Protein AF-A0A2E7VGQ8-F1 (afdb_monomer)

Radius of gyration: 32.69 Å; Cα contacts (8 Å, |Δi|>4): 2387; chains: 1; bounding box: 87×81×90 Å

Nearest PDB structures (foldseek):
  8dhl-assembly1_A  TM=6.299E-01  e=7.124E-09  Tannerella forsythia
  3bus-assembly1_A  TM=8.176E-01  e=3.089E-05  Lentzea aerocolonigenes
  3g8a-assembly4_D  TM=5.933E-01  e=1.192E-04  Thermus thermophilus HB8
  3g8b-assembly1_A  TM=5.635E-01  e=5.907E-05  Thermus thermophilus HB8
  5wmm-assembly1_A  TM=7.036E-01  e=2.328E-03  Micromonospora sp. ML1

Sequence (908 aa):
QLIGNGQVINQSGGSLHSQELAGKTETRETTDRKGRKEKESKFVANTLWTAKIDSSAGRLFMQAGNRLFAGTENKVTSFDVAHLRSGKSEPAWETPIAGKPWTMLGADNRLFVVTEDSKLHCFGPTKTSPRNHPLAKTPLPQQNKKAQTRVQSVLERLDSKTGHALCLGAEIGTLDSLLSASQMRIVAVDSDPTKVDTLRRRYQEAGFYGHRISILLHEQPAYCPVSAHFANLVIVEGKPAKDLVSQSLSAIYLVTRPYGGILCLNRTDTRMDRLVKALPKAVILESGPSKLLVKKEGALPGSADWSHQYADAGQSVVSKDNTVKAPLGLLWFGGPSNAKILPRHGHGPSPQVAGGRLFIEGADIIRAVDVYTGRLLWERELKEIGEYYNITGHFPGAGEIGSNYVSMPDAVYVVYGATILELDAATGRTKKEFKLPGKSNFGWLSVSGNYLVTTSAPVSIKFSDKEKKPESVPLLSEINSRYAAGSRKLTVFDRTTGKILWTREAKFNFRHNNIALGADKLFVIDSLTEPRLKALQRRGFKLEGKPSLHALDLKTGKVHWRTNEDVFGTFLNYSTEHDLLLQAGSAYRDRAKDDVGRGMIAYRGKTGKVLWANKDLSYNGPCLLMKDRIITNGNGGFALDIQTGKPTGWRYSRNYGCNTAIGSEHLLTFRSGAAGFYDLTNDGGTGNWGGFRSSCTANLIPANGVLNAPDYTRTCSCAYQVQTSLGLIHMPELEYWTFGTEVTQEEIAINLGAPGDRRGPNGKMWLEYPQVGGPSTKVEISIEPKDTPRFRLHSTTVKEGDAKWIAASGLAGARVITVPVKKNGDYKVKLHFMEPEDIGAGARVFDVALQGKTVLNELDVAFDAGGSRKAMVKEFAITVRDQILRLELSQKGKLPAILSGVEWHRLP

Foldseek 3Di:
DEDDDQWDWDDDQQKIWIWGVDWDWDWDFDAPPVRDTDIDTDTDTHTPAMFGAHSVQADWADDDPQWTWGWAFQKIFIDGNVCRRVHHHDTPDMDGDHATFDHWDDDPQWIWTAHPVGDTDIDHPDDDDDDDDDLQADADDDADPVLLVVLVVQVVQFPALEFAEEEEAQDPRVLNNSLVVGQYAYEYEDQDPVVQVVVQVNCVSNVCDPPRYDYYHDNQSLQPDAFFQRHLEYEYDDPNLAPDDLVSVLSSVRNAHAAWRKYKRQHQDQPVVVSQVPDPQWDFPDGDRGITIITRHFFDPQFFWQFFLQSALLSQLEGSRPFFFPPKDFLEWFADDLQFAAAQQLQAGAFIGEGQWTWGHGQFWIFTAGLRYNYTQDIDGQHRQCVSSNDNHHALYCLQQNHQWTDYSQWIWGFRQQKIFTAGNRYRHTPDIAHDPDHWGWRDWHDDDQKIKTAIQAADFDLDPPDDQDPDDPDGPPRRDNYGQWHQKIWIARNVVSDTQDMDGALATWGHQQWHDDPQKIKTKRDDFPSRQVSCVVSVDDRDDAIKIFIARRRHRHTQDMDRPPQHANHWGADRVQQKIKGHWADDPSHDPRTDQFWIWIANNRHRHTQDIDRGDGAHGDWRDADQWIWTWDQWTFTAGRRYRHGPPDIAHAADFLETFGHYNAWTWTFRVATKIQGPPLSWYIWHDALHHAGSYPHQDRGSQWRWHAFNCVPPPDPRNDRITTTMHHDPQFDIAHADRDDDLQLEKEFEQALHWGQDPPSRIHGYPPHHNDHHHDWPKDWPPPPFDKAADTLNLQDEDPPSSLQRIWTFATFKIKTFADDWAKKKKKWKYFAADQPDWQQWFKWKDKPNHTPGHRDTRQVVQVHGSYMDMDIDMDTDDPRMIMMGIGTDHNTTDITGIMDMHHDD

Mean predicted aligned error: 8.8 Å

Structure (mmCIF, N/CA/C/O backbone):
data_AF-A0A2E7VGQ8-F1
#
_entry.id   AF-A0A2E7VGQ8-F1
#
loop_
_atom_site.group_PDB
_atom_site.id
_atom_site.type_symbol
_atom_site.label_atom_id
_atom_site.label_alt_id
_atom_site.label_comp_id
_atom_site.label_asym_id
_atom_site.label_entity_id
_atom_site.label_seq_id
_atom_site.pdbx_PDB_ins_code
_atom_site.Cartn_x
_atom_site.Cartn_y
_atom_site.Cartn_z
_atom_site.occupancy
_atom_site.B_iso_or_equiv
_atom_site.auth_seq_id
_atom_site.auth_comp_id
_atom_site.auth_asym_id
_atom_site.auth_atom_id
_atom_site.pdbx_PDB_model_num
ATOM 1 N N . GLN A 1 1 ? 15.459 19.772 23.405 1.00 82.81 1 GLN A N 1
ATOM 2 C CA . GLN A 1 1 ? 14.588 20.866 23.872 1.00 82.81 1 GLN A CA 1
ATOM 3 C C . GLN A 1 1 ? 13.889 20.383 25.129 1.00 82.81 1 GLN A C 1
ATOM 5 O O . GLN A 1 1 ? 13.526 19.212 25.162 1.00 82.81 1 GLN A O 1
ATOM 10 N N . LEU A 1 2 ? 13.737 21.237 26.137 1.00 89.19 2 LEU A N 1
ATOM 11 C CA . LEU A 1 2 ? 12.898 20.994 27.312 1.00 89.19 2 LEU A CA 1
ATOM 12 C C . LEU A 1 2 ? 11.745 21.997 27.300 1.00 89.19 2 LEU A C 1
ATOM 14 O O . LEU A 1 2 ? 11.970 23.152 26.952 1.00 89.19 2 LEU A O 1
ATOM 18 N N . ILE A 1 3 ? 10.542 21.574 27.683 1.00 87.38 3 ILE A N 1
ATOM 19 C CA . ILE A 1 3 ? 9.344 22.423 27.714 1.00 87.38 3 ILE A CA 1
ATOM 20 C C . ILE A 1 3 ? 8.739 22.329 29.117 1.00 87.38 3 ILE A C 1
ATOM 22 O O . ILE A 1 3 ? 8.482 21.224 29.590 1.00 87.38 3 ILE A O 1
ATOM 26 N N . GLY A 1 4 ? 8.525 23.464 29.786 1.00 77.56 4 GLY A N 1
ATOM 27 C CA . GLY A 1 4 ? 7.935 23.503 31.128 1.00 77.56 4 GLY A CA 1
ATOM 28 C C . GLY A 1 4 ? 7.949 24.903 31.745 1.00 77.56 4 GLY A C 1
ATOM 29 O O . GLY A 1 4 ? 8.776 25.733 31.377 1.00 77.56 4 GLY A O 1
ATOM 30 N N . ASN A 1 5 ? 7.031 25.178 32.679 1.00 75.88 5 ASN A N 1
ATOM 31 C CA . ASN A 1 5 ? 6.905 26.465 33.390 1.00 75.88 5 ASN A CA 1
ATOM 32 C C . ASN A 1 5 ? 6.835 27.699 32.466 1.00 75.88 5 ASN A C 1
ATOM 34 O O . ASN A 1 5 ? 7.485 28.708 32.726 1.00 75.88 5 ASN A O 1
ATOM 38 N N . GLY A 1 6 ? 6.090 27.608 31.359 1.00 83.19 6 GLY A N 1
ATOM 39 C CA . GLY A 1 6 ? 5.917 28.725 30.422 1.00 83.19 6 GLY A CA 1
ATOM 40 C C . GLY A 1 6 ? 7.158 29.074 29.589 1.00 83.19 6 GLY A C 1
ATOM 41 O O . GLY A 1 6 ? 7.156 30.105 28.924 1.00 83.19 6 GLY A O 1
ATOM 42 N N . GLN A 1 7 ? 8.197 28.230 29.583 1.00 89.50 7 GLN A N 1
ATOM 43 C CA . GLN A 1 7 ? 9.413 28.426 28.788 1.00 89.50 7 GLN A CA 1
ATOM 44 C C . GLN A 1 7 ? 9.830 27.161 28.019 1.00 89.50 7 GLN A C 1
ATOM 46 O O . GLN A 1 7 ? 9.460 26.033 28.364 1.00 89.50 7 GLN A O 1
ATOM 51 N N . VAL A 1 8 ? 10.642 27.361 26.981 1.00 90.31 8 VAL A N 1
ATOM 52 C CA . VAL A 1 8 ? 11.328 26.326 26.204 1.00 90.31 8 VAL A CA 1
ATOM 53 C C . VAL A 1 8 ? 12.831 26.535 26.322 1.00 90.31 8 VAL A C 1
ATOM 55 O O . VAL A 1 8 ? 13.335 27.602 25.984 1.00 90.31 8 VAL A O 1
ATOM 58 N N . ILE A 1 9 ? 13.558 25.502 26.748 1.00 92.31 9 ILE A N 1
ATOM 59 C CA . ILE A 1 9 ? 15.023 25.506 26.810 1.00 92.31 9 ILE A CA 1
ATOM 60 C C . ILE A 1 9 ? 15.573 24.691 25.640 1.00 92.31 9 ILE A C 1
ATOM 62 O O . ILE A 1 9 ? 15.389 23.472 25.544 1.00 92.31 9 ILE A O 1
ATOM 66 N N . ASN A 1 10 ? 16.278 25.371 24.745 1.00 91.12 10 ASN A N 1
ATOM 67 C CA . ASN A 1 10 ? 16.947 24.797 23.588 1.00 91.12 10 ASN A CA 1
ATOM 68 C C . ASN A 1 10 ? 18.444 24.651 23.858 1.00 91.12 10 ASN A C 1
ATOM 70 O O . ASN A 1 10 ? 19.081 25.585 24.334 1.00 91.12 10 ASN A O 1
ATOM 74 N N . GLN A 1 11 ? 19.003 23.490 23.515 1.00 92.38 11 GLN A N 1
ATOM 75 C CA . GLN A 1 11 ? 20.442 23.242 23.544 1.00 92.38 11 GLN A CA 1
ATOM 76 C C . GLN A 1 11 ? 20.964 23.161 22.109 1.00 92.38 11 GLN A C 1
ATOM 78 O O . GLN A 1 11 ? 20.423 22.402 21.304 1.00 92.38 11 GLN A O 1
ATOM 83 N N . SER A 1 12 ? 22.026 23.908 21.814 1.00 87.06 12 SER A N 1
ATOM 84 C CA . SER A 1 12 ? 22.796 23.818 20.573 1.00 87.06 12 SER A CA 1
ATOM 85 C C . SER A 1 12 ? 24.278 23.720 20.929 1.00 87.06 12 SER A C 1
ATOM 87 O O . SER A 1 12 ? 24.896 24.705 21.334 1.00 87.06 12 SER A O 1
ATOM 89 N N . GLY A 1 13 ? 24.837 22.508 20.873 1.00 87.31 13 GLY A N 1
ATOM 90 C CA . GLY A 1 13 ? 26.163 22.233 21.434 1.00 87.31 13 GLY A CA 1
ATOM 91 C C . GLY A 1 13 ? 26.216 22.560 22.934 1.00 87.31 13 GLY A C 1
ATOM 92 O O . GLY A 1 13 ? 25.387 22.075 23.705 1.00 87.31 13 GLY A O 1
ATOM 93 N N . GLY A 1 14 ? 27.172 23.399 23.341 1.00 88.69 14 GLY A N 1
ATOM 94 C CA . GLY A 1 14 ? 27.287 23.905 24.716 1.00 88.69 14 GLY A CA 1
ATOM 95 C C . GLY A 1 14 ? 26.403 25.121 25.031 1.00 88.69 14 GLY A C 1
ATOM 96 O O . GLY A 1 14 ? 26.398 25.594 26.162 1.00 88.69 14 GLY A O 1
ATOM 97 N N . SER A 1 15 ? 25.661 25.664 24.062 1.00 93.06 15 SER A N 1
ATOM 98 C CA . SER A 1 15 ? 24.820 26.848 24.271 1.00 93.06 15 SER A CA 1
ATOM 99 C C . SER A 1 15 ? 23.395 26.471 24.659 1.00 93.06 15 SER A C 1
ATOM 101 O O . SER A 1 15 ? 22.756 25.649 24.000 1.00 93.06 15 SER A O 1
ATOM 103 N N . LEU A 1 16 ? 22.888 27.119 25.708 1.00 93.69 16 LEU A N 1
ATOM 104 C CA . LEU A 1 16 ? 21.511 27.021 26.176 1.00 93.69 16 LEU A CA 1
ATOM 105 C C . LEU A 1 16 ? 20.775 28.333 25.904 1.00 93.69 16 LEU A C 1
ATOM 107 O O . LEU A 1 16 ? 21.240 29.406 26.288 1.00 93.69 16 LEU A O 1
ATOM 111 N N . HIS A 1 17 ? 19.603 28.231 25.287 1.00 93.75 17 HIS A N 1
ATOM 112 C CA . HIS A 1 17 ? 18.703 29.350 25.030 1.00 93.75 17 HIS A CA 1
ATOM 113 C C . HIS A 1 17 ? 17.347 29.047 25.652 1.00 93.75 17 HIS A C 1
ATOM 115 O O . HIS A 1 17 ? 16.669 28.122 25.203 1.00 93.75 17 HIS A O 1
ATOM 121 N N . SER A 1 18 ? 16.953 29.813 26.669 1.00 92.31 18 SER A N 1
ATOM 122 C CA . SER A 1 18 ? 15.590 29.765 27.186 1.00 92.31 18 SER A CA 1
ATOM 123 C C . SER A 1 18 ? 14.745 30.861 26.567 1.00 92.31 18 SER A C 1
ATOM 125 O O . SER A 1 18 ? 15.149 32.026 26.536 1.00 92.31 18 SER A O 1
ATOM 127 N N . GLN A 1 19 ? 13.570 30.485 26.084 1.00 92.88 19 GLN A N 1
ATOM 128 C CA . GLN A 1 19 ? 12.604 31.380 25.467 1.00 92.88 19 GLN A CA 1
ATOM 129 C C . GLN A 1 19 ? 11.237 31.186 26.105 1.00 92.88 19 GLN A C 1
ATOM 131 O O . GLN A 1 19 ? 10.908 30.093 26.558 1.00 92.88 19 GLN A O 1
ATOM 136 N N . GLU A 1 20 ? 10.435 32.238 26.127 1.00 91.50 20 GLU A N 1
ATOM 137 C CA . GLU A 1 20 ? 9.034 32.152 26.516 1.00 91.50 20 GLU A CA 1
ATOM 138 C C . GLU A 1 20 ? 8.276 31.202 25.571 1.00 91.50 20 GLU A C 1
ATOM 140 O O . GLU A 1 20 ? 8.528 31.162 24.366 1.00 91.50 20 GLU A O 1
ATOM 145 N N . LEU A 1 21 ? 7.372 30.390 26.122 1.00 83.25 21 LEU A N 1
ATOM 146 C CA . LEU A 1 21 ? 6.546 29.478 25.326 1.00 83.25 21 LEU A CA 1
ATOM 147 C C . LEU A 1 21 ? 5.540 30.263 24.470 1.00 83.25 21 LEU A C 1
ATOM 149 O O . LEU A 1 21 ? 5.214 29.850 23.357 1.00 83.25 21 LEU A O 1
ATOM 153 N N . ALA A 1 22 ? 5.071 31.402 24.986 1.00 82.00 22 ALA A N 1
ATOM 154 C CA . ALA A 1 22 ? 4.296 32.365 24.227 1.00 82.00 22 ALA A CA 1
ATOM 155 C C . ALA A 1 22 ? 5.212 33.118 23.252 1.00 82.00 22 ALA A C 1
ATOM 157 O O . ALA A 1 22 ? 6.268 33.636 23.611 1.00 82.00 22 ALA A O 1
ATOM 158 N N . GLY A 1 23 ? 4.785 33.192 21.998 1.00 80.81 23 GLY A N 1
ATOM 159 C CA . GLY A 1 23 ? 5.461 33.962 20.968 1.00 80.81 23 GLY A CA 1
ATOM 160 C C . GLY A 1 23 ? 4.458 34.490 19.960 1.00 80.81 23 GLY A C 1
ATOM 161 O O . GLY A 1 23 ? 3.287 34.106 19.950 1.00 80.81 23 GLY A O 1
ATOM 162 N N . LYS A 1 24 ? 4.922 35.392 19.105 1.00 83.25 24 LYS A N 1
ATOM 163 C CA . LYS A 1 24 ? 4.120 35.993 18.041 1.00 83.25 24 LYS A CA 1
ATOM 164 C C . LYS A 1 24 ? 4.714 35.636 16.690 1.00 83.25 24 LYS A C 1
ATOM 166 O O . LYS A 1 24 ? 5.928 35.514 16.537 1.00 83.25 24 LYS A O 1
ATOM 171 N N . THR A 1 25 ? 3.852 35.488 15.695 1.00 83.94 25 THR A N 1
ATOM 172 C CA . THR A 1 25 ? 4.304 35.371 14.310 1.00 83.94 25 THR A CA 1
ATOM 173 C C . THR A 1 25 ? 4.491 36.774 13.753 1.00 83.94 25 THR A C 1
ATOM 175 O O . THR A 1 25 ? 3.518 37.490 13.529 1.00 83.94 25 THR A O 1
ATOM 178 N N . GLU A 1 26 ? 5.736 37.183 13.536 1.00 86.81 26 GLU A N 1
ATOM 179 C CA . GLU A 1 26 ? 6.040 38.400 12.789 1.00 86.81 26 GLU A CA 1
ATOM 180 C C . GLU A 1 26 ? 6.047 38.065 11.300 1.00 86.81 26 GLU A C 1
ATOM 182 O O . GLU A 1 26 ? 6.772 37.174 10.866 1.00 86.81 26 GLU A O 1
ATOM 187 N N . THR A 1 27 ? 5.232 38.764 10.511 1.00 84.06 27 THR A N 1
ATOM 188 C CA . THR A 1 27 ? 5.217 38.607 9.052 1.00 84.06 27 THR A CA 1
ATOM 189 C C . THR A 1 27 ? 5.850 39.828 8.414 1.00 84.06 27 THR A C 1
ATOM 191 O O . THR A 1 27 ? 5.441 40.952 8.698 1.00 84.06 27 THR A O 1
ATOM 194 N N . ARG A 1 28 ? 6.845 39.615 7.555 1.00 84.94 28 ARG A N 1
ATOM 195 C CA . ARG A 1 28 ? 7.488 40.668 6.766 1.00 84.94 28 ARG A CA 1
ATOM 196 C C . ARG A 1 28 ? 7.293 40.371 5.286 1.00 84.94 28 ARG A C 1
ATOM 198 O O . ARG A 1 28 ? 7.316 39.214 4.880 1.00 84.94 28 ARG A O 1
ATOM 205 N N . GLU A 1 29 ? 7.081 41.410 4.485 1.00 84.38 29 GLU A N 1
ATOM 206 C CA . GLU A 1 29 ? 7.185 41.272 3.032 1.00 84.38 29 GLU A CA 1
ATOM 207 C C . GLU A 1 29 ? 8.666 41.220 2.662 1.00 84.38 29 GLU A C 1
ATOM 209 O O . GLU A 1 29 ? 9.420 42.154 2.942 1.00 84.38 29 GLU A O 1
ATOM 214 N N . THR A 1 30 ? 9.083 40.123 2.047 1.00 79.75 30 THR A N 1
ATOM 215 C CA . THR A 1 30 ? 10.392 39.978 1.421 1.00 79.75 30 THR A CA 1
ATOM 216 C C . THR A 1 30 ? 10.208 39.876 -0.084 1.00 79.75 30 THR A C 1
ATOM 218 O O . THR A 1 30 ? 9.164 39.458 -0.576 1.00 79.75 30 THR A O 1
ATOM 221 N N . THR A 1 31 ? 11.199 40.318 -0.847 1.00 76.56 31 THR A N 1
ATOM 222 C CA . THR A 1 31 ? 11.154 40.220 -2.307 1.00 76.56 31 THR A CA 1
ATOM 223 C C . THR A 1 31 ? 12.015 39.041 -2.727 1.00 76.56 31 THR A C 1
ATOM 225 O O . THR A 1 31 ? 13.206 38.999 -2.408 1.00 76.56 31 THR A O 1
ATOM 228 N N . ASP A 1 32 ? 11.422 38.075 -3.426 1.00 71.38 32 ASP A N 1
ATOM 229 C CA . ASP A 1 32 ? 12.155 36.928 -3.948 1.00 71.38 32 ASP A CA 1
ATOM 230 C C . ASP A 1 32 ? 13.176 37.362 -5.020 1.00 71.38 32 ASP A C 1
ATOM 232 O O . ASP A 1 32 ? 13.179 38.488 -5.530 1.00 71.38 32 ASP A O 1
ATOM 236 N N . ARG A 1 33 ? 14.050 36.436 -5.430 1.00 54.41 33 ARG A N 1
ATOM 237 C CA . ARG A 1 33 ? 15.056 36.692 -6.481 1.00 54.41 33 ARG A CA 1
ATOM 238 C C . ARG A 1 33 ? 14.453 37.017 -7.863 1.00 54.41 33 ARG A C 1
ATOM 240 O O . ARG A 1 33 ? 15.210 37.271 -8.794 1.00 54.41 33 ARG A O 1
ATOM 247 N N . LYS A 1 34 ? 13.125 36.967 -8.021 1.00 65.19 34 LYS A N 1
ATOM 248 C CA . LYS A 1 34 ? 12.367 37.275 -9.243 1.00 65.19 34 LYS A CA 1
ATOM 249 C C . LYS A 1 34 ? 11.526 38.554 -9.106 1.00 65.19 34 LYS A C 1
ATOM 251 O O . LYS A 1 34 ? 10.728 38.834 -9.999 1.00 65.19 34 LYS A O 1
ATOM 256 N N . GLY A 1 35 ? 11.690 39.325 -8.028 1.00 67.50 35 GLY A N 1
ATOM 257 C CA . GLY A 1 35 ? 10.966 40.579 -7.812 1.00 67.50 35 GLY A CA 1
ATOM 258 C C . GLY A 1 35 ? 9.542 40.411 -7.272 1.00 67.50 35 GLY A C 1
ATOM 259 O O . GLY A 1 35 ? 8.805 41.394 -7.203 1.00 67.50 35 GLY A O 1
ATOM 260 N N . ARG A 1 36 ? 9.120 39.197 -6.896 1.00 70.31 36 ARG A N 1
ATOM 261 C CA . ARG A 1 36 ? 7.798 38.951 -6.308 1.00 70.31 36 ARG A CA 1
ATOM 262 C C . ARG A 1 36 ? 7.842 39.181 -4.807 1.00 70.31 36 ARG A C 1
ATOM 264 O O . ARG A 1 36 ? 8.722 38.669 -4.123 1.00 70.31 36 ARG A O 1
ATOM 271 N N . LYS A 1 37 ? 6.855 39.917 -4.299 1.00 75.88 37 LYS A N 1
ATOM 272 C CA . LYS A 1 37 ? 6.628 40.062 -2.862 1.00 75.88 37 LYS A CA 1
ATOM 273 C C . LYS A 1 37 ? 6.120 38.738 -2.292 1.00 75.88 37 LYS A C 1
ATOM 275 O O . LYS A 1 37 ? 5.036 38.282 -2.652 1.00 75.88 37 LYS A O 1
ATOM 280 N N . GLU A 1 38 ? 6.895 38.137 -1.407 1.00 74.81 38 GLU A N 1
ATOM 281 C CA . GLU A 1 38 ? 6.520 36.994 -0.587 1.00 74.81 38 GLU A CA 1
ATOM 282 C C . GLU A 1 38 ? 6.343 37.448 0.863 1.00 74.81 38 GLU A C 1
ATOM 284 O O . GLU A 1 38 ? 7.012 38.359 1.345 1.00 74.81 38 GLU A O 1
ATOM 289 N N . LYS A 1 39 ? 5.402 36.829 1.575 1.00 80.94 39 LYS A N 1
ATOM 290 C CA . LYS A 1 39 ? 5.249 37.040 3.014 1.00 80.94 39 LYS A CA 1
ATOM 291 C C . LYS A 1 39 ? 6.087 35.994 3.730 1.00 80.94 39 LYS A C 1
ATOM 293 O O . LYS A 1 39 ? 5.747 34.814 3.707 1.00 80.94 39 LYS A O 1
ATOM 298 N N . GLU A 1 40 ? 7.165 36.426 4.367 1.00 75.69 40 GLU A N 1
ATOM 299 C CA . GLU A 1 40 ? 7.946 35.585 5.261 1.00 75.69 40 GLU A CA 1
ATOM 300 C C . GLU A 1 40 ? 7.411 35.753 6.685 1.00 75.69 40 GLU A C 1
ATOM 302 O O . GLU A 1 40 ? 7.452 36.840 7.262 1.00 75.69 40 GLU A O 1
ATOM 307 N N . SER A 1 41 ? 6.883 34.671 7.250 1.00 79.25 41 SER A N 1
ATOM 308 C CA . SER A 1 41 ? 6.401 34.628 8.628 1.00 79.25 41 SER A CA 1
ATOM 309 C C . SER A 1 41 ? 7.434 33.936 9.510 1.00 79.25 41 SER A C 1
ATOM 311 O O . SER A 1 41 ? 7.767 32.772 9.290 1.00 79.25 41 SER A O 1
ATOM 313 N N . LYS A 1 42 ? 7.922 34.634 10.536 1.00 79.56 42 LYS A N 1
ATOM 314 C CA . LYS A 1 42 ? 8.840 34.093 11.539 1.00 79.56 42 LYS A CA 1
ATOM 315 C C . LYS A 1 42 ? 8.164 34.084 12.902 1.00 79.56 42 LYS A C 1
ATOM 317 O O . LYS A 1 42 ? 7.645 35.101 13.352 1.00 79.56 42 LYS A O 1
ATOM 322 N N . PHE A 1 43 ? 8.200 32.942 13.582 1.00 77.56 43 PHE A N 1
ATOM 323 C CA . PHE A 1 43 ? 7.817 32.877 14.988 1.00 77.56 43 PHE A CA 1
ATOM 324 C C . PHE A 1 43 ? 8.927 33.501 15.843 1.00 77.56 43 PHE A C 1
ATOM 326 O O . PHE A 1 43 ? 10.088 33.093 15.754 1.00 77.56 43 PHE A O 1
ATOM 333 N N . VAL A 1 44 ? 8.579 34.508 16.638 1.00 82.62 44 VAL A N 1
ATOM 334 C CA . VAL A 1 44 ? 9.488 35.226 17.534 1.00 82.62 44 VAL A CA 1
ATOM 335 C C . VAL A 1 44 ? 8.979 35.063 18.961 1.00 82.62 44 VAL A C 1
ATOM 337 O O . VAL A 1 44 ? 7.820 35.359 19.250 1.00 82.62 44 VAL A O 1
ATOM 340 N N . ALA A 1 45 ? 9.856 34.600 19.846 1.00 86.62 45 ALA A N 1
ATOM 341 C CA . ALA A 1 45 ? 9.604 34.458 21.274 1.00 86.62 45 ALA A CA 1
ATOM 342 C C . ALA A 1 45 ? 10.665 35.231 22.063 1.00 86.62 45 ALA A C 1
ATOM 344 O O . ALA A 1 45 ? 11.817 35.330 21.625 1.00 86.62 45 ALA A O 1
ATOM 345 N N . ASN A 1 46 ? 10.279 35.772 23.219 1.00 89.88 46 ASN A N 1
ATOM 346 C CA . ASN A 1 46 ? 11.189 36.511 24.087 1.00 89.88 46 ASN A CA 1
ATOM 347 C C . ASN A 1 46 ? 12.251 35.567 24.650 1.00 89.88 46 ASN A C 1
ATOM 349 O O . ASN A 1 46 ? 11.928 34.537 25.242 1.00 89.88 46 ASN A O 1
ATOM 353 N N . THR A 1 47 ? 13.525 35.915 24.485 1.00 91.50 47 THR A N 1
ATOM 354 C CA . THR A 1 47 ? 14.617 35.202 25.154 1.00 91.50 47 THR A CA 1
ATOM 355 C C . THR A 1 47 ? 14.605 35.571 26.632 1.00 91.50 47 THR A C 1
ATOM 357 O O . THR A 1 47 ? 14.779 36.736 26.975 1.00 91.50 47 THR A O 1
ATOM 360 N N . LEU A 1 48 ? 14.420 34.582 27.504 1.00 91.50 48 LEU A N 1
ATOM 361 C CA . LEU A 1 48 ? 14.402 34.778 28.955 1.00 91.50 48 LEU A CA 1
ATOM 362 C C . LEU A 1 48 ? 15.820 34.817 29.527 1.00 91.50 48 LEU A C 1
ATOM 364 O O . LEU A 1 48 ? 16.123 35.627 30.394 1.00 91.50 48 LEU A O 1
ATOM 368 N N . TRP A 1 49 ? 16.688 33.920 29.058 1.00 92.38 49 TRP A N 1
ATOM 369 C CA . TRP A 1 49 ? 18.100 33.878 29.429 1.00 92.38 49 TRP A CA 1
ATOM 370 C C . TRP A 1 49 ? 18.882 33.000 28.452 1.00 92.38 49 TRP A C 1
ATOM 372 O O . TRP A 1 49 ? 18.332 32.123 27.779 1.00 92.38 49 TRP A O 1
ATOM 382 N N . THR A 1 50 ? 20.193 33.214 28.407 1.00 94.25 50 THR A N 1
ATOM 383 C CA . THR A 1 50 ? 21.141 32.364 27.685 1.00 94.25 50 THR A CA 1
ATOM 384 C C . THR A 1 50 ? 22.256 31.939 28.617 1.00 94.25 50 THR A C 1
ATOM 386 O O . THR A 1 50 ? 22.686 32.734 29.448 1.00 94.25 50 THR A O 1
ATOM 389 N N . ALA A 1 51 ? 22.751 30.718 28.459 1.00 94.62 51 ALA A N 1
ATOM 390 C CA . ALA A 1 51 ? 23.880 30.220 29.231 1.00 94.62 51 ALA A CA 1
ATOM 391 C C . ALA A 1 51 ? 24.801 29.358 28.366 1.00 94.62 51 ALA A C 1
ATOM 393 O O . ALA A 1 51 ? 24.424 28.910 27.279 1.00 94.62 51 ALA A O 1
ATOM 394 N N . LYS A 1 52 ? 26.012 29.116 28.865 1.00 93.00 52 LYS A N 1
ATOM 395 C CA . LYS A 1 52 ? 26.935 28.129 28.308 1.00 93.00 52 LYS A CA 1
ATOM 396 C C . LYS A 1 52 ? 27.165 27.030 29.335 1.00 93.00 52 LYS A C 1
ATOM 398 O O . LYS A 1 52 ? 27.275 27.312 30.522 1.00 93.00 52 LYS A O 1
ATOM 403 N N . ILE A 1 53 ? 27.241 25.802 28.853 1.00 92.88 53 ILE A N 1
ATOM 404 C CA . ILE A 1 53 ? 27.709 24.628 29.583 1.00 92.88 53 ILE A CA 1
ATOM 405 C C . ILE A 1 53 ? 28.839 23.990 28.781 1.00 92.88 53 ILE A C 1
ATOM 407 O O . ILE A 1 53 ? 28.919 24.171 27.561 1.00 92.88 53 ILE A O 1
ATOM 411 N N . ASP A 1 54 ? 29.702 23.228 29.446 1.00 90.00 54 ASP A N 1
ATOM 412 C CA . ASP A 1 54 ? 30.683 22.412 28.739 1.00 90.00 54 ASP A CA 1
ATOM 413 C C . ASP A 1 54 ? 29.960 21.410 27.822 1.00 90.00 54 ASP A C 1
ATOM 415 O O . ASP A 1 54 ? 29.121 20.619 28.259 1.00 90.00 54 ASP A O 1
ATOM 419 N N . SER A 1 55 ? 30.301 21.434 26.533 1.00 87.62 55 SER A N 1
ATOM 420 C CA . SER A 1 55 ? 29.794 20.486 25.539 1.00 87.62 55 SER A CA 1
ATOM 421 C C . SER A 1 55 ? 30.066 19.018 25.899 1.00 87.62 55 SER A C 1
ATOM 423 O O . SER A 1 55 ? 29.303 18.145 25.485 1.00 87.62 55 SER A O 1
ATOM 425 N N . SER A 1 56 ? 31.088 18.743 26.722 1.00 90.06 56 SER A N 1
ATOM 426 C CA . SER A 1 56 ? 31.393 17.405 27.243 1.00 90.06 56 SER A CA 1
ATOM 427 C C . SER A 1 56 ? 30.307 16.853 28.178 1.00 90.06 56 SER A C 1
ATOM 429 O O . SER A 1 56 ? 30.249 15.645 28.404 1.00 90.06 56 SER A O 1
ATOM 431 N N . ALA A 1 57 ? 29.417 17.703 28.709 1.00 89.31 57 ALA A N 1
ATOM 432 C CA . ALA A 1 57 ? 28.282 17.282 29.532 1.00 89.31 57 ALA A CA 1
ATOM 433 C C . ALA A 1 57 ? 27.191 16.550 28.726 1.00 89.31 57 ALA A C 1
ATOM 435 O O . ALA A 1 57 ? 26.329 15.888 29.303 1.00 89.31 57 ALA A O 1
ATOM 436 N N . GLY A 1 58 ? 27.235 16.638 27.393 1.00 92.31 58 GLY A N 1
ATOM 437 C CA . GLY A 1 58 ? 26.337 15.915 26.503 1.00 92.31 58 GLY A CA 1
ATOM 438 C C . GLY A 1 58 ? 24.926 16.497 26.443 1.00 92.31 58 GLY A C 1
ATOM 439 O O . GLY A 1 58 ? 24.721 17.711 26.481 1.00 92.31 58 GLY A O 1
ATOM 440 N N . ARG A 1 59 ? 23.934 15.621 26.267 1.00 93.38 59 ARG A N 1
ATOM 441 C CA . ARG A 1 59 ? 22.540 16.003 26.011 1.00 93.38 59 ARG A CA 1
ATOM 442 C C . ARG A 1 59 ? 21.846 16.415 27.303 1.00 93.38 59 ARG A C 1
ATOM 444 O O . ARG A 1 59 ? 21.920 15.706 28.297 1.00 93.38 59 ARG A O 1
ATOM 451 N N . LEU A 1 60 ? 21.074 17.494 27.247 1.00 94.12 60 LEU A N 1
ATOM 452 C CA . LEU A 1 60 ? 20.141 17.892 28.295 1.00 94.12 60 LEU A CA 1
ATOM 453 C C . LEU A 1 60 ? 18.861 17.028 28.261 1.00 94.12 60 LEU A C 1
ATOM 455 O O . LEU A 1 60 ? 18.200 16.935 27.220 1.00 94.12 60 LEU A O 1
ATOM 459 N N . PHE A 1 61 ? 18.504 16.409 29.393 1.00 94.50 61 PHE A N 1
ATOM 460 C CA . PHE A 1 61 ? 17.381 15.461 29.502 1.00 94.50 61 PHE A CA 1
ATOM 461 C C . PHE A 1 61 ? 16.157 16.037 30.206 1.00 94.50 61 PHE A C 1
ATOM 463 O O . PHE A 1 61 ? 15.038 15.808 29.753 1.00 94.50 61 PHE A O 1
ATOM 470 N N . MET A 1 62 ? 16.350 16.775 31.300 1.00 93.56 62 MET A N 1
ATOM 471 C CA . MET A 1 62 ? 15.244 17.307 32.095 1.00 93.56 62 MET A CA 1
ATOM 472 C C . MET A 1 62 ? 15.660 18.511 32.945 1.00 93.56 62 MET A C 1
ATOM 474 O O . MET A 1 62 ? 16.845 18.734 33.208 1.00 93.56 62 MET A O 1
ATOM 478 N N . GLN A 1 63 ? 14.654 19.247 33.412 1.00 92.25 63 GLN A N 1
ATOM 479 C CA . GLN A 1 63 ? 14.762 20.205 34.505 1.00 92.25 63 GLN A CA 1
ATOM 480 C C . GLN A 1 63 ? 13.901 19.698 35.666 1.00 92.25 63 GLN A C 1
ATOM 482 O O . GLN A 1 63 ? 12.740 19.356 35.452 1.00 92.25 63 GLN A O 1
ATOM 487 N N . ALA A 1 64 ? 14.439 19.669 36.884 1.00 90.00 64 ALA A N 1
ATOM 488 C CA . ALA A 1 64 ? 13.657 19.457 38.103 1.00 90.00 64 ALA A CA 1
ATOM 489 C C . ALA A 1 64 ? 13.982 20.567 39.107 1.00 90.00 64 ALA A C 1
ATOM 491 O O . ALA A 1 64 ? 15.121 20.712 39.555 1.00 90.00 64 ALA A O 1
ATOM 492 N N . GLY A 1 65 ? 12.978 21.392 39.416 1.00 87.94 65 GLY A N 1
ATOM 493 C CA . GLY A 1 65 ? 13.169 22.611 40.199 1.00 87.94 65 GLY A CA 1
ATOM 494 C C . GLY A 1 65 ? 14.228 23.525 39.572 1.00 87.94 65 GLY A C 1
ATOM 495 O O . GLY A 1 65 ? 14.158 23.857 38.386 1.00 87.94 65 GLY A O 1
ATOM 496 N N . ASN A 1 66 ? 15.233 23.903 40.367 1.00 90.62 66 ASN A N 1
ATOM 497 C CA . ASN A 1 66 ? 16.343 24.762 39.941 1.00 90.62 66 ASN A CA 1
ATOM 498 C C . ASN A 1 66 ? 17.528 23.992 39.318 1.00 90.62 66 ASN A C 1
ATOM 500 O O . ASN A 1 66 ? 18.589 24.571 39.100 1.00 90.62 66 ASN A O 1
ATOM 504 N N . ARG A 1 67 ? 17.383 22.685 39.052 1.00 92.31 67 ARG A N 1
ATOM 505 C CA . ARG A 1 67 ? 18.448 21.838 38.497 1.00 92.31 67 ARG A CA 1
ATOM 506 C C . ARG A 1 67 ? 18.155 21.438 37.057 1.00 92.31 67 ARG A C 1
ATOM 508 O O . ARG A 1 67 ? 17.063 20.958 36.753 1.00 92.31 67 ARG A O 1
ATOM 515 N N . LEU A 1 68 ? 19.157 21.569 36.197 1.00 94.50 68 LEU A N 1
ATOM 516 C CA . LEU A 1 68 ? 19.205 20.948 34.875 1.00 94.50 68 LEU A CA 1
ATOM 517 C C . LEU A 1 68 ? 20.046 19.679 34.942 1.00 94.50 68 LEU A C 1
ATOM 519 O O . LEU A 1 68 ? 21.089 19.675 35.592 1.00 94.50 68 LEU A O 1
ATOM 523 N N . PHE A 1 69 ? 19.606 18.620 34.265 1.00 95.75 69 PHE A N 1
ATOM 524 C CA . PHE A 1 69 ? 20.324 17.348 34.201 1.00 95.75 69 PHE A CA 1
ATOM 525 C C . PHE A 1 69 ? 20.708 17.025 32.763 1.00 95.75 69 PHE A C 1
ATOM 527 O O . PHE A 1 69 ? 19.854 16.967 31.871 1.00 95.75 69 PHE A O 1
ATOM 534 N N . ALA A 1 70 ? 22.003 16.820 32.557 1.00 95.56 70 ALA A N 1
ATOM 535 C CA . ALA A 1 70 ? 22.605 16.439 31.295 1.00 95.56 70 ALA A CA 1
ATOM 536 C C . ALA A 1 70 ? 23.351 15.108 31.436 1.00 95.56 70 ALA A C 1
ATOM 538 O O . ALA A 1 70 ? 23.671 14.662 32.541 1.00 95.56 70 ALA A O 1
ATOM 539 N N . GLY A 1 71 ? 23.608 14.458 30.309 1.00 95.25 71 GLY A N 1
ATOM 540 C CA . GLY A 1 71 ? 24.320 13.195 30.292 1.00 95.25 71 GLY A CA 1
ATOM 541 C C . GLY A 1 71 ? 25.056 12.941 28.988 1.00 95.25 71 GLY A C 1
ATOM 542 O O . GLY A 1 71 ? 24.583 13.272 27.895 1.00 95.25 71 GLY A O 1
ATOM 543 N N . THR A 1 72 ? 26.201 12.289 29.128 1.00 95.38 72 THR A N 1
ATOM 544 C CA . THR A 1 72 ? 26.998 11.729 28.039 1.00 95.38 72 THR A CA 1
ATOM 545 C C . THR A 1 72 ? 27.360 10.286 28.386 1.00 95.38 72 THR A C 1
ATOM 547 O O . THR A 1 72 ? 26.998 9.784 29.450 1.00 95.38 72 THR A O 1
ATOM 550 N N . GLU A 1 73 ? 28.042 9.587 27.489 1.00 95.56 73 GLU A N 1
ATOM 551 C CA . GLU A 1 73 ? 28.507 8.232 27.765 1.00 95.56 73 GLU A CA 1
ATOM 552 C C . GLU A 1 73 ? 29.312 8.176 29.074 1.00 95.56 73 GLU A C 1
ATOM 554 O O . GLU A 1 73 ? 30.248 8.946 29.285 1.00 95.56 73 GLU A O 1
ATOM 559 N N . ASN A 1 74 ? 28.893 7.284 29.973 1.00 95.31 74 ASN A N 1
ATOM 560 C CA . ASN A 1 74 ? 29.468 7.051 31.295 1.00 95.31 74 ASN A CA 1
ATOM 561 C C . ASN A 1 74 ? 29.434 8.234 32.280 1.00 95.31 74 ASN A C 1
ATOM 563 O O . ASN A 1 74 ? 30.135 8.202 33.293 1.00 95.31 74 ASN A O 1
ATOM 567 N N . LYS A 1 75 ? 28.622 9.273 32.040 1.00 96.06 75 LYS A N 1
ATOM 568 C CA . LYS A 1 75 ? 28.574 10.447 32.925 1.00 96.06 75 LYS A CA 1
ATOM 569 C C . LYS A 1 75 ? 27.193 11.090 33.000 1.00 96.06 75 LYS A C 1
ATOM 571 O O . LYS A 1 75 ? 26.515 11.277 31.988 1.00 96.06 75 LYS A O 1
ATOM 576 N N . VAL A 1 76 ? 26.815 11.495 34.210 1.00 96.50 76 VAL A N 1
ATOM 577 C CA . VAL A 1 76 ? 25.651 12.351 34.480 1.00 96.50 76 VAL A CA 1
ATOM 578 C C . VAL A 1 76 ? 26.131 13.628 35.151 1.00 96.50 76 VAL A C 1
ATOM 580 O O . VAL A 1 76 ? 26.945 13.584 36.074 1.00 96.50 76 VAL A O 1
ATOM 583 N N . THR A 1 77 ? 25.608 14.758 34.692 1.00 96.19 77 THR A N 1
ATOM 584 C CA . THR A 1 77 ? 26.013 16.094 35.128 1.00 96.19 77 THR A CA 1
ATOM 585 C C . THR A 1 77 ? 24.774 16.903 35.492 1.00 96.19 77 THR A C 1
ATOM 587 O O . THR A 1 77 ? 23.764 16.864 34.787 1.00 96.19 77 THR A O 1
ATOM 590 N N . SER A 1 78 ? 24.840 17.658 36.586 1.00 95.62 78 SER A N 1
ATOM 591 C CA . SER A 1 78 ? 23.794 18.597 36.982 1.00 95.62 78 SER A CA 1
ATOM 592 C C . SER A 1 78 ? 24.305 20.029 36.975 1.00 95.62 78 SER A C 1
ATOM 594 O O . SER A 1 78 ? 25.438 20.290 37.367 1.00 95.62 78 SER A O 1
ATOM 596 N N . PHE A 1 79 ? 23.444 20.965 36.587 1.00 95.75 79 PHE A N 1
ATOM 597 C CA . PHE A 1 79 ? 23.704 22.401 36.621 1.00 95.75 79 PHE A CA 1
ATOM 598 C C . PHE A 1 79 ? 22.634 23.115 37.441 1.00 95.75 79 PHE A C 1
ATOM 600 O O . PHE A 1 79 ? 21.463 22.733 37.415 1.00 95.75 79 PHE A O 1
ATOM 607 N N . ASP A 1 80 ? 23.025 24.166 38.156 1.00 95.19 80 ASP A N 1
ATOM 608 C CA . ASP A 1 80 ? 22.083 25.066 38.816 1.00 95.19 80 ASP A CA 1
ATOM 609 C C . ASP A 1 80 ? 21.641 26.180 37.853 1.00 95.19 80 ASP A C 1
ATOM 611 O O . ASP A 1 80 ? 22.473 26.864 37.256 1.00 95.19 80 ASP A O 1
ATOM 615 N N . VAL A 1 81 ? 20.332 26.373 37.685 1.00 93.00 81 VAL A N 1
ATOM 616 C CA . VAL A 1 81 ? 19.788 27.353 36.730 1.00 93.00 81 VAL A CA 1
ATOM 617 C C . VAL A 1 81 ? 20.114 28.792 37.142 1.00 93.00 81 VAL A C 1
ATOM 619 O O . VAL A 1 81 ? 20.360 29.626 36.271 1.00 93.00 81 VAL A O 1
ATOM 622 N N . ALA A 1 82 ? 20.162 29.104 38.440 1.00 93.19 82 ALA A N 1
ATOM 623 C CA . ALA A 1 82 ? 20.517 30.442 38.912 1.00 93.19 82 ALA A CA 1
ATOM 624 C C . ALA A 1 82 ? 22.006 30.740 38.668 1.00 93.19 82 ALA A C 1
ATOM 626 O O . ALA A 1 82 ? 22.365 31.847 38.259 1.00 93.19 82 ALA A O 1
ATOM 627 N N . HIS A 1 83 ? 22.873 29.736 38.827 1.00 94.69 83 HIS A N 1
ATOM 628 C CA . HIS A 1 83 ? 24.287 29.853 38.457 1.00 94.69 83 HIS A CA 1
ATOM 629 C C . HIS A 1 83 ? 24.454 30.095 36.953 1.00 94.69 83 HIS A C 1
ATOM 631 O O . HIS A 1 83 ? 25.105 31.061 36.562 1.00 94.69 83 HIS A O 1
ATOM 637 N N . LEU A 1 84 ? 23.771 29.311 36.116 1.00 93.12 84 LEU A N 1
ATOM 638 C CA . LEU A 1 84 ? 23.820 29.482 34.661 1.00 93.12 84 LEU A CA 1
ATOM 639 C C . LEU A 1 84 ? 23.368 30.878 34.216 1.00 93.12 84 LEU A C 1
ATOM 641 O O . LEU A 1 84 ? 23.994 31.483 33.348 1.00 93.12 84 LEU A O 1
ATOM 645 N N . ARG A 1 85 ? 22.320 31.423 34.845 1.00 91.12 85 ARG A N 1
ATOM 646 C CA . ARG A 1 85 ? 21.833 32.789 34.583 1.00 91.12 85 ARG A CA 1
ATOM 647 C C . ARG A 1 85 ? 22.810 33.881 35.015 1.00 91.12 85 ARG A C 1
ATOM 649 O O . ARG A 1 85 ? 22.807 34.949 34.417 1.00 91.12 85 ARG A O 1
ATOM 656 N N . SER A 1 86 ? 23.636 33.620 36.026 1.00 91.06 86 SER A N 1
ATOM 657 C CA . SER A 1 86 ? 24.692 34.543 36.469 1.00 91.06 86 SER A CA 1
ATOM 658 C C . SER A 1 86 ? 26.012 34.366 35.708 1.00 91.06 86 SER A C 1
ATOM 660 O O . SER A 1 86 ? 27.010 34.986 36.064 1.00 91.06 86 SER A O 1
ATOM 662 N N . GLY A 1 87 ? 26.028 33.545 34.651 1.00 88.31 87 GLY A N 1
ATOM 663 C CA . GLY A 1 87 ? 27.196 33.322 33.796 1.00 88.31 87 GLY A CA 1
ATOM 664 C C . GLY A 1 87 ? 28.154 32.234 34.288 1.00 88.31 87 GLY A C 1
ATOM 665 O O . GLY A 1 87 ? 29.153 31.976 33.622 1.00 88.31 87 GLY A O 1
ATOM 666 N N . LYS A 1 88 ? 27.850 31.568 35.409 1.00 91.00 88 LYS A N 1
ATOM 667 C CA . LYS A 1 88 ? 28.624 30.427 35.917 1.00 91.00 88 LYS A CA 1
ATOM 668 C C . LYS A 1 88 ? 28.238 29.160 35.164 1.00 91.00 88 LYS A C 1
ATOM 670 O O . LYS A 1 88 ? 27.057 28.836 35.070 1.00 91.00 88 LYS A O 1
ATOM 675 N N . SER A 1 89 ? 29.227 28.455 34.626 1.00 89.75 89 SER A N 1
ATOM 676 C CA . SER A 1 89 ? 29.021 27.314 33.715 1.00 89.75 89 SER A CA 1
ATOM 677 C C . SER A 1 89 ? 29.428 25.968 34.313 1.00 89.75 89 SER A C 1
ATOM 679 O O . SER A 1 89 ? 29.268 24.926 33.676 1.00 89.75 89 SER A O 1
ATOM 681 N N . GLU A 1 90 ? 29.939 25.984 35.540 1.00 92.38 90 GLU A N 1
ATOM 682 C CA . GLU A 1 90 ? 30.444 24.813 36.233 1.00 92.38 90 GLU A CA 1
ATOM 683 C C . GLU A 1 90 ? 29.297 23.865 36.621 1.00 92.38 90 GLU A C 1
ATOM 685 O O . GLU A 1 90 ? 28.229 24.313 37.066 1.00 92.38 90 GLU A O 1
ATOM 690 N N . PRO A 1 91 ? 29.507 22.542 36.503 1.00 94.19 91 PRO A N 1
ATOM 691 C CA . PRO A 1 91 ? 28.602 21.563 37.076 1.00 94.19 91 PRO A CA 1
ATOM 692 C C . PRO A 1 91 ? 28.387 21.810 38.565 1.00 94.19 91 PRO A C 1
ATOM 694 O O . PRO A 1 91 ? 29.332 21.992 39.329 1.00 94.19 91 PRO A O 1
ATOM 697 N N . ALA A 1 92 ? 27.137 21.742 39.004 1.00 93.19 92 ALA A N 1
ATOM 698 C CA . ALA A 1 92 ? 26.844 21.711 40.427 1.00 93.19 92 ALA A CA 1
ATOM 699 C C . ALA A 1 92 ? 27.214 20.365 41.062 1.00 93.19 92 ALA A C 1
ATOM 701 O O . ALA A 1 92 ? 27.550 20.310 42.242 1.00 93.19 92 ALA A O 1
ATOM 702 N N . TRP A 1 93 ? 27.128 19.289 40.281 1.00 92.50 93 TRP A N 1
ATOM 703 C CA . TRP A 1 93 ? 27.760 18.009 40.564 1.00 92.50 93 TRP A CA 1
ATOM 704 C C . TRP A 1 93 ? 27.856 17.195 39.274 1.00 92.50 93 TRP A C 1
ATOM 706 O O . TRP A 1 93 ? 27.084 17.390 38.331 1.00 92.50 93 TRP A O 1
ATOM 716 N N . GLU A 1 94 ? 28.778 16.243 39.254 1.00 93.81 94 GLU A N 1
ATOM 717 C CA . GLU A 1 94 ? 28.856 15.212 38.227 1.00 93.81 94 GLU A CA 1
ATOM 718 C C . GLU A 1 94 ? 29.226 13.870 38.852 1.00 93.81 94 GLU A C 1
ATOM 720 O O . GLU A 1 94 ? 29.821 13.806 39.930 1.00 93.81 94 GLU A O 1
ATOM 725 N N . THR A 1 95 ? 28.809 12.784 38.210 1.00 92.69 95 THR A N 1
ATOM 726 C CA . THR A 1 95 ? 29.087 11.434 38.696 1.00 92.69 95 THR A CA 1
ATOM 727 C C . THR A 1 95 ? 29.266 10.469 37.526 1.00 92.69 95 THR A C 1
ATOM 729 O O . THR A 1 95 ? 28.542 10.580 36.525 1.00 92.69 95 THR A O 1
ATOM 732 N N . PRO A 1 96 ? 30.227 9.532 37.612 1.00 93.25 96 PRO A N 1
ATOM 733 C CA . PRO A 1 96 ? 30.349 8.483 36.619 1.00 93.25 96 PRO A CA 1
ATOM 734 C C . PRO A 1 96 ? 29.174 7.509 36.732 1.00 93.25 96 PRO A C 1
ATOM 736 O O . PRO A 1 96 ? 28.720 7.166 37.825 1.00 93.25 96 PRO A O 1
ATOM 739 N N . ILE A 1 97 ? 28.712 7.026 35.586 1.00 92.69 97 ILE A N 1
ATOM 740 C CA . ILE A 1 97 ? 27.763 5.915 35.488 1.00 92.69 97 ILE A CA 1
ATOM 741 C C . ILE A 1 97 ? 28.296 4.880 34.500 1.00 92.69 97 ILE A C 1
ATOM 743 O O . ILE A 1 97 ? 29.225 5.160 33.753 1.00 92.69 97 ILE A O 1
ATOM 747 N N . ALA A 1 98 ? 27.711 3.686 34.477 1.00 90.44 98 ALA A N 1
ATOM 748 C CA . ALA A 1 98 ? 28.028 2.701 33.449 1.00 90.44 98 ALA A CA 1
ATOM 749 C C . ALA A 1 98 ? 27.006 2.808 32.315 1.00 90.44 98 ALA A C 1
ATOM 751 O O . ALA A 1 98 ? 25.819 2.605 32.554 1.00 90.44 98 ALA A O 1
ATOM 752 N N . GLY A 1 99 ? 27.468 3.067 31.094 1.00 92.38 99 GLY A N 1
ATOM 753 C CA . GLY A 1 99 ? 26.618 3.194 29.915 1.00 92.38 99 GLY A CA 1
ATOM 754 C C . GLY A 1 99 ? 26.197 4.634 29.627 1.00 92.38 99 GLY A C 1
ATOM 755 O O . GLY A 1 99 ? 26.544 5.585 30.331 1.00 92.38 99 GLY A O 1
ATOM 756 N N . LYS A 1 100 ? 25.453 4.808 28.536 1.00 96.06 100 LYS A N 1
ATOM 757 C CA . LYS A 1 100 ? 25.016 6.118 28.049 1.00 96.06 100 LYS A CA 1
ATOM 758 C C . LYS A 1 100 ? 23.586 6.419 28.507 1.00 96.06 100 LYS A C 1
ATOM 760 O O . LYS A 1 100 ? 22.708 5.599 28.238 1.00 96.06 100 LYS A O 1
ATOM 765 N N . PRO A 1 101 ? 23.314 7.565 29.161 1.00 96.50 101 PRO A N 1
ATOM 766 C CA . PRO A 1 101 ? 21.960 7.964 29.530 1.00 96.50 101 PRO A CA 1
ATOM 767 C C . PRO A 1 101 ? 21.018 8.013 28.321 1.00 96.50 101 PRO A C 1
ATOM 769 O O . PRO A 1 101 ? 21.330 8.621 27.297 1.00 96.50 101 PRO A O 1
ATOM 772 N N . TRP A 1 102 ? 19.846 7.402 28.469 1.00 95.31 102 TRP A N 1
ATOM 773 C CA . TRP A 1 102 ? 18.759 7.403 27.492 1.00 95.31 102 TRP A CA 1
ATOM 774 C C . TRP A 1 102 ? 17.600 8.309 27.918 1.00 95.31 102 TRP A C 1
ATOM 776 O O . TRP A 1 102 ? 17.070 9.072 27.109 1.00 95.31 102 TRP A O 1
ATOM 786 N N . THR A 1 103 ? 17.204 8.246 29.191 1.00 94.88 103 THR A N 1
ATOM 787 C CA . THR A 1 103 ? 16.193 9.136 29.776 1.00 94.88 103 THR A CA 1
ATOM 788 C C . THR A 1 103 ? 16.431 9.327 31.271 1.00 94.88 103 THR A C 1
ATOM 790 O O . THR A 1 103 ? 17.129 8.533 31.906 1.00 94.88 103 THR A O 1
ATOM 793 N N . MET A 1 104 ? 15.860 10.392 31.828 1.00 95.56 104 MET A N 1
ATOM 794 C CA . MET A 1 104 ? 15.974 10.741 33.240 1.00 95.56 104 MET A CA 1
ATOM 795 C C . MET A 1 104 ? 14.612 11.135 33.810 1.00 95.56 104 MET A C 1
ATOM 797 O O . MET A 1 104 ? 13.786 11.719 33.108 1.00 95.56 104 MET A O 1
ATOM 801 N N . LEU A 1 105 ? 14.395 10.832 35.087 1.00 94.44 105 LEU A N 1
ATOM 802 C CA . LEU A 1 105 ? 13.205 11.215 35.841 1.00 94.44 105 LEU A CA 1
ATOM 803 C C . LEU A 1 105 ? 13.621 11.730 37.219 1.00 94.44 105 LEU A C 1
ATOM 805 O O . LEU A 1 105 ? 14.376 11.068 37.926 1.00 94.44 105 LEU A O 1
ATOM 809 N N . GLY A 1 106 ? 13.095 12.886 37.616 1.00 92.25 106 GLY A N 1
ATOM 810 C CA . GLY A 1 106 ? 13.194 13.386 38.983 1.00 92.25 106 GLY A CA 1
ATOM 811 C C . GLY A 1 106 ? 11.899 13.109 39.735 1.00 92.25 106 GLY A C 1
ATOM 812 O O . GLY A 1 106 ? 10.849 13.577 39.301 1.00 92.25 106 GLY A O 1
ATOM 813 N N . ALA A 1 107 ? 11.958 12.370 40.840 1.00 92.62 107 ALA A N 1
ATOM 814 C CA . ALA A 1 107 ? 10.806 12.091 41.700 1.00 92.62 107 ALA A CA 1
ATOM 815 C C . ALA A 1 107 ? 11.276 11.748 43.117 1.00 92.62 107 ALA A C 1
ATOM 817 O O . ALA A 1 107 ? 12.352 11.180 43.269 1.00 92.62 107 ALA A O 1
ATOM 818 N N . ASP A 1 108 ? 10.492 12.090 44.143 1.00 91.75 108 ASP A N 1
ATOM 819 C CA . ASP A 1 108 ? 10.787 11.756 45.549 1.00 91.75 108 ASP A CA 1
ATOM 820 C C . ASP A 1 108 ? 12.225 12.121 45.990 1.00 91.75 108 ASP A C 1
ATOM 822 O O . ASP A 1 108 ? 12.973 11.321 46.553 1.00 91.75 108 ASP A O 1
ATOM 826 N N . ASN A 1 109 ? 12.666 13.337 45.636 1.00 90.50 109 ASN A N 1
ATOM 827 C CA . ASN A 1 109 ? 14.037 13.821 45.859 1.00 90.50 109 ASN A CA 1
ATOM 828 C C . ASN A 1 109 ? 15.136 12.893 45.303 1.00 90.50 109 ASN A C 1
ATOM 830 O O . ASN A 1 109 ? 16.249 12.837 45.832 1.00 90.50 109 ASN A O 1
ATOM 834 N N . ARG A 1 110 ? 14.837 12.154 44.232 1.00 93.31 110 ARG A N 1
ATOM 835 C CA . ARG A 1 110 ? 15.763 11.249 43.546 1.00 93.31 110 ARG A CA 1
ATOM 836 C C . ARG A 1 110 ? 15.848 11.563 42.069 1.00 93.31 110 ARG A C 1
ATOM 838 O O . ARG A 1 110 ? 14.888 12.035 41.465 1.00 93.31 110 ARG A O 1
ATOM 845 N N . LEU A 1 111 ? 17.008 11.258 41.498 1.00 94.75 111 LEU A N 1
ATOM 846 C CA . LEU A 1 111 ? 17.218 11.216 40.059 1.00 94.75 111 LEU A CA 1
ATOM 847 C C . LEU A 1 111 ? 17.321 9.755 39.628 1.00 94.75 111 LEU A C 1
ATOM 849 O O . LEU A 1 111 ? 18.238 9.042 40.033 1.00 94.75 111 LEU A O 1
ATOM 853 N N . PHE A 1 112 ? 16.402 9.335 38.775 1.00 96.00 112 PHE A N 1
ATOM 854 C CA . PHE A 1 112 ? 16.443 8.053 38.096 1.00 96.00 112 PHE A CA 1
ATOM 855 C C . PHE A 1 112 ? 17.041 8.255 36.710 1.00 96.00 112 PHE A C 1
ATOM 857 O O . PHE A 1 112 ? 16.584 9.118 35.961 1.00 96.00 112 PHE A O 1
ATOM 864 N N . VAL A 1 113 ? 18.054 7.467 36.365 1.00 96.50 113 VAL A N 1
ATOM 865 C CA . VAL A 1 113 ? 18.712 7.513 35.056 1.00 96.50 113 VAL A CA 1
ATOM 866 C C . VAL A 1 113 ? 18.623 6.134 34.431 1.00 96.50 113 VAL A C 1
ATOM 868 O O . VAL A 1 113 ? 19.135 5.164 34.987 1.00 96.50 113 VAL A O 1
ATOM 871 N N . VAL A 1 114 ? 17.967 6.059 33.277 1.00 96.31 114 VAL A N 1
ATOM 872 C CA . VAL A 1 114 ? 17.917 4.848 32.457 1.00 96.31 114 VAL A CA 1
ATOM 873 C C . VAL A 1 114 ? 18.961 4.978 31.364 1.00 96.31 114 VAL A C 1
ATOM 875 O O . VAL A 1 114 ? 19.017 6.013 30.700 1.00 96.31 114 VAL A O 1
ATOM 878 N N . THR A 1 115 ? 19.772 3.949 31.162 1.00 95.19 115 THR A N 1
ATOM 879 C CA . THR A 1 115 ? 20.808 3.918 30.124 1.00 95.19 115 THR A CA 1
ATOM 880 C C . THR A 1 115 ? 20.370 3.129 28.887 1.00 95.19 115 THR A C 1
ATOM 882 O O . THR A 1 115 ? 19.428 2.336 28.940 1.00 95.19 115 THR A O 1
ATOM 885 N N . GLU A 1 116 ? 21.052 3.331 27.756 1.00 92.88 116 GLU A N 1
ATOM 886 C CA . GLU A 1 116 ? 20.799 2.600 26.500 1.00 92.88 116 GLU A CA 1
ATOM 887 C C . GLU A 1 116 ? 21.006 1.076 26.652 1.00 92.88 116 GLU A C 1
ATOM 889 O O . GLU A 1 116 ? 20.327 0.294 25.989 1.00 92.88 116 GLU A O 1
ATOM 894 N N . ASP A 1 117 ? 21.862 0.635 27.581 1.00 88.19 117 ASP A N 1
ATOM 895 C CA . ASP A 1 117 ? 22.062 -0.775 27.952 1.00 88.19 117 ASP A CA 1
ATOM 896 C C . ASP A 1 117 ? 21.072 -1.277 29.027 1.00 88.19 117 ASP A C 1
ATOM 898 O O . ASP A 1 117 ? 21.299 -2.308 29.658 1.00 88.19 117 ASP A O 1
ATOM 902 N N . SER A 1 118 ? 19.940 -0.582 29.202 1.00 86.56 118 SER A N 1
ATOM 903 C CA . SER A 1 118 ? 18.815 -0.972 30.070 1.00 86.56 118 SER A CA 1
ATOM 904 C C . SER A 1 118 ? 19.150 -1.082 31.565 1.00 86.56 118 SER A C 1
ATOM 906 O O . SER A 1 118 ? 18.510 -1.850 32.287 1.00 86.56 118 SER A O 1
ATOM 908 N N . LYS A 1 119 ? 20.121 -0.304 32.060 1.00 89.50 119 LYS A N 1
ATOM 909 C CA . LYS A 1 119 ? 20.365 -0.160 33.504 1.00 89.50 119 LYS A CA 1
ATOM 910 C C . LYS A 1 119 ? 19.537 0.986 34.068 1.00 89.50 119 LYS A C 1
ATOM 912 O O . LYS A 1 119 ? 19.314 1.993 33.400 1.00 89.50 119 LYS A O 1
ATOM 917 N N . LEU A 1 120 ? 19.105 0.830 35.318 1.00 92.62 120 LEU A N 1
ATOM 918 C CA . LEU A 1 120 ? 18.427 1.863 36.095 1.00 92.62 120 LEU A CA 1
ATOM 919 C C . LEU A 1 120 ? 19.331 2.286 37.255 1.00 92.62 120 LEU A C 1
ATOM 921 O O . LEU A 1 120 ? 19.575 1.508 38.175 1.00 92.62 120 LEU A O 1
ATOM 925 N N . HIS A 1 121 ? 19.804 3.527 37.217 1.00 93.31 121 HIS A N 1
ATOM 926 C CA . HIS A 1 121 ? 20.524 4.161 38.318 1.00 93.31 121 HIS A CA 1
ATOM 927 C C . HIS A 1 121 ? 19.568 5.042 39.123 1.00 93.31 121 HIS A C 1
ATOM 929 O O . HIS A 1 121 ? 18.717 5.716 38.546 1.00 93.31 121 HIS A O 1
ATOM 935 N N . CYS A 1 122 ? 19.727 5.067 40.446 1.00 93.81 122 CYS A N 1
ATOM 936 C CA . CYS A 1 122 ? 18.964 5.924 41.349 1.00 93.81 122 CYS A CA 1
ATOM 937 C C . CYS A 1 122 ? 19.927 6.726 42.228 1.00 93.81 122 CYS A C 1
ATOM 939 O O . CYS A 1 122 ? 20.653 6.153 43.040 1.00 93.81 122 CYS A O 1
ATOM 941 N N . PHE A 1 123 ? 19.905 8.048 42.091 1.00 92.19 123 PHE A N 1
ATOM 942 C CA . PHE A 1 123 ? 20.696 8.974 42.896 1.00 92.19 123 PHE A CA 1
ATOM 943 C C . PHE A 1 123 ? 19.803 9.649 43.930 1.00 92.19 123 PHE A C 1
ATOM 945 O O . PHE A 1 123 ? 18.716 10.121 43.600 1.00 92.19 123 PHE A O 1
ATOM 952 N N . GLY A 1 124 ? 20.263 9.696 45.179 1.00 91.38 124 GLY A N 1
ATOM 953 C CA . GLY A 1 124 ? 19.608 10.409 46.274 1.00 91.38 124 GLY A CA 1
ATOM 954 C C . GLY A 1 124 ? 20.432 11.607 46.757 1.00 91.38 124 GLY A C 1
ATOM 955 O O . GLY A 1 124 ? 21.570 11.785 46.325 1.00 91.38 124 GLY A O 1
ATOM 956 N N . PRO A 1 125 ? 19.885 12.414 47.681 1.00 88.00 125 PRO A N 1
ATOM 957 C CA . PRO A 1 125 ? 20.556 13.609 48.192 1.00 88.00 125 PRO A CA 1
ATOM 958 C C . PRO A 1 125 ? 21.717 13.280 49.145 1.00 88.00 125 PRO A C 1
ATOM 960 O O . PRO A 1 125 ? 22.610 14.098 49.340 1.00 88.00 125 PRO A O 1
ATOM 963 N N . THR A 1 126 ? 21.716 12.085 49.741 1.00 89.00 126 THR A N 1
ATOM 964 C CA . THR A 1 126 ? 22.742 11.636 50.687 1.00 89.00 126 THR A CA 1
ATOM 965 C C . THR A 1 126 ? 23.768 10.762 49.979 1.00 89.00 126 THR A C 1
ATOM 967 O O . THR A 1 126 ? 23.409 9.778 49.330 1.00 89.00 126 THR A O 1
ATOM 970 N N . LYS A 1 127 ? 25.056 11.080 50.152 1.00 85.44 127 LYS A N 1
ATOM 971 C CA . LYS A 1 127 ? 26.159 10.254 49.654 1.00 85.44 127 LYS A CA 1
ATOM 972 C C . LYS A 1 127 ? 26.188 8.928 50.415 1.00 85.44 127 LYS A C 1
ATOM 974 O O . LYS A 1 127 ? 26.452 8.902 51.613 1.00 85.44 127 LYS A O 1
ATOM 979 N N . THR A 1 128 ? 25.920 7.834 49.715 1.00 88.31 128 THR A N 1
ATOM 980 C CA . THR A 1 128 ? 25.961 6.469 50.252 1.00 88.31 128 THR A CA 1
ATOM 981 C C . THR A 1 128 ? 26.664 5.541 49.267 1.00 88.31 128 THR A C 1
ATOM 983 O O . THR A 1 128 ? 26.827 5.876 48.091 1.00 88.31 128 THR A O 1
ATOM 986 N N . SER A 1 129 ? 27.105 4.374 49.739 1.00 87.88 129 SER A N 1
ATOM 987 C CA . SER A 1 129 ? 27.625 3.332 48.851 1.00 87.88 129 SER A CA 1
ATOM 988 C C . SER A 1 129 ? 26.499 2.795 47.954 1.00 87.88 129 SER A C 1
ATOM 990 O O . SER A 1 129 ? 25.413 2.509 48.472 1.00 87.88 129 SER A O 1
ATOM 992 N N . PRO A 1 130 ? 26.727 2.623 46.636 1.00 85.44 130 PRO A N 1
ATOM 993 C CA . PRO A 1 130 ? 25.719 2.082 45.731 1.00 85.44 130 PRO A CA 1
ATOM 994 C C . PRO A 1 130 ? 25.214 0.712 46.195 1.00 85.44 130 PRO A C 1
ATOM 996 O O . PRO A 1 130 ? 26.003 -0.195 46.461 1.00 85.44 130 PRO A O 1
ATOM 999 N N . ARG A 1 131 ? 23.889 0.552 46.267 1.00 90.00 131 ARG A N 1
ATOM 1000 C CA . ARG A 1 131 ? 23.247 -0.751 46.474 1.00 90.00 131 ARG A CA 1
ATOM 1001 C C . ARG A 1 131 ? 22.882 -1.338 45.119 1.00 90.00 131 ARG A C 1
ATOM 1003 O O . ARG A 1 131 ? 22.113 -0.740 44.371 1.00 90.00 131 ARG A O 1
ATOM 1010 N N . ASN A 1 132 ? 23.425 -2.512 44.814 1.00 87.00 132 ASN A N 1
ATOM 1011 C CA . ASN A 1 132 ? 23.089 -3.239 43.596 1.00 87.00 132 ASN A CA 1
ATOM 1012 C C . ASN A 1 132 ? 21.893 -4.155 43.864 1.00 87.00 132 ASN A C 1
ATOM 1014 O O . ASN A 1 132 ? 21.959 -5.022 44.732 1.00 87.00 132 ASN A O 1
ATOM 1018 N N . HIS A 1 133 ? 20.822 -3.975 43.096 1.00 86.25 133 HIS A N 1
ATOM 1019 C CA . HIS A 1 133 ? 19.637 -4.830 43.121 1.00 86.25 133 HIS A CA 1
ATOM 1020 C C . HIS A 1 133 ? 19.614 -5.684 41.844 1.00 86.25 133 HIS A C 1
ATOM 1022 O O . HIS A 1 133 ? 18.996 -5.278 40.858 1.00 86.25 133 HIS A O 1
ATOM 1028 N N . PRO A 1 134 ? 20.336 -6.823 41.797 1.00 78.06 134 PRO A N 1
ATOM 1029 C CA . PRO A 1 134 ? 20.313 -7.682 40.623 1.00 78.06 134 PRO A CA 1
ATOM 1030 C C . PRO A 1 134 ? 18.914 -8.270 40.440 1.00 78.06 134 PRO A C 1
ATOM 1032 O O . PRO A 1 134 ? 18.270 -8.698 41.398 1.00 78.06 134 PRO A O 1
ATOM 1035 N N . LEU A 1 135 ? 18.455 -8.326 39.192 1.00 73.81 135 LEU A N 1
ATOM 1036 C CA . LEU A 1 135 ? 17.238 -9.050 38.851 1.00 73.81 135 LEU A CA 1
ATOM 1037 C C . LEU A 1 135 ? 17.554 -10.549 38.951 1.00 73.81 135 LEU A C 1
ATOM 1039 O O . LEU A 1 135 ? 18.260 -11.088 38.095 1.00 73.81 135 LEU A O 1
ATOM 1043 N N . ALA A 1 136 ? 17.094 -11.205 40.018 1.00 74.25 136 ALA A N 1
ATOM 1044 C CA . ALA A 1 136 ? 17.243 -12.647 40.167 1.00 74.25 136 ALA A CA 1
ATOM 1045 C C . ALA A 1 136 ? 16.492 -13.339 39.021 1.00 74.25 136 ALA A C 1
ATOM 1047 O O . ALA A 1 136 ? 15.295 -13.116 38.842 1.00 74.25 136 ALA A O 1
ATOM 1048 N N . LYS A 1 137 ? 17.209 -14.136 38.222 1.00 81.69 137 LYS A N 1
ATOM 1049 C CA . LYS A 1 137 ? 16.612 -14.944 37.158 1.00 81.69 137 LYS A CA 1
ATOM 1050 C C . LYS A 1 137 ? 16.572 -16.399 37.591 1.00 81.69 137 LYS A C 1
ATOM 1052 O O . LYS A 1 137 ? 17.616 -16.956 37.924 1.00 81.69 137 LYS A O 1
ATOM 1057 N N . THR A 1 138 ? 15.400 -17.013 37.524 1.00 86.56 138 THR A N 1
ATOM 1058 C CA . THR A 1 138 ? 15.223 -18.452 37.739 1.00 86.56 138 THR A CA 1
ATOM 1059 C C . THR A 1 138 ? 15.258 -19.146 36.381 1.00 86.56 138 THR A C 1
ATOM 1061 O O . THR A 1 138 ? 14.322 -18.969 35.600 1.00 86.56 138 THR A O 1
ATOM 1064 N N . PRO A 1 139 ? 16.314 -19.908 36.039 1.00 86.25 139 PRO A N 1
ATOM 1065 C CA . PRO A 1 139 ? 16.373 -20.586 34.750 1.00 86.25 139 PRO A CA 1
ATOM 1066 C C . PRO A 1 139 ? 15.163 -21.499 34.543 1.00 86.25 139 PRO A C 1
ATOM 1068 O O . PRO A 1 139 ? 14.662 -22.106 35.492 1.00 86.25 139 PRO A O 1
ATOM 1071 N N . LEU A 1 140 ? 14.711 -21.630 33.293 1.00 87.50 140 LEU A N 1
ATOM 1072 C CA . LEU A 1 140 ? 13.669 -22.603 32.985 1.00 87.50 140 LEU A CA 1
ATOM 1073 C C . LEU A 1 140 ? 14.180 -24.026 33.297 1.00 87.50 140 LEU A C 1
ATOM 1075 O O . LEU A 1 140 ? 15.297 -24.366 32.900 1.00 87.50 140 LEU A O 1
ATOM 1079 N N . PRO A 1 141 ? 13.377 -24.862 33.980 1.00 82.75 141 PRO A N 1
ATOM 1080 C CA . PRO A 1 141 ? 13.642 -26.283 34.164 1.00 82.75 141 PRO A CA 1
ATOM 1081 C C . PRO A 1 141 ? 13.964 -27.009 32.855 1.00 82.75 141 PRO A C 1
ATOM 1083 O O . PRO A 1 141 ? 13.501 -26.627 31.778 1.00 82.75 141 PRO A O 1
ATOM 1086 N N . GLN A 1 142 ? 14.702 -28.115 32.965 1.00 78.19 142 GLN A N 1
ATOM 1087 C CA . GLN A 1 142 ? 14.981 -28.984 31.826 1.00 78.19 142 GLN A CA 1
ATOM 1088 C C . GLN A 1 142 ? 13.672 -29.503 31.208 1.00 78.19 142 GLN A C 1
ATOM 1090 O O . GLN A 1 142 ? 12.773 -29.961 31.917 1.00 78.19 142 GLN A O 1
ATOM 1095 N N . GLN A 1 143 ? 13.556 -29.427 29.878 1.00 77.56 143 GLN A N 1
ATOM 1096 C CA . GLN A 1 143 ? 12.317 -29.797 29.197 1.00 77.56 143 GLN A CA 1
ATOM 1097 C C . GLN A 1 143 ? 12.040 -31.300 29.248 1.00 77.56 143 GLN A C 1
ATOM 1099 O O . GLN A 1 143 ? 12.938 -32.142 29.197 1.00 77.56 143 GLN A O 1
ATOM 1104 N N . ASN A 1 144 ? 10.752 -31.642 29.216 1.00 81.38 144 ASN A N 1
ATOM 1105 C CA . ASN A 1 144 ? 10.308 -32.998 28.933 1.00 81.38 144 ASN A CA 1
ATOM 1106 C C . ASN A 1 144 ? 10.742 -33.411 27.508 1.00 81.38 144 ASN A C 1
ATOM 1108 O O . ASN A 1 144 ? 10.306 -32.803 26.526 1.00 81.38 144 ASN A O 1
ATOM 1112 N N . LYS A 1 145 ? 11.529 -34.494 27.389 1.00 87.88 145 LYS A N 1
ATOM 1113 C CA . LYS A 1 145 ? 12.034 -35.037 26.109 1.00 87.88 145 LYS A CA 1
ATOM 1114 C C . LYS A 1 145 ? 10.939 -35.246 25.054 1.00 87.88 145 LYS A C 1
ATOM 1116 O O . LYS A 1 145 ? 11.173 -35.017 23.867 1.00 87.88 145 LYS A O 1
ATOM 1121 N N . LYS A 1 146 ? 9.728 -35.647 25.460 1.00 86.94 146 LYS A N 1
ATOM 1122 C CA . LYS A 1 146 ? 8.594 -35.861 24.544 1.00 86.94 146 LYS A CA 1
ATOM 1123 C C . LYS A 1 146 ? 8.099 -34.544 23.939 1.00 86.94 146 LYS A C 1
ATOM 1125 O O . LYS A 1 146 ? 7.865 -34.476 22.733 1.00 86.94 146 LYS A O 1
ATOM 1130 N N . ALA A 1 147 ? 7.968 -33.498 24.758 1.00 85.62 147 ALA A N 1
ATOM 1131 C CA . ALA A 1 147 ? 7.557 -32.171 24.296 1.00 85.62 147 ALA A CA 1
ATOM 1132 C C . ALA A 1 147 ? 8.622 -31.547 23.382 1.00 85.62 147 ALA A C 1
ATOM 1134 O O . ALA A 1 147 ? 8.286 -31.032 22.315 1.00 85.62 147 ALA A O 1
ATOM 1135 N N . GLN A 1 148 ? 9.897 -31.701 23.750 1.00 90.38 148 GLN A N 1
ATOM 1136 C CA . GLN A 1 148 ? 11.035 -31.250 22.954 1.00 90.38 148 GLN A CA 1
ATOM 1137 C C . GLN A 1 148 ? 11.049 -31.905 21.566 1.00 90.38 148 GLN A C 1
ATOM 1139 O O . GLN A 1 148 ? 11.104 -31.206 20.558 1.00 90.38 148 GLN A O 1
ATOM 1144 N N . THR A 1 149 ? 10.921 -33.235 21.504 1.00 91.69 149 THR A N 1
ATOM 1145 C CA . THR A 1 149 ? 10.891 -33.990 20.238 1.00 91.69 149 THR A CA 1
ATOM 1146 C C . THR A 1 149 ? 9.723 -33.548 19.355 1.00 91.69 149 THR A C 1
ATOM 1148 O O . THR A 1 149 ? 9.887 -33.321 18.156 1.00 91.69 149 THR A O 1
ATOM 1151 N N . ARG A 1 150 ? 8.538 -33.357 19.953 1.00 89.62 150 ARG A N 1
ATOM 1152 C CA . ARG A 1 150 ? 7.350 -32.882 19.236 1.00 89.62 150 ARG A CA 1
ATOM 1153 C C . ARG A 1 150 ? 7.588 -31.508 18.613 1.00 89.62 150 ARG A C 1
ATOM 1155 O O . ARG A 1 150 ? 7.368 -31.356 17.415 1.00 89.62 150 ARG A O 1
ATOM 1162 N N . VAL A 1 151 ? 8.047 -30.530 19.395 1.00 93.81 151 VAL A N 1
ATOM 1163 C CA . VAL A 1 151 ? 8.297 -29.163 18.907 1.00 93.81 151 VAL A CA 1
ATOM 1164 C C . VAL A 1 151 ? 9.395 -29.146 17.847 1.00 93.81 151 VAL A C 1
ATOM 1166 O O . VAL A 1 151 ? 9.224 -28.509 16.811 1.00 93.81 151 VAL A O 1
ATOM 1169 N N . GLN A 1 152 ? 10.475 -29.900 18.050 1.00 94.75 152 GLN A N 1
ATOM 1170 C CA . GLN A 1 152 ? 11.568 -30.003 17.087 1.00 94.75 152 GLN A CA 1
ATOM 1171 C C . GLN A 1 152 ? 11.079 -30.503 15.716 1.00 94.75 152 GLN A C 1
ATOM 1173 O O . GLN A 1 152 ? 11.394 -29.876 14.706 1.00 94.75 152 GLN A O 1
ATOM 1178 N N . SER A 1 153 ? 10.219 -31.531 15.686 1.00 93.38 153 SER A N 1
ATOM 1179 C CA . SER A 1 153 ? 9.648 -32.057 14.431 1.00 93.38 153 SER A CA 1
ATOM 1180 C C . SER A 1 153 ? 8.829 -31.026 13.642 1.00 93.38 153 SER A C 1
ATOM 1182 O O . SER A 1 153 ? 8.718 -31.116 12.421 1.00 93.38 153 SER A O 1
ATOM 1184 N N . VAL A 1 154 ? 8.252 -30.032 14.329 1.00 94.88 154 VAL A N 1
ATOM 1185 C CA . VAL A 1 154 ? 7.511 -28.929 13.701 1.00 94.88 154 VAL A CA 1
ATOM 1186 C C . VAL A 1 154 ? 8.470 -27.838 13.234 1.00 94.88 154 VAL A C 1
ATOM 1188 O O . VAL A 1 154 ? 8.336 -27.336 12.120 1.00 94.88 154 VAL A O 1
ATOM 1191 N N . LEU A 1 155 ? 9.467 -27.494 14.056 1.00 96.25 155 LEU A N 1
ATOM 1192 C CA . LEU A 1 155 ? 10.464 -26.474 13.725 1.00 96.25 155 LEU A CA 1
ATOM 1193 C C . LEU A 1 155 ? 11.320 -26.843 12.507 1.00 96.25 155 LEU A C 1
ATOM 1195 O O . LEU A 1 155 ? 11.791 -25.949 11.812 1.00 96.25 155 LEU A O 1
ATOM 1199 N N . GLU A 1 156 ? 11.508 -28.132 12.232 1.00 95.38 156 GLU A N 1
ATOM 1200 C CA . GLU A 1 156 ? 12.196 -28.641 11.035 1.00 95.38 156 GLU A CA 1
ATOM 1201 C C . GLU A 1 156 ? 11.419 -28.408 9.731 1.00 95.38 156 GLU A C 1
ATOM 1203 O O . GLU A 1 156 ? 11.989 -28.514 8.649 1.00 95.38 156 G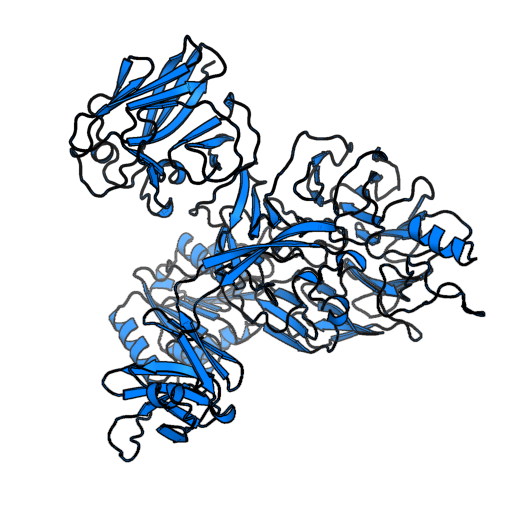LU A O 1
ATOM 1208 N N . ARG A 1 157 ? 10.127 -28.065 9.811 1.00 95.25 157 ARG A N 1
ATOM 1209 C CA . ARG A 1 157 ? 9.291 -27.738 8.643 1.00 95.25 157 ARG A CA 1
ATOM 1210 C C . ARG A 1 157 ? 9.262 -26.247 8.314 1.00 95.25 157 ARG A C 1
ATOM 1212 O O . ARG A 1 157 ? 8.652 -25.864 7.319 1.00 95.25 157 ARG A O 1
ATOM 1219 N N . LEU A 1 158 ? 9.877 -25.412 9.150 1.00 93.94 158 LEU A N 1
ATOM 1220 C CA . LEU A 1 158 ? 9.928 -23.967 8.965 1.00 93.94 158 LEU A CA 1
ATOM 1221 C C . LEU A 1 158 ? 11.187 -23.559 8.208 1.00 93.94 158 LEU A C 1
ATOM 1223 O O . LEU A 1 158 ? 12.287 -23.993 8.539 1.00 93.94 158 LEU A O 1
ATOM 1227 N N . ASP A 1 159 ? 11.036 -22.606 7.291 1.00 87.69 159 ASP A N 1
ATOM 1228 C CA . ASP A 1 159 ? 12.171 -22.009 6.575 1.00 87.69 159 ASP A CA 1
ATOM 1229 C C . ASP A 1 159 ? 13.085 -21.187 7.512 1.00 87.69 159 ASP A C 1
ATOM 1231 O O . ASP A 1 159 ? 14.243 -20.917 7.204 1.00 87.69 159 ASP A O 1
ATOM 1235 N N . SER A 1 160 ? 12.564 -20.749 8.665 1.00 88.56 160 SER A N 1
ATOM 1236 C CA . SER A 1 160 ? 13.283 -19.938 9.649 1.00 88.56 160 SER A CA 1
ATOM 1237 C C . SER A 1 160 ? 12.742 -20.159 11.058 1.00 88.56 160 SER A C 1
ATOM 1239 O O . SER A 1 160 ? 11.532 -20.189 11.280 1.00 88.56 160 SER A O 1
ATOM 1241 N N . LYS A 1 161 ? 13.650 -20.236 12.039 1.00 94.62 161 LYS A N 1
ATOM 1242 C CA . LYS A 1 161 ? 13.331 -20.328 13.477 1.00 94.62 161 LYS A CA 1
ATOM 1243 C C . LYS A 1 161 ? 13.264 -18.950 14.161 1.00 94.62 161 LYS A C 1
ATOM 1245 O O . LYS A 1 161 ? 13.431 -18.847 15.374 1.00 94.62 161 LYS A O 1
ATOM 1250 N N . THR A 1 162 ? 13.052 -17.886 13.383 1.00 93.81 162 THR A N 1
ATOM 1251 C CA . THR A 1 162 ? 12.826 -16.502 13.845 1.00 93.81 162 THR A CA 1
ATOM 1252 C C . THR A 1 162 ? 11.442 -16.024 13.402 1.00 93.81 162 THR A C 1
ATOM 1254 O O . THR A 1 162 ? 10.847 -16.611 12.503 1.00 93.81 162 THR A O 1
ATOM 1257 N N . GLY A 1 163 ? 10.936 -14.937 13.989 1.00 94.44 163 GLY A N 1
ATOM 1258 C CA . GLY A 1 163 ? 9.606 -14.404 13.676 1.00 94.44 163 GLY A CA 1
ATOM 1259 C C . GLY A 1 163 ? 8.633 -14.639 14.823 1.00 94.44 163 GLY A C 1
ATOM 1260 O O . GLY A 1 163 ? 9.018 -14.437 15.976 1.00 94.44 163 GLY A O 1
ATOM 1261 N N . HIS A 1 164 ? 7.399 -15.043 14.522 1.00 96.44 164 HIS A N 1
ATOM 1262 C CA . HIS A 1 164 ? 6.342 -15.175 15.527 1.00 96.44 164 HIS A CA 1
ATOM 1263 C C . HIS A 1 164 ? 5.732 -16.575 15.568 1.00 96.44 164 HIS A C 1
ATOM 1265 O O . HIS A 1 164 ? 5.494 -17.187 14.525 1.00 96.44 164 HIS A O 1
ATOM 1271 N N . ALA A 1 165 ? 5.427 -17.036 16.780 1.00 98.12 165 ALA A N 1
ATOM 1272 C CA . ALA A 1 165 ? 4.629 -18.225 17.030 1.00 98.12 165 ALA A CA 1
ATOM 1273 C C . ALA A 1 165 ? 3.365 -17.865 17.823 1.00 98.12 165 ALA A C 1
ATOM 1275 O O . ALA A 1 165 ? 3.444 -17.107 18.789 1.00 98.12 165 ALA A O 1
ATOM 1276 N N . LEU A 1 166 ? 2.223 -18.435 17.444 1.00 98.50 166 LEU A N 1
ATOM 1277 C CA . LEU A 1 166 ? 0.976 -18.382 18.203 1.00 98.50 166 LEU A CA 1
ATOM 1278 C C . LEU A 1 166 ? 0.680 -19.768 18.780 1.00 98.50 166 LEU A C 1
ATOM 1280 O O . LEU A 1 166 ? 0.627 -20.743 18.037 1.00 98.50 166 LEU A O 1
ATOM 1284 N N . CYS A 1 167 ? 0.471 -19.861 20.088 1.00 98.25 167 CYS A N 1
ATOM 1285 C CA . CYS A 1 167 ? 0.092 -21.097 20.771 1.00 98.25 167 CYS A CA 1
ATOM 1286 C C . CYS A 1 167 ? -1.299 -20.935 21.389 1.00 98.25 167 CYS A C 1
ATOM 1288 O O . CYS A 1 167 ? -1.489 -20.109 22.280 1.00 98.25 167 CYS A O 1
ATOM 1290 N N . LEU A 1 168 ? -2.270 -21.717 20.926 1.00 97.75 168 LEU A N 1
ATOM 1291 C CA . LEU A 1 168 ? -3.638 -21.735 21.437 1.00 97.75 168 LEU A CA 1
ATOM 1292 C C . LEU A 1 168 ? -3.815 -22.967 22.326 1.00 97.75 168 LEU A C 1
ATOM 1294 O O . LEU A 1 168 ? -3.758 -24.089 21.826 1.00 97.75 168 LEU A O 1
ATOM 1298 N N . GLY A 1 169 ? -4.016 -22.748 23.627 1.00 94.06 169 GLY A N 1
ATOM 1299 C CA . GLY A 1 169 ? -3.885 -23.775 24.664 1.00 94.06 169 GLY A CA 1
ATOM 1300 C C . GLY A 1 169 ? -2.449 -23.794 25.184 1.00 94.06 169 GLY A C 1
ATOM 1301 O O . GLY A 1 169 ? -1.612 -24.529 24.677 1.00 94.06 169 GLY A O 1
ATOM 1302 N N . ALA A 1 170 ? -2.142 -22.924 26.148 1.00 94.25 170 ALA A N 1
ATOM 1303 C CA . ALA A 1 170 ? -0.785 -22.547 26.548 1.00 94.25 170 ALA A CA 1
ATOM 1304 C C . ALA A 1 170 ? -0.054 -23.653 27.343 1.00 94.25 170 ALA A C 1
ATOM 1306 O O . ALA A 1 170 ? 0.175 -23.527 28.546 1.00 94.25 170 ALA A O 1
ATOM 1307 N N . GLU A 1 171 ? 0.303 -24.765 26.699 1.00 94.69 171 GLU A N 1
ATOM 1308 C CA . GLU A 1 171 ? 0.964 -25.892 27.364 1.00 94.69 171 GLU A CA 1
ATOM 1309 C C . GLU A 1 171 ? 2.441 -25.610 27.654 1.00 94.69 171 GLU A C 1
ATOM 1311 O O . GLU A 1 171 ? 3.256 -25.393 26.753 1.00 94.69 171 GLU A O 1
ATOM 1316 N N . ILE A 1 172 ? 2.809 -25.699 28.934 1.00 94.62 172 ILE A N 1
ATOM 1317 C CA . ILE A 1 172 ? 4.145 -25.367 29.450 1.00 94.62 172 ILE A CA 1
ATOM 1318 C C . ILE A 1 172 ? 5.278 -26.090 28.704 1.00 94.62 172 ILE A C 1
ATOM 1320 O O . ILE A 1 172 ? 6.284 -25.478 28.358 1.00 94.62 172 ILE A O 1
ATOM 1324 N N . GLY A 1 173 ? 5.095 -27.373 28.369 1.00 93.75 173 GLY A N 1
ATOM 1325 C CA . GLY A 1 173 ? 6.103 -28.156 27.651 1.00 93.75 173 GLY A CA 1
ATOM 1326 C C . GLY A 1 173 ? 6.354 -27.667 26.220 1.00 93.75 173 GLY A C 1
ATOM 1327 O O . GLY A 1 173 ? 7.494 -27.709 25.754 1.00 93.75 173 GLY A O 1
ATOM 1328 N N . THR A 1 174 ? 5.317 -27.184 25.527 1.00 95.12 174 THR A N 1
ATOM 1329 C CA . THR A 1 174 ? 5.444 -26.589 24.187 1.00 95.12 174 THR A CA 1
ATOM 1330 C C . THR A 1 174 ? 6.157 -25.248 24.267 1.00 95.12 174 THR A C 1
ATOM 1332 O O . THR A 1 174 ? 7.115 -25.020 23.528 1.00 95.12 174 THR A O 1
ATOM 1335 N N . LEU A 1 175 ? 5.717 -24.381 25.182 1.00 97.06 175 LEU A N 1
ATOM 1336 C CA . LEU A 1 175 ? 6.254 -23.033 25.352 1.00 97.06 175 LEU A CA 1
ATOM 1337 C C . LEU A 1 175 ? 7.738 -23.059 25.743 1.00 97.06 175 LEU A C 1
ATOM 1339 O O . LEU A 1 175 ? 8.550 -22.395 25.096 1.00 97.06 175 LEU A O 1
ATOM 1343 N N . ASP A 1 176 ? 8.111 -23.886 26.724 1.00 95.69 176 ASP A N 1
ATOM 1344 C CA . ASP A 1 176 ? 9.502 -24.038 27.168 1.00 95.69 176 ASP A CA 1
ATOM 1345 C C . ASP A 1 176 ? 10.391 -24.582 26.035 1.00 95.69 176 ASP A C 1
ATOM 1347 O O . ASP A 1 176 ? 11.510 -24.108 25.831 1.00 95.69 176 ASP A O 1
ATOM 1351 N N . SER A 1 177 ? 9.886 -25.539 25.247 1.00 95.38 177 SER A N 1
ATOM 1352 C CA . SER A 1 177 ? 10.626 -26.102 24.109 1.00 95.38 177 SER A CA 1
ATOM 1353 C C . SER A 1 177 ? 10.798 -25.088 22.972 1.00 95.38 177 SER A C 1
ATOM 1355 O O . SER A 1 177 ? 11.874 -25.009 22.382 1.00 95.38 177 SER A O 1
ATOM 1357 N N . LEU A 1 178 ? 9.775 -24.280 22.669 1.00 96.12 178 LEU A N 1
ATOM 1358 C CA . LEU A 1 178 ? 9.862 -23.220 21.657 1.00 96.12 178 LEU A CA 1
ATOM 1359 C C . LEU A 1 178 ? 10.844 -22.118 22.065 1.00 96.12 178 LEU A C 1
ATOM 1361 O O . LEU A 1 178 ? 11.597 -21.637 21.213 1.00 96.12 178 LEU A O 1
ATOM 1365 N N . LEU A 1 179 ? 10.860 -21.727 23.344 1.00 95.56 179 LEU A N 1
ATOM 1366 C CA . LEU A 1 179 ? 11.795 -20.725 23.864 1.00 95.56 179 LEU A CA 1
ATOM 1367 C C . LEU A 1 179 ? 13.252 -21.168 23.711 1.00 95.56 179 LEU A C 1
ATOM 1369 O O . LEU A 1 179 ? 14.091 -20.347 23.333 1.00 95.56 179 LEU A O 1
ATOM 1373 N N . SER A 1 180 ? 13.541 -22.451 23.949 1.00 93.25 180 SER A N 1
ATOM 1374 C CA . SER A 1 180 ? 14.899 -22.993 23.833 1.00 93.25 180 SER A CA 1
ATOM 1375 C C . SER A 1 180 ? 15.316 -23.362 22.412 1.00 93.25 180 SER A C 1
ATOM 1377 O O . SER A 1 180 ? 16.482 -23.191 22.069 1.00 93.25 180 SER A O 1
ATOM 1379 N N . ALA A 1 181 ? 14.402 -23.855 21.575 1.00 94.88 181 ALA A N 1
ATOM 1380 C CA . ALA A 1 181 ? 14.736 -24.352 20.237 1.00 94.88 181 ALA A CA 1
ATOM 1381 C C . ALA A 1 181 ? 14.571 -23.306 19.116 1.00 94.88 181 ALA A C 1
ATOM 1383 O O . ALA A 1 181 ? 14.861 -23.597 17.952 1.00 94.88 181 ALA A O 1
ATOM 1384 N N . SER A 1 182 ? 14.100 -22.094 19.434 1.00 96.19 182 SER A N 1
ATOM 1385 C CA . SER A 1 182 ? 13.875 -21.022 18.458 1.00 96.19 182 SER A CA 1
ATOM 1386 C C . SER A 1 182 ? 14.231 -19.636 19.005 1.00 96.19 182 SER A C 1
ATOM 1388 O O . SER A 1 182 ? 14.431 -19.444 20.202 1.00 96.19 182 SER A O 1
ATOM 1390 N N . GLN A 1 183 ? 14.270 -18.646 18.113 1.00 95.62 183 GLN A N 1
ATOM 1391 C CA . GLN A 1 183 ? 14.363 -17.218 18.439 1.00 95.62 183 GLN A CA 1
ATOM 1392 C C . GLN A 1 183 ? 13.047 -16.491 18.126 1.00 95.62 183 GLN A C 1
ATOM 1394 O O . GLN A 1 183 ? 13.026 -15.289 17.861 1.00 95.62 183 GLN A O 1
ATOM 1399 N N . MET A 1 184 ? 11.933 -17.225 18.101 1.00 95.88 184 MET A N 1
ATOM 1400 C CA . MET A 1 184 ? 10.621 -16.637 17.862 1.00 95.88 184 MET A CA 1
ATOM 1401 C C . M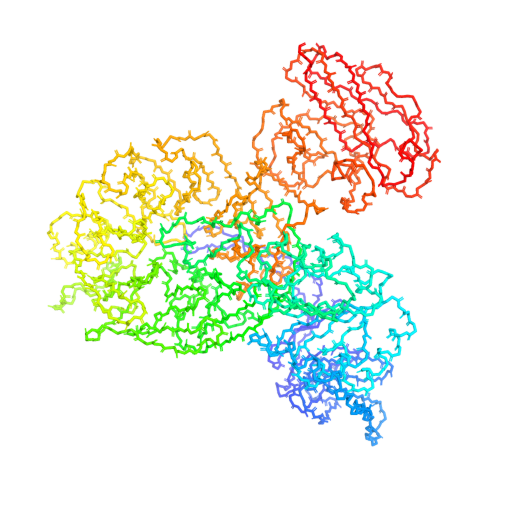ET A 1 184 ? 10.140 -15.840 19.074 1.00 95.88 184 MET A C 1
ATOM 1403 O O . MET A 1 184 ? 10.484 -16.141 20.225 1.00 95.88 184 MET A O 1
ATOM 1407 N N . ARG A 1 185 ? 9.310 -14.834 18.794 1.00 96.69 185 ARG A N 1
ATOM 1408 C CA . ARG A 1 185 ? 8.415 -14.222 19.774 1.00 96.69 185 ARG A CA 1
ATOM 1409 C C . ARG A 1 185 ? 7.140 -15.048 19.850 1.00 96.69 185 ARG A C 1
ATOM 1411 O O . ARG A 1 185 ? 6.514 -15.309 18.825 1.00 96.69 185 ARG A O 1
ATOM 1418 N N . ILE A 1 186 ? 6.776 -15.466 21.051 1.00 98.38 186 ILE A N 1
ATOM 1419 C CA . ILE A 1 186 ? 5.668 -16.384 21.287 1.00 98.38 186 ILE A CA 1
ATOM 1420 C C . ILE A 1 186 ? 4.497 -15.605 21.878 1.00 98.38 186 ILE A C 1
ATOM 1422 O O . ILE A 1 186 ? 4.643 -14.928 22.893 1.00 98.38 186 ILE A O 1
ATOM 1426 N N . VAL A 1 187 ? 3.327 -15.727 21.266 1.00 98.12 187 VAL A N 1
ATOM 1427 C CA . VAL A 1 187 ? 2.051 -15.320 21.856 1.00 98.12 187 VAL A CA 1
ATOM 1428 C C . VAL A 1 187 ? 1.326 -16.599 22.240 1.00 98.12 187 VAL A C 1
ATOM 1430 O O . VAL A 1 187 ? 1.042 -17.423 21.377 1.00 98.12 187 VAL A O 1
ATOM 1433 N N . ALA A 1 188 ? 1.060 -16.798 23.524 1.00 98.31 188 ALA A N 1
ATOM 1434 C CA . ALA A 1 188 ? 0.264 -17.918 24.001 1.00 98.31 188 ALA A CA 1
ATOM 1435 C C . ALA A 1 188 ? -1.083 -17.413 24.512 1.00 98.31 188 ALA A C 1
ATOM 1437 O O . ALA A 1 188 ? -1.144 -16.360 25.145 1.00 98.31 188 ALA A O 1
ATOM 1438 N N . VAL A 1 189 ? -2.149 -18.161 24.254 1.00 98.25 189 VAL A N 1
ATOM 1439 C CA . VAL A 1 189 ? -3.507 -17.808 24.673 1.00 98.25 189 VAL A CA 1
ATOM 1440 C C . VAL A 1 189 ? -4.137 -18.991 25.389 1.00 98.25 189 VAL A C 1
ATOM 1442 O O . VAL A 1 189 ? -4.109 -20.115 24.883 1.00 98.25 189 VAL A O 1
ATOM 1445 N N . ASP A 1 190 ? -4.722 -18.736 26.554 1.00 97.88 190 ASP A N 1
ATOM 1446 C CA . ASP A 1 190 ? -5.466 -19.730 27.325 1.00 97.88 190 ASP A CA 1
ATOM 1447 C C . ASP A 1 190 ? -6.721 -19.102 27.947 1.00 97.88 190 ASP A C 1
ATOM 1449 O O . ASP A 1 190 ? -6.816 -17.880 28.075 1.00 97.88 190 ASP A O 1
ATOM 1453 N N . SER A 1 191 ? -7.693 -19.940 28.300 1.00 97.00 191 SER A N 1
ATOM 1454 C CA . SER A 1 191 ? -8.948 -19.524 28.934 1.00 97.00 191 SER A CA 1
ATOM 1455 C C . SER A 1 191 ? -8.897 -19.597 30.460 1.00 97.00 191 SER A C 1
ATOM 1457 O O . SER A 1 191 ? -9.772 -19.041 31.114 1.00 97.00 191 SER A O 1
ATOM 1459 N N . ASP A 1 192 ? -7.911 -20.295 31.035 1.00 97.50 192 ASP A N 1
ATOM 1460 C CA . ASP A 1 192 ? -7.761 -20.431 32.487 1.00 97.50 192 ASP A CA 1
ATOM 1461 C C . ASP A 1 192 ? -6.954 -19.252 33.082 1.00 97.50 192 ASP A C 1
ATOM 1463 O O . ASP A 1 192 ? -5.744 -19.150 32.839 1.00 97.50 192 ASP A O 1
ATOM 1467 N N . PRO A 1 193 ? -7.578 -18.369 33.888 1.00 97.94 193 PRO A N 1
ATOM 1468 C CA . PRO A 1 193 ? -6.898 -17.216 34.478 1.00 97.94 193 PRO A CA 1
ATOM 1469 C C . PRO A 1 193 ? -5.764 -17.604 35.440 1.00 97.94 193 PRO A C 1
ATOM 1471 O O . PRO A 1 193 ? -4.738 -16.920 35.472 1.00 97.94 193 PRO A O 1
ATOM 1474 N N . THR A 1 194 ? -5.898 -18.712 36.174 1.00 98.12 194 THR A N 1
ATOM 1475 C CA . THR A 1 194 ? -4.885 -19.193 37.128 1.00 98.12 194 THR A CA 1
ATOM 1476 C C . THR A 1 194 ? -3.657 -19.709 36.389 1.00 98.12 194 THR A C 1
ATOM 1478 O O . THR A 1 194 ? -2.516 -19.385 36.740 1.00 98.12 194 THR A O 1
ATOM 1481 N N . LYS A 1 195 ? -3.879 -20.475 35.314 1.00 97.38 195 LYS A N 1
ATOM 1482 C CA . LYS A 1 195 ? -2.805 -20.952 34.434 1.00 97.38 195 LYS A CA 1
ATOM 1483 C C . LYS A 1 195 ? -2.070 -19.783 33.781 1.00 97.38 195 LYS A C 1
ATOM 1485 O O . LYS A 1 195 ? -0.839 -19.767 33.771 1.00 97.38 195 LYS A O 1
ATOM 1490 N N . VAL A 1 196 ? -2.804 -18.788 33.277 1.00 98.19 196 VAL A N 1
ATOM 1491 C CA . VAL A 1 196 ? -2.219 -17.583 32.671 1.00 98.19 196 VAL A CA 1
ATOM 1492 C C . VAL A 1 196 ? -1.336 -16.833 33.670 1.00 98.19 196 VAL A C 1
ATOM 1494 O O . VAL A 1 196 ? -0.192 -16.530 33.333 1.00 98.19 196 VAL A O 1
ATOM 1497 N N . ASP A 1 197 ? -1.814 -16.564 34.888 1.00 98.19 197 ASP A N 1
ATOM 1498 C CA . ASP A 1 197 ? -1.018 -15.861 35.905 1.00 98.19 197 ASP A CA 1
ATOM 1499 C C . ASP A 1 197 ? 0.251 -16.642 36.285 1.00 98.19 197 ASP A C 1
ATOM 1501 O O . ASP A 1 197 ? 1.353 -16.088 36.302 1.00 98.19 197 ASP A O 1
ATOM 1505 N N . THR A 1 198 ? 0.123 -17.959 36.468 1.00 97.75 198 THR A N 1
ATOM 1506 C CA . THR A 1 198 ? 1.253 -18.854 36.764 1.00 97.75 198 THR A CA 1
ATOM 1507 C C . THR A 1 198 ? 2.323 -18.796 35.671 1.00 97.75 198 THR A C 1
ATOM 1509 O O . THR A 1 198 ? 3.512 -18.642 35.962 1.00 97.75 198 THR A O 1
ATOM 1512 N N . LEU A 1 199 ? 1.922 -18.872 34.398 1.00 97.50 199 LEU A N 1
ATOM 1513 C CA . LEU A 1 199 ? 2.852 -18.795 33.268 1.00 97.50 199 LEU A CA 1
ATOM 1514 C C . LEU A 1 199 ? 3.498 -17.409 33.150 1.00 97.50 199 LEU A C 1
ATOM 1516 O O . LEU A 1 199 ? 4.695 -17.318 32.873 1.00 97.50 199 LEU A O 1
ATOM 1520 N N . ARG A 1 200 ? 2.745 -16.327 33.390 1.00 97.56 200 ARG A N 1
ATOM 1521 C CA . ARG A 1 200 ? 3.289 -14.958 33.397 1.00 97.56 200 ARG A CA 1
ATOM 1522 C C . ARG A 1 200 ? 4.398 -14.810 34.433 1.00 97.56 200 ARG A C 1
ATOM 1524 O O . ARG A 1 200 ? 5.485 -14.364 34.073 1.00 97.56 200 ARG A O 1
ATOM 1531 N N . ARG A 1 201 ? 4.161 -15.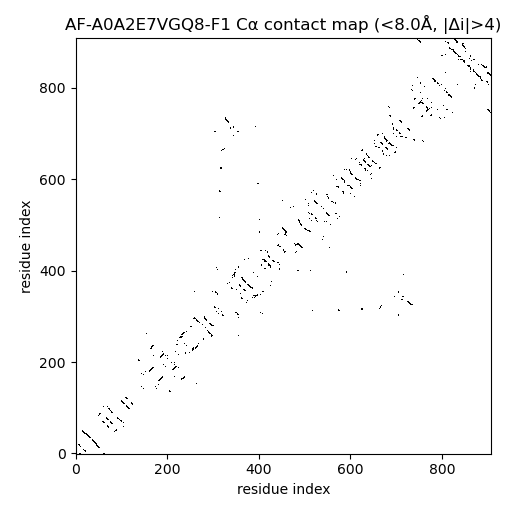237 35.680 1.00 95.25 201 ARG A N 1
ATOM 1532 C CA . ARG A 1 201 ? 5.171 -15.195 36.753 1.00 95.25 201 ARG A CA 1
ATOM 1533 C C . ARG A 1 201 ? 6.392 -16.041 36.411 1.00 95.25 201 ARG A C 1
ATOM 1535 O O . ARG A 1 201 ? 7.503 -15.523 36.431 1.00 95.25 201 ARG A O 1
ATOM 1542 N N . ARG A 1 202 ? 6.189 -17.288 35.969 1.00 94.31 202 ARG A N 1
ATOM 1543 C CA . ARG A 1 202 ? 7.277 -18.187 35.547 1.00 94.31 202 ARG A CA 1
ATOM 1544 C C . ARG A 1 202 ? 8.184 -17.549 34.496 1.00 94.31 202 ARG A C 1
ATOM 1546 O O . ARG A 1 202 ? 9.404 -17.560 34.638 1.00 94.31 202 ARG A O 1
ATOM 1553 N N . TYR A 1 203 ? 7.611 -17.010 33.418 1.00 95.69 203 TYR A N 1
ATOM 1554 C CA . TYR A 1 203 ? 8.412 -16.427 32.340 1.00 95.69 203 TYR A CA 1
ATOM 1555 C C . TYR A 1 203 ? 8.977 -15.051 32.693 1.00 95.69 203 TYR A C 1
ATOM 1557 O O . TYR A 1 203 ? 9.978 -14.647 32.099 1.00 95.69 203 TYR A O 1
ATOM 1565 N N . GLN A 1 204 ? 8.376 -14.336 33.645 1.00 93.56 204 GLN A N 1
ATOM 1566 C CA . GLN A 1 204 ? 8.944 -13.117 34.212 1.00 93.56 204 GLN A CA 1
ATOM 1567 C C . GLN A 1 204 ? 10.191 -13.443 35.043 1.00 93.56 204 GLN A C 1
ATOM 1569 O O . GLN A 1 204 ? 11.240 -12.847 34.813 1.00 93.56 204 GLN A O 1
ATOM 1574 N N . GLU A 1 205 ? 10.109 -14.430 35.938 1.00 92.12 205 GLU A N 1
ATOM 1575 C CA . GLU A 1 205 ? 11.229 -14.912 36.759 1.00 92.12 205 GLU A CA 1
ATOM 1576 C C . GLU A 1 205 ? 12.358 -15.499 35.907 1.00 92.12 205 GLU A C 1
ATOM 1578 O O . GLU A 1 205 ? 13.530 -15.272 36.187 1.00 92.12 205 GLU A O 1
ATOM 1583 N N . ALA A 1 206 ? 12.031 -16.189 34.813 1.00 92.31 206 ALA A N 1
ATOM 1584 C CA . ALA A 1 206 ? 13.028 -16.656 33.851 1.00 92.31 206 ALA A CA 1
ATOM 1585 C C . ALA A 1 206 ? 13.585 -15.543 32.946 1.00 92.31 206 ALA A C 1
ATOM 1587 O O . ALA A 1 206 ? 14.523 -15.773 32.181 1.00 92.31 206 ALA A O 1
ATOM 1588 N N . GLY A 1 207 ? 13.024 -14.333 33.022 1.00 90.25 207 GLY A N 1
ATOM 1589 C CA . GLY A 1 207 ? 13.447 -13.191 32.225 1.00 90.25 207 GLY A CA 1
ATOM 1590 C C . GLY A 1 207 ? 13.212 -13.387 30.730 1.00 90.25 207 GLY A C 1
ATOM 1591 O O . GLY A 1 207 ? 14.079 -12.989 29.959 1.00 90.25 207 GLY A O 1
ATOM 1592 N N . PHE A 1 208 ? 12.082 -13.996 30.338 1.00 93.81 208 PHE A N 1
ATOM 1593 C CA . PHE A 1 208 ? 11.589 -14.164 28.956 1.00 93.81 208 PHE A CA 1
ATOM 1594 C C . PHE A 1 208 ? 10.312 -13.355 28.657 1.00 93.81 208 PHE A C 1
ATOM 1596 O O . PHE A 1 208 ? 10.035 -13.031 27.494 1.00 93.81 208 PHE A O 1
ATOM 1603 N N . TYR A 1 209 ? 9.518 -13.031 29.681 1.00 94.88 209 TYR A N 1
ATOM 1604 C CA . TYR A 1 209 ? 8.223 -12.372 29.508 1.00 94.88 209 TYR A CA 1
ATOM 1605 C C . TYR A 1 209 ? 8.354 -10.967 28.894 1.00 94.88 209 TYR A C 1
ATOM 1607 O O . TYR A 1 209 ? 9.361 -10.275 29.059 1.00 94.88 209 TYR A O 1
ATOM 1615 N N . GLY A 1 210 ? 7.355 -10.569 28.105 1.00 89.38 210 GLY A N 1
ATOM 1616 C CA . GLY A 1 210 ? 7.241 -9.244 27.485 1.00 89.38 210 GLY A CA 1
ATOM 1617 C C . GLY A 1 210 ? 8.093 -9.014 26.230 1.00 89.38 210 GLY A C 1
ATOM 1618 O O . GLY A 1 210 ? 7.719 -8.193 25.400 1.00 89.38 210 GLY A O 1
ATOM 1619 N N . HIS A 1 211 ? 9.196 -9.747 26.037 1.00 87.44 211 HIS A N 1
ATOM 1620 C CA . HIS A 1 211 ? 10.072 -9.586 24.862 1.00 87.44 211 HIS A CA 1
ATOM 1621 C C . HIS A 1 211 ? 10.239 -10.865 24.026 1.00 87.44 211 HIS A C 1
ATOM 1623 O O . HIS A 1 211 ? 10.366 -10.771 22.801 1.00 87.44 211 HIS A O 1
ATOM 1629 N N . ARG A 1 212 ? 10.228 -12.053 24.654 1.00 95.38 212 ARG A N 1
ATOM 1630 C CA . ARG A 1 212 ? 10.255 -13.362 23.972 1.00 95.38 212 ARG A CA 1
ATOM 1631 C C . ARG A 1 212 ? 8.929 -14.103 24.056 1.00 95.38 212 ARG A C 1
ATOM 1633 O O . ARG A 1 212 ? 8.615 -14.837 23.123 1.00 95.38 212 ARG A O 1
ATOM 1640 N N . ILE A 1 213 ? 8.154 -13.903 25.121 1.00 98.06 213 ILE A N 1
ATOM 1641 C CA . ILE A 1 213 ? 6.842 -14.533 25.289 1.00 98.06 213 ILE A CA 1
ATOM 1642 C C . ILE A 1 213 ? 5.819 -13.595 25.938 1.00 98.06 213 ILE A C 1
ATOM 1644 O O . ILE A 1 213 ? 6.136 -12.858 26.872 1.00 98.06 213 ILE A O 1
ATOM 1648 N N . SER A 1 214 ? 4.581 -13.655 25.456 1.00 97.69 214 SER A N 1
ATOM 1649 C CA . SER A 1 214 ? 3.409 -12.998 26.036 1.00 97.69 214 SER A CA 1
ATOM 1650 C C . SER A 1 214 ? 2.297 -14.025 26.221 1.00 97.69 214 SER A C 1
ATOM 1652 O O . SER A 1 214 ? 2.060 -14.841 25.333 1.00 97.69 214 SER A O 1
ATOM 1654 N N . ILE A 1 215 ? 1.616 -13.978 27.367 1.00 98.06 215 ILE A N 1
ATOM 1655 C CA . ILE A 1 215 ? 0.512 -14.887 27.696 1.00 98.06 215 ILE A CA 1
ATOM 1656 C C . ILE A 1 215 ? -0.769 -14.059 27.816 1.00 98.06 215 ILE A C 1
ATOM 1658 O O . ILE A 1 215 ? -0.840 -13.142 28.642 1.00 98.06 215 ILE A O 1
ATOM 1662 N N . LEU A 1 216 ? -1.766 -14.365 26.992 1.00 97.69 216 LEU A N 1
ATOM 1663 C CA . LEU A 1 216 ? -3.057 -13.685 26.933 1.00 97.69 216 LEU A CA 1
ATOM 1664 C C . LEU A 1 216 ? -4.146 -14.570 27.548 1.00 97.69 216 LEU A C 1
ATOM 1666 O O . LEU A 1 216 ? -4.169 -15.780 27.330 1.00 97.69 216 LEU A O 1
ATOM 1670 N N . LEU A 1 217 ? -5.047 -13.941 28.301 1.00 97.62 217 LEU A N 1
ATOM 1671 C CA . LEU A 1 217 ? -6.276 -14.567 28.779 1.00 97.62 217 LEU A CA 1
ATOM 1672 C C . LEU A 1 217 ? -7.383 -14.265 27.771 1.00 97.62 217 LEU A C 1
ATOM 1674 O O . LEU A 1 217 ? -7.613 -13.098 27.456 1.00 97.62 217 LEU A O 1
ATOM 1678 N N . HIS A 1 218 ? -8.053 -15.298 27.270 1.00 96.94 218 HIS A N 1
ATOM 1679 C CA . HIS A 1 218 ? -9.220 -15.143 26.408 1.00 96.94 218 HIS A CA 1
ATOM 1680 C C . HIS A 1 218 ? -10.181 -16.312 26.618 1.00 96.94 218 HIS A C 1
ATOM 1682 O O . HIS A 1 218 ? -9.764 -17.465 26.532 1.00 96.94 218 HIS A O 1
ATOM 1688 N N . GLU A 1 219 ? -11.465 -16.027 26.845 1.00 94.88 219 GLU A N 1
ATOM 1689 C CA . GLU A 1 219 ? -12.486 -17.054 27.125 1.00 94.88 219 GLU A CA 1
ATOM 1690 C C . GLU A 1 219 ? -12.556 -18.121 26.026 1.00 94.88 219 GLU A C 1
ATOM 1692 O O . GLU A 1 219 ? -12.724 -19.309 26.300 1.00 94.88 219 GLU A O 1
ATOM 1697 N N . GLN A 1 220 ? -12.357 -17.697 24.775 1.00 93.56 220 GLN A N 1
ATOM 1698 C CA . GLN A 1 220 ? -12.295 -18.574 23.611 1.00 93.56 220 GLN A CA 1
ATOM 1699 C C . GLN A 1 220 ? -10.964 -18.379 22.872 1.00 93.56 220 GLN A C 1
ATOM 1701 O O . GLN A 1 220 ? -10.889 -17.530 21.982 1.00 93.56 220 GLN A O 1
ATOM 1706 N N . PRO A 1 221 ? -9.889 -19.116 23.207 1.00 94.75 221 PRO A N 1
ATOM 1707 C CA . PRO A 1 221 ? -8.561 -18.866 22.638 1.00 94.75 221 PRO A CA 1
ATOM 1708 C C . PRO A 1 221 ? -8.521 -18.880 21.102 1.00 94.75 221 PRO A C 1
ATOM 1710 O O . PRO A 1 221 ? -7.788 -18.101 20.502 1.00 94.75 221 PRO A O 1
ATOM 1713 N N . ALA A 1 222 ? -9.360 -19.702 20.462 1.00 91.56 222 ALA A N 1
ATOM 1714 C CA . ALA A 1 222 ? -9.480 -19.786 19.005 1.00 91.56 222 ALA A CA 1
ATOM 1715 C C . ALA A 1 222 ? -9.978 -18.499 18.314 1.00 91.56 222 ALA A C 1
ATOM 1717 O O . ALA A 1 222 ? -9.760 -18.343 17.115 1.00 91.56 222 ALA A O 1
ATOM 1718 N N . TYR A 1 223 ? -10.613 -17.588 19.058 1.00 92.75 223 TYR A N 1
ATOM 1719 C CA . TYR A 1 223 ? -11.142 -16.309 18.568 1.00 92.75 223 TYR A CA 1
ATOM 1720 C C . TYR A 1 223 ? -10.429 -15.098 19.185 1.00 92.75 223 TYR A C 1
ATOM 1722 O O . TYR A 1 223 ? -10.945 -13.985 19.139 1.00 92.75 223 TYR A O 1
ATOM 1730 N N . CYS A 1 224 ? -9.251 -15.300 19.783 1.00 93.19 224 CYS A N 1
ATOM 1731 C CA . CYS A 1 224 ? -8.464 -14.202 20.333 1.00 93.19 224 CYS A CA 1
ATOM 1732 C C . CYS A 1 224 ? -8.142 -13.166 19.235 1.00 93.19 224 CYS A C 1
ATOM 1734 O O . CYS A 1 224 ? -7.656 -13.560 18.170 1.00 93.19 224 CYS A O 1
ATOM 1736 N N . PRO A 1 225 ? -8.388 -11.861 19.466 1.00 89.31 225 PRO A N 1
ATOM 1737 C CA . PRO A 1 225 ? -8.175 -10.822 18.465 1.00 89.31 225 PRO A CA 1
ATOM 1738 C C . PRO A 1 225 ? -6.676 -10.550 18.285 1.00 89.31 225 PRO A C 1
ATOM 1740 O O . PRO A 1 225 ? -6.083 -9.704 18.951 1.00 89.31 225 PRO A O 1
ATOM 1743 N N . VAL A 1 226 ? -6.054 -11.295 17.375 1.00 91.75 226 VAL A N 1
ATOM 1744 C CA . VAL A 1 226 ? -4.661 -11.123 16.949 1.00 91.75 226 VAL A CA 1
ATOM 1745 C C . VAL A 1 226 ? -4.609 -10.733 15.472 1.00 91.75 226 VAL A C 1
ATOM 1747 O O . VAL A 1 226 ? -5.526 -11.044 14.711 1.00 91.75 226 VAL A O 1
ATOM 1750 N N . SER A 1 227 ? -3.536 -10.057 15.050 1.00 92.56 227 SER A N 1
ATOM 1751 C CA . SER A 1 227 ? -3.372 -9.634 13.654 1.00 92.56 227 SER A CA 1
ATOM 1752 C C . SER A 1 227 ? -3.460 -10.822 12.690 1.00 92.56 227 SER A C 1
ATOM 1754 O O . SER A 1 227 ? -2.978 -11.916 12.978 1.00 92.56 227 SER A O 1
ATOM 1756 N N . ALA A 1 228 ? -4.033 -10.620 11.505 1.00 94.62 228 ALA A N 1
ATOM 1757 C CA . ALA A 1 228 ? -3.979 -11.631 10.453 1.00 94.62 228 ALA A CA 1
ATOM 1758 C C . ALA A 1 228 ? -2.523 -11.887 10.016 1.00 94.62 228 ALA A C 1
ATOM 1760 O O . ALA A 1 228 ? -1.666 -11.014 10.120 1.00 94.62 228 ALA A O 1
ATOM 1761 N N . HIS A 1 229 ? -2.238 -13.080 9.493 1.00 96.00 229 HIS A N 1
ATOM 1762 C CA . HIS A 1 229 ? -0.995 -13.404 8.777 1.00 96.00 229 HIS A CA 1
ATOM 1763 C C . HIS A 1 229 ? 0.345 -13.231 9.527 1.00 96.00 229 HIS A C 1
ATOM 1765 O O . HIS A 1 229 ? 1.391 -13.409 8.907 1.00 96.00 229 HIS A O 1
ATOM 1771 N N . PHE A 1 230 ? 0.380 -12.901 10.820 1.00 95.75 230 PHE A N 1
ATOM 1772 C CA . PHE A 1 230 ? 1.647 -12.572 11.491 1.00 95.75 230 PHE A CA 1
ATOM 1773 C C . PHE A 1 230 ? 2.480 -13.801 11.891 1.00 95.75 230 PHE A C 1
ATOM 1775 O O . PHE A 1 230 ? 3.700 -13.695 12.054 1.00 95.75 230 PHE A O 1
ATOM 1782 N N . ALA A 1 231 ? 1.835 -14.955 12.090 1.00 97.62 231 ALA A N 1
ATOM 1783 C CA . ALA A 1 231 ? 2.449 -16.105 12.742 1.00 97.62 231 ALA A CA 1
ATOM 1784 C C . ALA A 1 231 ? 3.128 -17.040 11.733 1.00 97.62 231 ALA A C 1
ATOM 1786 O O . ALA A 1 231 ? 2.476 -17.653 10.886 1.00 97.62 231 ALA A O 1
ATOM 1787 N N . ASN A 1 232 ? 4.448 -17.194 11.854 1.00 97.56 232 ASN A N 1
ATOM 1788 C CA . ASN A 1 232 ? 5.210 -18.203 11.116 1.00 97.56 232 ASN A CA 1
ATOM 1789 C C . ASN A 1 232 ? 4.823 -19.620 11.554 1.00 97.56 232 ASN A C 1
ATOM 1791 O O . ASN A 1 232 ? 4.843 -20.540 10.741 1.00 97.56 232 ASN A O 1
ATOM 1795 N N . LEU A 1 233 ? 4.465 -19.775 12.828 1.00 98.44 233 LEU A N 1
ATOM 1796 C CA . LEU A 1 233 ? 4.023 -21.026 13.418 1.00 98.44 233 LEU A CA 1
ATOM 1797 C C . LEU A 1 233 ? 2.757 -20.798 14.243 1.00 98.44 233 LEU A C 1
ATOM 1799 O O . LEU A 1 233 ? 2.727 -19.922 15.100 1.00 98.44 233 LEU A O 1
ATOM 1803 N N . VAL A 1 234 ? 1.736 -21.616 14.030 1.00 98.44 234 VAL A N 1
ATOM 1804 C CA . VAL A 1 234 ? 0.550 -21.683 14.881 1.00 98.44 234 VAL A CA 1
ATOM 1805 C C . VAL A 1 234 ? 0.444 -23.096 15.440 1.00 98.44 234 VAL A C 1
ATOM 1807 O O . VAL A 1 234 ? 0.432 -24.054 14.673 1.00 98.44 234 VAL A O 1
ATOM 1810 N N . ILE A 1 235 ? 0.384 -23.245 16.761 1.00 97.88 235 ILE A N 1
ATOM 1811 C CA . ILE A 1 235 ? 0.141 -24.522 17.440 1.00 97.88 235 ILE A CA 1
ATOM 1812 C C . ILE A 1 235 ? -1.204 -24.431 18.148 1.00 97.88 235 ILE A C 1
ATOM 1814 O O . ILE A 1 235 ? -1.433 -23.502 18.919 1.00 97.88 235 ILE A O 1
ATOM 1818 N N . VAL A 1 236 ? -2.083 -25.398 17.901 1.00 96.81 236 VAL A N 1
ATOM 1819 C CA . VAL A 1 236 ? -3.381 -25.516 18.572 1.00 96.81 236 VAL A CA 1
ATOM 1820 C C . VAL A 1 236 ? -3.391 -26.807 19.368 1.00 96.81 236 VAL A C 1
ATOM 1822 O O . VAL A 1 236 ? -3.211 -27.889 18.808 1.00 96.81 236 VAL A O 1
ATOM 1825 N N . GLU A 1 237 ? -3.580 -26.700 20.677 1.00 94.25 237 GLU A N 1
ATOM 1826 C CA . GLU A 1 237 ? -3.545 -27.831 21.596 1.00 94.25 237 GLU A CA 1
ATOM 1827 C C . GLU A 1 237 ? -4.481 -27.643 22.795 1.00 94.25 237 GLU A C 1
ATOM 1829 O O . GLU A 1 237 ? -5.236 -26.676 22.867 1.00 94.25 237 GLU A O 1
ATOM 1834 N N . GLY A 1 238 ? -4.499 -28.615 23.710 1.00 91.25 238 GLY A N 1
ATOM 1835 C CA . GLY A 1 238 ? -5.361 -28.575 24.890 1.00 91.25 238 GLY A CA 1
ATOM 1836 C C . GLY A 1 238 ? -6.853 -28.518 24.539 1.00 91.25 238 GLY A C 1
ATOM 1837 O O . GLY A 1 238 ? -7.319 -29.212 23.633 1.00 91.25 238 GLY A O 1
ATOM 1838 N N . LYS A 1 239 ? -7.609 -27.703 25.282 1.00 89.62 239 LYS A N 1
ATOM 1839 C CA . LYS A 1 239 ? -9.049 -27.491 25.067 1.00 89.62 239 LYS A CA 1
ATOM 1840 C C . LYS A 1 239 ? -9.362 -26.878 23.685 1.00 89.62 239 LYS A C 1
ATOM 1842 O O . LYS A 1 239 ? -10.176 -27.472 22.982 1.00 89.62 239 LYS A O 1
ATOM 1847 N N . PRO A 1 240 ? -8.678 -25.806 23.221 1.00 91.75 240 PRO A N 1
ATOM 1848 C CA . PRO A 1 240 ? -8.915 -25.235 21.892 1.00 91.75 240 PRO A CA 1
ATOM 1849 C C . PRO A 1 240 ? -8.871 -26.231 20.735 1.00 91.75 240 PRO A C 1
ATOM 1851 O O . PRO A 1 240 ? -9.639 -26.081 19.794 1.00 91.75 240 PRO A O 1
ATOM 1854 N N . ALA A 1 241 ? -8.001 -27.244 20.790 1.00 91.38 241 ALA A N 1
ATOM 1855 C CA . ALA A 1 241 ? -7.907 -28.236 19.722 1.00 91.38 241 ALA A CA 1
ATOM 1856 C C . ALA A 1 241 ? -9.067 -29.245 19.702 1.00 91.38 241 ALA A C 1
ATOM 1858 O O . ALA A 1 241 ? -9.408 -29.756 18.636 1.00 91.38 241 ALA A O 1
ATOM 1859 N N . LYS A 1 242 ? -9.673 -29.529 20.863 1.00 88.25 242 LYS A N 1
ATOM 1860 C CA . LYS A 1 242 ? -10.838 -30.422 20.984 1.00 88.25 242 LYS A CA 1
ATOM 1861 C C . LYS A 1 242 ? -12.116 -29.754 20.478 1.00 88.25 242 LYS A C 1
ATOM 1863 O O . LYS A 1 242 ? -12.942 -30.415 19.858 1.00 88.25 242 LYS A O 1
ATOM 1868 N N . ASP A 1 243 ? -12.223 -28.443 20.676 1.00 86.81 243 ASP A N 1
ATOM 1869 C CA . ASP A 1 243 ? -13.418 -27.654 20.359 1.00 86.81 243 ASP A CA 1
ATOM 1870 C C . ASP A 1 243 ? -13.392 -27.084 18.921 1.00 86.81 243 ASP A C 1
ATOM 1872 O O . ASP A 1 243 ? -14.177 -26.200 18.574 1.00 86.81 243 ASP A O 1
ATOM 1876 N N . LEU A 1 244 ? -12.481 -27.565 18.060 1.00 89.06 244 LEU A N 1
ATOM 1877 C CA . LEU A 1 244 ? -12.322 -27.046 16.701 1.00 89.06 244 LEU A CA 1
ATOM 1878 C C . LEU A 1 244 ? -13.540 -27.339 15.817 1.00 89.06 244 LEU A C 1
ATOM 1880 O O . LEU A 1 244 ? -13.911 -28.486 15.542 1.00 89.06 244 LEU A O 1
ATOM 1884 N N . VAL A 1 245 ? -14.085 -26.259 15.267 1.00 90.44 245 VAL A N 1
ATOM 1885 C CA . VAL A 1 245 ? -15.094 -26.258 14.208 1.00 90.44 245 VAL A CA 1
ATOM 1886 C C . VAL A 1 245 ? -14.566 -25.534 12.968 1.00 90.44 245 VAL A C 1
ATOM 1888 O O . VAL A 1 245 ? -13.509 -24.902 12.996 1.00 90.44 245 VAL A O 1
ATOM 1891 N N . SER A 1 246 ? -15.303 -25.607 11.856 1.00 91.12 246 SER A N 1
ATOM 1892 C CA . SER A 1 246 ? -14.878 -24.984 10.593 1.00 91.12 246 SER A CA 1
ATOM 1893 C C . SER A 1 246 ? -14.628 -23.477 10.731 1.00 91.12 246 SER A C 1
ATOM 1895 O O . SER A 1 246 ? -13.659 -22.969 10.176 1.00 91.12 246 SER A O 1
ATOM 1897 N N . GLN A 1 247 ? -15.471 -22.763 11.485 1.00 93.12 247 GLN A N 1
ATOM 1898 C CA . GLN A 1 247 ? -15.347 -21.315 11.671 1.00 93.12 247 GLN A CA 1
ATOM 1899 C C . GLN A 1 247 ? -14.073 -20.938 12.441 1.00 93.12 247 GLN A C 1
ATOM 1901 O O . GLN A 1 247 ? -13.300 -20.101 11.975 1.00 93.12 247 GLN A O 1
ATOM 1906 N N . SER A 1 248 ? -13.809 -21.597 13.573 1.00 93.12 248 SER A N 1
ATOM 1907 C CA . SER A 1 248 ? -12.592 -21.377 14.360 1.00 93.12 248 SER A CA 1
ATOM 1908 C C . SER A 1 248 ? -11.336 -21.782 13.587 1.00 93.12 248 SER A C 1
ATOM 1910 O O . SER A 1 248 ? -10.326 -21.091 13.655 1.00 93.12 248 SER A O 1
ATOM 1912 N N . LEU A 1 249 ? -11.390 -22.865 12.803 1.00 94.56 249 LEU A N 1
ATOM 1913 C CA . LEU A 1 249 ? -10.267 -23.280 11.960 1.00 94.56 249 LEU A CA 1
ATOM 1914 C C . LEU A 1 249 ? -9.926 -22.213 10.910 1.00 94.56 249 LEU A C 1
ATOM 1916 O O . LEU A 1 249 ? -8.752 -21.887 10.739 1.00 94.56 249 LEU A O 1
ATOM 1920 N N . SER A 1 250 ? -10.931 -21.637 10.244 1.00 94.62 250 SER A N 1
ATOM 1921 C CA . SER A 1 250 ? -10.730 -20.539 9.292 1.00 94.62 250 SER A CA 1
ATOM 1922 C C . SER A 1 250 ? -10.118 -19.303 9.957 1.00 94.62 250 SER A C 1
ATOM 1924 O O . SER A 1 250 ? -9.185 -18.721 9.403 1.00 94.62 250 SER A O 1
ATOM 1926 N N . ALA A 1 251 ? -10.580 -18.936 11.158 1.00 94.31 251 ALA A N 1
ATOM 1927 C CA . ALA A 1 251 ? -10.013 -17.826 11.929 1.00 94.31 251 ALA A CA 1
ATOM 1928 C C . ALA A 1 251 ? -8.536 -18.074 12.290 1.00 94.31 251 ALA A C 1
ATOM 1930 O O . ALA A 1 251 ? -7.682 -17.223 12.059 1.00 94.31 251 ALA A O 1
ATOM 1931 N N . ILE A 1 252 ? -8.199 -19.278 12.758 1.00 96.31 252 ILE A N 1
ATOM 1932 C CA . ILE A 1 252 ? -6.820 -19.669 13.090 1.00 96.31 252 ILE A CA 1
ATOM 1933 C C . ILE A 1 252 ? -5.928 -19.693 11.835 1.00 96.31 252 ILE A C 1
ATOM 1935 O O . ILE A 1 252 ? -4.783 -19.227 11.848 1.00 96.31 252 ILE A O 1
ATOM 1939 N N . TYR A 1 253 ? -6.439 -20.203 10.714 1.00 96.69 253 TYR A N 1
ATOM 1940 C CA . TYR A 1 253 ? -5.695 -20.264 9.456 1.00 96.69 253 TYR A CA 1
ATOM 1941 C C . TYR A 1 253 ? -5.467 -18.880 8.821 1.00 96.69 253 TYR A C 1
ATOM 1943 O O . TYR A 1 253 ? -4.453 -18.653 8.147 1.00 96.69 253 TYR A O 1
ATOM 1951 N N . LEU A 1 254 ? -6.368 -17.921 9.064 1.00 95.50 254 LEU A N 1
ATOM 1952 C CA . LEU A 1 254 ? -6.178 -16.521 8.679 1.00 95.50 254 LEU A CA 1
ATOM 1953 C C . LEU A 1 254 ? -4.921 -15.936 9.342 1.00 95.50 254 LEU A C 1
ATOM 1955 O O . LEU A 1 254 ? -4.129 -15.265 8.679 1.00 95.50 254 LEU A O 1
ATOM 1959 N N . VAL A 1 255 ? -4.679 -16.263 10.611 1.00 97.00 255 VAL A N 1
ATOM 1960 C CA . VAL A 1 255 ? -3.512 -15.806 11.383 1.00 97.00 255 VAL A CA 1
ATOM 1961 C C . VAL A 1 255 ? -2.194 -16.425 10.895 1.00 97.00 255 VAL A C 1
ATOM 1963 O O . VAL A 1 255 ? -1.130 -15.811 11.008 1.00 97.00 255 VAL A O 1
ATOM 1966 N N . THR A 1 256 ? -2.253 -17.615 10.291 1.00 97.56 256 THR A N 1
ATOM 1967 C CA . THR A 1 256 ? -1.070 -18.286 9.733 1.00 97.56 256 THR A CA 1
ATOM 1968 C C . THR A 1 256 ? -0.500 -17.472 8.566 1.00 97.56 256 THR A C 1
ATOM 1970 O O . THR A 1 256 ? -1.226 -17.094 7.633 1.00 97.56 256 THR A O 1
ATOM 1973 N N . ARG A 1 257 ? 0.808 -17.190 8.618 1.00 96.44 257 ARG A N 1
ATOM 1974 C CA . ARG A 1 257 ? 1.520 -16.361 7.638 1.00 96.44 257 ARG A CA 1
ATOM 1975 C C . ARG A 1 257 ? 1.511 -17.007 6.243 1.00 96.44 257 ARG A C 1
ATOM 1977 O O . ARG A 1 257 ? 1.829 -18.191 6.124 1.00 96.44 257 ARG A O 1
ATOM 1984 N N . PRO A 1 258 ? 1.191 -16.255 5.175 1.00 96.19 258 PRO A N 1
ATOM 1985 C CA . PRO A 1 258 ? 1.423 -16.679 3.794 1.00 96.19 258 PRO A CA 1
ATOM 1986 C C . PRO A 1 258 ? 2.905 -16.960 3.512 1.00 96.19 258 PRO A C 1
ATOM 1988 O O . PRO A 1 258 ? 3.777 -16.627 4.316 1.00 96.19 258 PRO A O 1
ATOM 1991 N N . TYR A 1 259 ? 3.215 -17.549 2.357 1.00 95.12 259 TYR A N 1
ATOM 1992 C CA . TYR A 1 259 ? 4.590 -17.885 1.971 1.00 95.12 259 TYR A CA 1
ATOM 1993 C C . TYR A 1 259 ? 5.325 -18.749 3.012 1.00 95.12 259 TYR A C 1
ATOM 1995 O O . TYR A 1 259 ? 6.447 -18.431 3.403 1.00 95.12 259 TYR A O 1
ATOM 2003 N N . GLY A 1 260 ? 4.686 -19.832 3.466 1.00 94.12 260 GLY A N 1
ATOM 2004 C CA . GLY A 1 260 ? 5.346 -20.910 4.206 1.00 94.12 260 GLY A CA 1
ATOM 2005 C C . GLY A 1 260 ? 5.047 -21.008 5.701 1.00 94.12 260 GLY A C 1
ATOM 2006 O O . GLY A 1 260 ? 5.706 -21.794 6.376 1.00 94.12 260 GLY A O 1
ATOM 2007 N N . GLY A 1 261 ? 4.069 -20.265 6.232 1.00 97.19 261 GLY A N 1
ATOM 2008 C CA . GLY A 1 261 ? 3.634 -20.437 7.621 1.00 97.19 261 GLY A CA 1
ATOM 2009 C C . GLY A 1 261 ? 3.081 -21.842 7.885 1.00 97.19 261 GLY A C 1
ATOM 2010 O O . GLY A 1 261 ? 2.455 -22.445 7.010 1.00 97.19 261 GLY A O 1
ATOM 2011 N N . ILE A 1 262 ? 3.316 -22.356 9.093 1.00 98.25 262 ILE A N 1
ATOM 2012 C CA . ILE A 1 262 ? 2.924 -23.707 9.509 1.00 98.25 262 ILE A CA 1
ATOM 2013 C C . ILE A 1 262 ? 1.819 -23.636 10.561 1.00 98.25 262 ILE A C 1
ATOM 2015 O O . ILE A 1 262 ? 1.960 -22.952 11.571 1.00 98.25 262 ILE A O 1
ATOM 2019 N N . LEU A 1 263 ? 0.750 -24.398 10.348 1.00 98.00 263 LEU A N 1
ATOM 2020 C CA . LEU A 1 263 ? -0.291 -24.689 11.327 1.00 98.00 263 LEU A CA 1
ATOM 2021 C C . LEU A 1 263 ? -0.129 -26.135 11.813 1.00 98.00 263 LEU A C 1
ATOM 2023 O O . LEU A 1 263 ? -0.154 -27.076 11.022 1.00 98.00 263 LEU A O 1
ATOM 2027 N N . CYS A 1 264 ? 0.027 -26.303 13.122 1.00 97.31 264 CYS A N 1
ATOM 2028 C CA . CYS A 1 264 ? 0.109 -27.578 13.817 1.00 97.31 264 CYS A CA 1
ATOM 2029 C C . CYS A 1 264 ? -1.134 -27.761 14.691 1.00 97.31 264 CYS A C 1
ATOM 2031 O O . CYS A 1 264 ? -1.341 -27.012 15.647 1.00 97.31 264 CYS A O 1
ATOM 2033 N N . LEU A 1 265 ? -1.956 -28.761 14.374 1.00 95.31 265 LEU A N 1
ATOM 2034 C CA . LEU A 1 265 ? -3.137 -29.119 15.157 1.00 95.31 265 LEU A CA 1
ATOM 2035 C C . LEU A 1 265 ? -2.862 -30.404 15.941 1.00 95.31 265 LEU A C 1
ATOM 2037 O O . LEU A 1 265 ? -2.711 -31.473 15.343 1.00 95.31 265 LEU A O 1
ATOM 2041 N N . ASN A 1 266 ? -2.838 -30.314 17.271 1.00 90.88 266 ASN A N 1
ATOM 2042 C CA . ASN A 1 266 ? -2.816 -31.484 18.147 1.00 90.88 266 ASN A CA 1
ATOM 2043 C C . ASN A 1 266 ? -4.245 -32.018 18.275 1.00 90.88 266 ASN A C 1
ATOM 2045 O O . ASN A 1 266 ? -5.040 -31.502 19.052 1.00 90.88 266 ASN A O 1
ATOM 2049 N N . ARG A 1 267 ? -4.582 -33.029 17.481 1.00 82.56 267 ARG A N 1
ATOM 2050 C CA . ARG A 1 267 ? -5.958 -33.510 17.292 1.00 82.56 267 ARG A CA 1
ATOM 2051 C C . ARG A 1 267 ? -6.170 -34.912 17.856 1.00 82.56 267 ARG A C 1
ATOM 2053 O O . ARG A 1 267 ? -5.206 -35.599 18.175 1.00 82.56 267 ARG A O 1
ATOM 2060 N N . THR A 1 268 ? -7.428 -35.337 17.918 1.00 71.75 268 THR A N 1
ATOM 2061 C CA . THR A 1 268 ? -7.828 -36.707 18.291 1.00 71.75 268 THR A CA 1
ATOM 2062 C C . THR A 1 268 ? -8.665 -37.413 17.222 1.00 71.75 268 THR A C 1
ATOM 2064 O O . THR A 1 268 ? -8.929 -38.602 17.357 1.00 71.75 268 THR A O 1
ATOM 2067 N N . ASP A 1 269 ? -9.082 -36.707 16.165 1.00 78.62 269 ASP A N 1
ATOM 2068 C CA . ASP A 1 269 ? -9.830 -37.273 15.040 1.00 78.62 269 ASP A CA 1
ATOM 2069 C C . ASP A 1 269 ? -9.285 -36.785 13.684 1.00 78.62 269 ASP A C 1
ATOM 2071 O O . ASP A 1 269 ? -8.585 -35.772 13.589 1.00 78.62 269 ASP A O 1
ATOM 2075 N N . THR A 1 270 ? -9.598 -37.517 12.614 1.00 83.62 270 THR A N 1
ATOM 2076 C CA . THR A 1 270 ? -9.136 -37.229 11.245 1.00 83.62 270 THR A CA 1
ATOM 2077 C C . THR A 1 270 ? -10.084 -36.328 10.446 1.00 83.62 270 THR A C 1
ATOM 2079 O O . THR A 1 270 ? -9.761 -35.956 9.316 1.00 83.62 270 THR A O 1
ATOM 2082 N N . ARG A 1 271 ? -11.227 -35.898 11.012 1.00 85.88 271 ARG A N 1
ATOM 2083 C CA . ARG A 1 271 ? -12.228 -35.043 10.335 1.00 85.88 271 ARG A CA 1
ATOM 2084 C C . ARG A 1 271 ? -11.612 -33.732 9.845 1.00 85.88 271 ARG A C 1
ATOM 2086 O O . ARG A 1 271 ? -12.002 -33.219 8.795 1.00 85.88 271 ARG A O 1
ATOM 2093 N N . MET A 1 272 ? -10.618 -33.223 10.576 1.00 87.00 272 MET A N 1
ATOM 2094 C CA . MET A 1 272 ? -9.891 -31.995 10.240 1.00 87.00 272 MET A CA 1
ATOM 2095 C C . MET A 1 272 ? -9.196 -32.040 8.872 1.00 87.00 272 MET A C 1
ATOM 2097 O O . MET A 1 272 ? -9.052 -30.990 8.251 1.00 87.00 272 MET A O 1
ATOM 2101 N N . ASP A 1 273 ? -8.836 -33.220 8.349 1.00 89.94 273 ASP A N 1
ATOM 2102 C CA . ASP A 1 273 ? -8.192 -33.331 7.029 1.00 89.94 273 ASP A CA 1
ATOM 2103 C C . ASP A 1 273 ? -9.079 -32.771 5.918 1.00 89.94 273 ASP A C 1
ATOM 2105 O O . ASP A 1 273 ? -8.596 -32.102 5.005 1.00 89.94 273 ASP A O 1
ATOM 2109 N N . ARG A 1 274 ? -10.390 -33.033 5.991 1.00 90.19 274 ARG A N 1
ATOM 2110 C CA . ARG A 1 274 ? -11.345 -32.559 4.982 1.00 90.19 274 ARG A CA 1
ATOM 2111 C C . ARG A 1 274 ? -11.522 -31.046 5.055 1.00 90.19 274 ARG A C 1
ATOM 2113 O O . ARG A 1 274 ? -11.522 -30.394 4.018 1.00 90.19 274 ARG A O 1
ATOM 2120 N N . LEU A 1 275 ? -11.628 -30.496 6.266 1.00 91.31 275 LEU A N 1
ATOM 2121 C CA . LEU A 1 275 ? -11.806 -29.056 6.466 1.00 91.31 275 LEU A CA 1
ATOM 2122 C C . LEU A 1 275 ? -10.568 -28.269 6.028 1.00 91.31 275 LEU A C 1
ATOM 2124 O O . LEU A 1 275 ? -10.696 -27.254 5.353 1.00 91.31 275 LEU A O 1
ATOM 2128 N N . VAL A 1 276 ? -9.369 -28.767 6.343 1.00 94.06 276 VAL A N 1
ATOM 2129 C CA . VAL A 1 276 ? -8.113 -28.133 5.926 1.00 94.06 276 VAL A CA 1
ATOM 2130 C C . VAL A 1 276 ? -7.961 -28.118 4.407 1.00 94.06 276 VAL A C 1
ATOM 2132 O O . VAL A 1 276 ? -7.516 -27.115 3.861 1.00 94.06 276 VAL A O 1
ATOM 2135 N N . LYS A 1 277 ? -8.358 -29.187 3.704 1.00 93.56 277 LYS A N 1
ATOM 2136 C CA . LYS A 1 277 ? -8.288 -29.241 2.231 1.00 93.56 277 LYS A CA 1
ATOM 2137 C C . LYS A 1 277 ? -9.145 -28.179 1.536 1.00 93.56 277 LYS A C 1
ATOM 2139 O O . LYS A 1 277 ? -8.846 -27.828 0.401 1.00 93.56 277 LYS A O 1
ATOM 2144 N N . ALA A 1 278 ? -10.184 -27.669 2.198 1.00 93.75 278 ALA A N 1
ATOM 2145 C CA . ALA A 1 278 ? -11.006 -26.580 1.675 1.00 93.75 278 ALA A CA 1
ATOM 2146 C C . ALA A 1 278 ? -10.364 -25.192 1.868 1.00 93.75 278 ALA A C 1
ATOM 2148 O O . ALA A 1 278 ? -10.832 -24.212 1.289 1.00 93.75 278 ALA A O 1
ATOM 2149 N N . LEU A 1 279 ? -9.302 -25.084 2.676 1.00 95.81 279 LEU A N 1
ATOM 2150 C CA . LEU A 1 279 ? -8.635 -23.815 2.941 1.00 95.81 279 LEU A CA 1
ATOM 2151 C C . LEU A 1 279 ? -7.720 -23.421 1.772 1.00 95.81 279 LEU A C 1
ATOM 2153 O O . LEU A 1 279 ? -6.989 -24.253 1.224 1.00 95.81 279 LEU A O 1
ATOM 2157 N N . PRO A 1 280 ? -7.688 -22.132 1.404 1.00 95.56 280 PRO A N 1
ATOM 2158 C CA . PRO A 1 280 ? -6.891 -21.677 0.279 1.00 95.56 280 PRO A CA 1
ATOM 2159 C C . PRO A 1 280 ? -5.401 -21.889 0.545 1.00 95.56 280 PRO A C 1
ATOM 2161 O O . PRO A 1 280 ? -4.877 -21.470 1.581 1.00 95.56 280 PRO A O 1
ATOM 2164 N N . LYS A 1 281 ? -4.710 -22.495 -0.428 1.00 96.75 281 LYS A N 1
ATOM 2165 C CA . LYS A 1 281 ? -3.257 -22.737 -0.392 1.00 96.75 281 LYS A CA 1
ATOM 2166 C C . LYS A 1 281 ? -2.773 -23.599 0.785 1.00 96.75 281 LYS A C 1
ATOM 2168 O O . LYS A 1 281 ? -1.592 -23.557 1.129 1.00 96.75 281 LYS A O 1
ATOM 2173 N N . ALA A 1 282 ? -3.666 -24.360 1.412 1.00 97.38 282 ALA A N 1
ATOM 2174 C CA . ALA A 1 282 ? -3.294 -25.287 2.467 1.00 97.38 282 ALA A CA 1
ATOM 2175 C C . ALA A 1 282 ? -2.689 -26.560 1.864 1.00 97.38 282 ALA A C 1
ATOM 2177 O O . ALA A 1 282 ? -3.317 -27.231 1.047 1.00 97.38 282 ALA A O 1
ATOM 2178 N N . VAL A 1 283 ? -1.482 -26.911 2.298 1.00 97.38 283 VAL A N 1
ATOM 2179 C CA . VAL A 1 283 ? -0.790 -28.148 1.924 1.00 97.38 283 VAL A CA 1
ATOM 2180 C C . VAL A 1 283 ? -0.565 -28.976 3.180 1.00 97.38 283 VAL A C 1
ATOM 2182 O O . VAL A 1 283 ? 0.132 -28.546 4.097 1.00 97.38 283 VAL A O 1
ATOM 2185 N N . ILE A 1 284 ? -1.159 -30.167 3.241 1.00 97.00 284 ILE A N 1
ATOM 2186 C CA . ILE A 1 284 ? -0.944 -31.099 4.353 1.00 97.00 284 ILE A CA 1
ATOM 2187 C C . ILE A 1 284 ? 0.457 -31.703 4.210 1.00 97.00 284 ILE A C 1
ATOM 2189 O O . ILE A 1 284 ? 0.733 -32.396 3.235 1.00 97.00 284 ILE A O 1
ATOM 2193 N N . LEU A 1 285 ? 1.331 -31.438 5.182 1.00 96.12 285 LEU A N 1
ATOM 2194 C CA . LEU A 1 285 ? 2.689 -31.990 5.239 1.00 96.12 285 LEU A CA 1
ATOM 2195 C C . LEU A 1 285 ? 2.741 -33.327 5.984 1.00 96.12 285 LEU A C 1
ATOM 2197 O O . LEU A 1 285 ? 3.570 -34.179 5.681 1.00 96.12 285 LEU A O 1
ATOM 2201 N N . GLU A 1 286 ? 1.886 -33.492 6.993 1.00 94.81 286 GLU A N 1
ATOM 2202 C CA . GLU A 1 286 ? 1.827 -34.687 7.832 1.00 94.81 286 GLU A CA 1
ATOM 2203 C C . GLU A 1 286 ? 0.408 -34.844 8.380 1.00 94.81 286 GLU A C 1
ATOM 2205 O O . GLU A 1 286 ? -0.121 -33.901 8.965 1.00 94.81 286 GLU A O 1
ATOM 2210 N N . SER A 1 287 ? -0.192 -36.026 8.228 1.00 93.62 287 SER A N 1
ATOM 2211 C CA . SER A 1 287 ? -1.504 -36.362 8.790 1.00 93.62 287 SER A CA 1
ATOM 2212 C C . SER A 1 287 ? -1.381 -37.631 9.631 1.00 93.62 287 SER A C 1
ATOM 2214 O O . SER A 1 287 ? -1.246 -38.729 9.099 1.00 93.62 287 SER A O 1
ATOM 2216 N N . GLY A 1 288 ? -1.388 -37.473 10.957 1.00 89.62 288 GLY A N 1
ATOM 2217 C CA . GLY A 1 288 ? -1.342 -38.567 11.928 1.00 89.62 288 GLY A CA 1
ATOM 2218 C C . GLY A 1 288 ? -2.514 -38.519 12.918 1.00 89.62 288 GLY A C 1
ATOM 2219 O O . GLY A 1 288 ? -3.268 -37.539 12.937 1.00 89.62 288 GLY A O 1
ATOM 2220 N N . PRO A 1 289 ? -2.683 -39.549 13.766 1.00 84.94 289 PRO A N 1
ATOM 2221 C CA . PRO A 1 289 ? -3.814 -39.644 14.695 1.00 84.94 289 PRO A CA 1
ATOM 2222 C C . PRO A 1 289 ? -3.801 -38.558 15.780 1.00 84.94 289 PRO A C 1
ATOM 2224 O O . PRO A 1 289 ? -4.858 -38.115 16.211 1.00 84.94 289 PRO A O 1
ATOM 2227 N N . SER A 1 290 ? -2.616 -38.097 16.194 1.00 87.69 290 SER A N 1
ATOM 2228 C CA . SER A 1 290 ? -2.441 -37.105 17.266 1.00 87.69 290 SER A CA 1
ATOM 2229 C C . SER A 1 290 ? -1.999 -35.718 16.783 1.00 87.69 290 SER A C 1
ATOM 2231 O O . SER A 1 290 ? -1.902 -34.784 17.581 1.00 87.69 290 SER A O 1
ATOM 2233 N N . LYS A 1 291 ? -1.692 -35.570 15.488 1.00 91.88 291 LYS A N 1
ATOM 2234 C CA . LYS A 1 291 ? -1.076 -34.365 14.917 1.00 91.88 291 LYS A CA 1
ATOM 2235 C C . LYS A 1 291 ? -1.442 -34.205 13.440 1.00 91.88 291 LYS A C 1
ATOM 2237 O O . LYS A 1 291 ? -1.392 -35.174 12.685 1.00 91.88 291 LYS A O 1
ATOM 2242 N N . LEU A 1 292 ? -1.755 -32.981 13.028 1.00 95.25 292 LEU A N 1
ATOM 2243 C CA . LEU A 1 292 ? -1.881 -32.569 11.626 1.00 95.25 292 LEU A CA 1
ATOM 2244 C C . LEU A 1 292 ? -0.996 -31.342 11.388 1.00 95.25 292 LEU A C 1
ATOM 2246 O O . LEU A 1 292 ? -1.145 -30.340 12.088 1.00 95.25 292 LEU A O 1
ATOM 2250 N N . LEU A 1 293 ? -0.087 -31.424 10.414 1.00 96.50 293 LEU A N 1
ATOM 2251 C CA . LEU A 1 293 ? 0.764 -30.311 9.990 1.00 96.50 293 LEU A CA 1
ATOM 2252 C C . LEU A 1 293 ? 0.333 -29.799 8.623 1.00 96.50 293 LEU A C 1
ATOM 2254 O O . LEU A 1 293 ? 0.250 -30.559 7.658 1.00 96.50 293 LEU A O 1
ATOM 2258 N N . VAL A 1 294 ? 0.113 -28.492 8.543 1.00 97.75 294 VAL A N 1
ATOM 2259 C CA . VAL A 1 294 ? -0.371 -27.805 7.348 1.00 97.75 294 VAL A CA 1
ATOM 2260 C C . VAL A 1 294 ? 0.547 -26.631 7.043 1.00 97.75 294 VAL A C 1
ATOM 2262 O O . VAL A 1 294 ? 0.817 -25.814 7.919 1.00 97.75 294 VAL A O 1
ATOM 2265 N N . LYS A 1 295 ? 1.005 -26.519 5.799 1.00 97.94 295 LYS A N 1
ATOM 2266 C CA . LYS A 1 295 ? 1.734 -25.360 5.280 1.00 97.94 295 LYS A CA 1
ATOM 2267 C C . LYS A 1 295 ? 0.785 -24.463 4.498 1.00 97.94 295 LYS A C 1
ATOM 2269 O O . LYS A 1 295 ? 0.040 -24.949 3.653 1.00 97.94 295 LYS A O 1
ATOM 2274 N N . LYS A 1 296 ? 0.841 -23.156 4.747 1.00 97.50 296 LYS A N 1
ATOM 2275 C CA . LYS A 1 296 ? 0.183 -22.140 3.919 1.00 97.50 296 LYS A CA 1
ATOM 2276 C C . LYS A 1 296 ? 1.141 -21.690 2.826 1.00 97.50 296 LYS A C 1
ATOM 2278 O O . LYS A 1 296 ? 2.086 -20.940 3.080 1.00 97.50 296 LYS A O 1
ATOM 2283 N N . GLU A 1 297 ? 0.944 -22.199 1.619 1.00 95.75 297 GLU A N 1
ATOM 2284 C CA . GLU A 1 297 ? 1.915 -22.061 0.537 1.00 95.75 297 GLU A CA 1
ATOM 2285 C C . GLU A 1 297 ? 1.678 -20.827 -0.346 1.00 95.75 297 GLU A C 1
ATOM 2287 O O . GLU A 1 297 ? 0.569 -20.537 -0.784 1.00 95.75 297 GLU A O 1
ATOM 2292 N N . GLY A 1 298 ? 2.755 -20.110 -0.668 1.00 95.19 298 GLY A N 1
ATOM 2293 C CA . GLY A 1 298 ? 2.714 -19.022 -1.643 1.00 95.19 298 GLY A CA 1
ATOM 2294 C C . GLY A 1 298 ? 1.843 -17.824 -1.247 1.00 95.19 298 GLY A C 1
ATOM 2295 O O . GLY A 1 298 ? 1.625 -17.538 -0.067 1.00 95.19 298 GLY A O 1
ATOM 2296 N N . ALA A 1 299 ? 1.412 -17.095 -2.276 1.00 95.69 299 ALA A N 1
ATOM 2297 C CA . ALA A 1 299 ? 0.670 -15.845 -2.172 1.00 95.69 299 ALA A CA 1
ATOM 2298 C C . ALA A 1 299 ? -0.771 -16.041 -1.689 1.00 95.69 299 ALA A C 1
ATOM 2300 O O . ALA A 1 299 ? -1.390 -17.083 -1.933 1.00 95.69 299 ALA A O 1
ATOM 2301 N N . LEU A 1 300 ? -1.336 -14.996 -1.078 1.00 95.94 300 LEU A N 1
ATOM 2302 C CA . LEU A 1 300 ? -2.772 -14.934 -0.817 1.00 95.94 300 LEU A CA 1
ATOM 2303 C C . LEU A 1 300 ? -3.545 -14.983 -2.149 1.00 95.94 300 LEU A C 1
ATOM 2305 O O . LEU A 1 300 ? -3.126 -14.334 -3.113 1.00 95.94 300 LEU A O 1
ATOM 2309 N N . PRO A 1 301 ? -4.662 -15.728 -2.239 1.00 95.56 301 PRO A N 1
ATOM 2310 C CA . PRO A 1 301 ? -5.511 -15.700 -3.427 1.00 95.56 301 PRO A CA 1
ATOM 2311 C C . PRO A 1 301 ? -5.918 -14.268 -3.792 1.00 95.56 301 PRO A C 1
ATOM 2313 O O . PRO A 1 301 ? -6.312 -13.503 -2.918 1.00 95.56 301 PRO A O 1
ATOM 2316 N N . GLY A 1 302 ? -5.805 -13.908 -5.072 1.00 96.12 302 GLY A N 1
ATOM 2317 C CA . GLY A 1 302 ? -6.119 -12.564 -5.570 1.00 96.12 302 GLY A CA 1
ATOM 2318 C C . GLY A 1 302 ? -5.049 -11.499 -5.302 1.00 96.12 302 GLY A C 1
ATOM 2319 O O . GLY A 1 302 ? -5.173 -10.396 -5.823 1.00 96.12 302 GLY A O 1
ATOM 2320 N N . SER A 1 303 ? -3.998 -11.802 -4.535 1.00 97.31 303 SER A N 1
ATOM 2321 C CA . SER A 1 303 ? -2.880 -10.874 -4.335 1.00 97.31 303 SER A CA 1
ATOM 2322 C C . SER A 1 303 ? -1.861 -10.928 -5.477 1.00 97.31 303 SER A C 1
ATOM 2324 O O . SER A 1 303 ? -1.773 -11.927 -6.197 1.00 97.31 303 SER A O 1
ATOM 2326 N N . ALA A 1 304 ? -1.071 -9.863 -5.630 1.00 97.56 304 ALA A N 1
ATOM 2327 C CA . ALA A 1 304 ? -0.012 -9.789 -6.637 1.00 97.56 304 ALA A CA 1
ATOM 2328 C C . ALA A 1 304 ? 1.239 -9.060 -6.130 1.00 97.56 304 ALA A C 1
ATOM 2330 O O . ALA A 1 304 ? 1.215 -8.369 -5.108 1.00 97.56 304 ALA A O 1
ATOM 2331 N N . ASP A 1 305 ? 2.336 -9.221 -6.864 1.00 98.12 305 ASP A N 1
ATOM 2332 C CA . ASP A 1 305 ? 3.587 -8.506 -6.632 1.00 98.12 305 ASP A CA 1
ATOM 2333 C C . ASP A 1 305 ? 3.565 -7.114 -7.297 1.00 98.12 305 ASP A C 1
ATOM 2335 O O . ASP A 1 305 ? 2.884 -6.890 -8.299 1.00 98.12 305 ASP A O 1
ATOM 2339 N N . TRP A 1 306 ? 4.359 -6.197 -6.746 1.00 98.56 306 TRP A N 1
ATOM 2340 C CA . TRP A 1 306 ? 4.775 -4.936 -7.362 1.00 98.56 306 TRP A CA 1
ATOM 2341 C C . TRP A 1 306 ? 6.293 -5.015 -7.554 1.00 98.56 306 TRP A C 1
ATOM 2343 O O . TRP A 1 306 ? 7.065 -4.601 -6.689 1.00 98.56 306 TRP A O 1
ATOM 2353 N N . SER A 1 307 ? 6.729 -5.638 -8.646 1.00 97.69 307 SER A N 1
ATOM 2354 C CA . SER A 1 307 ? 8.120 -6.076 -8.841 1.00 97.69 307 SER A CA 1
ATOM 2355 C C . SER A 1 307 ? 9.028 -5.032 -9.493 1.00 97.69 307 SER A C 1
ATOM 2357 O O . SER A 1 307 ? 10.237 -5.231 -9.558 1.00 97.69 307 SER A O 1
ATOM 2359 N N . HIS A 1 308 ? 8.469 -3.929 -9.998 1.00 98.12 308 HIS A N 1
ATOM 2360 C CA . HIS A 1 308 ? 9.195 -2.916 -10.776 1.00 98.12 308 HIS A CA 1
ATOM 2361 C C . HIS A 1 308 ? 8.813 -1.494 -10.353 1.00 98.12 308 HIS A C 1
ATOM 2363 O O . HIS A 1 308 ? 7.830 -1.275 -9.648 1.00 98.12 308 HIS A O 1
ATOM 2369 N N . GLN A 1 309 ? 9.546 -0.495 -10.857 1.00 96.25 309 GLN A N 1
ATOM 2370 C CA . GLN A 1 309 ? 9.259 0.931 -10.632 1.00 96.25 309 GLN A CA 1
ATOM 2371 C C . GLN A 1 309 ? 7.792 1.318 -10.905 1.00 96.25 309 GLN A C 1
ATOM 2373 O O . GLN A 1 309 ? 7.227 2.138 -10.184 1.00 96.25 309 GLN A O 1
ATOM 2378 N N . TYR A 1 310 ? 7.185 0.730 -11.938 1.00 96.88 310 TYR A N 1
ATOM 2379 C CA . TYR A 1 310 ? 5.829 1.030 -12.404 1.00 96.88 310 TYR A CA 1
ATOM 2380 C C . TYR A 1 310 ? 4.941 -0.225 -12.394 1.00 96.88 310 TYR A C 1
ATOM 2382 O O . TYR A 1 310 ? 4.275 -0.525 -13.383 1.00 96.88 310 TYR A O 1
ATOM 2390 N N . ALA A 1 311 ? 4.945 -0.938 -11.264 1.00 97.38 311 ALA A N 1
ATOM 2391 C CA . ALA A 1 311 ? 4.220 -2.183 -10.977 1.00 97.38 311 ALA A CA 1
ATOM 2392 C C . ALA A 1 311 ? 4.825 -3.441 -11.597 1.00 97.38 311 ALA A C 1
ATOM 2394 O O . ALA A 1 311 ? 5.164 -4.376 -10.873 1.00 97.38 311 ALA A O 1
ATOM 2395 N N . ASP A 1 312 ? 4.990 -3.456 -12.915 1.00 97.38 312 ASP A N 1
ATOM 2396 C CA . ASP A 1 312 ? 5.413 -4.633 -13.667 1.00 97.38 312 ASP A CA 1
ATOM 2397 C C . ASP A 1 312 ? 6.346 -4.280 -14.836 1.00 97.38 312 ASP A C 1
ATOM 2399 O O . ASP A 1 312 ? 6.661 -3.116 -15.102 1.00 97.38 312 ASP A O 1
ATOM 2403 N N . ALA A 1 313 ? 6.803 -5.310 -15.549 1.00 97.50 313 ALA A N 1
ATOM 2404 C CA . ALA A 1 313 ? 7.713 -5.171 -16.681 1.00 97.50 313 ALA A CA 1
ATOM 2405 C C . ALA A 1 313 ? 7.098 -4.424 -17.882 1.00 97.50 313 ALA A C 1
ATOM 2407 O O . ALA A 1 313 ? 7.839 -3.889 -18.709 1.00 97.50 313 ALA A O 1
ATOM 2408 N N . GLY A 1 314 ? 5.764 -4.375 -17.970 1.00 97.69 314 GLY A N 1
ATOM 2409 C CA . GLY A 1 314 ? 5.016 -3.623 -18.978 1.00 97.69 314 GLY A CA 1
ATOM 2410 C C . GLY A 1 314 ? 4.840 -2.150 -18.614 1.00 97.69 314 GLY A C 1
ATOM 2411 O O . GLY A 1 314 ? 4.267 -1.399 -19.401 1.00 97.69 314 GLY A O 1
ATOM 2412 N N . GLN A 1 315 ? 5.337 -1.734 -17.444 1.00 97.56 315 GLN A N 1
ATOM 2413 C CA . GLN A 1 315 ? 5.144 -0.409 -16.871 1.00 97.56 315 GLN A CA 1
ATOM 2414 C C . GLN A 1 315 ? 3.659 -0.036 -16.754 1.00 97.56 315 GLN A C 1
ATOM 2416 O O . GLN A 1 315 ? 3.295 1.095 -17.046 1.00 97.56 315 GLN A O 1
ATOM 2421 N N . SER A 1 316 ? 2.772 -0.957 -16.365 1.00 97.06 316 SER A N 1
ATOM 2422 C CA . SER A 1 316 ? 1.321 -0.688 -16.317 1.00 97.06 316 SER A CA 1
ATOM 2423 C C . SER A 1 316 ? 0.916 0.439 -15.356 1.00 97.06 316 SER A C 1
ATOM 2425 O O . SER A 1 316 ? -0.131 1.057 -15.554 1.00 97.06 316 SER A O 1
ATOM 2427 N N . VAL A 1 317 ? 1.744 0.727 -14.337 1.00 97.69 317 VAL A N 1
ATOM 2428 C CA . VAL A 1 317 ? 1.452 1.653 -13.221 1.00 97.69 317 VAL A CA 1
ATOM 2429 C C . VAL A 1 317 ? 0.246 1.179 -12.379 1.00 97.69 317 VAL A C 1
ATOM 2431 O O . VAL A 1 317 ? -0.323 1.937 -11.589 1.00 97.69 317 VAL A O 1
ATOM 2434 N N . VAL A 1 318 ? -0.139 -0.092 -12.526 1.00 97.94 318 VAL A N 1
ATOM 2435 C CA . VAL A 1 318 ? -1.314 -0.697 -11.896 1.00 97.94 318 VAL A CA 1
ATOM 2436 C C . VAL A 1 318 ? -0.917 -2.015 -11.243 1.00 97.94 318 VAL A C 1
ATOM 2438 O O . VAL A 1 318 ? -0.405 -2.928 -11.885 1.00 97.94 318 VAL A O 1
ATOM 2441 N N . SER A 1 319 ? -1.173 -2.122 -9.945 1.00 97.69 319 SER A N 1
ATOM 2442 C CA . SER A 1 319 ? -1.061 -3.376 -9.221 1.00 97.69 319 SER A CA 1
ATOM 2443 C C . SER A 1 319 ? -2.138 -4.346 -9.683 1.00 97.69 319 SER A C 1
ATOM 2445 O O . SER A 1 319 ? -3.308 -3.983 -9.794 1.00 97.69 319 SER A O 1
ATOM 2447 N N . LYS A 1 320 ? -1.751 -5.607 -9.867 1.00 96.38 320 LYS A N 1
ATOM 2448 C CA . LYS A 1 320 ? -2.685 -6.710 -10.134 1.00 96.38 320 LYS A CA 1
ATOM 2449 C C . LYS A 1 320 ? -3.295 -7.284 -8.849 1.00 96.38 320 LYS A C 1
ATOM 2451 O O . LYS A 1 320 ? -3.982 -8.298 -8.905 1.00 96.38 320 LYS A O 1
ATOM 2456 N N . ASP A 1 321 ? -3.009 -6.677 -7.695 1.00 97.50 321 ASP A N 1
ATOM 2457 C CA . ASP A 1 321 ? -3.589 -7.078 -6.420 1.00 97.50 321 ASP A CA 1
ATOM 2458 C C . ASP A 1 321 ? -5.069 -6.677 -6.357 1.00 97.50 321 ASP A C 1
ATOM 2460 O O . ASP A 1 321 ? -5.420 -5.502 -6.486 1.00 97.50 321 ASP A O 1
ATOM 2464 N N . ASN A 1 322 ? -5.921 -7.675 -6.143 1.00 96.19 322 ASN A N 1
ATOM 2465 C CA . ASN A 1 322 ? -7.377 -7.577 -6.113 1.00 96.19 322 ASN A CA 1
ATOM 2466 C C . ASN A 1 322 ? -7.943 -7.753 -4.687 1.00 96.19 322 ASN A C 1
ATOM 2468 O O . ASN A 1 322 ? -9.081 -8.163 -4.484 1.00 96.19 322 ASN A O 1
ATOM 2472 N N . THR A 1 323 ? -7.126 -7.544 -3.654 1.00 95.50 323 THR A N 1
ATOM 2473 C CA . THR A 1 323 ? -7.554 -7.765 -2.259 1.00 95.50 323 THR A CA 1
ATOM 2474 C C . THR A 1 323 ? -7.445 -6.512 -1.399 1.00 95.50 323 THR A C 1
ATOM 2476 O O . THR A 1 323 ? -8.185 -6.358 -0.427 1.00 95.50 323 THR A O 1
ATOM 2479 N N . VAL A 1 324 ? -6.579 -5.571 -1.780 1.00 97.56 324 VAL A N 1
ATOM 2480 C CA . VAL A 1 324 ? -6.421 -4.292 -1.081 1.00 97.56 324 VAL A CA 1
ATOM 2481 C C . VAL A 1 324 ? -7.521 -3.317 -1.504 1.00 97.56 324 VAL A C 1
ATOM 2483 O O . VAL A 1 324 ? -7.465 -2.756 -2.597 1.00 97.56 324 VAL A O 1
ATOM 2486 N N . LYS A 1 325 ? -8.497 -3.079 -0.619 1.00 96.25 325 LYS A N 1
ATOM 2487 C CA . LYS A 1 325 ? -9.624 -2.158 -0.843 1.00 96.25 325 LYS A CA 1
ATOM 2488 C C . LYS A 1 325 ? -10.079 -1.452 0.432 1.00 96.25 325 LYS A C 1
ATOM 2490 O O . LYS A 1 325 ? -9.903 -1.976 1.530 1.00 96.25 325 LYS A O 1
ATOM 2495 N N . ALA A 1 326 ? -10.685 -0.276 0.283 1.00 94.25 326 ALA A N 1
ATOM 2496 C CA . ALA A 1 326 ? -11.285 0.453 1.397 1.00 94.25 326 ALA A CA 1
ATOM 2497 C C . ALA A 1 326 ? -12.561 -0.256 1.917 1.00 94.25 326 ALA A C 1
ATOM 2499 O O . ALA A 1 326 ? -13.250 -0.913 1.133 1.00 94.25 326 ALA A O 1
ATOM 2500 N N . PRO A 1 327 ? -12.907 -0.136 3.215 1.00 93.62 327 PRO A N 1
ATOM 2501 C CA . PRO A 1 327 ? -12.132 0.496 4.285 1.00 93.62 327 PRO A CA 1
ATOM 2502 C C . PRO A 1 327 ? -10.851 -0.285 4.613 1.00 93.62 327 PRO A C 1
ATOM 2504 O O . PRO A 1 327 ? -10.833 -1.514 4.531 1.00 93.62 327 PRO A O 1
ATOM 2507 N N . LEU A 1 328 ? -9.782 0.434 4.969 1.00 94.75 328 LEU A N 1
ATOM 2508 C CA . LEU A 1 328 ? -8.493 -0.145 5.355 1.00 94.75 328 LEU A CA 1
ATOM 2509 C C . LEU A 1 328 ? -8.222 0.094 6.841 1.00 94.75 328 LEU A C 1
ATOM 2511 O O . LEU A 1 328 ? -8.375 1.216 7.322 1.00 94.75 328 LEU A O 1
ATOM 2515 N N . GLY A 1 329 ? -7.755 -0.942 7.530 1.00 93.25 329 GLY A N 1
ATOM 2516 C CA . GLY A 1 329 ? -7.343 -0.906 8.927 1.00 93.25 329 GLY A CA 1
ATOM 2517 C C . GLY A 1 329 ? -5.922 -1.398 9.150 1.00 93.25 329 GLY A C 1
ATOM 2518 O O . GLY A 1 329 ? -5.267 -1.903 8.238 1.00 93.25 329 GLY A O 1
ATOM 2519 N N . LEU A 1 330 ? -5.428 -1.210 10.371 1.00 94.12 330 LEU A N 1
ATOM 2520 C CA . LEU A 1 330 ? -4.030 -1.440 10.714 1.00 94.12 330 LEU A CA 1
ATOM 2521 C C . LEU A 1 330 ? -3.720 -2.932 10.874 1.00 94.12 330 LEU A C 1
ATOM 2523 O O . LEU A 1 330 ? -4.246 -3.583 11.770 1.00 94.12 330 LEU A O 1
ATOM 2527 N N . LEU A 1 331 ? -2.815 -3.456 10.044 1.00 96.25 331 LEU A N 1
ATOM 2528 C CA . LEU A 1 331 ? -2.236 -4.789 10.224 1.00 96.25 331 LEU A CA 1
ATOM 2529 C C . LEU A 1 331 ? -1.065 -4.741 11.213 1.00 96.25 331 LEU A C 1
ATOM 2531 O O . LEU A 1 331 ? -0.994 -5.533 12.154 1.00 96.25 331 LEU A O 1
ATOM 2535 N N . TRP A 1 332 ? -0.151 -3.796 10.982 1.00 95.94 332 TRP A N 1
ATOM 2536 C CA . TRP A 1 332 ? 1.009 -3.505 11.821 1.00 95.94 332 TRP A CA 1
ATOM 2537 C C . TRP A 1 332 ? 1.479 -2.061 11.596 1.00 95.94 332 TRP A C 1
ATOM 2539 O O . TRP A 1 332 ? 1.236 -1.465 10.544 1.00 95.94 332 TRP A O 1
ATOM 2549 N N . PHE A 1 333 ? 2.192 -1.513 12.578 1.00 94.69 333 PHE A N 1
ATOM 2550 C CA . PHE A 1 333 ? 2.899 -0.235 12.488 1.00 94.69 333 PHE A CA 1
ATOM 2551 C C . PHE A 1 333 ? 4.313 -0.379 13.056 1.00 94.69 333 PHE A C 1
ATOM 2553 O O . PHE A 1 333 ? 4.578 -1.282 13.850 1.00 94.69 333 PHE A O 1
ATOM 2560 N N . GLY A 1 334 ? 5.224 0.510 12.665 1.00 92.50 334 GLY A N 1
ATOM 2561 C CA . GLY A 1 334 ? 6.613 0.476 13.121 1.00 92.50 334 GLY A CA 1
ATOM 2562 C C . GLY A 1 334 ? 7.567 -0.050 12.056 1.00 92.50 334 GLY A C 1
ATOM 2563 O O . GLY A 1 334 ? 7.425 0.245 10.874 1.00 92.50 334 GLY A O 1
ATOM 2564 N N . GLY A 1 335 ? 8.575 -0.807 12.483 1.00 89.88 335 GLY A N 1
ATOM 2565 C CA . GLY A 1 335 ? 9.602 -1.357 11.602 1.00 89.88 335 GLY A CA 1
ATOM 2566 C C . GLY A 1 335 ? 10.916 -0.567 11.619 1.00 89.88 335 GLY A C 1
ATOM 2567 O O . GLY A 1 335 ? 11.166 0.221 12.533 1.00 89.88 335 GLY A O 1
ATOM 2568 N N . PRO A 1 336 ? 11.811 -0.817 10.650 1.00 92.06 336 PRO A N 1
ATOM 2569 C CA . PRO A 1 336 ? 13.161 -0.265 10.670 1.00 92.06 336 PRO A CA 1
ATOM 2570 C C . PRO A 1 336 ? 13.171 1.245 10.421 1.00 92.06 336 PRO A C 1
ATOM 2572 O O . PRO A 1 336 ? 12.424 1.746 9.579 1.00 92.06 336 PRO A O 1
ATOM 2575 N N . SER A 1 337 ? 14.081 1.953 11.095 1.00 89.69 337 SER A N 1
ATOM 2576 C CA . SER A 1 337 ? 14.236 3.411 10.996 1.00 89.69 337 SER A CA 1
ATOM 2577 C C . SER A 1 337 ? 14.355 3.914 9.549 1.00 89.69 337 SER A C 1
ATOM 2579 O O . SER A 1 337 ? 14.932 3.250 8.678 1.00 89.69 337 SER A O 1
ATOM 2581 N N . ASN A 1 338 ? 13.852 5.128 9.310 1.00 89.56 338 ASN A N 1
ATOM 2582 C CA . ASN A 1 338 ? 13.988 5.844 8.044 1.00 89.56 338 ASN A CA 1
ATOM 2583 C C . ASN A 1 338 ? 15.364 6.540 7.876 1.00 89.56 338 ASN A C 1
ATOM 2585 O O . ASN A 1 338 ? 15.618 7.179 6.857 1.00 89.56 338 ASN A O 1
ATOM 2589 N N . ALA A 1 339 ? 16.282 6.416 8.842 1.00 89.00 339 ALA A N 1
ATOM 2590 C CA . ALA A 1 339 ? 17.549 7.155 8.840 1.00 89.00 339 ALA A CA 1
ATOM 2591 C C . ALA A 1 339 ? 18.463 6.841 7.639 1.00 89.00 339 ALA A C 1
ATOM 2593 O O . ALA A 1 339 ? 19.162 7.732 7.154 1.00 89.00 339 ALA A O 1
ATOM 2594 N N . LYS A 1 340 ? 18.448 5.590 7.156 1.00 91.81 340 LYS A N 1
ATOM 2595 C CA . LYS A 1 340 ? 19.312 5.106 6.062 1.00 91.81 340 LYS A CA 1
ATOM 2596 C C . LYS A 1 340 ? 18.645 5.109 4.680 1.00 91.81 340 LYS A C 1
ATOM 2598 O O . LYS A 1 340 ? 19.328 4.904 3.678 1.00 91.81 340 LYS A O 1
ATOM 2603 N N . ILE A 1 341 ? 17.327 5.304 4.606 1.00 92.31 341 ILE A N 1
ATOM 2604 C CA . ILE A 1 341 ? 16.597 5.231 3.330 1.00 92.31 341 ILE A CA 1
ATOM 2605 C C . ILE A 1 341 ? 16.781 6.507 2.500 1.00 92.31 341 ILE A C 1
ATOM 2607 O O . ILE A 1 341 ? 17.323 7.493 2.988 1.00 92.31 341 ILE A O 1
ATOM 2611 N N . LEU A 1 342 ? 16.327 6.529 1.251 1.00 93.25 342 LEU A N 1
ATOM 2612 C CA . LEU A 1 342 ? 16.464 7.710 0.398 1.00 93.25 342 LEU A CA 1
ATOM 2613 C C . LEU A 1 342 ? 15.638 8.914 0.901 1.00 93.25 342 LEU A C 1
ATOM 2615 O O . LEU A 1 342 ? 14.539 8.737 1.438 1.00 93.25 342 LEU A O 1
ATOM 2619 N N . PRO A 1 343 ? 16.149 10.150 0.743 1.00 89.25 343 PRO A N 1
ATOM 2620 C CA . PRO A 1 343 ? 15.393 11.354 1.045 1.00 89.25 343 PRO A CA 1
ATOM 2621 C C . PRO A 1 343 ? 14.185 11.468 0.115 1.00 89.25 343 PRO A C 1
ATOM 2623 O O . PRO A 1 343 ? 14.229 11.147 -1.072 1.00 89.25 343 PRO A O 1
ATOM 2626 N N . ARG A 1 344 ? 13.092 11.996 0.659 1.00 86.31 344 ARG A N 1
ATOM 2627 C CA . ARG A 1 344 ? 11.805 12.118 -0.031 1.00 86.31 344 ARG A CA 1
ATOM 2628 C C . ARG A 1 344 ? 11.884 12.857 -1.376 1.00 86.31 344 ARG A C 1
ATOM 2630 O O . ARG A 1 344 ? 11.202 12.477 -2.325 1.00 86.31 344 ARG A O 1
ATOM 2637 N N . HIS A 1 345 ? 12.625 13.962 -1.420 1.00 86.94 345 HIS A N 1
ATOM 2638 C CA . HIS A 1 345 ? 12.619 14.905 -2.545 1.00 86.94 345 HIS A CA 1
ATOM 2639 C C . HIS A 1 345 ? 13.514 14.485 -3.713 1.00 86.94 345 HIS A C 1
ATOM 2641 O O . HIS A 1 345 ? 13.371 15.038 -4.799 1.00 86.94 345 HIS A O 1
ATOM 2647 N N . GLY A 1 346 ? 14.368 13.480 -3.517 1.00 87.19 346 GLY A N 1
ATOM 2648 C CA . GLY A 1 346 ? 15.222 12.937 -4.569 1.00 87.19 346 GLY A CA 1
ATOM 2649 C C . GLY A 1 346 ? 14.501 12.003 -5.541 1.00 87.19 346 GLY A C 1
ATOM 2650 O O . GLY A 1 346 ? 15.133 11.501 -6.465 1.00 87.19 346 GLY A O 1
ATOM 2651 N N . HIS A 1 347 ? 13.202 11.748 -5.323 1.00 90.94 347 HIS A N 1
ATOM 2652 C CA . HIS A 1 347 ? 12.370 10.852 -6.130 1.00 90.94 347 HIS A CA 1
ATOM 2653 C C . HIS A 1 347 ? 13.050 9.506 -6.420 1.00 90.94 347 HIS A C 1
ATOM 2655 O O . HIS A 1 347 ? 13.099 9.049 -7.561 1.00 90.94 347 HIS A O 1
ATOM 2661 N N . GLY A 1 348 ? 13.596 8.870 -5.378 1.00 93.44 348 GLY A N 1
ATOM 2662 C CA . GLY A 1 348 ? 14.195 7.541 -5.498 1.00 93.44 348 GLY A CA 1
ATOM 2663 C C . GLY A 1 348 ? 13.211 6.485 -6.001 1.00 93.44 348 GLY A C 1
ATOM 2664 O O . GLY A 1 348 ? 12.006 6.761 -6.061 1.00 93.44 348 GLY A O 1
ATOM 2665 N N . PRO A 1 349 ? 13.688 5.283 -6.353 1.00 95.38 349 PRO A N 1
ATOM 2666 C CA . PRO A 1 349 ? 12.822 4.222 -6.830 1.00 95.38 349 PRO A CA 1
ATOM 2667 C C . PRO A 1 349 ? 11.686 3.902 -5.860 1.00 95.38 349 PRO A C 1
ATOM 2669 O O . PRO A 1 349 ? 11.841 3.954 -4.635 1.00 95.38 349 PRO A O 1
ATOM 2672 N N . SER A 1 350 ? 10.526 3.568 -6.421 1.00 95.81 350 SER A N 1
ATOM 2673 C CA . SER A 1 350 ? 9.396 3.077 -5.639 1.00 95.81 350 SER A CA 1
ATOM 2674 C C . SER A 1 350 ? 9.813 1.804 -4.904 1.00 95.81 350 SER A C 1
ATOM 2676 O O . SER A 1 350 ? 10.512 0.977 -5.494 1.00 95.81 350 SER A O 1
ATOM 2678 N N . PRO A 1 351 ? 9.414 1.631 -3.632 1.00 97.31 351 PRO A N 1
ATOM 2679 C CA . PRO A 1 351 ? 9.638 0.373 -2.944 1.00 97.31 351 PRO A CA 1
ATOM 2680 C C . PRO A 1 351 ? 8.896 -0.744 -3.684 1.00 97.31 351 PRO A C 1
ATOM 2682 O O . PRO A 1 351 ? 7.786 -0.538 -4.179 1.00 97.31 351 PRO A O 1
ATOM 2685 N N . GLN A 1 352 ? 9.517 -1.915 -3.768 1.00 98.44 352 GLN A N 1
ATOM 2686 C CA . GLN A 1 352 ? 8.991 -3.054 -4.520 1.00 98.44 352 GLN A CA 1
ATOM 2687 C C . GLN A 1 352 ? 8.546 -4.152 -3.561 1.00 98.44 352 GLN A C 1
ATOM 2689 O O . GLN A 1 352 ? 9.142 -4.343 -2.501 1.00 98.44 352 GLN A O 1
ATOM 2694 N N . VAL A 1 353 ? 7.485 -4.871 -3.910 1.00 98.75 353 VAL A N 1
ATOM 2695 C CA . VAL A 1 353 ? 6.902 -5.923 -3.075 1.00 98.75 353 VAL A CA 1
ATOM 2696 C C . VAL A 1 353 ? 6.853 -7.212 -3.873 1.00 98.75 353 VAL A C 1
ATOM 2698 O O . VAL A 1 353 ? 6.159 -7.272 -4.884 1.00 98.75 353 VAL A O 1
ATOM 2701 N N . ALA A 1 354 ? 7.567 -8.241 -3.421 1.00 98.38 354 ALA A N 1
ATOM 2702 C CA . ALA A 1 354 ? 7.544 -9.551 -4.061 1.00 98.38 354 ALA A CA 1
ATOM 2703 C C . ALA A 1 354 ? 7.696 -10.689 -3.047 1.00 98.38 354 ALA A C 1
ATOM 2705 O O . ALA A 1 354 ? 8.527 -10.625 -2.136 1.00 98.38 354 ALA A O 1
ATOM 2706 N N . GLY A 1 355 ? 6.902 -11.752 -3.199 1.00 96.88 355 GLY A N 1
ATOM 2707 C CA . GLY A 1 355 ? 7.053 -12.976 -2.402 1.00 96.88 355 GLY A CA 1
ATOM 2708 C C . GLY A 1 355 ? 6.942 -12.770 -0.881 1.00 96.88 355 GLY A C 1
ATOM 2709 O O . GLY A 1 355 ? 7.706 -13.364 -0.117 1.00 96.88 355 GLY A O 1
ATOM 2710 N N . GLY A 1 356 ? 6.050 -11.885 -0.433 1.00 97.19 356 GLY A N 1
ATOM 2711 C CA . GLY A 1 356 ? 5.822 -11.542 0.975 1.00 97.19 356 GLY A CA 1
ATOM 2712 C C . GLY A 1 356 ? 6.868 -10.603 1.583 1.00 97.19 356 GLY A C 1
ATOM 2713 O O . GLY A 1 356 ? 6.968 -10.519 2.811 1.00 97.19 356 GLY A O 1
ATOM 2714 N N . ARG A 1 357 ? 7.673 -9.930 0.750 1.00 98.31 357 ARG A N 1
ATOM 2715 C CA . ARG A 1 357 ? 8.766 -9.042 1.170 1.00 98.31 357 ARG A CA 1
ATOM 2716 C C . ARG A 1 357 ? 8.640 -7.672 0.518 1.00 98.31 357 ARG A C 1
ATOM 2718 O O . ARG A 1 357 ? 8.416 -7.579 -0.682 1.00 98.31 357 ARG A O 1
ATOM 2725 N N . LEU A 1 358 ? 8.828 -6.634 1.323 1.00 98.69 358 LEU A N 1
ATOM 2726 C CA . LEU A 1 358 ? 8.926 -5.237 0.924 1.00 98.69 358 LEU A CA 1
ATOM 2727 C C . LEU A 1 358 ? 10.408 -4.856 0.839 1.00 98.69 358 LEU A C 1
ATOM 2729 O O . LEU A 1 358 ? 11.103 -4.828 1.858 1.00 98.69 358 LEU A O 1
ATOM 2733 N N . PHE A 1 359 ? 10.883 -4.567 -0.366 1.00 98.62 359 PHE A N 1
ATOM 2734 C CA . PHE A 1 359 ? 12.248 -4.145 -0.648 1.00 98.62 359 PHE A CA 1
ATOM 2735 C C . PHE A 1 359 ? 12.338 -2.624 -0.694 1.00 98.62 359 PHE A C 1
ATOM 2737 O O . PHE A 1 359 ? 11.532 -1.951 -1.339 1.00 98.62 359 PHE A O 1
ATOM 2744 N N . ILE A 1 360 ? 13.311 -2.085 0.036 1.00 97.56 360 ILE A N 1
ATOM 2745 C CA . ILE A 1 360 ? 13.508 -0.646 0.207 1.00 97.56 360 ILE A CA 1
ATOM 2746 C C . ILE A 1 360 ? 14.976 -0.334 -0.059 1.00 97.56 360 ILE A C 1
ATOM 2748 O O . ILE A 1 360 ? 15.862 -0.883 0.601 1.00 97.56 360 ILE A O 1
ATOM 2752 N N . GLU A 1 361 ? 15.216 0.569 -1.001 1.00 97.19 361 GLU A N 1
ATOM 2753 C CA . GLU A 1 361 ? 16.534 1.131 -1.274 1.00 97.19 361 GLU A CA 1
ATOM 2754 C C . GLU A 1 361 ? 16.793 2.364 -0.394 1.00 97.19 361 GLU A C 1
ATOM 2756 O O . GLU A 1 361 ? 15.927 3.223 -0.185 1.00 97.19 361 GLU A O 1
ATOM 2761 N N . GLY A 1 362 ? 18.008 2.437 0.140 1.00 95.88 362 GLY A N 1
ATOM 2762 C CA . GLY A 1 362 ? 18.556 3.596 0.824 1.00 95.88 362 GLY A CA 1
ATOM 2763 C C . GLY A 1 362 ? 19.729 4.212 0.080 1.00 95.88 362 GLY A C 1
ATOM 2764 O O . GLY A 1 362 ? 20.048 3.819 -1.034 1.00 95.88 362 GLY A O 1
ATOM 2765 N N . ALA A 1 363 ? 20.388 5.188 0.704 1.00 94.56 363 ALA A N 1
ATOM 2766 C CA . ALA A 1 363 ? 21.554 5.827 0.085 1.00 94.56 363 ALA A CA 1
ATOM 2767 C C . ALA A 1 363 ? 22.696 4.819 -0.159 1.00 94.56 363 ALA A C 1
ATOM 2769 O O . ALA A 1 363 ? 23.295 4.810 -1.231 1.00 94.56 363 ALA A O 1
ATOM 2770 N N . ASP A 1 364 ? 22.920 3.936 0.819 1.00 97.06 364 ASP A N 1
ATOM 2771 C CA . ASP A 1 364 ? 24.022 2.963 0.851 1.00 97.06 364 ASP A CA 1
ATOM 2772 C C . ASP A 1 364 ? 23.545 1.548 1.206 1.00 97.06 364 ASP A C 1
ATOM 2774 O O . ASP A 1 364 ? 24.335 0.697 1.611 1.00 97.06 364 ASP A O 1
ATOM 2778 N N . ILE A 1 365 ? 22.236 1.293 1.140 1.00 97.38 365 ILE A N 1
ATOM 2779 C CA . ILE A 1 365 ? 21.657 0.012 1.546 1.00 97.38 365 ILE A CA 1
ATOM 2780 C C . ILE A 1 365 ? 20.567 -0.446 0.588 1.00 97.38 365 ILE A C 1
ATOM 2782 O O . ILE A 1 365 ? 19.867 0.357 -0.024 1.00 97.38 365 ILE A O 1
ATOM 2786 N N . ILE A 1 366 ? 20.339 -1.751 0.573 1.00 98.06 366 ILE A N 1
ATOM 2787 C CA . ILE A 1 366 ? 19.054 -2.338 0.207 1.00 98.06 366 ILE A CA 1
ATOM 2788 C C . ILE A 1 366 ? 18.608 -3.247 1.349 1.00 98.06 366 ILE A C 1
ATOM 2790 O O . ILE A 1 366 ? 19.430 -3.914 1.979 1.00 98.06 366 ILE A O 1
ATOM 2794 N N . ARG A 1 367 ? 17.316 -3.254 1.674 1.00 97.88 367 ARG A N 1
ATOM 2795 C CA . ARG A 1 367 ? 16.776 -4.071 2.771 1.00 97.88 367 ARG A CA 1
ATOM 2796 C C . ARG A 1 367 ? 15.476 -4.747 2.387 1.00 97.88 367 ARG A C 1
ATOM 2798 O O . ARG A 1 367 ? 14.736 -4.226 1.556 1.00 97.88 367 ARG A O 1
ATOM 2805 N N . ALA A 1 368 ? 15.178 -5.851 3.062 1.00 98.44 368 ALA A N 1
ATOM 2806 C CA . ALA A 1 368 ? 13.894 -6.531 2.982 1.00 98.44 368 ALA A CA 1
ATOM 2807 C C . ALA A 1 368 ? 13.167 -6.481 4.326 1.00 98.44 368 ALA A C 1
ATOM 2809 O O . ALA A 1 368 ? 13.727 -6.801 5.379 1.00 98.44 368 ALA A O 1
ATOM 2810 N N . VAL A 1 369 ? 11.892 -6.116 4.270 1.00 98.12 369 VAL A N 1
ATOM 2811 C CA . VAL A 1 369 ? 10.966 -6.089 5.401 1.00 98.12 369 VAL A CA 1
ATOM 2812 C C . VAL A 1 369 ? 9.842 -7.082 5.134 1.00 98.12 369 VAL A C 1
ATOM 2814 O O . VAL A 1 369 ? 9.389 -7.243 4.005 1.00 98.12 369 VAL A O 1
ATOM 2817 N N . ASP A 1 370 ? 9.398 -7.777 6.169 1.00 97.38 370 ASP A N 1
ATOM 2818 C CA . ASP A 1 370 ? 8.259 -8.682 6.086 1.00 97.38 370 ASP A CA 1
ATOM 2819 C C . ASP A 1 370 ? 6.946 -7.902 5.910 1.00 97.38 370 ASP A C 1
ATOM 2821 O O . ASP A 1 370 ? 6.597 -7.079 6.757 1.00 97.38 370 ASP A O 1
ATOM 2825 N N . VAL A 1 371 ? 6.204 -8.183 4.833 1.00 97.69 371 VAL A N 1
ATOM 2826 C CA . VAL A 1 371 ? 4.955 -7.474 4.480 1.00 97.69 371 VAL A CA 1
ATOM 2827 C C . VAL A 1 371 ? 3.865 -7.622 5.545 1.00 97.69 371 VAL A C 1
ATOM 2829 O O . VAL A 1 371 ? 3.035 -6.730 5.702 1.00 97.69 371 VAL A O 1
ATOM 2832 N N . TYR A 1 372 ? 3.861 -8.719 6.302 1.00 97.25 372 TYR A N 1
ATOM 2833 C CA . TYR A 1 372 ? 2.781 -9.050 7.233 1.00 97.25 372 TYR A CA 1
ATOM 2834 C C . TYR A 1 372 ? 3.070 -8.632 8.676 1.00 97.25 372 TYR A C 1
ATOM 2836 O O . TYR A 1 372 ? 2.169 -8.657 9.509 1.00 97.25 372 TYR A O 1
ATOM 2844 N N . THR A 1 373 ? 4.312 -8.255 8.987 1.00 95.75 373 THR A N 1
ATOM 2845 C CA . THR A 1 373 ? 4.735 -7.951 10.366 1.00 95.75 373 THR A CA 1
ATOM 2846 C C . THR A 1 373 ? 5.580 -6.688 10.512 1.00 95.75 373 THR A C 1
ATOM 2848 O O . THR A 1 373 ? 5.861 -6.283 11.638 1.00 95.75 373 THR A O 1
ATOM 2851 N N . GLY A 1 374 ? 6.056 -6.088 9.416 1.00 96.12 374 GLY A N 1
ATOM 2852 C CA . GLY A 1 374 ? 6.956 -4.929 9.462 1.00 96.12 374 GLY A CA 1
ATOM 2853 C C . GLY A 1 374 ? 8.363 -5.246 9.989 1.00 96.12 374 GLY A C 1
ATOM 2854 O O . GLY A 1 374 ? 9.164 -4.340 10.229 1.00 96.12 374 GLY A O 1
ATOM 2855 N N . ARG A 1 375 ? 8.696 -6.529 10.187 1.00 94.94 375 ARG A N 1
ATOM 2856 C CA . ARG A 1 375 ? 9.987 -6.972 10.731 1.00 94.94 375 ARG A CA 1
ATOM 2857 C C . ARG A 1 375 ? 11.098 -6.860 9.685 1.00 94.94 375 ARG A C 1
ATOM 2859 O O . ARG A 1 375 ? 10.925 -7.318 8.558 1.00 94.94 375 ARG A O 1
ATOM 2866 N N . LEU A 1 376 ? 12.268 -6.347 10.079 1.00 96.44 376 LEU A N 1
ATOM 2867 C CA . LEU A 1 376 ? 13.482 -6.443 9.259 1.00 96.44 376 LEU A CA 1
ATOM 2868 C C . LEU A 1 376 ? 13.853 -7.916 9.049 1.00 96.44 376 LEU A C 1
ATOM 2870 O O . LEU A 1 376 ? 14.065 -8.640 10.023 1.00 96.44 376 LEU A O 1
ATOM 2874 N N . LEU A 1 377 ? 13.941 -8.351 7.795 1.00 96.31 377 LEU A N 1
ATOM 2875 C CA . LEU A 1 377 ? 14.418 -9.689 7.449 1.00 96.31 377 LEU A CA 1
ATOM 2876 C C . LEU A 1 377 ? 15.933 -9.680 7.265 1.00 96.31 377 LEU A C 1
ATOM 2878 O O . LEU A 1 377 ? 16.632 -10.499 7.854 1.00 96.31 377 LEU A O 1
ATOM 2882 N N . TRP A 1 378 ? 16.424 -8.725 6.479 1.00 97.69 378 TRP A N 1
ATOM 2883 C CA . TRP A 1 378 ? 17.843 -8.478 6.266 1.00 97.69 378 TRP A CA 1
ATOM 2884 C C . TRP A 1 378 ? 18.059 -7.044 5.769 1.00 97.69 378 TRP A C 1
ATOM 2886 O O . TRP A 1 378 ? 17.170 -6.431 5.175 1.00 97.69 378 TRP A O 1
ATOM 2896 N N . GLU A 1 379 ? 19.258 -6.522 6.004 1.00 98.00 379 GLU A N 1
ATOM 2897 C CA . GLU A 1 379 ? 19.759 -5.262 5.457 1.00 98.00 379 GLU A CA 1
ATOM 2898 C C . GLU A 1 379 ? 21.144 -5.537 4.880 1.00 98.00 379 GLU A C 1
ATOM 2900 O O . GLU A 1 379 ? 21.971 -6.188 5.520 1.00 98.00 379 GLU A O 1
ATOM 2905 N N . ARG A 1 380 ? 21.376 -5.078 3.655 1.00 97.75 380 ARG A N 1
ATOM 2906 C CA . ARG A 1 380 ? 22.641 -5.231 2.956 1.00 97.75 380 ARG A CA 1
ATOM 2907 C C . ARG A 1 380 ? 23.204 -3.861 2.638 1.00 97.75 380 ARG A C 1
ATOM 2909 O O . ARG A 1 380 ? 22.545 -3.064 1.977 1.00 97.75 380 ARG A O 1
ATOM 2916 N N . GLU A 1 381 ? 24.443 -3.640 3.047 1.00 97.88 381 GLU A N 1
ATOM 2917 C CA . GLU A 1 381 ? 25.205 -2.464 2.652 1.00 97.88 381 GLU A CA 1
ATOM 2918 C C . GLU A 1 381 ? 25.706 -2.606 1.208 1.00 97.88 381 GLU A C 1
ATOM 2920 O O . GLU A 1 381 ? 26.291 -3.621 0.823 1.00 97.88 381 GLU A O 1
ATOM 2925 N N . LEU A 1 382 ? 25.426 -1.585 0.407 1.00 96.94 382 LEU A N 1
ATOM 2926 C CA . LEU A 1 382 ? 25.873 -1.389 -0.964 1.00 96.94 382 LEU A CA 1
ATOM 2927 C C . LEU A 1 382 ? 26.174 0.105 -1.106 1.00 96.94 382 LEU A C 1
ATOM 2929 O O . LEU A 1 382 ? 25.302 0.896 -1.459 1.00 96.94 382 LEU A O 1
ATOM 2933 N N . LYS A 1 383 ? 27.404 0.494 -0.768 1.00 96.44 383 LYS A N 1
ATOM 2934 C CA . LYS A 1 383 ? 27.835 1.897 -0.739 1.00 96.44 383 LYS A CA 1
ATOM 2935 C C . LYS A 1 383 ? 27.537 2.609 -2.063 1.00 96.44 383 LYS A C 1
ATOM 2937 O O . LYS A 1 383 ? 27.861 2.070 -3.119 1.00 96.44 383 LYS A O 1
ATOM 2942 N N . GLU A 1 384 ? 26.955 3.805 -1.987 1.00 94.00 384 GLU A N 1
ATOM 2943 C CA . GLU A 1 384 ? 26.563 4.673 -3.108 1.00 94.00 384 GLU A CA 1
ATOM 2944 C C . GLU A 1 384 ? 25.526 4.089 -4.081 1.00 94.00 384 GLU A C 1
ATOM 2946 O O . GLU A 1 384 ? 25.338 4.627 -5.174 1.00 94.00 384 GLU A O 1
ATOM 2951 N N . ILE A 1 385 ? 24.826 3.011 -3.718 1.00 95.56 385 ILE A N 1
ATOM 2952 C CA . ILE A 1 385 ? 23.795 2.418 -4.581 1.00 95.56 385 ILE A CA 1
ATOM 2953 C C . ILE A 1 385 ? 22.707 3.427 -4.975 1.00 95.56 385 ILE A C 1
ATOM 2955 O O . ILE A 1 385 ? 22.301 3.478 -6.135 1.00 95.56 385 ILE A O 1
ATOM 2959 N N . GLY A 1 386 ? 22.301 4.267 -4.021 1.00 94.88 386 GLY A N 1
ATOM 2960 C CA . GLY A 1 386 ? 21.234 5.244 -4.176 1.00 94.88 386 GLY A CA 1
ATOM 2961 C C . GLY A 1 386 ? 21.732 6.676 -4.371 1.00 94.88 386 GLY A C 1
ATOM 2962 O O . GLY A 1 386 ? 20.950 7.613 -4.217 1.00 94.88 386 GLY A O 1
ATOM 2963 N N . GLU A 1 387 ? 23.021 6.874 -4.670 1.00 94.69 387 GLU A N 1
ATOM 2964 C CA . GLU A 1 387 ? 23.675 8.190 -4.749 1.00 94.69 387 GLU A CA 1
ATOM 2965 C C . GLU A 1 387 ? 22.904 9.182 -5.635 1.00 94.69 387 GLU A C 1
ATOM 2967 O O . GLU A 1 387 ? 22.619 10.296 -5.196 1.00 94.69 387 GLU A O 1
ATOM 2972 N N . TYR A 1 388 ? 22.486 8.770 -6.839 1.00 93.25 388 TYR A N 1
ATOM 2973 C CA . TYR A 1 388 ? 21.735 9.628 -7.770 1.00 93.25 388 TYR A CA 1
ATOM 2974 C C . TYR A 1 388 ? 20.398 10.126 -7.200 1.00 93.25 388 TYR A C 1
ATOM 2976 O O . TYR A 1 388 ? 19.919 11.201 -7.555 1.00 93.25 388 TYR A O 1
ATOM 2984 N N . TYR A 1 389 ? 19.796 9.352 -6.300 1.00 93.75 389 TYR A N 1
ATOM 2985 C CA . TYR A 1 389 ? 18.511 9.654 -5.676 1.00 93.75 389 TYR A CA 1
ATOM 2986 C C . TYR A 1 389 ? 18.661 10.319 -4.302 1.00 93.75 389 TYR A C 1
ATOM 2988 O O . TYR A 1 389 ? 17.666 10.719 -3.693 1.00 93.75 389 TYR A O 1
ATOM 2996 N N . ASN A 1 390 ? 19.881 10.431 -3.772 1.00 93.38 390 ASN A N 1
ATOM 2997 C CA . ASN A 1 390 ? 20.152 10.937 -2.428 1.00 93.38 390 ASN A CA 1
ATOM 2998 C C . ASN A 1 390 ? 20.196 12.477 -2.391 1.00 93.38 390 ASN A C 1
ATOM 3000 O O . ASN A 1 390 ? 21.160 13.084 -1.929 1.00 93.38 390 ASN A O 1
ATOM 3004 N N . ILE A 1 391 ? 19.136 13.114 -2.896 1.00 89.12 391 ILE A N 1
ATOM 3005 C CA . ILE A 1 391 ? 19.018 14.568 -3.046 1.00 89.12 391 ILE A CA 1
ATOM 3006 C C . ILE A 1 391 ? 17.889 15.102 -2.152 1.00 89.12 391 ILE A C 1
ATOM 3008 O O . ILE A 1 391 ? 16.782 14.569 -2.118 1.00 89.12 391 ILE A O 1
ATOM 3012 N N . THR A 1 392 ? 18.164 16.174 -1.406 1.00 85.75 392 THR A N 1
ATOM 3013 C CA . THR A 1 392 ? 17.206 16.784 -0.463 1.00 85.75 392 THR A CA 1
ATOM 3014 C C . THR A 1 392 ? 16.312 17.855 -1.094 1.00 85.75 392 THR A C 1
ATOM 3016 O O . THR A 1 392 ? 15.265 18.177 -0.534 1.00 85.75 392 THR A O 1
ATOM 3019 N N . GLY A 1 393 ? 16.693 18.389 -2.259 1.00 84.19 393 GLY A N 1
ATOM 3020 C CA . GLY A 1 393 ? 15.865 19.272 -3.088 1.00 84.19 393 GLY A CA 1
ATOM 3021 C C . GLY A 1 393 ? 14.994 18.500 -4.084 1.00 84.19 393 GLY A C 1
ATOM 3022 O O . GLY A 1 393 ? 15.228 17.321 -4.325 1.00 84.19 393 GLY A O 1
ATOM 3023 N N . HIS A 1 394 ? 13.992 19.164 -4.673 1.00 83.94 394 HIS A N 1
ATOM 3024 C CA . HIS A 1 394 ? 13.147 18.555 -5.710 1.00 83.94 394 HIS A CA 1
ATOM 3025 C C . HIS A 1 394 ? 13.981 18.149 -6.930 1.00 83.94 394 HIS A C 1
ATOM 3027 O O . HIS A 1 394 ? 14.601 18.999 -7.575 1.00 83.94 394 HIS A O 1
ATOM 3033 N N . PHE A 1 395 ? 13.968 16.855 -7.244 1.00 88.19 395 PHE A N 1
ATOM 3034 C CA . PHE A 1 395 ? 14.761 16.260 -8.313 1.00 88.19 395 PHE A CA 1
ATOM 3035 C C . PHE A 1 395 ? 13.995 15.114 -9.001 1.00 88.19 395 PHE A C 1
ATOM 3037 O O . PHE A 1 395 ? 13.371 14.338 -8.290 1.00 88.19 395 PHE A O 1
ATOM 3044 N N . PRO A 1 396 ? 14.027 14.957 -10.342 1.00 90.31 396 PRO A N 1
ATOM 3045 C CA . PR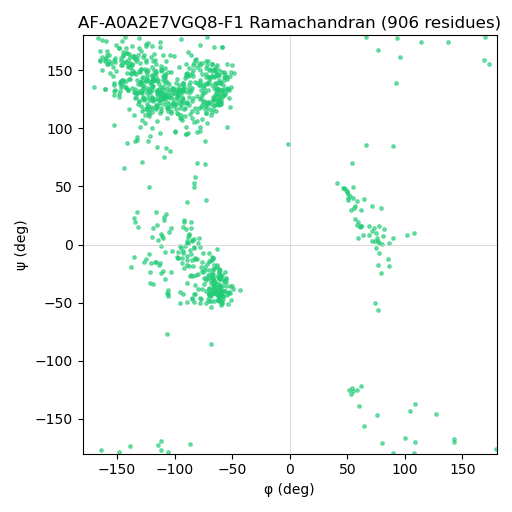O A 1 396 ? 13.238 13.931 -11.043 1.00 90.31 396 PRO A CA 1
ATOM 3046 C C . PRO A 1 396 ? 13.545 12.473 -10.664 1.00 90.31 396 PRO A C 1
ATOM 3048 O O . PRO A 1 396 ? 12.659 11.620 -10.760 1.00 90.31 396 PRO A O 1
ATOM 3051 N N . GLY A 1 397 ? 14.785 12.173 -10.260 1.00 94.06 397 GLY A N 1
ATOM 3052 C CA . GLY A 1 397 ? 15.194 10.862 -9.747 1.00 94.06 397 GLY A CA 1
ATOM 3053 C C . GLY A 1 397 ? 14.844 9.695 -10.674 1.00 94.06 397 GLY A C 1
ATOM 3054 O O . GLY A 1 397 ? 15.110 9.722 -11.879 1.00 94.06 397 GLY A O 1
ATOM 3055 N N . ALA A 1 398 ? 14.193 8.671 -10.120 1.00 94.31 398 ALA A N 1
ATOM 3056 C CA . ALA A 1 398 ? 13.725 7.497 -10.855 1.00 94.31 398 ALA A CA 1
ATOM 3057 C C . ALA A 1 398 ? 12.672 7.832 -11.927 1.00 94.31 398 ALA A C 1
ATOM 3059 O O . ALA A 1 398 ? 12.450 7.053 -12.854 1.00 94.31 398 ALA A O 1
ATOM 3060 N N . GLY A 1 399 ? 12.039 9.007 -11.852 1.00 93.19 399 GLY A N 1
ATOM 3061 C CA . GLY A 1 399 ? 11.185 9.511 -12.921 1.00 93.19 399 GLY A CA 1
ATOM 3062 C C . GLY A 1 399 ? 11.949 9.858 -14.203 1.00 93.19 399 GLY A C 1
ATOM 3063 O O . GLY A 1 399 ? 11.354 9.820 -15.277 1.00 93.19 399 GLY A O 1
ATOM 3064 N N . GLU A 1 400 ? 13.248 10.151 -14.112 1.00 92.50 400 GLU A N 1
ATOM 3065 C CA . GLU A 1 400 ? 14.119 10.442 -15.257 1.00 92.50 400 GLU A CA 1
ATOM 3066 C C . GLU A 1 400 ? 14.892 9.210 -15.736 1.00 92.50 400 GLU A C 1
ATOM 3068 O O . GLU A 1 400 ? 14.873 8.915 -16.931 1.00 92.50 400 GLU A O 1
ATOM 3073 N N . ILE A 1 401 ? 15.562 8.496 -14.824 1.00 93.00 401 ILE A N 1
ATOM 3074 C CA . ILE A 1 401 ? 16.475 7.398 -15.194 1.00 93.00 401 ILE A CA 1
ATOM 3075 C C . ILE A 1 401 ? 15.884 5.996 -15.004 1.00 93.00 401 ILE A C 1
ATOM 3077 O O . ILE A 1 401 ? 16.503 5.020 -15.421 1.00 93.00 401 ILE A O 1
ATOM 3081 N N . GLY A 1 402 ? 14.684 5.883 -14.431 1.00 93.88 402 GLY A N 1
ATOM 3082 C CA . GLY A 1 402 ? 14.099 4.608 -14.016 1.00 93.88 402 GLY A CA 1
ATOM 3083 C C . GLY A 1 402 ? 14.651 4.114 -12.675 1.00 93.88 402 GLY A C 1
ATOM 3084 O O . GLY A 1 402 ? 15.338 4.843 -11.968 1.00 93.88 402 GLY A O 1
ATOM 3085 N N . SER A 1 403 ? 14.323 2.874 -12.306 1.00 94.50 403 SER A N 1
ATOM 3086 C CA . SER A 1 403 ? 14.904 2.217 -11.128 1.00 94.50 403 SER A CA 1
ATOM 3087 C C . SER A 1 403 ? 16.173 1.447 -11.500 1.00 94.50 403 SER A C 1
ATOM 3089 O O . SER A 1 403 ? 16.279 0.885 -12.591 1.00 94.50 403 SER A O 1
ATOM 3091 N N . ASN A 1 404 ? 17.118 1.402 -10.564 1.00 96.12 404 ASN A N 1
ATOM 3092 C CA . ASN A 1 404 ? 18.341 0.603 -10.623 1.00 96.12 404 ASN A CA 1
ATOM 3093 C C . ASN A 1 404 ? 18.167 -0.811 -10.034 1.00 96.12 404 ASN A C 1
ATOM 3095 O O . ASN A 1 404 ? 19.154 -1.544 -9.983 1.00 96.12 404 ASN A O 1
ATOM 3099 N N . TYR A 1 405 ? 16.967 -1.209 -9.589 1.00 98.00 405 TYR A N 1
ATOM 3100 C CA . TYR A 1 405 ? 16.714 -2.562 -9.091 1.00 98.00 405 TYR A CA 1
ATOM 3101 C C . TYR A 1 405 ? 15.334 -3.114 -9.475 1.00 98.00 405 TYR A C 1
ATOM 3103 O O . TYR A 1 405 ? 14.396 -2.371 -9.763 1.00 98.00 405 TYR A O 1
ATOM 3111 N N . VAL A 1 406 ? 15.224 -4.443 -9.488 1.00 98.38 406 VAL A N 1
ATOM 3112 C CA . VAL A 1 406 ? 13.991 -5.203 -9.750 1.00 98.38 406 VAL A CA 1
ATOM 3113 C C . VAL A 1 406 ? 13.901 -6.358 -8.758 1.00 98.38 406 VAL A C 1
ATOM 3115 O O . VAL A 1 406 ? 14.881 -7.080 -8.559 1.00 98.38 406 VAL A O 1
ATOM 3118 N N . SER A 1 407 ? 12.728 -6.561 -8.169 1.00 98.38 407 SER A N 1
ATOM 3119 C CA . SER A 1 407 ? 12.487 -7.539 -7.112 1.00 98.38 407 SER A CA 1
ATOM 3120 C C . SER A 1 407 ? 11.523 -8.622 -7.575 1.00 98.38 407 SER A C 1
ATOM 3122 O O . SER A 1 407 ? 10.358 -8.365 -7.856 1.00 98.38 407 SER A O 1
ATOM 3124 N N . MET A 1 408 ? 12.004 -9.859 -7.585 1.00 97.69 408 MET A N 1
ATOM 3125 C CA . MET A 1 408 ? 11.235 -11.070 -7.857 1.00 97.69 408 MET A CA 1
ATOM 3126 C C . MET A 1 408 ? 11.090 -11.892 -6.564 1.00 97.69 408 MET A C 1
ATOM 3128 O O . MET A 1 408 ? 11.864 -11.691 -5.623 1.00 97.69 408 MET A O 1
ATOM 3132 N N . PRO A 1 409 ? 10.151 -12.855 -6.490 1.00 96.81 409 PRO A N 1
ATOM 3133 C CA . PRO A 1 409 ? 9.998 -13.701 -5.303 1.00 96.81 409 PRO A CA 1
ATOM 3134 C C . PRO A 1 409 ? 11.273 -14.447 -4.876 1.00 96.81 409 PRO A C 1
ATOM 3136 O O . PRO A 1 409 ? 11.455 -14.723 -3.690 1.00 96.81 409 PRO A O 1
ATOM 3139 N N . ASP A 1 410 ? 12.145 -14.777 -5.833 1.00 96.25 410 ASP A N 1
ATOM 3140 C CA . ASP A 1 410 ? 13.357 -15.578 -5.650 1.00 96.25 410 ASP A CA 1
ATOM 3141 C C . ASP A 1 410 ? 14.665 -14.758 -5.618 1.00 96.25 410 ASP A C 1
ATOM 3143 O O . ASP A 1 410 ? 15.663 -15.206 -5.034 1.00 96.25 410 ASP A O 1
ATOM 3147 N N . ALA A 1 411 ? 14.672 -13.562 -6.218 1.00 98.00 411 ALA A N 1
ATOM 3148 C CA . ALA A 1 411 ? 15.872 -12.742 -6.363 1.00 98.00 411 ALA A CA 1
ATOM 3149 C C . ALA A 1 411 ? 15.590 -11.235 -6.459 1.00 98.00 411 ALA A C 1
ATOM 3151 O O . ALA A 1 411 ? 14.557 -10.816 -6.973 1.00 98.00 411 ALA A O 1
ATOM 3152 N N . VAL A 1 412 ? 16.558 -10.421 -6.039 1.00 98.62 412 VAL A N 1
ATOM 3153 C CA . VAL A 1 412 ? 16.608 -8.978 -6.317 1.00 98.62 412 VAL A CA 1
ATOM 3154 C C . VAL A 1 412 ? 17.789 -8.701 -7.239 1.00 98.62 412 VAL A C 1
ATOM 3156 O O . VAL A 1 412 ? 18.923 -9.022 -6.894 1.00 98.62 412 VAL A O 1
ATOM 3159 N N . TYR A 1 413 ? 17.534 -8.111 -8.402 1.00 98.69 413 TYR A N 1
ATOM 3160 C CA . TYR A 1 413 ? 18.570 -7.693 -9.347 1.00 98.69 413 TYR A CA 1
ATOM 3161 C C . TYR A 1 413 ? 18.863 -6.219 -9.147 1.00 98.69 413 TYR A C 1
ATOM 3163 O O . TYR A 1 413 ? 17.927 -5.425 -9.129 1.00 98.69 413 TYR A O 1
ATOM 3171 N N . VAL A 1 414 ? 20.133 -5.843 -9.018 1.00 98.12 414 VAL A N 1
ATOM 3172 C CA . VAL A 1 414 ? 20.512 -4.456 -8.735 1.00 98.12 414 VAL A CA 1
ATOM 3173 C C . VAL A 1 414 ? 21.747 -4.018 -9.507 1.00 98.12 414 VAL A C 1
ATOM 3175 O O . VAL A 1 414 ? 22.745 -4.737 -9.541 1.00 98.12 414 VAL A O 1
ATOM 3178 N N . VAL A 1 415 ? 21.687 -2.838 -10.127 1.00 96.50 415 VAL A N 1
ATOM 3179 C CA . VAL A 1 415 ? 22.850 -2.200 -10.752 1.00 96.50 415 VAL A CA 1
ATOM 3180 C C . VAL A 1 415 ? 23.789 -1.713 -9.658 1.00 96.50 415 VAL A C 1
ATOM 3182 O O . VAL A 1 415 ? 23.421 -0.881 -8.832 1.00 96.50 415 VAL A O 1
ATOM 3185 N N . TYR A 1 416 ? 25.024 -2.204 -9.683 1.00 92.88 416 TYR A N 1
ATOM 3186 C CA . TYR A 1 416 ? 26.083 -1.801 -8.773 1.00 92.88 416 TYR A CA 1
ATOM 3187 C C . TYR A 1 416 ? 27.367 -1.514 -9.563 1.00 92.88 416 TYR A C 1
ATOM 3189 O O . TYR A 1 416 ? 28.149 -2.409 -9.896 1.00 92.88 416 TYR A O 1
ATOM 3197 N N . GLY A 1 417 ? 27.547 -0.243 -9.934 1.00 84.69 417 GLY A N 1
ATOM 3198 C CA . GLY A 1 417 ? 28.615 0.193 -10.834 1.00 84.69 417 GLY A CA 1
ATOM 3199 C C . GLY A 1 417 ? 28.489 -0.441 -12.225 1.00 84.69 417 GLY A C 1
ATOM 3200 O O . GLY A 1 417 ? 27.472 -0.297 -12.901 1.00 84.69 417 GLY A O 1
ATOM 3201 N N . ALA A 1 418 ? 29.524 -1.168 -12.650 1.00 90.31 418 ALA A N 1
ATOM 3202 C CA . ALA A 1 418 ? 29.574 -1.866 -13.941 1.00 90.31 418 ALA A CA 1
ATOM 3203 C C . ALA A 1 418 ? 29.105 -3.336 -13.871 1.00 90.31 418 ALA A C 1
ATOM 3205 O O . ALA A 1 418 ? 29.398 -4.128 -14.765 1.00 90.31 418 ALA A O 1
ATOM 3206 N N . THR A 1 419 ? 28.437 -3.736 -12.785 1.00 94.62 419 THR A N 1
ATOM 3207 C CA . THR A 1 419 ? 27.940 -5.104 -12.562 1.00 94.62 419 THR A CA 1
ATOM 3208 C C . THR A 1 419 ? 26.472 -5.058 -12.149 1.00 94.62 419 THR A C 1
ATOM 3210 O O . THR A 1 419 ? 26.046 -4.114 -11.489 1.00 94.62 419 THR A O 1
ATOM 3213 N N . ILE A 1 420 ? 25.693 -6.078 -12.507 1.00 97.88 420 ILE A N 1
ATOM 3214 C CA . ILE A 1 420 ? 24.380 -6.317 -11.898 1.00 97.88 420 ILE A CA 1
ATOM 3215 C C . ILE A 1 420 ? 24.532 -7.461 -10.902 1.00 97.88 420 ILE A C 1
ATOM 3217 O O . ILE A 1 420 ? 25.014 -8.536 -11.264 1.00 97.88 420 ILE A O 1
ATOM 3221 N N . LEU A 1 421 ? 24.130 -7.243 -9.655 1.00 98.25 421 LEU A N 1
ATOM 3222 C CA . LEU A 1 421 ? 24.131 -8.279 -8.627 1.00 98.25 421 LEU A CA 1
ATOM 3223 C C . LEU A 1 421 ? 22.764 -8.962 -8.590 1.00 98.25 421 LEU A C 1
ATOM 3225 O O . LEU A 1 421 ? 21.740 -8.285 -8.556 1.00 98.25 421 LEU A O 1
ATOM 3229 N N . GLU A 1 422 ? 22.749 -10.291 -8.545 1.00 98.56 422 GLU A N 1
ATOM 3230 C CA . GLU A 1 422 ? 21.581 -11.085 -8.162 1.00 98.56 422 GLU A CA 1
ATOM 3231 C C . GLU A 1 422 ? 21.686 -11.406 -6.678 1.00 98.56 422 GLU A C 1
ATOM 3233 O O . GLU A 1 422 ? 22.565 -12.158 -6.249 1.00 98.56 422 GLU A O 1
ATOM 3238 N N . LEU A 1 423 ? 20.797 -10.819 -5.888 1.00 98.69 423 LEU A N 1
ATOM 3239 C CA . LEU A 1 423 ? 20.695 -11.060 -4.460 1.00 98.69 423 LEU A CA 1
ATOM 3240 C C . LEU A 1 423 ? 19.620 -12.104 -4.204 1.00 98.69 423 LEU A C 1
ATOM 3242 O O . LEU A 1 423 ? 18.534 -12.027 -4.770 1.00 98.69 423 LEU A O 1
ATOM 3246 N N . ASP A 1 424 ? 19.882 -13.047 -3.311 1.00 98.31 424 ASP A N 1
ATOM 3247 C CA . ASP A 1 424 ? 18.842 -13.915 -2.780 1.00 98.31 424 ASP A CA 1
ATOM 3248 C C . ASP A 1 424 ? 17.758 -13.081 -2.078 1.00 98.31 424 ASP A C 1
ATOM 3250 O O . ASP A 1 424 ? 18.051 -12.354 -1.128 1.00 98.31 424 ASP A O 1
ATOM 3254 N N . ALA A 1 425 ? 16.500 -13.198 -2.507 1.00 97.69 425 ALA A N 1
ATOM 3255 C CA . ALA A 1 425 ? 15.410 -12.399 -1.943 1.00 97.69 425 ALA A CA 1
ATOM 3256 C C . ALA A 1 425 ? 15.193 -12.652 -0.436 1.00 97.69 425 ALA A C 1
ATOM 3258 O O . ALA A 1 425 ? 14.758 -11.757 0.295 1.00 97.69 425 ALA A O 1
ATOM 3259 N N . ALA A 1 426 ? 15.505 -13.856 0.056 1.00 95.69 426 ALA A N 1
ATOM 3260 C CA . ALA A 1 426 ? 15.284 -14.242 1.446 1.00 95.69 426 ALA A CA 1
ATOM 3261 C C . ALA A 1 426 ? 16.408 -13.810 2.401 1.00 95.69 426 ALA A C 1
ATOM 3263 O O . ALA A 1 426 ? 16.128 -13.606 3.581 1.00 95.69 426 ALA A O 1
ATOM 3264 N N . THR A 1 427 ? 17.641 -13.656 1.912 1.00 96.69 427 THR A N 1
ATOM 3265 C CA . THR A 1 427 ? 18.838 -13.439 2.746 1.00 96.69 427 THR A CA 1
ATOM 3266 C C . THR A 1 427 ? 19.670 -12.215 2.364 1.00 96.69 427 THR A C 1
ATOM 3268 O O . THR A 1 427 ? 20.551 -11.824 3.127 1.00 96.69 427 THR A O 1
ATOM 3271 N N . GLY A 1 428 ? 19.452 -11.632 1.183 1.00 97.88 428 GLY A N 1
ATOM 3272 C CA . GLY A 1 428 ? 20.226 -10.511 0.647 1.00 97.88 428 GLY A CA 1
ATOM 3273 C C . GLY A 1 428 ? 21.621 -10.887 0.135 1.00 97.88 428 GLY A C 1
ATOM 3274 O O . GLY A 1 428 ? 22.324 -10.035 -0.407 1.00 97.88 428 GLY A O 1
ATOM 3275 N N . ARG A 1 429 ? 22.058 -12.145 0.266 1.00 98.06 429 ARG A N 1
ATOM 3276 C CA . ARG A 1 429 ? 23.393 -12.593 -0.170 1.00 98.06 429 ARG A CA 1
ATOM 3277 C C . ARG A 1 429 ? 23.504 -12.601 -1.693 1.00 98.06 429 ARG A C 1
ATOM 3279 O O . ARG A 1 429 ? 22.542 -12.939 -2.373 1.00 98.06 429 ARG A O 1
ATOM 3286 N N . THR A 1 430 ? 24.674 -12.258 -2.237 1.00 98.19 430 THR A N 1
ATOM 3287 C CA . THR A 1 430 ? 24.913 -12.375 -3.687 1.00 98.19 430 THR A CA 1
ATOM 3288 C C . THR A 1 430 ? 24.883 -13.846 -4.089 1.00 98.19 430 THR A C 1
ATOM 3290 O O . THR A 1 430 ? 25.639 -14.643 -3.539 1.00 98.19 430 THR A O 1
ATOM 3293 N N . LYS A 1 431 ? 24.039 -14.188 -5.060 1.00 97.50 431 LYS A N 1
ATOM 3294 C CA . LYS A 1 431 ? 24.023 -15.488 -5.742 1.00 97.50 431 LYS A CA 1
ATOM 3295 C C . LYS A 1 431 ? 24.881 -15.473 -7.002 1.00 97.50 431 LYS A C 1
ATOM 3297 O O . LYS A 1 431 ? 25.593 -16.433 -7.273 1.00 97.50 431 LYS A O 1
ATOM 3302 N N . LYS A 1 432 ? 24.779 -14.395 -7.783 1.00 97.00 432 LYS A N 1
ATOM 3303 C CA . LYS A 1 432 ? 25.384 -14.277 -9.114 1.00 97.00 432 LYS A CA 1
ATOM 3304 C C . LYS A 1 432 ? 25.698 -12.820 -9.444 1.00 97.00 432 LYS A C 1
ATOM 3306 O O . LYS A 1 432 ? 25.075 -11.906 -8.908 1.00 97.00 432 LYS A O 1
ATOM 3311 N N . GLU A 1 433 ? 26.635 -12.622 -10.361 1.00 97.06 433 GLU A N 1
ATOM 3312 C CA . GLU A 1 433 ? 26.953 -11.332 -10.969 1.00 97.06 433 GLU A CA 1
ATOM 3313 C C . GLU A 1 433 ? 26.767 -11.403 -12.488 1.00 97.06 433 GLU A C 1
ATOM 3315 O O . GLU A 1 433 ? 27.155 -12.388 -13.116 1.00 97.06 433 GLU A O 1
ATOM 3320 N N . PHE A 1 434 ? 26.221 -10.344 -13.083 1.00 97.19 434 PHE A N 1
ATOM 3321 C CA . PHE A 1 434 ? 26.101 -10.188 -14.532 1.00 97.19 434 PHE A CA 1
ATOM 3322 C C . PHE A 1 434 ? 26.990 -9.037 -14.985 1.00 97.19 434 PHE A C 1
ATOM 3324 O O . PHE A 1 434 ? 26.960 -7.943 -14.413 1.00 97.19 434 PHE A O 1
ATOM 3331 N N . LYS A 1 435 ? 27.784 -9.292 -16.025 1.00 94.38 435 LYS A N 1
ATOM 3332 C CA . LYS A 1 435 ? 28.770 -8.356 -16.570 1.00 94.38 435 LYS A CA 1
ATOM 3333 C C . LYS A 1 435 ? 28.673 -8.339 -18.088 1.00 94.38 435 LYS A C 1
ATOM 3335 O O . LYS A 1 435 ? 28.337 -9.346 -18.709 1.00 94.38 435 LYS A O 1
ATOM 3340 N N . LEU A 1 436 ? 28.973 -7.187 -18.676 1.00 91.06 436 LEU A N 1
ATOM 3341 C CA . LEU A 1 436 ? 29.145 -7.058 -20.120 1.00 91.06 436 LEU A CA 1
ATOM 3342 C C . LEU A 1 436 ? 30.608 -7.308 -20.505 1.00 91.06 436 LEU A C 1
ATOM 3344 O O . LEU A 1 436 ? 31.500 -7.083 -19.686 1.00 91.06 436 LEU A O 1
ATOM 3348 N N . PRO A 1 437 ? 30.881 -7.722 -21.754 1.00 85.38 437 PRO A N 1
ATOM 3349 C CA . PRO A 1 437 ? 32.228 -7.657 -22.305 1.00 85.38 437 PRO A CA 1
ATOM 3350 C C . PRO A 1 437 ? 32.727 -6.200 -22.312 1.00 85.38 437 PRO A C 1
ATOM 3352 O O . PRO A 1 437 ? 32.112 -5.332 -22.933 1.00 85.38 437 PRO A O 1
ATOM 3355 N N . GLY A 1 438 ? 33.838 -5.930 -21.621 1.00 82.56 438 GLY A N 1
ATOM 3356 C CA . GLY A 1 438 ? 34.411 -4.586 -21.468 1.00 82.56 438 GLY A CA 1
ATOM 3357 C C . GLY A 1 438 ? 33.881 -3.804 -20.256 1.00 82.56 438 GLY A C 1
ATOM 3358 O O . GLY A 1 438 ? 33.076 -4.294 -19.469 1.00 82.56 438 GLY A O 1
ATOM 3359 N N . LYS A 1 439 ? 34.366 -2.569 -20.073 1.00 81.12 439 LYS A N 1
ATOM 3360 C CA . LYS A 1 439 ? 33.943 -1.692 -18.967 1.00 81.12 439 LYS A CA 1
ATOM 3361 C C . LYS A 1 439 ? 32.804 -0.781 -19.426 1.00 81.12 439 LYS A C 1
ATOM 3363 O O . LYS A 1 439 ? 33.045 0.164 -20.171 1.00 81.12 439 LYS A O 1
ATOM 3368 N N . SER A 1 440 ? 31.581 -1.042 -18.965 1.00 86.75 440 SER A N 1
ATOM 3369 C CA . SER A 1 440 ? 30.438 -0.148 -19.178 1.00 86.75 440 SER A CA 1
ATOM 3370 C C . SER A 1 440 ? 29.494 -0.142 -17.977 1.00 86.75 440 SER A C 1
ATOM 3372 O O . SER A 1 440 ? 29.261 -1.180 -17.364 1.00 86.75 440 SER A O 1
ATOM 3374 N N . ASN A 1 441 ? 28.958 1.032 -17.652 1.00 90.50 441 ASN A N 1
ATOM 3375 C CA . ASN A 1 441 ? 27.912 1.207 -16.657 1.00 90.50 441 ASN A CA 1
ATOM 3376 C C . ASN A 1 441 ? 26.580 0.682 -17.202 1.00 90.50 441 ASN A C 1
ATOM 3378 O O . ASN A 1 441 ? 26.272 0.839 -18.390 1.00 90.50 441 ASN A O 1
ATOM 3382 N N . PHE A 1 442 ? 25.781 0.093 -16.317 1.00 94.50 442 PHE A N 1
ATOM 3383 C CA . PHE A 1 442 ? 24.387 -0.229 -16.604 1.00 94.50 442 PHE A CA 1
ATOM 3384 C C . PHE A 1 442 ? 23.491 0.969 -16.282 1.00 94.50 442 PHE A C 1
ATOM 3386 O O . PHE A 1 442 ? 23.774 1.729 -15.359 1.00 94.50 442 PHE A O 1
ATOM 3393 N N . GLY A 1 443 ? 22.423 1.150 -17.059 1.00 89.81 443 GLY A N 1
ATOM 3394 C CA . GLY A 1 443 ? 21.510 2.287 -16.919 1.00 89.81 443 GLY A CA 1
ATOM 3395 C C . GLY A 1 443 ? 20.163 1.947 -16.281 1.00 89.81 443 GLY A C 1
ATOM 3396 O O . GLY A 1 443 ? 19.637 2.738 -15.507 1.00 89.81 443 GLY A O 1
ATOM 3397 N N . TRP A 1 444 ? 19.590 0.794 -16.623 1.00 94.62 444 TRP A N 1
ATOM 3398 C CA . TRP A 1 444 ? 18.223 0.407 -16.255 1.00 94.62 444 TRP A CA 1
ATOM 3399 C C . TRP A 1 444 ? 18.062 -1.113 -16.244 1.00 94.62 444 TRP A C 1
ATOM 3401 O O . TRP A 1 444 ? 18.811 -1.810 -16.932 1.00 94.62 444 TRP A O 1
ATOM 3411 N N . LEU A 1 445 ? 17.079 -1.624 -15.495 1.00 95.81 445 LEU A N 1
ATOM 3412 C CA . LEU A 1 445 ? 16.767 -3.052 -15.385 1.00 95.81 445 LEU A CA 1
ATOM 3413 C C . LEU A 1 445 ? 15.267 -3.334 -15.514 1.00 95.81 445 LEU A C 1
ATOM 3415 O O . LEU A 1 445 ? 14.429 -2.587 -15.014 1.00 95.81 445 LEU A O 1
ATOM 3419 N N . SER A 1 446 ? 14.942 -4.483 -16.103 1.00 97.75 446 SER A N 1
ATOM 3420 C CA . SER A 1 446 ? 13.628 -5.118 -16.019 1.00 97.75 446 SER A CA 1
ATOM 3421 C C . SER A 1 446 ? 13.758 -6.632 -16.135 1.00 97.75 446 SER A C 1
ATOM 3423 O O . SER A 1 446 ? 14.651 -7.146 -16.807 1.00 97.75 446 SER A O 1
ATOM 3425 N N . VAL A 1 447 ? 12.859 -7.359 -15.480 1.00 98.06 447 VAL A N 1
ATOM 3426 C CA . VAL A 1 447 ? 12.752 -8.817 -15.578 1.00 98.06 447 VAL A CA 1
ATOM 3427 C C . VAL A 1 447 ? 11.385 -9.207 -16.127 1.00 98.06 447 VAL A C 1
ATOM 3429 O O . VAL A 1 447 ? 10.368 -8.678 -15.684 1.00 98.06 447 VAL A O 1
ATOM 3432 N N . SER A 1 448 ? 11.360 -10.158 -17.061 1.00 96.62 448 SER A N 1
ATOM 3433 C CA . SER A 1 448 ? 10.140 -10.832 -17.515 1.00 96.62 448 SER A CA 1
ATOM 3434 C C . SER A 1 448 ? 10.430 -12.317 -17.720 1.00 96.62 448 SER A C 1
ATOM 3436 O O . SER A 1 448 ? 11.289 -12.679 -18.525 1.00 96.62 448 SER A O 1
ATOM 3438 N N . GLY A 1 449 ? 9.770 -13.186 -16.950 1.00 94.81 449 GLY A N 1
ATOM 3439 C CA . GLY A 1 449 ? 10.077 -14.619 -16.934 1.00 94.81 449 GLY A CA 1
ATOM 3440 C C . GLY A 1 449 ? 11.560 -14.889 -16.647 1.00 94.81 449 GLY A C 1
ATOM 3441 O O . GLY A 1 449 ? 12.101 -14.424 -15.639 1.00 94.81 449 GLY A O 1
ATOM 3442 N N . ASN A 1 450 ? 12.219 -15.607 -17.562 1.00 96.00 450 ASN A N 1
ATOM 3443 C CA . ASN A 1 450 ? 13.642 -15.958 -17.482 1.00 96.00 450 ASN A CA 1
ATOM 3444 C C . ASN A 1 450 ? 14.580 -14.903 -18.099 1.00 96.00 450 ASN A C 1
ATOM 3446 O O . ASN A 1 450 ? 15.786 -15.131 -18.188 1.00 96.00 450 ASN A O 1
ATOM 3450 N N . TYR A 1 451 ? 14.055 -13.754 -18.518 1.00 98.19 451 TYR A N 1
ATOM 3451 C CA . TYR A 1 451 ? 14.821 -12.726 -19.212 1.00 98.19 451 TYR A CA 1
ATOM 3452 C C . TYR A 1 451 ? 15.122 -11.556 -18.278 1.00 98.19 451 TYR A C 1
ATOM 3454 O O . TYR A 1 451 ? 14.202 -10.918 -17.762 1.00 98.19 451 TYR A O 1
ATOM 3462 N N . LEU A 1 452 ? 16.409 -11.267 -18.082 1.00 98.50 452 LEU A N 1
ATOM 3463 C CA . LEU A 1 452 ? 16.884 -10.029 -17.465 1.00 98.50 452 LEU A CA 1
ATOM 3464 C C . LEU A 1 452 ? 17.272 -9.065 -18.587 1.00 98.50 452 LEU A C 1
ATOM 3466 O O . LEU A 1 452 ? 18.235 -9.296 -19.316 1.00 98.50 452 LEU A O 1
ATOM 3470 N N . VAL A 1 453 ? 16.508 -7.989 -18.728 1.00 98.31 453 VAL A N 1
ATOM 3471 C CA . VAL A 1 453 ? 16.715 -6.944 -19.730 1.00 98.31 453 VAL A CA 1
ATOM 3472 C C . VAL A 1 453 ? 17.379 -5.751 -19.063 1.00 98.31 453 VAL A C 1
ATOM 3474 O O . VAL A 1 453 ? 16.950 -5.297 -18.004 1.00 98.31 453 VAL A O 1
ATOM 3477 N N . THR A 1 454 ? 18.416 -5.217 -19.695 1.00 97.44 454 THR A N 1
ATOM 3478 C CA . THR A 1 454 ? 19.126 -4.042 -19.200 1.00 97.44 454 THR A CA 1
ATOM 3479 C C . THR A 1 454 ? 19.612 -3.158 -20.333 1.00 97.44 454 THR A C 1
ATOM 3481 O O . THR A 1 454 ? 19.722 -3.583 -21.486 1.00 97.44 454 THR A O 1
ATOM 3484 N N . THR A 1 455 ? 19.933 -1.919 -19.995 1.00 95.75 455 THR A N 1
ATOM 3485 C CA . THR A 1 455 ? 20.631 -0.998 -20.881 1.00 95.75 455 THR A CA 1
ATOM 3486 C C . THR A 1 455 ? 22.039 -0.699 -20.379 1.00 95.75 455 THR A C 1
ATOM 3488 O O . THR A 1 455 ? 22.313 -0.771 -19.182 1.00 95.75 455 THR A O 1
ATOM 3491 N N . SER A 1 456 ? 22.945 -0.346 -21.290 1.00 93.19 456 SER A N 1
ATOM 3492 C CA . SER A 1 456 ? 24.321 0.026 -20.953 1.00 93.19 456 SER A CA 1
ATOM 3493 C C . SER A 1 456 ? 24.886 1.126 -21.845 1.00 93.19 456 SER A C 1
ATOM 3495 O O . SER A 1 456 ? 24.327 1.470 -22.894 1.00 93.19 456 SER A O 1
ATOM 3497 N N . ALA A 1 457 ? 26.004 1.694 -21.391 1.00 90.88 457 ALA A N 1
ATOM 3498 C CA . ALA A 1 457 ? 26.577 2.943 -21.877 1.00 90.88 457 ALA A CA 1
ATOM 3499 C C . ALA A 1 457 ? 25.556 4.105 -21.840 1.00 90.88 457 ALA A C 1
ATOM 3501 O O . ALA A 1 457 ? 25.102 4.561 -22.900 1.00 90.88 457 ALA A O 1
ATOM 3502 N N . PRO A 1 458 ? 25.178 4.581 -20.632 1.00 89.81 458 PRO A N 1
ATOM 3503 C CA . PRO A 1 458 ? 24.309 5.744 -20.459 1.00 89.81 458 PRO A CA 1
ATOM 3504 C C . PRO A 1 458 ? 24.891 6.990 -21.137 1.00 89.81 458 PRO A C 1
ATOM 3506 O O . PRO A 1 458 ? 26.110 7.182 -21.143 1.00 89.81 458 PRO A O 1
ATOM 3509 N N . VAL A 1 459 ? 24.022 7.831 -21.707 1.00 85.56 459 VAL A N 1
ATOM 3510 C CA . VAL A 1 459 ? 24.410 9.041 -22.457 1.00 85.56 459 VAL A CA 1
ATOM 3511 C C . VAL A 1 459 ? 23.778 10.279 -21.840 1.00 85.56 459 VAL A C 1
ATOM 3513 O O . VAL A 1 459 ? 22.568 10.492 -21.948 1.00 85.56 459 VAL A O 1
ATOM 3516 N N . SER A 1 460 ? 24.606 11.124 -21.231 1.00 83.50 460 SER A N 1
ATOM 3517 C CA . SER A 1 460 ? 24.167 12.404 -20.671 1.00 83.50 460 SER A CA 1
ATOM 3518 C C . SER A 1 460 ? 24.242 13.520 -21.719 1.00 83.50 460 SER A C 1
ATOM 3520 O O . SER A 1 460 ? 25.257 13.680 -22.390 1.00 83.50 460 SER A O 1
ATOM 3522 N N . ILE A 1 461 ? 23.166 14.303 -21.870 1.00 76.75 461 ILE A N 1
ATOM 3523 C CA . ILE A 1 461 ? 23.104 15.470 -22.769 1.00 76.75 461 ILE A CA 1
ATOM 3524 C C . ILE A 1 461 ? 22.604 16.672 -21.963 1.00 76.75 461 ILE A C 1
ATOM 3526 O O . ILE A 1 461 ? 21.425 16.759 -21.626 1.00 76.75 461 ILE A O 1
ATOM 3530 N N . LYS A 1 462 ? 23.499 17.619 -21.657 1.00 70.94 462 LYS A N 1
ATOM 3531 C CA . LYS A 1 462 ? 23.159 18.855 -20.927 1.00 70.94 462 LYS A CA 1
ATOM 3532 C C . LYS A 1 462 ? 22.442 19.883 -21.815 1.00 70.94 462 LYS A C 1
ATOM 3534 O O . LYS A 1 462 ? 22.797 20.024 -22.983 1.00 70.94 462 LYS A O 1
ATOM 3539 N N . PHE A 1 463 ? 21.529 20.669 -21.230 1.00 62.72 463 PHE A N 1
ATOM 3540 C CA . PHE A 1 463 ? 20.718 21.690 -21.923 1.00 62.72 463 PHE A CA 1
ATOM 3541 C C . PHE A 1 463 ? 21.296 23.126 -21.936 1.00 62.72 463 PHE A C 1
ATOM 3543 O O . PHE A 1 463 ? 20.701 23.985 -22.577 1.00 62.72 463 PHE A O 1
ATOM 3550 N N . SER A 1 464 ? 22.387 23.437 -21.220 1.00 55.62 464 SER A N 1
ATOM 3551 C CA . SER A 1 464 ? 22.883 24.823 -21.088 1.00 55.62 464 SER A CA 1
ATOM 3552 C C . SER A 1 464 ? 23.866 25.248 -22.192 1.00 55.62 464 SER A C 1
ATOM 3554 O O . SER A 1 464 ? 24.702 24.461 -22.632 1.00 55.62 464 SER A O 1
ATOM 3556 N N . ASP A 1 465 ? 23.791 26.533 -22.570 1.00 46.72 465 ASP A N 1
ATOM 3557 C CA . ASP A 1 465 ? 24.628 27.198 -23.589 1.00 46.72 465 ASP A CA 1
ATOM 3558 C C . ASP A 1 465 ? 25.940 27.811 -23.023 1.00 46.72 465 ASP A C 1
ATOM 3560 O O . ASP A 1 465 ? 26.702 28.434 -23.755 1.00 46.72 465 ASP A O 1
ATOM 3564 N N . LYS A 1 466 ? 26.222 27.678 -21.714 1.00 45.75 466 LYS A N 1
ATOM 3565 C CA . LYS A 1 466 ? 27.355 28.358 -21.037 1.00 45.75 466 LYS A CA 1
ATOM 3566 C C . LYS A 1 466 ? 28.705 27.621 -21.083 1.00 45.75 466 LYS A C 1
ATOM 3568 O O . LYS A 1 466 ? 29.694 28.170 -20.604 1.00 45.75 466 LYS A O 1
ATOM 3573 N N . GLU A 1 467 ? 28.779 26.404 -21.615 1.00 46.53 467 GLU A N 1
ATOM 3574 C CA . GLU A 1 467 ? 30.043 25.655 -21.708 1.00 46.53 467 GLU A CA 1
ATOM 3575 C C . GLU A 1 467 ? 30.702 25.905 -23.082 1.00 46.53 467 GLU A C 1
ATOM 3577 O O . GLU A 1 467 ? 30.082 25.691 -24.125 1.00 46.53 467 GLU A O 1
ATOM 3582 N N . LYS A 1 468 ? 31.951 26.405 -23.083 1.00 43.31 468 LYS A N 1
ATOM 3583 C CA . LYS A 1 468 ? 32.751 26.645 -24.300 1.00 43.31 468 LYS A CA 1
ATOM 3584 C C . LYS A 1 468 ? 32.894 25.349 -25.110 1.00 43.31 468 LYS A C 1
ATOM 3586 O O . LYS A 1 468 ? 33.109 24.290 -24.527 1.00 43.31 468 LYS A O 1
ATOM 3591 N N . LYS A 1 469 ? 32.843 25.459 -26.446 1.00 42.31 469 LYS A N 1
ATOM 3592 C CA . LYS A 1 469 ? 33.229 24.389 -27.387 1.00 42.31 469 LYS A CA 1
ATOM 3593 C C . LYS A 1 469 ? 34.641 23.884 -27.038 1.00 42.31 469 LYS A C 1
ATOM 3595 O O . LYS A 1 469 ? 35.570 24.682 -27.137 1.00 42.31 469 LYS A O 1
ATOM 3600 N N . PRO A 1 470 ? 34.834 22.610 -26.666 1.00 45.09 470 PRO A N 1
ATOM 3601 C CA . PRO A 1 470 ? 36.163 22.012 -26.624 1.00 45.09 470 PRO A CA 1
ATOM 3602 C C . PRO A 1 470 ? 36.592 21.650 -28.054 1.00 45.09 470 PRO A C 1
ATOM 3604 O O . PRO A 1 470 ? 35.766 21.198 -28.847 1.00 45.09 470 PRO A O 1
ATOM 3607 N N . GLU A 1 471 ? 37.870 21.838 -28.387 1.00 46.03 471 GLU A N 1
ATOM 3608 C CA . GLU A 1 471 ? 38.414 21.634 -29.745 1.00 46.03 471 GLU A CA 1
ATOM 3609 C C . GLU A 1 471 ? 38.479 20.159 -30.187 1.00 46.03 471 GLU A C 1
ATOM 3611 O O . GLU A 1 471 ? 38.707 19.872 -31.357 1.00 46.03 471 GLU A O 1
ATOM 3616 N N . SER A 1 472 ? 38.200 19.202 -29.299 1.00 48.09 472 SER A N 1
ATOM 3617 C CA . SER A 1 472 ? 38.006 17.796 -29.668 1.00 48.09 472 SER A CA 1
ATOM 3618 C C . SER A 1 472 ? 37.089 17.082 -28.668 1.00 48.09 472 SER A C 1
ATOM 3620 O O . SER A 1 472 ? 37.486 16.716 -27.567 1.00 48.09 472 SER A O 1
ATOM 3622 N N . VAL A 1 473 ? 35.824 16.876 -29.042 1.00 42.06 473 VAL A N 1
ATOM 3623 C CA . VAL A 1 473 ? 34.891 16.016 -28.296 1.00 42.06 473 VAL A CA 1
ATOM 3624 C C . VAL A 1 473 ? 34.444 14.884 -29.220 1.00 42.06 473 VAL A C 1
ATOM 3626 O O . VAL A 1 473 ? 33.754 15.162 -30.204 1.00 42.06 473 VAL A O 1
ATOM 3629 N N . PRO A 1 474 ? 34.787 13.614 -28.941 1.00 43.72 474 PRO A N 1
ATOM 3630 C CA . PRO A 1 474 ? 34.206 12.487 -29.661 1.00 43.72 474 PRO A CA 1
ATOM 3631 C C . PRO A 1 474 ? 32.688 12.411 -29.417 1.00 43.72 474 PRO A C 1
ATOM 3633 O O . PRO A 1 474 ? 32.227 12.622 -28.297 1.00 43.72 474 PRO A O 1
ATOM 3636 N N . LEU A 1 475 ? 31.933 12.120 -30.485 1.00 49.28 475 LEU A N 1
ATOM 3637 C CA . LEU A 1 475 ? 30.497 11.788 -30.580 1.00 49.28 475 LEU A CA 1
ATOM 3638 C C . LEU A 1 475 ? 29.717 11.735 -29.228 1.00 49.28 475 LEU A C 1
ATOM 3640 O O . LEU A 1 475 ? 29.530 10.670 -28.655 1.00 49.28 475 LEU A O 1
ATOM 3644 N N . LEU A 1 476 ? 29.202 12.878 -28.747 1.00 51.19 476 LEU A N 1
ATOM 3645 C CA . LEU A 1 476 ? 28.378 13.042 -27.524 1.00 51.19 476 LEU A CA 1
ATOM 3646 C C . LEU A 1 476 ? 29.063 12.767 -26.158 1.00 51.19 476 LEU A C 1
ATOM 3648 O O . LEU A 1 476 ? 28.881 11.718 -2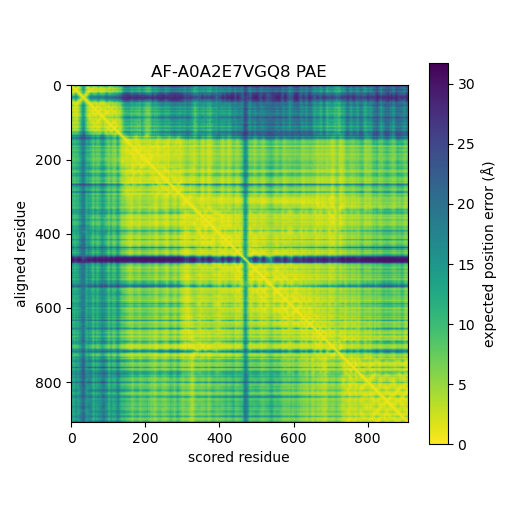5.547 1.00 51.19 476 LEU A O 1
ATOM 3652 N N . SER A 1 477 ? 29.728 13.779 -25.598 1.00 47.75 477 SER A N 1
ATOM 3653 C CA . SER A 1 477 ? 30.169 13.857 -24.191 1.00 47.75 477 SER A CA 1
ATOM 3654 C C . SER A 1 477 ? 29.005 13.654 -23.191 1.00 47.75 477 SER A C 1
ATOM 3656 O O . SER A 1 477 ? 28.237 14.590 -22.966 1.00 47.75 477 SER A O 1
ATOM 3658 N N . GLU A 1 478 ? 28.784 12.505 -22.552 1.00 52.25 478 GLU A N 1
ATOM 3659 C CA . GLU A 1 478 ? 29.698 11.405 -22.215 1.00 52.25 478 GLU A CA 1
ATOM 3660 C C . GLU A 1 478 ? 29.054 10.039 -22.532 1.00 52.25 478 GLU A C 1
ATOM 3662 O O . GLU A 1 478 ? 28.112 9.618 -21.852 1.00 52.25 478 GLU A O 1
ATOM 3667 N N . ILE A 1 479 ? 29.559 9.314 -23.538 1.00 60.22 479 ILE A N 1
ATOM 3668 C CA . ILE A 1 479 ? 29.268 7.881 -23.685 1.00 60.22 479 ILE A CA 1
ATOM 3669 C C . ILE A 1 479 ? 29.823 7.175 -22.444 1.00 60.22 479 ILE A C 1
ATOM 3671 O O . ILE A 1 479 ? 31.011 7.294 -22.152 1.00 60.22 479 ILE A O 1
ATOM 3675 N N . ASN A 1 480 ? 28.964 6.420 -21.750 1.00 70.75 480 ASN A N 1
ATOM 3676 C CA . ASN A 1 480 ? 29.264 5.700 -20.508 1.00 70.75 480 ASN A CA 1
ATOM 3677 C C . ASN A 1 480 ? 29.259 6.553 -19.224 1.00 70.75 480 ASN A C 1
ATOM 3679 O O . ASN A 1 480 ? 29.958 6.226 -18.263 1.00 70.75 480 ASN A O 1
ATOM 3683 N N . SER A 1 481 ? 28.430 7.602 -19.172 1.00 82.25 481 SER A N 1
ATOM 3684 C CA . SER A 1 481 ? 28.135 8.307 -17.916 1.00 82.25 481 SER A CA 1
ATOM 3685 C C . SER A 1 481 ? 27.631 7.337 -16.832 1.00 82.25 481 SER A C 1
ATOM 3687 O O . SER A 1 481 ? 27.094 6.270 -17.144 1.00 82.25 481 SER A O 1
ATOM 3689 N N . ARG A 1 482 ? 27.797 7.684 -15.548 1.00 84.00 482 ARG A N 1
ATOM 3690 C CA . ARG A 1 482 ? 27.280 6.868 -14.430 1.00 84.00 482 ARG A CA 1
ATOM 3691 C C . ARG A 1 482 ? 25.746 6.856 -14.416 1.00 84.00 482 ARG A C 1
ATOM 3693 O O . ARG A 1 482 ? 25.159 5.817 -14.146 1.00 84.00 482 ARG A O 1
ATOM 3700 N N . TYR A 1 483 ? 25.109 7.978 -14.770 1.00 89.75 483 TYR A N 1
ATOM 3701 C CA . TYR A 1 483 ? 23.652 8.135 -14.753 1.00 89.75 483 TYR A CA 1
ATOM 3702 C C . TYR A 1 483 ? 23.159 8.940 -15.961 1.00 89.75 483 TYR A C 1
ATOM 3704 O O . TYR A 1 483 ? 23.686 10.012 -16.260 1.00 89.75 483 TYR A O 1
ATOM 3712 N N . ALA A 1 484 ? 22.117 8.454 -16.640 1.00 91.06 484 ALA A N 1
ATOM 3713 C CA . ALA A 1 484 ? 21.417 9.200 -17.684 1.00 91.06 484 ALA A CA 1
ATOM 3714 C C . ALA A 1 484 ? 20.011 8.640 -17.935 1.00 91.06 484 ALA A C 1
ATOM 3716 O O . ALA A 1 484 ? 19.738 7.477 -17.652 1.00 91.06 484 ALA A O 1
ATOM 3717 N N . ALA A 1 485 ? 19.137 9.449 -18.544 1.00 91.94 485 ALA A N 1
ATOM 3718 C CA . ALA A 1 485 ? 17.768 9.045 -18.890 1.00 91.94 485 ALA A CA 1
ATOM 3719 C C . ALA A 1 485 ? 17.684 7.947 -19.972 1.00 91.94 485 ALA A C 1
ATOM 3721 O O . ALA A 1 485 ? 16.606 7.419 -20.246 1.00 91.94 485 ALA A O 1
ATOM 3722 N N . GLY A 1 486 ? 18.793 7.646 -20.648 1.00 93.94 486 GLY A N 1
ATOM 3723 C CA . GLY A 1 486 ? 18.838 6.658 -21.713 1.00 93.94 486 GLY A CA 1
ATOM 3724 C C . GLY A 1 486 ? 20.251 6.232 -22.078 1.00 93.94 486 GLY A C 1
ATOM 3725 O O . GLY A 1 486 ? 21.235 6.883 -21.723 1.00 93.94 486 GLY A O 1
ATOM 3726 N N . SER A 1 487 ? 20.340 5.147 -22.837 1.00 94.38 487 SER A N 1
ATOM 3727 C CA . SER A 1 487 ? 21.573 4.387 -23.062 1.00 94.38 487 SER A CA 1
ATOM 3728 C C . SER A 1 487 ? 21.781 4.011 -24.534 1.00 94.38 487 SER A C 1
ATOM 3730 O O . SER A 1 487 ? 20.846 4.057 -25.337 1.00 94.38 487 SER A O 1
ATOM 3732 N N . ARG A 1 488 ? 23.017 3.652 -24.914 1.00 92.50 488 ARG A N 1
ATOM 3733 C CA . ARG A 1 488 ? 23.367 3.265 -26.300 1.00 92.50 488 ARG A CA 1
ATOM 3734 C C . ARG A 1 488 ? 23.121 1.803 -26.616 1.00 92.50 488 ARG A C 1
ATOM 3736 O O . ARG A 1 488 ? 22.947 1.476 -27.786 1.00 92.50 488 ARG A O 1
ATOM 3743 N N . LYS A 1 489 ? 23.158 0.926 -25.618 1.00 94.69 489 LYS A N 1
ATOM 3744 C CA . LYS A 1 489 ? 23.038 -0.515 -25.826 1.00 94.69 489 LYS A CA 1
ATOM 3745 C C . LYS A 1 489 ? 21.889 -1.076 -25.013 1.00 94.69 489 LYS A C 1
ATOM 3747 O O . LYS A 1 489 ? 21.653 -0.659 -23.883 1.00 94.69 489 LYS A O 1
ATOM 3752 N N . LEU A 1 490 ? 21.202 -2.036 -25.609 1.00 97.31 490 LEU A N 1
ATOM 3753 C CA . LEU A 1 490 ? 20.204 -2.889 -24.984 1.00 97.31 490 LEU A CA 1
ATOM 3754 C C . LEU A 1 490 ? 20.775 -4.307 -24.933 1.00 97.31 490 LEU A C 1
ATOM 3756 O O . LEU A 1 490 ? 21.316 -4.782 -25.930 1.00 97.31 490 LEU A O 1
ATOM 3760 N N . THR A 1 491 ? 20.684 -4.968 -23.783 1.00 97.69 491 THR A N 1
ATOM 3761 C CA . THR A 1 491 ? 21.182 -6.335 -23.581 1.00 97.69 491 THR A CA 1
ATOM 3762 C C . THR A 1 491 ? 20.123 -7.181 -22.896 1.00 97.69 491 THR A C 1
ATOM 3764 O O . THR A 1 491 ? 19.495 -6.730 -21.937 1.00 97.69 491 THR A O 1
ATOM 3767 N N . VAL A 1 492 ? 19.962 -8.419 -23.361 1.00 98.44 492 VAL A N 1
ATOM 3768 C CA . VAL A 1 492 ? 19.114 -9.419 -22.709 1.00 98.44 492 VAL A CA 1
ATOM 3769 C C . VAL A 1 492 ? 19.968 -10.589 -22.255 1.00 98.44 492 VAL A C 1
ATOM 3771 O O . VAL A 1 492 ? 20.683 -11.199 -23.050 1.00 98.44 492 VAL A O 1
ATOM 3774 N N . PHE A 1 493 ? 19.872 -10.906 -20.969 1.00 98.44 493 PHE A N 1
ATOM 3775 C CA . PHE A 1 493 ? 20.461 -12.085 -20.355 1.00 98.44 493 PHE A CA 1
ATOM 3776 C C . PHE A 1 493 ? 19.385 -13.139 -20.099 1.00 98.44 493 PHE A C 1
ATOM 3778 O O . PHE A 1 493 ? 18.249 -12.816 -19.747 1.00 98.44 493 PHE A O 1
ATOM 3785 N N . ASP A 1 494 ? 19.771 -14.407 -20.176 1.00 97.69 494 ASP A N 1
ATOM 3786 C CA . ASP A 1 494 ? 19.081 -15.459 -19.443 1.00 97.69 494 ASP A CA 1
ATOM 3787 C C . ASP A 1 494 ? 19.437 -15.297 -17.960 1.00 97.69 494 ASP A C 1
ATOM 3789 O O . ASP A 1 494 ? 20.593 -15.461 -17.557 1.00 97.69 494 ASP A O 1
ATOM 3793 N N . ARG A 1 495 ? 18.450 -14.944 -17.134 1.00 95.88 495 ARG A N 1
ATOM 3794 C CA . ARG A 1 495 ? 18.683 -14.658 -15.711 1.00 95.88 495 ARG A CA 1
ATOM 3795 C C . ARG A 1 495 ? 19.117 -15.899 -14.924 1.00 95.88 495 ARG A C 1
ATOM 3797 O O . ARG A 1 495 ? 19.790 -15.780 -13.903 1.00 95.88 495 ARG A O 1
ATOM 3804 N N . THR A 1 496 ? 18.755 -17.095 -15.387 1.00 95.06 496 THR A N 1
ATOM 3805 C CA . THR A 1 496 ? 19.069 -18.350 -14.692 1.00 95.06 496 THR A CA 1
ATOM 3806 C C . THR A 1 496 ? 20.524 -18.742 -14.920 1.00 95.06 496 THR A C 1
ATOM 3808 O O . THR A 1 496 ? 21.246 -19.000 -13.958 1.00 95.06 496 THR A O 1
ATOM 3811 N N . THR A 1 497 ? 20.991 -18.675 -16.168 1.00 95.25 497 THR A N 1
ATOM 3812 C CA . THR A 1 497 ? 22.349 -19.087 -16.552 1.00 95.25 497 THR A CA 1
ATOM 3813 C C . THR A 1 497 ? 23.371 -17.954 -16.508 1.00 95.25 497 THR A C 1
ATOM 3815 O O . THR A 1 497 ? 24.566 -18.221 -16.441 1.00 95.25 497 THR A O 1
ATOM 3818 N N . GLY A 1 498 ? 22.934 -16.692 -16.554 1.00 95.44 498 GLY A N 1
ATOM 3819 C CA . GLY A 1 498 ? 23.820 -15.530 -16.659 1.00 95.44 498 GLY A CA 1
ATOM 3820 C C . GLY A 1 498 ? 24.320 -15.238 -18.077 1.00 95.44 498 GLY A C 1
ATOM 3821 O O . GLY A 1 498 ? 25.082 -14.292 -18.269 1.00 95.44 498 GLY A O 1
ATOM 3822 N N . LYS A 1 499 ? 23.918 -16.028 -19.081 1.00 96.75 499 LYS A N 1
ATOM 3823 C CA . LYS A 1 499 ? 24.388 -15.869 -20.463 1.00 96.75 499 LYS A CA 1
ATOM 3824 C C . LYS A 1 499 ? 23.685 -14.708 -21.159 1.00 96.75 499 LYS A C 1
ATOM 3826 O O . LYS A 1 499 ? 22.467 -14.576 -21.073 1.00 96.75 499 LYS A O 1
ATOM 3831 N N . ILE A 1 500 ? 24.448 -13.910 -21.904 1.00 97.94 500 ILE A N 1
ATOM 3832 C CA . ILE A 1 500 ? 23.891 -12.940 -22.853 1.00 97.94 500 ILE A CA 1
ATOM 3833 C C . ILE A 1 500 ? 23.210 -13.722 -23.977 1.00 97.94 500 ILE A C 1
ATOM 3835 O O . ILE A 1 500 ? 23.843 -14.558 -24.620 1.00 97.94 500 ILE A O 1
ATOM 3839 N N . LEU A 1 501 ? 21.931 -13.443 -24.209 1.00 98.19 501 LEU A N 1
ATOM 3840 C CA . LEU A 1 501 ? 21.172 -14.006 -25.322 1.00 98.19 501 LEU A CA 1
ATOM 3841 C C . LEU A 1 501 ? 21.380 -13.182 -26.589 1.00 98.19 501 LEU A C 1
ATOM 3843 O O . LEU A 1 501 ? 21.639 -13.737 -27.652 1.00 98.19 501 LEU A O 1
ATOM 3847 N N . TRP A 1 502 ? 21.284 -11.858 -26.469 1.00 98.19 502 TRP A N 1
ATOM 3848 C CA . TRP A 1 502 ? 21.531 -10.928 -27.566 1.00 98.19 502 TRP A CA 1
ATOM 3849 C C . TRP A 1 502 ? 21.762 -9.504 -27.049 1.00 98.19 502 TRP A C 1
ATOM 3851 O O . TRP A 1 502 ? 21.405 -9.149 -25.920 1.00 98.19 502 TRP A O 1
ATOM 3861 N N . THR A 1 503 ? 22.358 -8.677 -27.907 1.00 97.38 503 THR A N 1
ATOM 3862 C CA . THR A 1 503 ? 22.558 -7.241 -27.693 1.00 97.38 503 THR A CA 1
ATOM 3863 C C . THR A 1 503 ? 22.087 -6.454 -28.913 1.00 97.38 503 THR A C 1
ATOM 3865 O O . THR A 1 503 ? 22.010 -6.984 -30.023 1.00 97.38 503 THR A O 1
ATOM 3868 N N . ARG A 1 504 ? 21.746 -5.179 -28.716 1.00 96.62 504 ARG A N 1
ATOM 3869 C CA . ARG A 1 504 ? 21.363 -4.259 -29.790 1.00 96.62 504 ARG A CA 1
ATOM 3870 C C . ARG A 1 504 ? 21.903 -2.863 -29.520 1.00 96.62 504 ARG A C 1
ATOM 3872 O O . ARG A 1 504 ? 21.777 -2.358 -28.406 1.00 96.62 504 ARG A O 1
ATOM 3879 N N . GLU A 1 505 ? 22.464 -2.230 -30.544 1.00 94.69 505 GLU A N 1
ATOM 3880 C CA . GLU A 1 505 ? 22.903 -0.835 -30.476 1.00 94.69 505 GLU A CA 1
ATOM 3881 C C . GLU A 1 505 ? 21.799 0.116 -30.948 1.00 94.69 505 GLU A C 1
ATOM 3883 O O . GLU A 1 505 ? 21.082 -0.161 -31.912 1.00 94.69 505 GLU A O 1
ATOM 3888 N N . ALA A 1 506 ? 21.655 1.236 -30.245 1.00 93.31 506 ALA A N 1
ATOM 3889 C CA . ALA A 1 506 ? 20.761 2.316 -30.622 1.00 93.31 506 ALA A CA 1
ATOM 3890 C C . ALA A 1 506 ? 21.327 3.066 -31.827 1.00 93.31 506 ALA A C 1
ATOM 3892 O O . ALA A 1 506 ? 22.534 3.279 -31.943 1.00 93.31 506 ALA A O 1
ATOM 3893 N N . LYS A 1 507 ? 20.457 3.573 -32.688 1.00 90.44 507 LYS A N 1
ATOM 3894 C CA . LYS A 1 507 ? 20.813 4.601 -33.659 1.00 90.44 507 LYS A CA 1
ATOM 3895 C C . LYS A 1 507 ? 20.902 5.959 -32.968 1.00 90.44 507 LYS A C 1
ATOM 3897 O O . LYS A 1 507 ? 21.925 6.629 -33.080 1.00 90.44 507 LYS A O 1
ATOM 3902 N N . PHE A 1 508 ? 19.915 6.302 -32.145 1.00 89.62 508 PHE A N 1
ATOM 3903 C CA . PHE A 1 508 ? 19.855 7.543 -31.373 1.00 89.62 508 PHE A CA 1
ATOM 3904 C C . PHE A 1 508 ? 20.131 7.290 -29.889 1.00 89.62 508 PHE A C 1
ATOM 3906 O O . PHE A 1 508 ? 21.224 7.577 -29.394 1.00 89.62 508 PHE A O 1
ATOM 3913 N N . ASN A 1 509 ? 19.147 6.762 -29.166 1.00 91.94 509 ASN A N 1
ATOM 3914 C CA . ASN A 1 509 ? 19.212 6.526 -27.729 1.00 91.94 509 ASN A CA 1
ATOM 3915 C C . ASN A 1 509 ? 18.005 5.687 -27.292 1.00 91.94 509 ASN A C 1
ATOM 3917 O O . ASN A 1 509 ? 16.872 5.977 -27.672 1.00 91.94 509 ASN A O 1
ATOM 3921 N N . PHE A 1 510 ? 18.237 4.680 -26.451 1.00 95.88 510 PHE A N 1
ATOM 3922 C CA . PHE A 1 510 ? 17.161 3.963 -25.774 1.00 95.88 510 PHE A CA 1
ATOM 3923 C C . PHE A 1 510 ? 16.876 4.650 -24.438 1.00 95.88 510 PHE A C 1
ATOM 3925 O O . PHE A 1 510 ? 17.562 4.392 -23.443 1.00 95.88 510 PHE A O 1
ATOM 3932 N N . ARG A 1 511 ? 15.888 5.554 -24.411 1.00 95.50 511 ARG A N 1
ATOM 3933 C CA . ARG A 1 511 ? 15.394 6.155 -23.158 1.00 95.50 511 ARG A CA 1
ATOM 3934 C C . ARG A 1 511 ? 14.810 5.055 -22.269 1.00 95.50 511 ARG A C 1
ATOM 3936 O O . ARG A 1 511 ? 14.031 4.241 -22.747 1.00 95.50 511 ARG A O 1
ATOM 3943 N N . HIS A 1 512 ? 15.147 5.037 -20.984 1.00 96.38 512 HIS A N 1
ATOM 3944 C CA . HIS A 1 512 ? 14.795 3.927 -20.091 1.00 96.38 512 HIS A CA 1
ATOM 3945 C C . HIS A 1 512 ? 13.277 3.769 -19.903 1.00 96.38 512 HIS A C 1
ATOM 3947 O O . HIS A 1 512 ? 12.751 2.668 -20.030 1.00 96.38 512 HIS A O 1
ATOM 3953 N N . ASN A 1 513 ? 12.549 4.877 -19.723 1.00 95.56 513 ASN A N 1
ATOM 3954 C CA . ASN A 1 513 ? 11.081 4.868 -19.631 1.00 95.56 513 ASN A CA 1
ATOM 3955 C C . ASN A 1 513 ? 10.380 4.493 -20.960 1.00 95.56 513 ASN A C 1
ATOM 3957 O O . ASN A 1 513 ? 9.181 4.225 -20.964 1.00 95.56 513 ASN A O 1
ATOM 3961 N N . ASN A 1 514 ? 11.113 4.432 -22.080 1.00 95.69 514 ASN A N 1
ATOM 3962 C CA . ASN A 1 514 ? 10.612 3.994 -23.386 1.00 95.69 514 ASN A CA 1
ATOM 3963 C C . ASN A 1 514 ? 10.806 2.489 -23.628 1.00 95.69 514 ASN A C 1
ATOM 3965 O O . ASN A 1 514 ? 10.815 2.069 -24.782 1.00 95.69 514 ASN A O 1
ATOM 3969 N N . ILE A 1 515 ? 11.007 1.683 -22.583 1.00 98.12 515 ILE A N 1
ATOM 3970 C CA . ILE A 1 515 ? 11.210 0.236 -22.708 1.00 98.12 515 ILE A CA 1
ATOM 3971 C C . ILE A 1 515 ? 10.133 -0.491 -21.906 1.00 98.12 515 ILE A C 1
ATOM 3973 O O . ILE A 1 515 ? 10.078 -0.370 -20.687 1.00 98.12 515 ILE A O 1
ATOM 3977 N N . ALA A 1 516 ? 9.283 -1.267 -22.572 1.00 98.25 516 ALA A N 1
ATOM 3978 C CA . ALA A 1 516 ? 8.242 -2.069 -21.925 1.00 98.25 516 ALA A CA 1
ATOM 3979 C C . ALA A 1 516 ? 8.326 -3.525 -22.391 1.00 98.25 516 ALA A C 1
ATOM 3981 O O . ALA A 1 516 ? 8.626 -3.792 -23.556 1.00 98.25 516 ALA A O 1
ATOM 3982 N N . LEU A 1 517 ? 8.066 -4.472 -21.490 1.00 98.25 517 LEU A N 1
ATOM 3983 C CA . LEU A 1 517 ? 8.111 -5.907 -21.769 1.00 98.25 517 LEU A CA 1
ATOM 3984 C C . LEU A 1 517 ? 6.732 -6.540 -21.569 1.00 98.25 517 LEU A C 1
ATOM 3986 O O . LEU A 1 517 ? 6.031 -6.231 -20.608 1.00 98.25 517 LEU A O 1
ATOM 3990 N N . GLY A 1 518 ? 6.370 -7.488 -22.426 1.00 96.19 518 GLY A N 1
ATOM 3991 C CA . GLY A 1 518 ? 5.165 -8.298 -22.250 1.00 96.19 518 GLY A CA 1
ATOM 3992 C C . GLY A 1 518 ? 4.823 -9.113 -23.490 1.00 96.19 518 GLY A C 1
ATOM 3993 O O . GLY A 1 518 ? 5.285 -8.797 -24.584 1.00 96.19 518 GLY A O 1
ATOM 3994 N N . ALA A 1 519 ? 4.039 -10.181 -23.314 1.00 94.62 519 ALA A N 1
ATOM 3995 C CA . ALA A 1 519 ? 3.664 -11.115 -24.387 1.00 94.62 519 ALA A CA 1
ATOM 3996 C C . ALA A 1 519 ? 4.865 -11.561 -25.255 1.00 94.62 519 ALA A C 1
ATOM 3998 O O . ALA A 1 519 ? 4.825 -11.463 -26.489 1.00 94.62 519 ALA A O 1
ATOM 3999 N N . ASP A 1 520 ? 5.947 -11.971 -24.580 1.00 95.75 520 ASP A N 1
ATOM 4000 C CA . ASP A 1 520 ? 7.239 -12.390 -25.152 1.00 95.75 520 ASP A CA 1
ATOM 4001 C C . ASP A 1 520 ? 7.919 -11.351 -26.057 1.00 95.75 520 ASP A C 1
ATOM 4003 O O . ASP A 1 520 ? 8.772 -11.681 -26.882 1.00 95.75 520 ASP A O 1
ATOM 4007 N N . LYS A 1 521 ? 7.566 -10.071 -25.893 1.00 97.88 521 LYS A N 1
ATOM 4008 C CA . LYS A 1 521 ? 8.128 -8.955 -26.653 1.00 97.88 521 LYS A CA 1
ATOM 4009 C C . LYS A 1 521 ? 8.813 -7.939 -25.759 1.00 97.88 521 LYS A C 1
ATOM 4011 O O . LYS A 1 521 ? 8.449 -7.738 -24.599 1.00 97.88 521 LYS A O 1
ATOM 4016 N N . LEU A 1 522 ? 9.784 -7.268 -26.363 1.00 98.56 522 LEU A N 1
ATOM 4017 C CA . LEU A 1 522 ? 10.390 -6.040 -25.884 1.00 98.56 522 LEU A CA 1
ATOM 4018 C C . LEU A 1 522 ? 9.989 -4.910 -26.828 1.00 98.56 522 LEU A C 1
ATOM 4020 O O . LEU A 1 522 ? 10.339 -4.921 -28.009 1.00 98.56 522 LEU A O 1
ATOM 4024 N N . PHE A 1 523 ? 9.272 -3.930 -26.297 1.00 98.81 523 PHE A N 1
ATOM 4025 C CA . PHE A 1 523 ? 8.912 -2.709 -27.001 1.00 98.81 523 PHE A CA 1
ATOM 4026 C C . PHE A 1 523 ? 9.900 -1.609 -26.636 1.00 98.81 523 PHE A C 1
ATOM 4028 O O . PHE A 1 523 ? 10.151 -1.383 -25.452 1.00 98.81 523 PHE A O 1
ATOM 4035 N N . VAL A 1 524 ? 10.473 -0.939 -27.636 1.00 98.56 524 VAL A N 1
ATOM 4036 C CA . VAL A 1 524 ? 11.466 0.118 -27.409 1.00 98.56 524 VAL A CA 1
ATOM 4037 C C . VAL A 1 524 ? 11.387 1.227 -28.448 1.00 98.56 524 VAL A C 1
ATOM 4039 O O . VAL A 1 524 ? 11.312 0.958 -29.649 1.00 98.56 524 VAL A O 1
ATOM 4042 N N . ILE A 1 525 ? 11.455 2.478 -27.985 1.00 98.38 525 ILE A N 1
ATOM 4043 C CA . ILE A 1 525 ? 11.694 3.640 -28.850 1.00 98.38 525 ILE A CA 1
ATOM 4044 C C . ILE A 1 525 ? 13.191 3.949 -28.894 1.00 98.38 525 ILE A C 1
ATOM 4046 O O . ILE A 1 525 ? 13.830 4.165 -27.865 1.00 98.38 525 ILE A O 1
ATOM 4050 N N . ASP A 1 526 ? 13.717 4.028 -30.111 1.00 96.69 526 ASP A N 1
ATOM 4051 C CA . ASP A 1 526 ? 15.035 4.560 -30.428 1.00 96.69 526 ASP A CA 1
ATOM 4052 C C . ASP A 1 526 ? 14.889 6.001 -30.930 1.00 96.69 526 ASP A C 1
ATOM 4054 O O . ASP A 1 526 ? 14.524 6.238 -32.090 1.00 96.69 526 ASP A O 1
ATOM 4058 N N . SER A 1 527 ? 15.098 6.969 -30.037 1.00 94.25 527 SER A N 1
ATOM 4059 C CA . SER A 1 527 ? 14.918 8.389 -30.346 1.00 94.25 527 SER A CA 1
ATOM 4060 C C . SER A 1 527 ? 15.676 9.304 -29.384 1.00 94.25 527 SER A C 1
ATOM 4062 O O . SER A 1 527 ? 16.126 8.906 -28.312 1.00 94.25 527 SER A O 1
ATOM 4064 N N . LEU A 1 528 ? 15.792 10.574 -29.768 1.00 90.62 528 LEU A N 1
ATOM 4065 C CA . LEU A 1 528 ? 16.112 11.671 -28.862 1.00 90.62 528 LEU A CA 1
ATOM 4066 C C . LEU A 1 528 ? 14.960 12.672 -28.890 1.00 90.62 528 LEU A C 1
ATOM 4068 O O . LEU A 1 528 ? 14.347 12.893 -29.933 1.00 90.62 528 LEU A O 1
ATOM 4072 N N . THR A 1 529 ? 14.693 13.296 -27.747 1.00 90.50 529 THR A N 1
ATOM 4073 C CA . THR A 1 529 ? 13.694 14.362 -27.645 1.00 90.50 529 THR A CA 1
ATOM 4074 C C . THR A 1 529 ? 14.131 15.569 -28.475 1.00 90.50 529 THR A C 1
ATOM 4076 O O . THR A 1 529 ? 15.327 15.837 -28.632 1.00 90.50 529 THR A O 1
ATOM 4079 N N . GLU A 1 530 ? 13.169 16.329 -28.998 1.00 88.31 530 GLU A N 1
ATOM 4080 C CA . GLU A 1 530 ? 13.451 17.513 -29.817 1.00 88.31 530 GLU A CA 1
ATOM 4081 C C . GLU A 1 530 ? 14.395 18.519 -29.119 1.00 88.31 530 GLU A C 1
ATOM 4083 O O . GLU A 1 530 ? 15.346 18.974 -29.763 1.00 88.31 530 GLU A O 1
ATOM 4088 N N . PRO A 1 531 ? 14.253 18.819 -27.806 1.00 88.25 531 PRO A N 1
ATOM 4089 C CA . PRO A 1 531 ? 15.211 19.670 -27.101 1.00 88.25 531 PRO A CA 1
ATOM 4090 C C . PRO A 1 531 ? 16.644 19.117 -27.108 1.00 88.25 531 PRO A C 1
ATOM 4092 O O . PRO A 1 531 ? 17.591 19.884 -27.290 1.00 88.25 531 PRO A O 1
ATOM 4095 N N . ARG A 1 532 ? 16.827 17.796 -26.955 1.00 87.56 532 ARG A N 1
ATOM 4096 C CA . ARG A 1 532 ? 18.156 17.158 -26.999 1.00 87.56 532 ARG A CA 1
ATOM 4097 C C . ARG A 1 532 ? 18.744 17.177 -28.405 1.00 87.56 532 ARG A C 1
ATOM 4099 O O . ARG A 1 532 ? 19.923 17.482 -28.555 1.00 87.56 532 ARG A O 1
ATOM 4106 N N . LEU A 1 533 ? 17.933 16.911 -29.430 1.00 86.19 533 LEU A N 1
ATOM 4107 C CA . LEU A 1 533 ? 18.363 17.008 -30.828 1.00 86.19 533 LEU A CA 1
ATOM 4108 C C . LEU A 1 533 ? 18.829 18.428 -31.167 1.00 86.19 533 LEU A C 1
ATOM 4110 O O . LEU A 1 533 ? 19.929 18.595 -31.691 1.00 86.19 533 LEU A O 1
ATOM 4114 N N . LYS A 1 534 ? 18.055 19.455 -30.790 1.00 85.62 534 LYS A N 1
ATOM 4115 C CA . LYS A 1 534 ? 18.441 20.864 -30.978 1.00 85.62 534 LYS A CA 1
ATOM 4116 C C . LYS A 1 534 ? 19.733 21.205 -30.234 1.00 85.62 534 LYS A C 1
ATOM 4118 O O . LYS A 1 534 ? 20.596 21.874 -30.798 1.00 85.62 534 LYS A O 1
ATOM 4123 N N . ALA A 1 535 ? 19.902 20.728 -28.998 1.00 83.50 535 ALA A N 1
ATOM 4124 C CA . ALA A 1 535 ? 21.130 20.940 -28.229 1.00 83.50 535 ALA A CA 1
ATOM 4125 C C . ALA A 1 535 ? 22.367 20.330 -28.917 1.00 83.50 535 ALA A C 1
ATOM 4127 O O . ALA A 1 535 ? 23.424 20.958 -28.950 1.00 83.50 535 ALA A O 1
ATOM 4128 N N . LEU A 1 536 ? 22.238 19.143 -29.518 1.00 80.50 536 LEU A N 1
ATOM 4129 C CA . LEU A 1 536 ? 23.315 18.508 -30.285 1.00 80.50 536 LEU A CA 1
ATOM 4130 C C . LEU A 1 536 ? 23.613 19.233 -31.600 1.00 80.50 536 LEU A C 1
ATOM 4132 O O . LEU A 1 536 ? 24.780 19.472 -31.910 1.00 80.50 536 LEU A O 1
ATOM 4136 N N . GLN A 1 537 ? 22.576 19.644 -32.333 1.00 83.31 537 GLN A N 1
ATOM 4137 C CA . GLN A 1 537 ? 22.720 20.399 -33.581 1.00 83.31 537 GLN A CA 1
ATOM 4138 C C . GLN A 1 537 ? 23.452 21.726 -33.362 1.00 83.31 537 GLN A C 1
ATOM 4140 O O . GLN A 1 537 ? 24.369 22.049 -34.115 1.00 83.31 537 GLN A O 1
ATOM 4145 N N . ARG A 1 538 ? 23.131 22.458 -32.284 1.00 81.31 538 ARG A N 1
ATOM 4146 C CA . ARG A 1 538 ? 23.858 23.682 -31.887 1.00 81.31 538 ARG A CA 1
ATOM 4147 C C . ARG A 1 538 ? 25.344 23.432 -31.613 1.00 81.31 538 ARG A C 1
ATOM 4149 O O . ARG A 1 538 ? 26.166 24.318 -31.828 1.00 81.31 538 ARG A O 1
ATOM 4156 N N . ARG A 1 539 ? 25.701 22.225 -31.162 1.00 76.88 539 ARG A N 1
ATOM 4157 C CA . ARG A 1 539 ? 27.088 21.793 -30.921 1.00 76.88 539 ARG A CA 1
ATOM 4158 C C . ARG A 1 539 ? 27.786 21.257 -32.177 1.00 76.88 539 ARG A C 1
ATOM 4160 O O . ARG A 1 539 ? 28.930 20.833 -32.082 1.00 76.88 539 ARG A O 1
ATOM 4167 N N . GLY A 1 540 ? 27.135 21.310 -33.341 1.00 77.12 540 GLY A N 1
ATOM 4168 C CA . GLY A 1 540 ? 27.697 20.876 -34.624 1.00 77.12 540 GLY A CA 1
ATOM 4169 C C . GLY A 1 540 ? 27.462 19.402 -34.959 1.00 77.12 540 GLY A C 1
ATOM 4170 O O . GLY A 1 540 ? 27.955 18.936 -35.981 1.00 77.12 540 GLY A O 1
ATOM 4171 N N . PHE A 1 541 ? 26.691 18.668 -34.150 1.00 75.12 541 PHE A N 1
ATOM 4172 C CA . PHE A 1 541 ? 26.396 17.257 -34.401 1.00 75.12 541 PHE A CA 1
ATOM 4173 C C . PHE A 1 541 ? 25.085 17.095 -35.176 1.00 75.12 541 PHE A C 1
ATOM 4175 O O . PHE A 1 541 ? 24.025 17.536 -34.728 1.00 75.12 541 PHE A O 1
ATOM 4182 N N . LYS A 1 542 ? 25.140 16.408 -36.321 1.00 74.12 542 LYS A N 1
ATOM 4183 C CA . LYS A 1 542 ? 23.961 15.984 -37.087 1.00 74.12 542 LYS A CA 1
ATOM 4184 C C . LYS A 1 542 ? 23.804 14.471 -36.965 1.00 74.12 542 LYS A C 1
ATOM 4186 O O . LYS A 1 542 ? 24.709 13.728 -37.320 1.00 74.12 542 LYS A O 1
ATOM 4191 N N . LEU A 1 543 ? 22.662 14.026 -36.446 1.00 78.06 543 LEU A N 1
ATOM 4192 C CA . LEU A 1 543 ? 22.281 12.614 -36.438 1.00 78.06 543 LEU A CA 1
ATOM 4193 C C . LEU A 1 543 ? 21.364 12.356 -37.633 1.00 78.06 543 LEU A C 1
ATOM 4195 O O . LEU A 1 543 ? 20.347 13.031 -37.783 1.00 78.06 543 LEU A O 1
ATOM 4199 N N . GLU A 1 544 ? 21.726 11.394 -38.476 1.00 80.31 544 GLU A N 1
ATOM 4200 C CA . GLU A 1 544 ? 20.938 11.013 -39.649 1.00 80.31 544 GLU A CA 1
ATOM 4201 C C . GLU A 1 544 ? 19.915 9.926 -39.309 1.00 80.31 544 GLU A C 1
ATOM 4203 O O . GLU A 1 544 ? 20.180 9.038 -38.502 1.00 80.31 544 GLU A O 1
ATOM 4208 N N . GLY A 1 545 ? 18.761 9.932 -39.980 1.00 85.75 545 GLY A N 1
ATOM 4209 C CA . GLY A 1 545 ? 17.692 8.941 -39.828 1.00 85.75 545 GLY A CA 1
ATOM 4210 C C . GLY A 1 545 ? 16.445 9.458 -39.115 1.00 85.75 545 GLY A C 1
ATOM 4211 O O . GLY A 1 545 ? 16.370 10.616 -38.722 1.00 85.75 545 GLY A O 1
ATOM 4212 N N . LYS A 1 546 ? 15.458 8.572 -38.954 1.00 91.88 546 LYS A N 1
ATOM 4213 C CA . LYS A 1 546 ? 14.196 8.862 -38.264 1.00 91.88 546 LYS A CA 1
ATOM 4214 C C . LYS A 1 546 ? 14.134 8.125 -36.917 1.00 91.88 546 LYS A C 1
ATOM 4216 O O . LYS A 1 546 ? 14.610 6.985 -36.859 1.00 91.88 546 LYS A O 1
ATOM 4221 N N . PRO A 1 547 ? 13.537 8.727 -35.870 1.00 95.31 547 PRO A N 1
ATOM 4222 C CA . PRO A 1 547 ? 13.100 8.008 -34.676 1.00 95.31 547 PRO A CA 1
ATOM 4223 C C . PRO A 1 547 ? 12.299 6.754 -35.034 1.00 95.31 547 PRO A C 1
ATOM 4225 O O . PRO A 1 547 ? 11.604 6.732 -36.051 1.00 95.31 547 PRO A O 1
ATOM 4228 N N . SER A 1 548 ? 12.397 5.702 -34.223 1.00 97.69 548 SER A N 1
ATOM 4229 C CA . SER A 1 548 ? 11.686 4.451 -34.512 1.00 97.69 548 SER A CA 1
ATOM 4230 C C . SER A 1 548 ? 11.212 3.721 -33.262 1.00 97.69 548 SER A C 1
ATOM 4232 O O . SER A 1 548 ? 11.920 3.674 -32.260 1.00 97.69 548 SER A O 1
ATOM 4234 N N . LEU A 1 549 ? 10.022 3.130 -33.345 1.00 98.69 549 LEU A N 1
ATOM 4235 C CA . LEU A 1 549 ? 9.451 2.225 -32.352 1.00 98.69 549 LEU A CA 1
ATOM 4236 C C . LEU A 1 549 ? 9.578 0.789 -32.869 1.00 98.69 549 LEU A C 1
ATOM 4238 O O . LEU A 1 549 ? 9.180 0.499 -33.999 1.00 98.69 549 LEU A O 1
ATOM 4242 N N . HIS A 1 550 ? 10.124 -0.105 -32.046 1.00 98.69 550 HIS A N 1
ATOM 4243 C CA . HIS A 1 550 ? 10.327 -1.518 -32.374 1.00 98.69 550 HIS A CA 1
ATOM 4244 C C . HIS A 1 550 ? 9.569 -2.409 -31.400 1.00 98.69 550 HIS A C 1
ATOM 4246 O O . HIS A 1 550 ? 9.602 -2.166 -30.195 1.00 98.69 550 HIS A O 1
ATOM 4252 N N . ALA A 1 551 ? 8.986 -3.488 -31.919 1.00 98.69 551 ALA A N 1
ATOM 4253 C CA . ALA A 1 551 ? 8.664 -4.677 -31.144 1.00 98.69 551 ALA A CA 1
ATOM 4254 C C . ALA A 1 551 ? 9.658 -5.783 -31.501 1.00 98.69 551 ALA A C 1
ATOM 4256 O O . ALA A 1 551 ? 9.731 -6.225 -32.652 1.00 98.69 551 ALA A O 1
ATOM 4257 N N . LEU A 1 552 ? 10.437 -6.211 -30.517 1.00 98.69 552 LEU A N 1
ATOM 4258 C CA . LEU A 1 552 ? 11.464 -7.235 -30.653 1.00 98.69 552 LEU A CA 1
ATOM 4259 C C . LEU A 1 552 ? 11.012 -8.512 -29.952 1.00 98.69 552 LEU A C 1
ATOM 4261 O O . LEU A 1 552 ? 10.420 -8.444 -28.878 1.00 98.69 552 LEU A O 1
ATOM 4265 N N . ASP A 1 553 ? 11.317 -9.665 -30.535 1.00 98.31 553 ASP A N 1
ATOM 4266 C CA . ASP A 1 553 ? 11.204 -10.952 -29.856 1.00 98.31 553 ASP A CA 1
ATOM 4267 C C . ASP A 1 553 ? 12.142 -10.954 -28.644 1.00 98.31 553 ASP A C 1
ATOM 4269 O O . ASP A 1 553 ? 13.345 -10.704 -28.778 1.00 98.31 553 ASP A O 1
ATOM 4273 N N . LEU A 1 554 ? 11.607 -11.213 -27.452 1.00 97.19 554 LEU A N 1
ATOM 4274 C CA . LEU A 1 554 ? 12.369 -11.080 -26.211 1.00 97.19 554 LEU A CA 1
ATOM 4275 C C . LEU A 1 554 ? 13.536 -12.079 -26.141 1.00 97.19 554 LEU A C 1
ATOM 4277 O O . LEU A 1 554 ? 14.597 -11.759 -25.603 1.00 97.19 554 LEU A O 1
ATOM 4281 N N . LYS A 1 555 ? 13.380 -13.267 -26.735 1.00 97.19 555 LYS A N 1
ATOM 4282 C CA . LYS A 1 555 ? 14.383 -14.339 -26.706 1.00 97.19 555 LYS A CA 1
ATOM 4283 C C . LYS A 1 555 ? 15.515 -14.132 -27.710 1.00 97.19 555 LYS A C 1
ATOM 4285 O O . LYS A 1 555 ? 16.655 -14.464 -27.405 1.00 97.19 555 LYS A O 1
ATOM 4290 N N . THR A 1 556 ? 15.208 -13.633 -28.904 1.00 97.94 556 THR A N 1
ATOM 4291 C CA . THR A 1 556 ? 16.120 -13.630 -30.062 1.00 97.94 556 THR A CA 1
ATOM 4292 C C . THR A 1 556 ? 16.514 -12.236 -30.541 1.00 97.94 556 THR A C 1
ATOM 4294 O O . THR A 1 556 ? 17.440 -12.115 -31.338 1.00 97.94 556 THR A O 1
ATOM 4297 N N . GLY A 1 557 ? 15.806 -11.186 -30.116 1.00 97.75 557 GLY A N 1
ATOM 4298 C CA . GLY A 1 557 ? 16.040 -9.807 -30.553 1.00 97.75 557 GLY A CA 1
ATOM 4299 C C . GLY A 1 557 ? 15.571 -9.512 -31.983 1.00 97.75 557 GLY A C 1
ATOM 4300 O O . GLY A 1 557 ? 15.763 -8.395 -32.477 1.00 97.75 557 GLY A O 1
ATOM 4301 N N . LYS A 1 558 ? 14.949 -10.489 -32.662 1.00 98.25 558 LYS A N 1
ATOM 4302 C CA . LYS A 1 558 ? 14.397 -10.320 -34.011 1.00 98.25 558 LYS A CA 1
ATOM 4303 C C . LYS A 1 558 ? 13.262 -9.302 -33.992 1.00 98.25 558 LYS A C 1
ATOM 4305 O O . LYS A 1 558 ? 12.420 -9.308 -33.101 1.00 98.25 558 LYS A O 1
ATOM 4310 N N . VAL A 1 559 ? 13.230 -8.430 -34.994 1.00 98.50 559 VAL A N 1
ATOM 4311 C CA . VAL A 1 559 ? 12.155 -7.443 -35.144 1.00 98.50 559 VAL A CA 1
ATOM 4312 C C . VAL A 1 559 ? 10.887 -8.165 -35.597 1.00 98.50 559 VAL A C 1
ATOM 4314 O O . VAL A 1 559 ? 10.885 -8.764 -36.668 1.00 98.50 559 VAL A O 1
ATOM 4317 N N . HIS A 1 560 ? 9.815 -8.083 -34.810 1.00 97.75 560 HIS A N 1
ATOM 4318 C CA . HIS A 1 560 ? 8.481 -8.508 -35.241 1.00 97.75 560 HIS A CA 1
ATOM 4319 C C . HIS A 1 560 ? 7.842 -7.458 -36.141 1.00 97.75 560 HIS A C 1
ATOM 4321 O O . HIS A 1 560 ? 7.366 -7.762 -37.229 1.00 97.75 560 HIS A O 1
ATOM 4327 N N . TRP A 1 561 ? 7.844 -6.211 -35.679 1.00 98.50 561 TRP A N 1
ATOM 4328 C CA . TRP A 1 561 ? 7.374 -5.062 -36.436 1.00 98.50 561 TRP A CA 1
ATOM 4329 C C . TRP A 1 561 ? 8.098 -3.802 -35.958 1.00 98.50 561 TRP A C 1
ATOM 4331 O O . TRP A 1 561 ? 8.661 -3.755 -34.859 1.00 98.50 561 TRP A O 1
ATOM 4341 N N . ARG A 1 562 ? 8.108 -2.778 -36.812 1.00 98.25 562 ARG A N 1
ATOM 4342 C CA . ARG A 1 562 ? 8.664 -1.457 -36.507 1.00 98.25 562 ARG A CA 1
ATOM 4343 C C . ARG A 1 562 ? 7.862 -0.365 -37.204 1.00 98.25 562 ARG A C 1
ATOM 4345 O O . ARG A 1 562 ? 7.308 -0.613 -38.271 1.00 98.25 562 ARG A O 1
ATOM 4352 N N . THR A 1 563 ? 7.881 0.839 -36.647 1.00 98.12 563 THR A N 1
ATOM 4353 C CA . THR A 1 563 ? 7.397 2.059 -37.308 1.00 98.12 563 THR A CA 1
ATOM 4354 C C . THR A 1 563 ? 8.370 3.213 -37.072 1.00 98.12 563 THR A C 1
ATOM 4356 O O . THR A 1 563 ? 9.072 3.254 -36.061 1.00 98.12 563 THR A O 1
ATOM 4359 N N . ASN A 1 564 ? 8.439 4.130 -38.028 1.00 96.88 564 ASN A N 1
ATOM 4360 C CA . ASN A 1 564 ? 9.170 5.399 -37.977 1.00 96.88 564 ASN A CA 1
ATOM 4361 C C . ASN A 1 564 ? 8.235 6.610 -38.155 1.00 96.88 564 ASN A C 1
ATOM 4363 O O . ASN A 1 564 ? 8.710 7.740 -38.263 1.00 96.88 564 ASN A O 1
ATOM 4367 N N . GLU A 1 565 ? 6.927 6.364 -38.188 1.00 95.81 565 GLU A N 1
ATOM 4368 C CA . GLU A 1 565 ? 5.886 7.376 -38.336 1.00 95.81 565 GLU A CA 1
ATOM 4369 C C . GLU A 1 565 ? 5.347 7.765 -36.952 1.00 95.81 565 GLU A C 1
ATOM 4371 O O . GLU A 1 565 ? 5.089 6.896 -36.117 1.00 95.81 565 GLU A O 1
ATOM 4376 N N . ASP A 1 566 ? 5.212 9.071 -36.696 1.00 95.00 566 ASP A N 1
ATOM 4377 C CA . ASP A 1 566 ? 4.693 9.646 -35.442 1.00 95.00 566 ASP A CA 1
ATOM 4378 C C . ASP A 1 566 ? 5.355 9.110 -34.143 1.00 95.00 566 ASP A C 1
ATOM 4380 O O . ASP A 1 566 ? 4.703 8.926 -33.112 1.00 95.00 566 ASP A O 1
ATOM 4384 N N . VAL A 1 567 ? 6.671 8.869 -34.152 1.00 96.88 567 VAL A N 1
ATOM 4385 C CA . VAL A 1 567 ? 7.417 8.382 -32.975 1.00 96.88 567 VAL A CA 1
ATOM 4386 C C . VAL A 1 567 ? 7.908 9.552 -32.115 1.00 96.88 567 VAL A C 1
ATOM 4388 O O . VAL A 1 567 ? 8.963 10.130 -32.376 1.00 96.88 567 VAL A O 1
ATOM 4391 N N . PHE A 1 568 ? 7.146 9.893 -31.073 1.00 94.56 568 PHE A N 1
ATOM 4392 C CA . PHE A 1 568 ? 7.424 11.042 -30.192 1.00 94.56 568 PHE A CA 1
ATOM 4393 C C . PHE A 1 568 ? 7.524 10.694 -28.698 1.00 94.56 568 PHE A C 1
ATOM 4395 O O . PHE A 1 568 ? 7.940 11.536 -27.904 1.00 94.56 568 PHE A O 1
ATOM 4402 N N . GLY A 1 569 ? 7.106 9.491 -28.294 1.00 95.06 569 GLY A N 1
ATOM 4403 C CA . GLY A 1 569 ? 6.889 9.160 -26.885 1.00 95.06 569 GLY A CA 1
ATOM 4404 C C . GLY A 1 569 ? 8.148 9.225 -26.014 1.00 95.06 569 GLY A C 1
ATOM 4405 O O . GLY A 1 569 ? 9.255 8.904 -26.456 1.00 95.06 569 GLY A O 1
ATOM 4406 N N . THR A 1 570 ? 7.960 9.608 -24.750 1.00 96.25 570 THR A N 1
ATOM 4407 C CA . THR A 1 570 ? 8.973 9.516 -23.678 1.00 96.25 570 THR A CA 1
ATOM 4408 C C . THR A 1 570 ? 8.586 8.530 -22.574 1.00 96.25 570 THR A C 1
ATOM 4410 O O . THR A 1 570 ? 9.327 8.390 -21.596 1.00 96.25 570 THR A O 1
ATOM 4413 N N . PHE A 1 571 ? 7.453 7.840 -22.749 1.00 97.38 571 PHE A N 1
ATOM 4414 C CA . PHE A 1 571 ? 6.990 6.740 -21.920 1.00 97.38 571 PHE A CA 1
ATOM 4415 C C . PHE A 1 571 ? 6.296 5.662 -22.777 1.00 97.38 571 PHE A C 1
ATOM 4417 O O . PHE A 1 571 ? 5.462 5.985 -23.628 1.00 97.38 571 PHE A O 1
ATOM 4424 N N . LEU A 1 572 ? 6.606 4.383 -22.537 1.00 98.44 572 LEU A N 1
ATOM 4425 C CA . LEU A 1 572 ? 5.855 3.249 -23.091 1.00 98.44 572 LEU A CA 1
ATOM 4426 C C . LEU A 1 572 ? 5.150 2.473 -21.979 1.00 98.44 572 LEU A C 1
ATOM 4428 O O . LEU A 1 572 ? 5.778 2.102 -20.991 1.00 98.44 572 LEU A O 1
ATOM 4432 N N . ASN A 1 573 ? 3.874 2.155 -22.189 1.00 97.38 573 ASN A N 1
ATOM 4433 C CA . ASN A 1 573 ? 3.125 1.209 -21.363 1.00 97.38 573 ASN A CA 1
ATOM 4434 C C . ASN A 1 573 ? 2.645 0.036 -22.229 1.00 97.38 573 ASN A C 1
ATOM 4436 O O . ASN A 1 573 ? 2.237 0.244 -23.373 1.00 97.38 573 ASN A O 1
ATOM 4440 N N . TYR A 1 574 ? 2.608 -1.178 -21.685 1.00 98.31 574 TYR A N 1
ATOM 4441 C CA . TYR A 1 574 ? 2.018 -2.335 -22.357 1.00 98.31 574 TYR A CA 1
ATOM 4442 C C . TYR A 1 574 ? 0.988 -3.042 -21.473 1.00 98.31 574 TYR A C 1
ATOM 4444 O O . TYR A 1 574 ? 1.293 -3.456 -20.356 1.00 98.31 574 TYR A O 1
ATOM 4452 N N . SER A 1 575 ? -0.224 -3.224 -21.998 1.00 97.44 575 SER A N 1
ATOM 4453 C CA . SER A 1 575 ? -1.255 -4.071 -21.4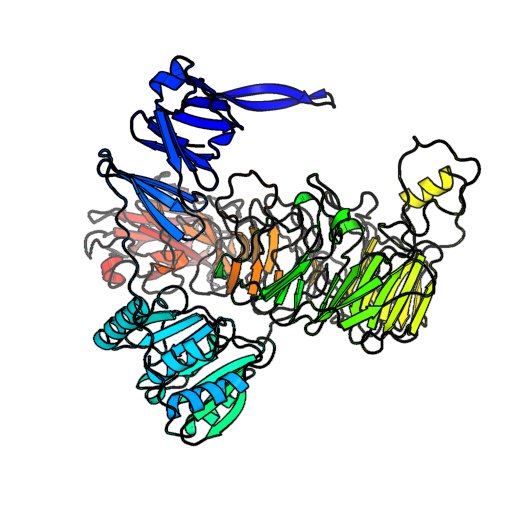00 1.00 97.44 575 SER A CA 1
ATOM 4454 C C . SER A 1 575 ? -1.262 -5.430 -22.087 1.00 97.44 575 SER A C 1
ATOM 4456 O O . SER A 1 575 ? -1.562 -5.537 -23.277 1.00 97.44 575 SER A O 1
ATOM 4458 N N . THR A 1 576 ? -0.950 -6.478 -21.321 1.00 94.00 576 THR A N 1
ATOM 4459 C CA . THR A 1 576 ? -1.045 -7.865 -21.803 1.00 94.00 576 THR A CA 1
ATOM 4460 C C . THR A 1 576 ? -2.498 -8.292 -21.992 1.00 94.00 576 THR A C 1
ATOM 4462 O O . THR A 1 576 ? -2.800 -8.963 -22.970 1.00 94.00 576 THR A O 1
ATOM 4465 N N . GLU A 1 577 ? -3.394 -7.868 -21.095 1.00 93.75 577 GLU A N 1
ATOM 4466 C CA . GLU A 1 577 ? -4.830 -8.174 -21.152 1.00 93.75 577 GLU A CA 1
ATOM 4467 C C . GLU A 1 577 ? -5.454 -7.701 -22.467 1.00 93.75 577 GLU A C 1
ATOM 4469 O O . GLU A 1 577 ? -6.169 -8.448 -23.128 1.00 93.75 577 GLU A O 1
ATOM 4474 N N . HIS A 1 578 ? -5.114 -6.479 -22.882 1.00 96.62 578 HIS A N 1
ATOM 4475 C CA . HIS A 1 578 ? -5.671 -5.875 -24.087 1.00 96.62 578 HIS A CA 1
ATOM 4476 C C . HIS A 1 578 ? -4.788 -6.055 -25.318 1.00 96.62 578 HIS A C 1
ATOM 4478 O O . HIS A 1 578 ? -5.167 -5.559 -26.365 1.00 96.62 578 HIS A O 1
ATOM 4484 N N . ASP A 1 579 ? -3.616 -6.695 -25.241 1.00 97.62 579 ASP A N 1
ATOM 4485 C CA . ASP A 1 579 ? -2.570 -6.636 -26.283 1.00 97.62 579 ASP A CA 1
ATOM 4486 C C . ASP A 1 579 ? -2.407 -5.214 -26.860 1.00 97.62 579 ASP A C 1
ATOM 4488 O O . ASP A 1 579 ? -2.538 -4.966 -28.069 1.00 97.62 579 ASP A O 1
ATOM 4492 N N . LEU A 1 580 ? -2.204 -4.245 -25.968 1.00 98.44 580 LEU A N 1
ATOM 4493 C CA . LEU A 1 580 ? -2.149 -2.826 -26.304 1.00 98.44 580 LEU A CA 1
ATOM 4494 C C . LEU A 1 580 ? -0.834 -2.219 -25.834 1.00 98.44 580 LEU A C 1
ATOM 4496 O O . LEU A 1 580 ? -0.530 -2.213 -24.644 1.00 98.44 580 LEU A O 1
ATOM 4500 N N . LEU A 1 581 ? -0.076 -1.679 -26.783 1.00 98.75 581 LEU A N 1
ATOM 4501 C CA . LEU A 1 581 ? 1.098 -0.856 -26.532 1.00 98.75 581 LEU A CA 1
ATOM 4502 C C . LEU A 1 581 ? 0.701 0.613 -26.652 1.00 98.75 581 LEU A C 1
ATOM 4504 O O . LEU A 1 581 ? 0.266 1.048 -27.717 1.00 98.75 581 LEU A O 1
ATOM 4508 N N . LEU A 1 582 ? 0.887 1.377 -25.583 1.00 98.75 582 LEU A N 1
ATOM 4509 C CA . LEU A 1 582 ? 0.654 2.813 -25.566 1.00 98.75 582 LEU A CA 1
ATOM 4510 C C . LEU A 1 582 ? 1.987 3.552 -25.709 1.00 98.75 582 LEU A C 1
ATOM 4512 O O . LEU A 1 582 ? 2.865 3.433 -24.854 1.00 98.75 582 LEU A O 1
ATOM 4516 N N . GLN A 1 583 ? 2.110 4.348 -26.771 1.00 98.38 583 GLN A N 1
ATOM 4517 C CA . GLN A 1 583 ? 3.114 5.400 -26.868 1.00 98.38 583 GLN A CA 1
ATOM 4518 C C . GLN A 1 583 ? 2.541 6.691 -26.289 1.00 98.38 583 GLN A C 1
ATOM 4520 O O . GLN A 1 583 ? 1.540 7.211 -26.786 1.00 98.38 583 GLN A O 1
ATOM 4525 N N . ALA A 1 584 ? 3.219 7.220 -25.279 1.00 97.50 584 ALA A N 1
ATOM 4526 C CA . ALA A 1 584 ? 2.836 8.422 -24.560 1.00 97.50 584 ALA A CA 1
ATOM 4527 C C . ALA A 1 584 ? 4.093 9.201 -24.130 1.00 97.50 584 ALA A C 1
ATOM 4529 O O . ALA A 1 584 ? 5.232 8.781 -24.330 1.00 97.50 584 ALA A O 1
ATOM 4530 N N . GLY A 1 585 ? 3.909 10.374 -23.546 1.00 95.44 585 GLY A N 1
ATOM 4531 C CA . GLY A 1 585 ? 4.873 10.990 -22.643 1.00 95.44 585 GLY A CA 1
ATOM 4532 C C . GLY A 1 585 ? 4.442 10.915 -21.175 1.00 95.44 585 GLY A C 1
ATOM 4533 O O . GLY A 1 585 ? 3.395 10.354 -20.845 1.00 95.44 585 GLY A O 1
ATOM 4534 N N . SER A 1 586 ? 5.265 11.486 -20.297 1.00 94.75 586 SER A N 1
ATOM 4535 C CA . SER A 1 586 ? 5.059 11.476 -18.845 1.00 94.75 586 SER A CA 1
ATOM 4536 C C . SER A 1 586 ? 5.303 12.825 -18.171 1.00 94.75 586 SER A C 1
ATOM 4538 O O . SER A 1 586 ? 5.603 12.853 -16.979 1.00 94.75 586 SER A O 1
ATOM 4540 N N . ALA A 1 587 ? 5.211 13.940 -18.902 1.00 94.62 587 ALA A N 1
ATOM 4541 C CA . ALA A 1 587 ? 5.580 15.255 -18.384 1.00 94.62 587 ALA A CA 1
ATOM 4542 C C . ALA A 1 587 ? 4.761 15.654 -17.155 1.00 94.62 587 ALA A C 1
ATOM 4544 O O . ALA A 1 587 ? 3.532 15.586 -17.143 1.00 94.62 587 ALA A O 1
ATOM 4545 N N . TYR A 1 588 ? 5.463 16.104 -16.120 1.00 91.88 588 TYR A N 1
ATOM 4546 C CA . TYR A 1 588 ? 4.888 16.768 -14.960 1.00 91.88 588 TYR A CA 1
ATOM 4547 C C . TYR A 1 588 ? 5.990 17.504 -14.186 1.00 91.88 588 TYR A C 1
ATOM 4549 O O . TYR A 1 588 ? 7.168 17.400 -14.525 1.00 91.88 588 TYR A O 1
ATOM 4557 N N . ARG A 1 589 ? 5.631 18.239 -13.128 1.00 85.69 589 ARG A N 1
ATOM 4558 C CA . ARG A 1 589 ? 6.578 19.074 -12.361 1.00 85.69 589 ARG A CA 1
ATOM 4559 C C . ARG A 1 589 ? 7.748 18.307 -11.726 1.00 85.69 589 ARG A C 1
ATOM 4561 O O . ARG A 1 589 ? 8.809 18.886 -11.537 1.00 85.69 589 ARG A O 1
ATOM 4568 N N . ASP A 1 590 ? 7.546 17.027 -11.423 1.00 82.81 590 ASP A N 1
ATOM 4569 C CA . ASP A 1 590 ? 8.507 16.157 -10.734 1.00 82.81 590 ASP A CA 1
ATOM 4570 C C . ASP A 1 590 ? 9.131 15.111 -11.695 1.00 82.81 590 ASP A C 1
ATOM 4572 O O . ASP A 1 590 ? 9.495 14.003 -11.301 1.00 82.81 590 ASP A O 1
ATOM 4576 N N . ARG A 1 591 ? 9.189 15.428 -12.996 1.00 90.81 591 ARG A N 1
ATOM 4577 C CA . ARG A 1 591 ? 9.664 14.545 -14.078 1.00 90.81 591 ARG A CA 1
ATOM 4578 C C . ARG A 1 591 ? 10.805 15.198 -14.856 1.00 90.81 591 ARG A C 1
ATOM 4580 O O . ARG A 1 591 ? 11.144 16.360 -14.629 1.00 90.81 591 ARG A O 1
ATOM 4587 N N . ALA A 1 592 ? 11.413 14.445 -15.771 1.00 90.88 592 ALA A N 1
ATOM 4588 C CA . ALA A 1 592 ? 12.461 14.975 -16.636 1.00 90.88 592 ALA A CA 1
ATOM 4589 C C . ALA A 1 592 ? 11.938 16.180 -17.439 1.00 90.88 592 ALA A C 1
ATOM 4591 O O . ALA A 1 592 ? 10.831 16.148 -17.976 1.00 90.88 592 ALA A O 1
ATOM 4592 N N . LYS A 1 593 ? 12.746 17.242 -17.546 1.00 89.38 593 LYS A N 1
ATOM 4593 C CA . LYS A 1 593 ? 12.343 18.513 -18.186 1.00 89.38 593 LYS A CA 1
ATOM 4594 C C . LYS A 1 593 ? 11.955 18.378 -19.659 1.00 89.38 593 LYS A C 1
ATOM 4596 O O . LYS A 1 593 ? 11.299 19.263 -20.192 1.00 89.38 593 LYS A O 1
ATOM 4601 N N . ASP A 1 594 ? 12.418 17.318 -20.310 1.00 92.00 594 ASP A N 1
ATOM 4602 C CA . ASP A 1 594 ? 12.186 17.031 -21.720 1.00 92.00 594 ASP A CA 1
ATOM 4603 C C . ASP A 1 594 ? 11.166 15.909 -21.956 1.00 92.00 594 ASP A C 1
ATOM 4605 O O . ASP A 1 594 ? 11.055 15.429 -23.083 1.00 92.00 594 ASP A O 1
ATOM 4609 N N . ASP A 1 595 ? 10.445 15.467 -20.918 1.00 93.62 595 ASP A N 1
ATOM 4610 C CA . ASP A 1 595 ? 9.315 14.557 -21.098 1.00 93.62 595 ASP A CA 1
ATOM 4611 C C . ASP A 1 595 ? 8.204 15.225 -21.919 1.00 93.62 595 ASP A C 1
ATOM 4613 O O . ASP A 1 595 ? 7.932 16.421 -21.798 1.00 93.62 595 ASP A O 1
ATOM 4617 N N . VAL A 1 596 ? 7.517 14.424 -22.730 1.00 94.00 596 VAL A N 1
ATOM 4618 C CA . VAL A 1 596 ? 6.371 14.879 -23.520 1.00 94.00 596 VAL A CA 1
ATOM 4619 C C . VAL A 1 596 ? 5.106 14.916 -22.649 1.00 94.00 596 VAL A C 1
ATOM 4621 O O . VAL A 1 596 ? 4.884 14.033 -21.823 1.00 94.00 596 VAL A O 1
ATOM 4624 N N . GLY A 1 597 ? 4.281 15.955 -22.808 1.00 92.38 597 GLY A N 1
ATOM 4625 C CA . GLY A 1 597 ? 3.008 16.147 -22.082 1.00 92.38 597 GLY A CA 1
ATOM 4626 C C . GLY A 1 597 ? 1.774 16.198 -22.986 1.00 92.38 597 GLY A C 1
ATOM 4627 O O . GLY A 1 597 ? 0.715 16.684 -22.583 1.00 92.38 597 GLY A O 1
ATOM 4628 N N . ARG A 1 598 ? 1.928 15.782 -24.247 1.00 95.31 598 ARG A N 1
ATOM 4629 C CA . ARG A 1 598 ? 0.878 15.838 -25.261 1.00 95.31 598 ARG A CA 1
ATOM 4630 C C . ARG A 1 598 ? 0.999 14.674 -26.237 1.00 95.31 598 ARG A C 1
ATOM 4632 O O . ARG A 1 598 ? 2.102 14.345 -26.661 1.00 95.31 598 ARG A O 1
ATOM 4639 N N . GLY A 1 599 ? -0.140 14.114 -26.617 1.00 96.88 599 GLY A N 1
ATOM 4640 C CA . GLY A 1 599 ? -0.247 13.091 -27.644 1.00 96.88 599 GLY A CA 1
ATOM 4641 C C . GLY A 1 599 ? -0.175 11.662 -27.109 1.00 96.88 599 GLY A C 1
ATOM 4642 O O . GLY A 1 599 ? 0.635 11.337 -26.244 1.00 96.88 599 GLY A O 1
ATOM 4643 N N . MET A 1 600 ? -1.021 10.796 -27.664 1.00 98.19 600 MET A N 1
ATOM 4644 C CA . MET A 1 600 ? -1.052 9.359 -27.395 1.00 98.19 600 MET A CA 1
ATOM 4645 C C . MET A 1 600 ? -1.303 8.573 -28.683 1.00 98.19 600 MET A C 1
ATOM 4647 O O . MET A 1 600 ? -2.109 8.992 -29.519 1.00 98.19 600 MET A O 1
ATOM 4651 N N . ILE A 1 601 ? -0.650 7.418 -28.827 1.00 98.62 601 ILE A N 1
ATOM 4652 C CA . ILE A 1 601 ? -0.958 6.438 -29.879 1.00 98.62 601 ILE A CA 1
ATOM 4653 C C . ILE A 1 601 ? -1.016 5.047 -29.259 1.00 98.62 601 ILE A C 1
ATOM 4655 O O . ILE A 1 601 ? -0.055 4.614 -28.620 1.00 98.62 601 ILE A O 1
ATOM 4659 N N . ALA A 1 602 ? -2.128 4.346 -29.470 1.00 98.69 602 ALA A N 1
ATOM 4660 C CA . ALA A 1 602 ? -2.278 2.953 -29.085 1.00 98.69 602 ALA A CA 1
ATOM 4661 C C . ALA A 1 602 ? -2.075 2.035 -30.289 1.00 98.69 602 ALA A C 1
ATOM 4663 O O . ALA A 1 602 ? -2.703 2.195 -31.338 1.00 98.69 602 ALA A O 1
ATOM 4664 N N . TYR A 1 603 ? -1.231 1.028 -30.108 1.00 98.69 603 TYR A N 1
ATOM 4665 C CA . TYR A 1 603 ? -0.931 0.001 -31.093 1.00 98.69 603 TYR A CA 1
ATOM 4666 C C . TYR A 1 603 ? -1.384 -1.361 -30.577 1.00 98.69 603 TYR A C 1
ATOM 4668 O O . TYR A 1 603 ? -1.267 -1.660 -29.388 1.00 98.69 603 TYR A O 1
ATOM 4676 N N . ARG A 1 604 ? -1.814 -2.241 -31.480 1.00 98.31 604 ARG A N 1
ATOM 4677 C CA . ARG A 1 604 ? -1.901 -3.672 -31.190 1.00 98.31 604 ARG A CA 1
ATOM 4678 C C . ARG A 1 604 ? -0.481 -4.208 -31.009 1.00 98.31 604 ARG A C 1
ATOM 4680 O O . ARG A 1 604 ? 0.298 -4.201 -31.962 1.00 98.31 604 ARG A O 1
ATOM 4687 N N . GLY A 1 605 ? -0.140 -4.693 -29.818 1.00 97.56 605 GLY A N 1
ATOM 4688 C CA . GLY A 1 605 ? 1.228 -5.115 -29.494 1.00 97.56 605 GLY A CA 1
ATOM 4689 C C . GLY A 1 605 ? 1.747 -6.243 -30.383 1.00 97.56 605 GLY A C 1
ATOM 4690 O O . GLY A 1 605 ? 2.915 -6.237 -30.777 1.00 97.56 605 GLY A O 1
ATOM 4691 N N . LYS A 1 606 ? 0.883 -7.186 -30.774 1.00 97.25 606 LYS A N 1
ATOM 4692 C CA . LYS A 1 606 ? 1.261 -8.291 -31.664 1.00 97.25 606 LYS A CA 1
ATOM 4693 C C . LYS A 1 606 ? 1.638 -7.851 -33.082 1.00 97.25 606 LYS A C 1
ATOM 4695 O O . LYS A 1 606 ? 2.531 -8.460 -33.664 1.00 97.25 606 LYS A O 1
ATOM 4700 N N . THR A 1 607 ? 0.971 -6.840 -33.641 1.00 97.62 607 THR A N 1
ATOM 4701 C CA . THR A 1 607 ? 1.052 -6.530 -35.084 1.00 97.62 607 THR A CA 1
ATOM 4702 C C . THR A 1 607 ? 1.577 -5.136 -35.411 1.00 97.62 607 THR A C 1
ATOM 4704 O O . THR A 1 607 ? 1.916 -4.885 -36.561 1.00 97.62 607 THR A O 1
ATOM 4707 N N . GLY A 1 608 ? 1.611 -4.216 -34.445 1.00 97.50 608 GLY A N 1
ATOM 4708 C CA . GLY A 1 608 ? 1.966 -2.815 -34.676 1.00 97.50 608 GLY A CA 1
ATOM 4709 C C . GLY A 1 608 ? 0.863 -1.995 -35.344 1.00 97.50 608 GLY A C 1
ATOM 4710 O O . GLY A 1 608 ? 1.081 -0.830 -35.665 1.00 97.50 608 GLY A O 1
ATOM 4711 N N . LYS A 1 609 ? -0.331 -2.568 -35.553 1.00 98.12 609 LYS A N 1
ATOM 4712 C CA . LYS A 1 609 ? -1.476 -1.839 -36.115 1.00 98.12 609 LYS A CA 1
ATOM 4713 C C . LYS A 1 609 ? -1.919 -0.745 -35.143 1.00 98.12 609 LYS A C 1
ATOM 4715 O O . LYS A 1 609 ? -2.210 -1.051 -33.988 1.00 98.12 609 LYS A O 1
ATOM 4720 N N . VAL A 1 610 ? -2.026 0.496 -35.615 1.00 98.69 610 VAL A N 1
ATOM 4721 C CA . VAL A 1 610 ? -2.631 1.594 -34.846 1.00 98.69 610 VAL A CA 1
ATOM 4722 C C . VAL A 1 610 ? -4.103 1.270 -34.592 1.00 98.69 610 VAL A C 1
ATOM 4724 O O . VAL A 1 610 ? -4.858 1.007 -35.528 1.00 98.69 610 VAL A O 1
ATOM 4727 N N . LEU A 1 611 ? -4.493 1.259 -33.321 1.00 98.31 611 LEU A N 1
ATOM 4728 C CA . LEU A 1 611 ? -5.882 1.109 -32.887 1.00 98.31 611 LEU A CA 1
ATOM 4729 C C . LEU A 1 611 ? -6.571 2.471 -32.885 1.00 98.31 611 LEU A C 1
ATOM 4731 O O . LEU A 1 611 ? -7.659 2.622 -33.430 1.00 98.31 611 LEU A O 1
ATOM 4735 N N . TRP A 1 612 ? -5.893 3.468 -32.321 1.00 98.62 612 TRP A N 1
ATOM 4736 C CA . TRP A 1 612 ? -6.302 4.865 -32.328 1.00 98.62 612 TRP A CA 1
ATOM 4737 C C . TRP A 1 612 ? -5.099 5.765 -32.038 1.00 98.62 612 TRP A C 1
ATOM 4739 O O . TRP A 1 612 ? -4.085 5.337 -31.479 1.00 98.62 612 TRP A O 1
ATOM 4749 N N . ALA A 1 613 ? -5.224 7.034 -32.417 1.00 98.38 613 ALA A N 1
ATOM 4750 C CA . ALA A 1 613 ? -4.232 8.066 -32.164 1.00 98.38 613 ALA A CA 1
ATOM 4751 C C . ALA A 1 613 ? -4.935 9.379 -31.814 1.00 98.38 613 ALA A C 1
ATOM 4753 O O . ALA A 1 613 ? -5.856 9.800 -32.510 1.00 98.38 613 ALA A O 1
ATOM 4754 N N . ASN A 1 614 ? -4.471 10.042 -30.760 1.00 97.69 614 ASN A N 1
ATOM 4755 C CA . ASN A 1 614 ? -4.879 11.396 -30.414 1.00 97.69 614 ASN A CA 1
ATOM 4756 C C . ASN A 1 614 ? -3.627 12.203 -30.068 1.00 97.69 614 ASN A C 1
ATOM 4758 O O . ASN A 1 614 ? -3.180 12.230 -28.922 1.00 97.69 614 ASN A O 1
ATOM 4762 N N . LYS A 1 615 ? -3.032 12.822 -31.089 1.00 96.25 615 LYS A N 1
ATOM 4763 C CA . LYS A 1 615 ? -1.752 13.542 -30.992 1.00 96.25 615 LYS A CA 1
ATOM 4764 C C . LYS A 1 615 ? -1.887 14.909 -30.313 1.00 96.25 615 LYS A C 1
ATOM 4766 O O . LYS A 1 615 ? -0.896 15.468 -29.853 1.00 96.25 615 LYS A O 1
ATOM 4771 N N . ASP A 1 616 ? -3.115 15.404 -30.185 1.00 96.12 616 ASP A N 1
ATOM 4772 C CA . ASP A 1 616 ? -3.414 16.725 -29.646 1.00 96.12 616 ASP A CA 1
ATOM 4773 C C . ASP A 1 616 ? -3.824 16.719 -28.170 1.00 96.12 616 ASP A C 1
ATOM 4775 O O . ASP A 1 616 ? -3.868 17.787 -27.551 1.00 96.12 616 ASP A O 1
ATOM 4779 N N . LEU A 1 617 ? -4.078 15.545 -27.586 1.00 96.62 617 LEU A N 1
ATOM 4780 C CA . LEU A 1 617 ? -4.502 15.411 -26.196 1.00 96.62 617 LEU A CA 1
ATOM 4781 C C . LEU A 1 617 ? -3.412 15.875 -25.225 1.00 96.62 617 LEU A C 1
ATOM 4783 O O . LEU A 1 617 ? -2.330 15.293 -25.186 1.00 96.62 617 LEU A O 1
ATOM 4787 N N . SER A 1 618 ? -3.717 16.876 -24.399 1.00 95.88 618 SER A N 1
ATOM 4788 C CA . SER A 1 618 ? -2.861 17.300 -23.287 1.00 95.88 618 SER A CA 1
ATOM 4789 C C . SER A 1 618 ? -3.251 16.587 -21.993 1.00 95.88 618 SER A C 1
ATOM 4791 O O . SER A 1 618 ? -4.433 16.426 -21.689 1.00 95.88 618 SER A O 1
ATOM 4793 N N . TYR A 1 619 ? -2.249 16.150 -21.236 1.00 95.94 619 TYR A N 1
ATOM 4794 C CA . TYR A 1 619 ? -2.414 15.450 -19.966 1.00 95.94 619 TYR A CA 1
ATOM 4795 C C . TYR A 1 619 ? -1.119 15.547 -19.145 1.00 95.94 619 TYR A C 1
ATOM 4797 O O . TYR A 1 619 ? -0.117 16.083 -19.617 1.00 95.94 619 TYR A O 1
ATOM 4805 N N . ASN A 1 620 ? -1.126 15.039 -17.910 1.00 94.12 620 ASN A N 1
ATOM 4806 C CA . ASN A 1 620 ? 0.045 15.070 -17.035 1.00 94.12 620 ASN A CA 1
ATOM 4807 C C . ASN A 1 620 ? 0.452 13.670 -16.557 1.00 94.12 620 ASN A C 1
ATOM 4809 O O . ASN A 1 620 ? -0.394 12.802 -16.340 1.00 94.12 620 ASN A O 1
ATOM 4813 N N . GLY A 1 621 ? 1.754 13.504 -16.308 1.00 92.94 621 GLY A N 1
ATOM 4814 C CA . GLY A 1 621 ? 2.360 12.317 -15.705 1.00 92.94 621 GLY A CA 1
ATOM 4815 C C . GLY A 1 621 ? 2.273 11.049 -16.566 1.00 92.94 621 GLY A C 1
ATOM 4816 O O . GLY A 1 621 ? 1.731 11.076 -17.670 1.00 92.94 621 GLY A O 1
ATOM 4817 N N . PRO A 1 622 ? 2.838 9.925 -16.089 1.00 94.88 622 PRO A N 1
ATOM 4818 C CA . PRO A 1 622 ? 2.685 8.642 -16.767 1.00 94.88 622 PRO A CA 1
ATOM 4819 C C . PRO A 1 622 ? 1.230 8.158 -16.686 1.00 94.88 622 PRO A C 1
ATOM 4821 O O . PRO A 1 622 ? 0.527 8.430 -15.707 1.00 94.88 622 PRO A O 1
ATOM 4824 N N . CYS A 1 623 ? 0.795 7.428 -17.709 1.00 96.06 623 CYS A N 1
ATOM 4825 C CA . CYS A 1 623 ? -0.547 6.856 -17.774 1.00 96.06 623 CYS A CA 1
ATOM 4826 C C . CYS A 1 623 ? -0.614 5.515 -17.037 1.00 96.06 623 CYS A C 1
ATOM 4828 O O . CYS A 1 623 ? 0.355 4.755 -17.042 1.00 96.06 623 CYS A O 1
ATOM 4830 N N . LEU A 1 624 ? -1.769 5.224 -16.442 1.00 97.94 624 LEU A N 1
ATOM 4831 C CA . LEU A 1 624 ? -2.105 3.914 -15.892 1.00 97.94 624 LEU A CA 1
ATOM 4832 C C . LEU A 1 624 ? -2.919 3.145 -16.933 1.00 97.94 624 LEU A C 1
ATOM 4834 O O . LEU A 1 624 ? -3.870 3.705 -17.483 1.00 97.94 624 LEU A O 1
ATOM 4838 N N . LEU A 1 625 ? -2.585 1.876 -17.170 1.00 97.75 625 LEU A N 1
ATOM 4839 C CA . LEU A 1 625 ? -3.399 0.969 -17.987 1.00 97.75 625 LEU A CA 1
ATOM 4840 C C . LEU A 1 625 ? -4.228 0.080 -17.057 1.00 97.75 625 LEU A C 1
ATOM 4842 O O . LEU A 1 625 ? -3.716 -0.909 -16.535 1.00 97.75 625 LEU A O 1
ATOM 4846 N N . MET A 1 626 ? -5.482 0.455 -16.813 1.00 94.75 626 MET A N 1
ATOM 4847 C CA . MET A 1 626 ? -6.323 -0.148 -15.779 1.00 94.75 626 MET A CA 1
ATOM 4848 C C . MET A 1 626 ? -7.640 -0.642 -16.375 1.00 94.75 626 MET A C 1
ATOM 4850 O O . MET A 1 626 ? -8.485 0.175 -16.734 1.00 94.75 626 MET A O 1
ATOM 4854 N N . LYS A 1 627 ? -7.834 -1.967 -16.428 1.00 91.12 627 LYS A N 1
ATOM 4855 C CA . LYS A 1 627 ? -9.035 -2.599 -17.001 1.00 91.12 627 LYS A CA 1
ATOM 4856 C C . LYS A 1 627 ? -9.317 -2.058 -18.411 1.00 91.12 627 LYS A C 1
ATOM 4858 O O . LYS A 1 627 ? -8.441 -2.057 -19.267 1.00 91.12 627 LYS A O 1
ATOM 4863 N N . ASP A 1 628 ? -10.520 -1.544 -18.622 1.00 94.25 628 ASP A N 1
ATOM 4864 C CA . ASP A 1 628 ? -11.051 -0.909 -19.820 1.00 94.25 628 ASP A CA 1
ATOM 4865 C C . ASP A 1 628 ? -10.598 0.553 -20.007 1.00 94.25 628 ASP A C 1
ATOM 4867 O O . ASP A 1 628 ? -11.068 1.231 -20.922 1.00 94.25 628 ASP A O 1
ATOM 4871 N N . ARG A 1 629 ? -9.691 1.076 -19.167 1.00 96.62 629 ARG A N 1
ATOM 4872 C CA . ARG A 1 629 ? -9.369 2.510 -19.114 1.00 96.62 629 ARG A CA 1
ATOM 4873 C C . ARG A 1 629 ? -7.876 2.818 -19.158 1.00 96.62 629 ARG A C 1
ATOM 4875 O O . ARG A 1 629 ? -7.034 2.113 -18.605 1.00 96.62 629 ARG A O 1
ATOM 4882 N N . ILE A 1 630 ? -7.567 3.972 -19.741 1.00 98.31 630 ILE A N 1
ATOM 4883 C CA . ILE A 1 630 ? -6.301 4.684 -19.553 1.00 98.31 630 ILE A CA 1
ATOM 4884 C C . ILE A 1 630 ? -6.563 5.849 -18.610 1.00 98.31 630 ILE A C 1
ATOM 4886 O O . ILE A 1 630 ? -7.360 6.730 -18.934 1.00 98.31 630 ILE A O 1
ATOM 4890 N N . ILE A 1 631 ? -5.890 5.877 -17.461 1.00 97.94 631 ILE A N 1
ATOM 4891 C CA . ILE A 1 631 ? -6.042 6.953 -16.473 1.00 97.94 631 ILE A CA 1
ATOM 4892 C C . ILE A 1 631 ? -4.820 7.865 -16.503 1.00 97.94 631 ILE A C 1
ATOM 4894 O O . ILE A 1 631 ? -3.678 7.413 -16.401 1.00 97.94 631 ILE A O 1
ATOM 4898 N N . THR A 1 632 ? -5.068 9.168 -16.623 1.00 96.50 632 THR A N 1
ATOM 4899 C CA . THR A 1 632 ? -4.028 10.203 -16.594 1.00 96.50 632 THR A CA 1
ATOM 4900 C C . THR A 1 632 ? -3.675 10.636 -15.165 1.00 96.50 632 THR A C 1
ATOM 4902 O O . THR A 1 632 ? -4.399 10.379 -14.197 1.00 96.50 632 THR A O 1
ATOM 4905 N N . ASN A 1 633 ? -2.525 11.291 -15.012 1.00 93.31 633 ASN A N 1
ATOM 4906 C CA . ASN A 1 633 ? -1.971 11.720 -13.729 1.00 93.31 633 ASN A CA 1
ATOM 4907 C C . ASN A 1 633 ? -1.966 13.253 -13.579 1.00 93.31 633 ASN A C 1
ATOM 4909 O O . ASN A 1 633 ? -2.457 13.975 -14.443 1.00 93.31 633 ASN A O 1
ATOM 4913 N N . GLY A 1 634 ? -1.414 13.752 -12.464 1.00 85.62 634 GLY A N 1
ATOM 4914 C CA . GLY A 1 634 ? -1.282 15.181 -12.156 1.00 85.62 634 GLY A CA 1
ATOM 4915 C C . GLY A 1 634 ? -1.870 15.551 -10.791 1.00 85.62 634 GLY A C 1
ATOM 4916 O O . GLY A 1 634 ? -1.851 14.747 -9.861 1.00 85.62 634 GLY A O 1
ATOM 4917 N N . ASN A 1 635 ? -2.442 16.753 -10.661 1.00 85.75 635 ASN A N 1
ATOM 4918 C CA . ASN A 1 635 ? -3.235 17.156 -9.484 1.00 85.75 635 ASN A CA 1
ATOM 4919 C C . ASN A 1 635 ? -4.690 16.648 -9.607 1.00 85.75 635 ASN A C 1
ATOM 4921 O O . ASN A 1 635 ? -5.643 17.408 -9.482 1.00 85.75 635 ASN A O 1
ATOM 4925 N N . GLY A 1 636 ? -4.844 15.361 -9.915 1.00 89.44 636 GLY A N 1
ATOM 4926 C CA . GLY A 1 636 ? -6.082 14.773 -10.434 1.00 89.44 636 GLY A CA 1
ATOM 4927 C C . GLY A 1 636 ? -5.883 14.282 -11.866 1.00 89.44 636 GLY A C 1
ATOM 4928 O O . GLY A 1 636 ? -4.815 14.483 -12.447 1.00 89.44 636 GLY A O 1
ATOM 4929 N N . GLY A 1 637 ? -6.889 13.619 -12.419 1.00 94.25 637 GLY A N 1
ATOM 4930 C CA . GLY A 1 637 ? -6.814 13.032 -13.753 1.00 94.25 637 GLY A CA 1
ATOM 4931 C C . GLY A 1 637 ? -8.179 12.621 -14.283 1.00 94.25 637 GLY A C 1
ATOM 4932 O O . GLY A 1 637 ? -9.201 12.779 -13.617 1.00 94.25 637 GLY A O 1
ATOM 4933 N N . PHE A 1 638 ? -8.189 12.123 -15.511 1.00 96.19 638 PHE A N 1
ATOM 4934 C CA . PHE A 1 638 ? -9.381 11.664 -16.220 1.00 96.19 638 PHE A CA 1
ATOM 4935 C C . PHE A 1 638 ? -9.115 10.317 -16.890 1.00 96.19 638 PHE A C 1
ATOM 4937 O O . PHE A 1 638 ? -7.954 9.956 -17.113 1.00 96.19 638 PHE A O 1
ATOM 4944 N N . ALA A 1 639 ? -10.186 9.596 -17.216 1.00 97.56 639 ALA A N 1
ATOM 4945 C CA . ALA A 1 639 ? -10.104 8.315 -17.903 1.00 97.56 639 ALA A CA 1
ATOM 4946 C C . ALA A 1 639 ? -10.500 8.414 -19.381 1.00 97.56 639 ALA A C 1
ATOM 4948 O O . ALA A 1 639 ? -11.507 9.037 -19.740 1.00 97.56 639 ALA A O 1
ATOM 4949 N N . LEU A 1 640 ? -9.730 7.729 -20.220 1.00 98.44 640 LEU A N 1
ATOM 4950 C CA . LEU A 1 640 ? -10.070 7.401 -21.601 1.00 98.44 640 LEU A CA 1
ATOM 4951 C C . LEU A 1 640 ? -10.434 5.920 -21.693 1.00 98.44 640 LEU A C 1
ATOM 4953 O O . LEU A 1 640 ? -9.846 5.111 -20.980 1.00 98.44 640 LEU A O 1
ATOM 4957 N N . ASP A 1 641 ? -11.334 5.566 -22.602 1.00 98.19 641 ASP A N 1
ATOM 4958 C CA . ASP A 1 641 ? -11.539 4.179 -23.013 1.00 98.19 641 ASP A CA 1
ATOM 4959 C C . ASP A 1 641 ? -10.251 3.637 -23.652 1.00 98.19 641 ASP A C 1
ATOM 4961 O O . ASP A 1 641 ? -9.659 4.279 -24.527 1.00 98.19 641 ASP A O 1
ATOM 4965 N N . ILE A 1 642 ? -9.790 2.470 -23.202 1.00 97.50 642 ILE A N 1
ATOM 4966 C CA . ILE A 1 642 ? -8.509 1.903 -23.637 1.00 97.50 642 ILE A CA 1
ATOM 4967 C C . ILE A 1 642 ? -8.530 1.461 -25.107 1.00 97.50 642 ILE A C 1
ATOM 4969 O O . ILE A 1 642 ? -7.504 1.529 -25.790 1.00 97.50 642 ILE A O 1
ATOM 4973 N N . GLN A 1 643 ? -9.687 1.045 -25.627 1.00 96.44 643 GLN A N 1
ATOM 4974 C CA . GLN A 1 643 ? -9.837 0.525 -26.984 1.00 96.44 643 GLN A CA 1
ATOM 4975 C C . GLN A 1 643 ? -10.071 1.618 -28.023 1.00 96.44 643 GLN A C 1
ATOM 4977 O O . GLN A 1 643 ? -9.710 1.415 -29.182 1.00 96.44 643 GLN A O 1
ATOM 4982 N N . THR A 1 644 ? -10.645 2.761 -27.638 1.00 97.62 644 THR A N 1
ATOM 4983 C CA . THR A 1 644 ? -10.990 3.844 -28.571 1.00 97.62 644 THR A CA 1
ATOM 4984 C C . THR A 1 644 ? -10.248 5.154 -28.316 1.00 97.62 644 THR A C 1
ATOM 4986 O O . THR A 1 644 ? -10.310 6.048 -29.160 1.00 97.62 644 THR A O 1
ATOM 4989 N N . GLY A 1 645 ? -9.622 5.332 -27.149 1.00 97.38 645 GLY A N 1
ATOM 4990 C CA . GLY A 1 645 ? -8.947 6.575 -26.755 1.00 97.38 645 GLY A CA 1
ATOM 4991 C C . GLY A 1 645 ? -9.893 7.757 -26.508 1.00 97.38 645 GLY A C 1
ATOM 4992 O O . GLY A 1 645 ? -9.452 8.908 -26.495 1.00 97.38 645 GLY A O 1
ATOM 4993 N N . LYS A 1 646 ? -11.200 7.500 -26.344 1.00 97.88 646 LYS A N 1
ATOM 4994 C CA . LYS A 1 646 ? -12.219 8.544 -26.140 1.00 97.88 646 LYS A CA 1
ATOM 4995 C C . LYS A 1 646 ? -12.409 8.820 -24.645 1.00 97.88 646 LYS A C 1
ATOM 4997 O O . LYS A 1 646 ? -12.369 7.871 -23.866 1.00 97.88 646 LYS A O 1
ATOM 5002 N N . PRO A 1 647 ? -12.642 10.075 -24.221 1.00 97.19 647 PRO A N 1
ATOM 5003 C CA . PRO A 1 647 ? -12.967 10.376 -22.830 1.00 97.19 647 PRO A CA 1
AT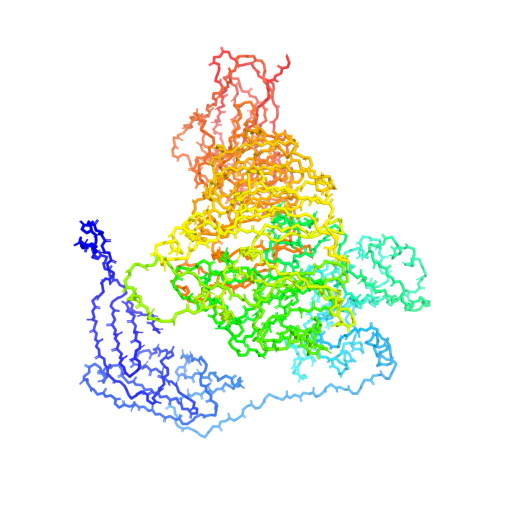OM 5004 C C . PRO A 1 647 ? -14.207 9.619 -22.355 1.00 97.19 647 PRO A C 1
ATOM 5006 O O . PRO A 1 647 ? -15.229 9.611 -23.034 1.00 97.19 647 PRO A O 1
ATOM 5009 N N . THR A 1 648 ? -14.118 9.027 -21.167 1.00 96.50 648 THR A N 1
ATOM 5010 C CA . THR A 1 648 ? -15.236 8.301 -20.531 1.00 96.50 648 THR A CA 1
ATOM 5011 C C . THR A 1 648 ? -16.183 9.220 -19.754 1.00 96.50 648 THR A C 1
ATOM 5013 O O . THR A 1 648 ? -17.248 8.793 -19.332 1.00 96.50 648 THR A O 1
ATOM 5016 N N . GLY A 1 649 ? -15.772 10.470 -19.509 1.00 93.50 649 GLY A N 1
ATOM 5017 C CA . GLY A 1 649 ? -16.423 11.387 -18.567 1.00 93.50 649 GLY A CA 1
ATOM 5018 C C . GLY A 1 649 ? -15.942 11.228 -17.120 1.00 93.50 649 GLY A C 1
ATOM 5019 O O . GLY A 1 649 ? -16.055 12.170 -16.344 1.00 93.50 649 GLY A O 1
ATOM 5020 N N . TRP A 1 650 ? -15.319 10.098 -16.768 1.00 94.75 650 TRP A N 1
ATOM 5021 C CA . TRP A 1 650 ? -14.824 9.851 -15.414 1.00 94.75 650 TRP A CA 1
ATOM 5022 C C . TRP A 1 650 ? -13.557 10.655 -15.098 1.00 94.75 650 TRP A C 1
ATOM 5024 O O . TRP A 1 650 ? -12.628 10.752 -15.915 1.00 94.75 650 TRP A O 1
ATOM 5034 N N . ARG A 1 651 ? -13.502 11.206 -13.881 1.00 94.12 651 ARG A N 1
ATOM 5035 C CA . ARG A 1 651 ? -12.385 12.003 -13.361 1.00 94.12 651 ARG A CA 1
ATOM 5036 C C . ARG A 1 651 ? -12.190 11.740 -11.875 1.00 94.12 651 ARG A C 1
ATOM 5038 O O . ARG A 1 651 ? -13.129 11.400 -11.169 1.00 94.12 651 ARG A O 1
ATOM 5045 N N . TYR A 1 652 ? -10.978 11.994 -11.398 1.00 93.88 652 TYR A N 1
ATOM 5046 C CA . TYR A 1 652 ? -10.695 12.069 -9.971 1.00 93.88 652 TYR A CA 1
ATOM 5047 C C . TYR A 1 652 ? -9.946 13.352 -9.636 1.00 93.88 652 TYR A C 1
ATOM 5049 O O . TYR A 1 652 ? -9.164 13.883 -10.434 1.00 93.88 652 TYR A O 1
ATOM 5057 N N . SER A 1 653 ? -10.156 13.822 -8.414 1.00 90.75 653 SER A N 1
ATOM 5058 C CA . SER A 1 653 ? -9.474 14.976 -7.847 1.00 90.75 653 SER A CA 1
ATOM 5059 C C . SER A 1 653 ? -8.642 14.561 -6.637 1.00 90.75 653 SER A C 1
ATOM 5061 O O . SER A 1 653 ? -8.840 13.510 -6.035 1.00 90.75 653 SER A O 1
ATOM 5063 N N . ARG A 1 654 ? -7.656 15.375 -6.283 1.00 91.38 654 ARG A N 1
ATOM 5064 C CA . ARG A 1 654 ? -6.895 15.264 -5.035 1.00 91.38 654 ARG A CA 1
ATOM 5065 C C . ARG A 1 654 ? -6.531 16.675 -4.598 1.00 91.38 654 ARG A C 1
ATOM 5067 O O . ARG A 1 654 ? -6.468 17.556 -5.449 1.00 91.38 654 ARG A O 1
ATOM 5074 N N . ASN A 1 655 ? -6.237 16.890 -3.319 1.00 87.88 655 ASN A N 1
ATOM 5075 C CA . ASN A 1 655 ? -5.862 18.220 -2.832 1.00 87.88 655 ASN A CA 1
ATOM 5076 C C . ASN A 1 655 ? -4.492 18.651 -3.393 1.00 87.88 655 ASN A C 1
ATOM 5078 O O . ASN A 1 655 ? -4.387 19.303 -4.426 1.00 87.88 655 ASN A O 1
ATOM 5082 N N . TYR A 1 656 ? -3.404 18.257 -2.727 1.00 84.50 656 TYR A N 1
ATOM 5083 C CA . TYR A 1 656 ? -2.039 18.579 -3.152 1.00 84.50 656 TYR A CA 1
ATOM 5084 C C . TYR A 1 656 ? -1.136 17.342 -3.107 1.00 84.50 656 TYR A C 1
ATOM 5086 O O . TYR A 1 656 ? -1.007 16.715 -2.054 1.00 84.50 656 TYR A O 1
ATOM 5094 N N . GLY A 1 657 ? -0.436 17.014 -4.200 1.00 82.75 657 GLY A N 1
ATOM 5095 C CA . GLY A 1 657 ? 0.474 15.860 -4.219 1.00 82.75 657 GLY A CA 1
ATOM 5096 C C . GLY A 1 657 ? 1.535 15.875 -5.319 1.00 82.75 657 GLY A C 1
ATOM 5097 O O . GLY A 1 657 ? 1.234 16.163 -6.468 1.00 82.75 657 GLY A O 1
ATOM 5098 N N . CYS A 1 658 ? 2.789 15.570 -4.963 1.00 80.00 658 CYS A N 1
ATOM 5099 C CA . CYS A 1 658 ? 3.939 15.468 -5.886 1.00 80.00 658 CYS A CA 1
ATOM 5100 C C . CYS A 1 658 ? 4.101 14.070 -6.512 1.00 80.00 658 CYS A C 1
ATOM 5102 O O . CYS A 1 658 ? 4.802 13.917 -7.503 1.00 80.00 658 CYS A O 1
ATOM 5104 N N . ASN A 1 659 ? 3.492 13.029 -5.934 1.00 88.31 659 ASN A N 1
ATOM 5105 C CA . ASN A 1 659 ? 3.706 11.670 -6.417 1.00 88.31 659 ASN A CA 1
ATOM 5106 C C . ASN A 1 659 ? 2.795 11.306 -7.597 1.00 88.31 659 ASN A C 1
ATOM 5108 O O . ASN A 1 659 ? 1.651 11.760 -7.714 1.00 88.31 659 ASN A O 1
ATOM 5112 N N . THR A 1 660 ? 3.310 10.419 -8.443 1.00 91.44 660 THR A N 1
ATOM 5113 C CA . THR A 1 660 ? 2.518 9.660 -9.412 1.00 91.44 660 THR A CA 1
ATOM 5114 C C . THR A 1 660 ? 1.432 8.884 -8.666 1.00 91.44 660 THR A C 1
ATOM 5116 O O . THR A 1 660 ? 1.747 8.190 -7.697 1.00 91.44 660 THR A O 1
ATOM 5119 N N . ALA A 1 661 ? 0.170 9.008 -9.091 1.00 95.50 661 ALA A N 1
ATOM 5120 C CA . ALA A 1 661 ? -0.858 8.077 -8.642 1.00 95.50 661 ALA A CA 1
ATOM 5121 C C . ALA A 1 661 ? -0.613 6.718 -9.283 1.00 95.50 661 ALA A C 1
ATOM 5123 O O . ALA A 1 661 ? -0.294 6.639 -10.471 1.00 95.50 661 ALA A O 1
ATOM 5124 N N . ILE A 1 662 ? -0.788 5.677 -8.484 1.00 97.00 662 ILE A N 1
ATOM 5125 C CA . ILE A 1 662 ? -0.734 4.290 -8.930 1.00 97.00 662 ILE A CA 1
ATOM 5126 C C . ILE A 1 662 ? -2.083 3.628 -8.685 1.00 97.00 662 ILE A C 1
ATOM 5128 O O . ILE A 1 662 ? -2.808 4.035 -7.778 1.00 97.00 662 ILE A O 1
ATOM 5132 N N . GLY A 1 663 ? -2.431 2.648 -9.513 1.00 96.81 663 GLY A N 1
ATOM 5133 C CA . GLY A 1 663 ? -3.717 1.957 -9.427 1.00 96.81 663 GLY A CA 1
ATOM 5134 C C . GLY A 1 663 ? -3.620 0.565 -8.818 1.00 96.81 663 GLY A C 1
ATOM 5135 O O . GLY A 1 663 ? -2.548 -0.034 -8.768 1.00 96.81 663 GLY A O 1
ATOM 5136 N N . SER A 1 664 ? -4.763 0.045 -8.401 1.00 96.56 664 SER A N 1
ATOM 5137 C CA . SER A 1 664 ? -5.084 -1.372 -8.231 1.00 96.56 664 SER A CA 1
ATOM 5138 C C . SER A 1 664 ? -6.510 -1.605 -8.737 1.00 96.56 664 SER A C 1
ATOM 5140 O O . SER A 1 664 ? -7.135 -0.676 -9.251 1.00 96.56 664 SER A O 1
ATOM 5142 N N . GLU A 1 665 ? -7.060 -2.809 -8.560 1.00 94.25 665 GLU A N 1
ATOM 5143 C CA . GLU A 1 665 ? -8.479 -3.061 -8.853 1.00 94.25 665 GLU A CA 1
ATOM 5144 C C . GLU A 1 665 ? -9.407 -2.046 -8.163 1.00 94.25 665 GLU A C 1
ATOM 5146 O O . GLU A 1 665 ? -10.396 -1.584 -8.738 1.00 94.25 665 GLU A O 1
ATOM 5151 N N . HIS A 1 666 ? -9.091 -1.741 -6.904 1.00 97.06 666 HIS A N 1
ATOM 5152 C CA . HIS A 1 666 ? -10.023 -1.135 -5.962 1.00 97.06 666 HIS A CA 1
ATOM 5153 C C . HIS A 1 666 ? -9.651 0.284 -5.546 1.00 97.06 666 HIS A C 1
ATOM 5155 O O . HIS A 1 666 ? -10.505 0.991 -5.011 1.00 97.06 666 HIS A O 1
ATOM 5161 N N . LEU A 1 667 ? -8.400 0.704 -5.751 1.00 97.50 667 LEU A N 1
ATOM 5162 C CA . LEU A 1 667 ? -7.892 1.989 -5.279 1.00 97.50 667 LEU A CA 1
ATOM 5163 C C . LEU A 1 667 ? -7.003 2.656 -6.331 1.00 97.50 667 LEU A C 1
ATOM 5165 O O . LEU A 1 667 ? -6.162 2.007 -6.945 1.00 97.50 667 LEU A O 1
ATOM 5169 N N . LEU A 1 668 ? -7.099 3.979 -6.452 1.00 97.56 668 LEU A N 1
ATOM 5170 C CA . LEU A 1 668 ? -5.930 4.778 -6.834 1.00 97.56 668 LEU A CA 1
ATOM 5171 C C . LEU A 1 668 ? -5.260 5.251 -5.552 1.00 97.56 668 LEU A C 1
ATOM 5173 O O . LEU A 1 668 ? -5.956 5.769 -4.689 1.00 97.56 668 LEU A O 1
ATOM 5177 N N . THR A 1 669 ? -3.943 5.132 -5.407 1.00 97.19 669 THR A N 1
ATOM 5178 C CA . THR A 1 669 ? -3.221 5.657 -4.236 1.00 97.19 669 THR A CA 1
ATOM 5179 C C . THR A 1 669 ? -2.299 6.797 -4.638 1.00 97.19 669 THR A C 1
ATOM 5181 O O . THR A 1 669 ? -1.648 6.776 -5.685 1.00 97.19 669 THR A O 1
ATOM 5184 N N . PHE A 1 670 ? -2.266 7.846 -3.816 1.00 95.12 670 PHE A N 1
ATOM 5185 C CA . PHE A 1 670 ? -1.506 9.059 -4.099 1.00 95.12 670 PHE A CA 1
ATOM 5186 C C . PHE A 1 670 ? -1.318 9.930 -2.850 1.00 95.12 670 PHE A C 1
ATOM 5188 O O . PHE A 1 670 ? -1.674 9.583 -1.727 1.00 95.12 670 PHE A O 1
ATOM 5195 N N . ARG A 1 671 ? -0.687 11.088 -3.030 1.00 91.44 671 ARG A N 1
ATOM 5196 C CA . ARG A 1 671 ? -0.612 12.157 -2.042 1.00 91.44 671 ARG A CA 1
ATOM 5197 C C . ARG A 1 671 ? -1.731 13.167 -2.276 1.00 91.44 671 ARG A C 1
ATOM 5199 O O . ARG A 1 671 ? -1.912 13.642 -3.395 1.00 91.44 671 ARG A O 1
ATOM 5206 N N . SER A 1 672 ? -2.420 13.533 -1.203 1.00 91.12 672 SER A N 1
ATOM 5207 C CA . SER A 1 672 ? -3.518 14.502 -1.194 1.00 91.12 672 SER A CA 1
ATOM 5208 C C . SER A 1 672 ? -3.471 15.317 0.104 1.00 91.12 672 SER A C 1
ATOM 5210 O O . SER A 1 672 ? -4.285 15.179 1.009 1.00 91.12 672 SER A O 1
ATOM 5212 N N . GLY A 1 673 ? -2.415 16.118 0.264 1.00 87.00 673 GLY A N 1
ATOM 5213 C CA . GLY A 1 673 ? -2.043 16.754 1.534 1.00 87.00 673 GLY A CA 1
ATOM 5214 C C . GLY A 1 673 ? -1.427 15.752 2.518 1.00 87.00 673 GLY A C 1
ATOM 5215 O O . GLY A 1 673 ? -0.307 15.962 2.982 1.00 87.00 673 GLY A O 1
ATOM 5216 N N . ALA A 1 674 ? -2.093 14.622 2.737 1.00 89.12 674 ALA A N 1
ATOM 5217 C CA . ALA A 1 674 ? -1.635 13.444 3.470 1.00 89.12 674 ALA A CA 1
ATOM 5218 C C . ALA A 1 674 ? -1.446 12.245 2.516 1.00 89.12 674 ALA A C 1
ATOM 5220 O O . ALA A 1 674 ? -1.446 12.411 1.290 1.00 89.12 674 ALA A O 1
ATOM 5221 N N . ALA A 1 675 ? -1.247 11.043 3.059 1.00 92.75 675 ALA A N 1
ATOM 5222 C CA . ALA A 1 675 ? -1.495 9.824 2.296 1.00 92.75 675 ALA A CA 1
ATOM 5223 C C . ALA A 1 675 ? -2.987 9.760 1.925 1.00 92.75 675 ALA A C 1
ATOM 5225 O O . ALA A 1 675 ? -3.838 10.024 2.773 1.00 92.75 675 ALA A O 1
ATOM 5226 N N . GLY A 1 676 ? -3.305 9.443 0.673 1.00 94.56 676 GLY A N 1
ATOM 5227 C CA . GLY A 1 676 ? -4.684 9.421 0.202 1.00 94.56 676 GLY A CA 1
ATOM 5228 C C . GLY A 1 676 ? -4.925 8.384 -0.881 1.00 94.56 676 GLY A C 1
ATOM 5229 O O . GLY A 1 676 ? -3.992 7.779 -1.421 1.00 94.56 676 GLY A O 1
ATOM 5230 N N . PHE A 1 677 ? -6.201 8.187 -1.173 1.00 96.69 677 PHE A N 1
ATOM 5231 C CA . PHE A 1 677 ? -6.673 7.244 -2.167 1.00 96.69 677 PHE A CA 1
ATOM 5232 C C . PHE A 1 677 ? -7.931 7.760 -2.858 1.00 96.69 677 PHE A C 1
ATOM 5234 O O . PHE A 1 677 ? -8.621 8.607 -2.307 1.00 96.69 677 PHE A O 1
ATOM 5241 N N . TYR A 1 678 ? -8.243 7.221 -4.030 1.00 96.75 678 TYR A N 1
ATOM 5242 C CA . TYR A 1 678 ? -9.580 7.263 -4.612 1.00 96.75 678 TYR A CA 1
ATOM 5243 C C . TYR A 1 678 ? -10.218 5.879 -4.478 1.00 96.75 678 TYR A C 1
ATOM 5245 O O . TYR A 1 678 ? -9.570 4.888 -4.826 1.00 96.75 678 TYR A O 1
ATOM 5253 N N . ASP A 1 679 ? -11.455 5.799 -3.987 1.00 96.25 679 ASP A N 1
ATOM 5254 C CA . ASP A 1 679 ? -12.217 4.548 -3.930 1.00 96.25 679 ASP A CA 1
ATOM 5255 C C . ASP A 1 679 ? -12.801 4.199 -5.305 1.00 96.25 679 ASP A C 1
ATOM 5257 O O . ASP A 1 679 ? -13.860 4.696 -5.690 1.00 96.25 679 ASP A O 1
ATOM 5261 N N . LEU A 1 680 ? -12.113 3.321 -6.039 1.00 95.12 680 LEU A N 1
ATOM 5262 C CA . LEU A 1 680 ? -12.580 2.831 -7.338 1.00 95.12 680 LEU A CA 1
ATOM 5263 C C . LEU A 1 680 ? -13.681 1.774 -7.207 1.00 95.12 680 LEU A C 1
ATOM 5265 O O . LEU A 1 680 ? -14.384 1.521 -8.179 1.00 95.12 680 LEU A O 1
ATOM 5269 N N . THR A 1 681 ? -13.827 1.138 -6.039 1.00 93.19 681 THR A N 1
ATOM 5270 C CA . THR A 1 681 ? -14.793 0.042 -5.859 1.00 93.19 681 THR A CA 1
ATOM 5271 C C . THR A 1 681 ? -16.219 0.562 -5.913 1.00 93.19 681 THR A C 1
ATOM 5273 O O . THR A 1 681 ? -17.067 -0.047 -6.559 1.00 93.19 681 THR A O 1
ATOM 5276 N N . ASN A 1 682 ? -16.474 1.690 -5.248 1.00 91.69 682 ASN A N 1
ATOM 5277 C CA . ASN A 1 682 ? -17.810 2.278 -5.166 1.00 91.69 682 ASN A CA 1
ATOM 5278 C C . ASN A 1 682 ? -17.928 3.597 -5.938 1.00 91.69 682 ASN A C 1
ATOM 5280 O O . ASN A 1 682 ? -18.933 4.291 -5.792 1.00 91.69 682 ASN A O 1
ATOM 5284 N N . ASP A 1 683 ? -16.893 3.980 -6.695 1.00 92.56 683 ASP A N 1
ATOM 5285 C CA . ASP A 1 683 ? -16.767 5.334 -7.247 1.00 92.56 683 ASP A CA 1
ATOM 5286 C C . ASP A 1 683 ? -17.026 6.385 -6.146 1.00 92.56 683 ASP A C 1
ATOM 5288 O O . ASP A 1 683 ? -17.897 7.260 -6.230 1.00 92.56 683 ASP A O 1
ATOM 5292 N N . GLY A 1 684 ? -16.359 6.159 -5.008 1.00 93.19 684 GLY A N 1
ATOM 5293 C CA . GLY A 1 684 ? -16.670 6.796 -3.731 1.00 93.19 684 GLY A CA 1
ATOM 5294 C C . GLY A 1 684 ? -16.082 8.193 -3.604 1.00 93.19 684 GLY A C 1
ATOM 5295 O O . GLY A 1 684 ? -16.658 9.038 -2.935 1.00 93.19 684 GLY A O 1
ATOM 5296 N N . GLY A 1 685 ? -14.985 8.467 -4.308 1.00 95.12 685 GLY A N 1
ATOM 5297 C CA . GLY A 1 685 ? -14.249 9.723 -4.207 1.00 95.12 685 GLY A CA 1
ATOM 5298 C C . GLY A 1 685 ? -12.907 9.574 -3.521 1.00 95.12 685 GLY A C 1
ATOM 5299 O O . GLY A 1 685 ? -12.417 8.467 -3.283 1.00 95.12 685 GLY A O 1
ATOM 5300 N N . THR A 1 686 ? -12.298 10.713 -3.212 1.00 95.81 686 THR A N 1
ATOM 5301 C CA . THR A 1 686 ? -10.958 10.779 -2.632 1.00 95.81 686 THR A CA 1
ATOM 5302 C C . THR A 1 686 ? -11.008 10.780 -1.114 1.00 95.81 686 THR A C 1
ATOM 5304 O O . THR A 1 686 ? -11.581 11.683 -0.519 1.00 95.81 686 THR A O 1
ATOM 5307 N N . GLY A 1 687 ? -10.363 9.803 -0.479 1.00 94.81 687 GLY A N 1
ATOM 5308 C CA . GLY A 1 687 ? -10.170 9.717 0.968 1.00 94.81 687 GLY A CA 1
ATOM 5309 C C . GLY A 1 687 ? -8.724 10.005 1.382 1.00 94.81 687 GLY A C 1
ATOM 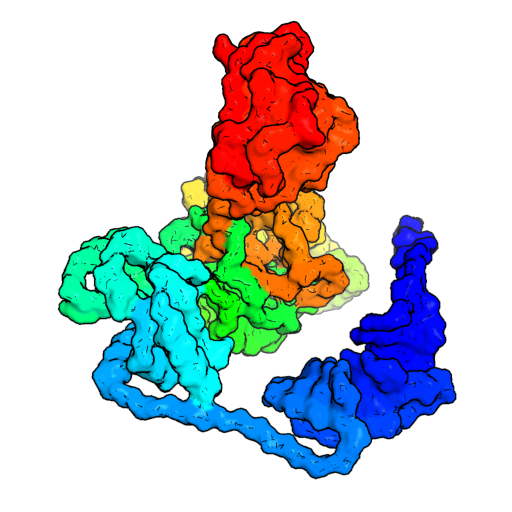5310 O O . GLY A 1 687 ? -7.788 9.862 0.591 1.00 94.81 687 GLY A O 1
ATOM 5311 N N . ASN A 1 688 ? -8.523 10.404 2.641 1.00 92.62 688 ASN A N 1
ATOM 5312 C CA . ASN A 1 688 ? -7.199 10.682 3.207 1.00 92.62 688 ASN A CA 1
ATOM 5313 C C . ASN A 1 688 ? -6.991 9.951 4.539 1.00 92.62 688 ASN A C 1
ATOM 5315 O O . ASN A 1 688 ? -7.867 9.965 5.401 1.00 92.62 688 ASN A O 1
ATOM 5319 N N . TRP A 1 689 ? -5.789 9.417 4.757 1.00 90.00 689 TRP A N 1
ATOM 5320 C CA . TRP A 1 689 ? -5.334 8.963 6.073 1.00 90.00 689 TRP A CA 1
ATOM 5321 C C . TRP A 1 689 ? -4.637 10.120 6.791 1.00 90.00 689 TRP A C 1
ATOM 5323 O O . TRP A 1 689 ? -3.457 10.400 6.567 1.00 90.00 689 TRP A O 1
ATOM 5333 N N . GLY A 1 690 ? -5.395 10.835 7.627 1.00 83.44 690 GLY A N 1
ATOM 5334 C CA . GLY A 1 690 ? -4.896 11.967 8.410 1.00 83.44 690 GLY A CA 1
ATOM 5335 C C . GLY A 1 690 ? -3.710 11.593 9.308 1.00 83.44 690 GLY A C 1
ATOM 5336 O O . GLY A 1 690 ? -3.586 10.464 9.769 1.00 83.44 690 GLY A O 1
ATOM 5337 N N . GLY A 1 691 ? -2.798 12.542 9.538 1.00 82.00 691 GLY A N 1
ATOM 5338 C CA . GLY A 1 691 ? -1.617 12.344 10.394 1.00 82.00 691 GLY A CA 1
ATOM 5339 C C . GLY A 1 691 ? -0.476 11.527 9.771 1.00 82.00 691 GLY A C 1
ATOM 5340 O O . GLY A 1 691 ? 0.660 11.671 10.222 1.00 82.00 691 GLY A O 1
ATOM 5341 N N . PHE A 1 692 ? -0.742 10.762 8.705 1.00 84.94 692 PHE A N 1
ATOM 5342 C CA . PHE A 1 692 ? 0.227 9.943 7.973 1.00 84.94 692 PHE A CA 1
ATOM 5343 C C . PHE A 1 692 ? 0.550 10.533 6.589 1.00 84.94 692 PHE A C 1
ATOM 5345 O O . PHE A 1 692 ? -0.326 11.020 5.871 1.00 84.94 692 PHE A O 1
ATOM 5352 N N . ARG A 1 693 ? 1.825 10.507 6.179 1.00 85.06 693 ARG A N 1
ATOM 5353 C CA . ARG A 1 693 ? 2.284 11.165 4.945 1.00 85.06 693 ARG A CA 1
ATOM 5354 C C . ARG A 1 693 ? 2.981 10.202 3.989 1.00 85.06 693 ARG A C 1
ATOM 5356 O O . ARG A 1 693 ? 3.957 9.558 4.346 1.00 85.06 693 ARG A O 1
ATOM 5363 N N . SER A 1 694 ? 2.569 10.230 2.722 1.00 87.75 694 SER A N 1
ATOM 5364 C CA . SER A 1 694 ? 3.271 9.567 1.615 1.00 87.75 694 SER A CA 1
ATOM 5365 C C . SER A 1 694 ? 4.458 10.385 1.072 1.00 87.75 694 SER A C 1
ATOM 5367 O O . SER A 1 694 ? 4.559 11.608 1.265 1.00 87.75 694 SER A O 1
ATOM 5369 N N . SER A 1 695 ? 5.381 9.715 0.380 1.00 86.44 695 SER A N 1
ATOM 5370 C CA . SER A 1 695 ? 6.586 10.292 -0.236 1.00 86.44 695 SER A CA 1
ATOM 5371 C C . SER A 1 695 ? 6.268 11.148 -1.476 1.00 86.44 695 SER A C 1
ATOM 5373 O O . SER A 1 695 ? 5.104 11.371 -1.815 1.00 86.44 695 SER A O 1
ATOM 5375 N N . CYS A 1 696 ? 7.285 11.751 -2.104 1.00 86.81 696 CYS A N 1
ATOM 5376 C CA . CYS A 1 696 ? 7.143 12.297 -3.461 1.00 86.81 696 CYS A CA 1
ATOM 5377 C C . CYS A 1 696 ? 7.350 11.230 -4.549 1.00 86.81 696 CYS A C 1
ATOM 5379 O O . CYS A 1 696 ? 6.822 11.378 -5.646 1.00 86.81 696 CYS A O 1
ATOM 5381 N N . THR A 1 697 ? 7.982 10.106 -4.215 1.00 89.44 697 THR A N 1
ATOM 5382 C CA . THR A 1 697 ? 7.830 8.845 -4.955 1.00 89.44 697 THR A CA 1
ATOM 5383 C C . THR A 1 697 ? 6.532 8.142 -4.534 1.00 89.44 697 THR A C 1
ATOM 5385 O O . THR A 1 697 ? 6.063 8.313 -3.407 1.00 89.44 697 THR A O 1
ATOM 5388 N N . ALA A 1 698 ? 5.931 7.337 -5.414 1.00 92.38 698 ALA A N 1
ATOM 5389 C CA . ALA A 1 698 ? 4.838 6.447 -5.026 1.00 92.38 698 ALA A CA 1
ATOM 5390 C C . ALA A 1 698 ? 5.340 5.401 -4.010 1.00 92.38 698 ALA A C 1
ATOM 5392 O O . ALA A 1 698 ? 6.203 4.591 -4.342 1.00 92.38 698 ALA A O 1
ATOM 5393 N N . ASN A 1 699 ? 4.823 5.447 -2.777 1.00 93.50 699 ASN A N 1
ATOM 5394 C CA . ASN A 1 699 ? 5.177 4.544 -1.672 1.00 93.50 699 ASN A CA 1
ATOM 5395 C C . ASN A 1 699 ? 3.942 4.020 -0.909 1.00 93.50 699 ASN A C 1
ATOM 5397 O O . ASN A 1 699 ? 4.071 3.613 0.237 1.00 93.50 699 ASN A O 1
ATOM 5401 N N . LEU A 1 700 ? 2.751 4.085 -1.510 1.00 96.88 700 LEU A N 1
ATOM 5402 C CA . LEU A 1 700 ? 1.518 3.490 -0.985 1.00 96.88 700 LEU A CA 1
ATOM 5403 C C . LEU A 1 700 ? 1.163 2.299 -1.875 1.00 96.88 700 LEU A C 1
ATOM 5405 O O . LEU A 1 700 ? 0.308 2.429 -2.744 1.00 96.88 700 LEU A O 1
ATOM 5409 N N . ILE A 1 701 ? 1.891 1.193 -1.725 1.00 98.12 701 ILE A N 1
ATOM 5410 C CA . ILE A 1 701 ? 1.949 0.101 -2.705 1.00 98.12 701 ILE A CA 1
ATOM 5411 C C . ILE A 1 701 ? 0.944 -1.007 -2.349 1.00 98.12 701 ILE A C 1
ATOM 5413 O O . ILE A 1 701 ? 1.175 -1.728 -1.371 1.00 98.12 701 ILE A O 1
ATOM 5417 N N . PRO A 1 702 ? -0.153 -1.186 -3.111 1.00 98.25 702 PRO A N 1
ATOM 5418 C CA . PRO A 1 702 ? -1.072 -2.305 -2.923 1.00 98.25 702 PRO A CA 1
ATOM 5419 C C . PRO A 1 702 ? -0.425 -3.565 -3.503 1.00 98.25 702 PRO A C 1
ATOM 5421 O O . PRO A 1 702 ? -0.287 -3.670 -4.718 1.00 98.25 702 PRO A O 1
ATOM 5424 N N . ALA A 1 703 ? 0.025 -4.493 -2.662 1.00 98.44 703 ALA A N 1
ATOM 5425 C CA . ALA A 1 703 ? 0.658 -5.732 -3.111 1.00 98.44 703 ALA A CA 1
ATOM 5426 C C . ALA A 1 703 ? 0.691 -6.775 -1.992 1.00 98.44 703 ALA A C 1
ATOM 5428 O O . ALA A 1 703 ? 0.821 -6.435 -0.813 1.00 98.44 703 ALA A O 1
ATOM 5429 N N . ASN A 1 704 ? 0.647 -8.055 -2.368 1.00 98.12 704 ASN A N 1
ATOM 5430 C CA . ASN A 1 704 ? 0.665 -9.195 -1.446 1.00 98.12 704 ASN A CA 1
ATOM 5431 C C . ASN A 1 704 ? -0.469 -9.130 -0.394 1.00 98.12 704 ASN A C 1
ATOM 5433 O O . ASN A 1 704 ? -0.318 -9.587 0.736 1.00 98.12 704 ASN A O 1
ATOM 5437 N N . GLY A 1 705 ? -1.604 -8.540 -0.773 1.00 97.56 705 GLY A N 1
ATOM 5438 C CA . GLY A 1 705 ? -2.794 -8.350 0.051 1.00 97.56 705 GLY A CA 1
ATOM 5439 C C . GLY A 1 705 ? -2.694 -7.294 1.139 1.00 97.56 705 GLY A C 1
ATOM 5440 O O . GLY A 1 705 ? -3.550 -7.233 2.019 1.00 97.56 705 GLY A O 1
ATOM 5441 N N . VAL A 1 706 ? -1.674 -6.438 1.070 1.00 98.50 706 VAL A N 1
ATOM 5442 C CA . VAL A 1 706 ? -1.436 -5.355 2.024 1.00 98.50 706 VAL A CA 1
ATOM 5443 C C . VAL A 1 706 ? -1.221 -4.049 1.261 1.00 98.50 706 VAL A C 1
ATOM 5445 O O . VAL A 1 706 ? -0.535 -4.010 0.237 1.00 98.50 706 VAL A O 1
ATOM 5448 N N . LEU A 1 707 ? -1.776 -2.944 1.761 1.00 98.31 707 LEU A N 1
ATOM 5449 C CA . LEU A 1 707 ? -1.305 -1.618 1.379 1.00 98.31 707 LEU A CA 1
ATOM 5450 C C . LEU A 1 707 ? -0.012 -1.336 2.149 1.00 98.31 707 LEU A C 1
ATOM 5452 O O . LEU A 1 707 ? -0.036 -1.014 3.338 1.00 98.31 707 LEU A O 1
ATOM 5456 N N . ASN A 1 708 ? 1.117 -1.495 1.465 1.00 98.06 708 ASN A N 1
ATOM 5457 C CA . ASN A 1 708 ? 2.447 -1.296 2.022 1.00 98.06 708 ASN A CA 1
ATOM 5458 C C . ASN A 1 708 ? 2.784 0.193 1.999 1.00 98.06 708 ASN A C 1
ATOM 5460 O O . ASN A 1 708 ? 2.882 0.792 0.925 1.00 98.06 708 ASN A O 1
ATOM 5464 N N . ALA A 1 709 ? 2.990 0.782 3.174 1.00 96.00 709 ALA A N 1
ATOM 5465 C CA . ALA A 1 709 ? 3.242 2.207 3.315 1.00 96.00 709 ALA A CA 1
ATOM 5466 C C . ALA A 1 709 ? 4.514 2.465 4.149 1.00 96.00 709 ALA A C 1
ATOM 5468 O O . ALA A 1 709 ? 4.422 2.888 5.305 1.00 96.00 709 ALA A O 1
ATOM 5469 N N . PRO A 1 710 ? 5.716 2.177 3.603 1.00 94.50 710 PRO A N 1
ATOM 5470 C CA . PRO A 1 710 ? 6.969 2.427 4.304 1.00 94.50 710 PRO A CA 1
ATOM 5471 C C . PRO A 1 710 ? 7.185 3.912 4.592 1.00 94.50 710 PRO A C 1
ATOM 5473 O O . PRO A 1 710 ? 6.858 4.780 3.774 1.00 94.50 710 PRO A O 1
ATOM 5476 N N . ASP A 1 711 ? 7.810 4.184 5.734 1.00 90.56 711 ASP A N 1
ATOM 5477 C CA . ASP A 1 711 ? 8.175 5.528 6.156 1.00 90.56 711 ASP A CA 1
ATOM 5478 C C . ASP A 1 711 ? 9.272 6.109 5.260 1.00 90.56 711 ASP A C 1
ATOM 5480 O O . ASP A 1 711 ? 10.416 5.664 5.300 1.00 90.56 711 ASP A O 1
ATOM 5484 N N . TYR A 1 712 ? 8.906 7.128 4.482 1.00 87.75 712 TYR A N 1
ATOM 5485 C CA . TYR A 1 712 ? 9.792 7.919 3.627 1.00 87.75 712 TYR A CA 1
ATOM 5486 C C . TYR A 1 712 ? 9.861 9.391 4.069 1.00 87.75 712 TYR A C 1
ATOM 5488 O O . TYR A 1 712 ? 10.095 10.288 3.255 1.00 87.75 712 TYR A O 1
ATOM 5496 N N . THR A 1 713 ? 9.647 9.682 5.357 1.00 83.25 713 THR A N 1
ATOM 5497 C CA . THR A 1 713 ? 9.708 11.052 5.894 1.00 83.25 713 THR A CA 1
ATOM 5498 C C . THR A 1 713 ? 11.116 11.506 6.284 1.00 83.25 713 THR A C 1
ATOM 5500 O O . THR A 1 713 ? 11.256 12.542 6.936 1.00 83.25 713 THR A O 1
ATOM 5503 N N . ARG A 1 714 ? 12.176 10.798 5.860 1.00 83.88 714 ARG A N 1
ATOM 5504 C CA . ARG A 1 714 ? 13.567 11.256 6.030 1.00 83.88 714 ARG A CA 1
ATOM 5505 C C . ARG A 1 714 ? 13.702 12.697 5.512 1.00 83.88 714 ARG A C 1
ATOM 5507 O O . ARG A 1 714 ? 13.147 13.029 4.465 1.00 83.88 714 ARG A O 1
ATOM 5514 N N . THR A 1 715 ? 14.399 13.535 6.286 1.00 79.06 715 THR A N 1
ATOM 5515 C CA . THR A 1 715 ? 14.606 14.987 6.082 1.00 79.06 715 THR A CA 1
ATOM 5516 C C . THR A 1 715 ? 13.355 15.880 6.138 1.00 79.06 715 THR A C 1
ATOM 5518 O O . THR A 1 715 ? 13.452 17.065 5.827 1.00 79.06 715 THR A O 1
ATOM 5521 N N . CYS A 1 716 ? 12.182 15.367 6.531 1.00 72.69 716 CYS A N 1
ATOM 5522 C CA . CYS A 1 716 ? 10.970 16.181 6.680 1.00 72.69 716 CYS A CA 1
ATOM 5523 C C . CYS A 1 716 ? 10.861 16.793 8.088 1.00 72.69 716 CYS A C 1
ATOM 5525 O O . CYS A 1 716 ? 10.976 16.084 9.081 1.00 72.69 716 CYS A O 1
ATOM 5527 N N . SER A 1 717 ? 10.539 18.087 8.172 1.00 68.81 717 SER A N 1
ATOM 5528 C CA . SER A 1 717 ? 10.295 18.821 9.431 1.00 68.81 717 SER A CA 1
ATOM 5529 C C . SER A 1 717 ? 8.825 19.225 9.648 1.00 68.81 717 SER A C 1
ATOM 5531 O O . SER A 1 717 ? 8.507 19.962 10.575 1.00 68.81 717 SER A O 1
ATOM 5533 N N . CYS A 1 718 ? 7.910 18.786 8.777 1.00 66.25 718 CYS A N 1
ATOM 5534 C CA . CYS A 1 718 ? 6.497 19.174 8.823 1.00 66.25 718 CYS A CA 1
ATOM 5535 C C . CYS A 1 718 ? 5.734 18.556 10.013 1.00 66.25 718 CYS A C 1
ATOM 5537 O O . CYS A 1 718 ? 6.071 17.469 10.469 1.00 66.25 718 CYS A O 1
ATOM 5539 N N . ALA A 1 719 ? 4.621 19.188 10.403 1.00 66.31 719 ALA A N 1
ATOM 5540 C CA . ALA A 1 719 ? 3.761 18.824 11.540 1.00 66.31 719 ALA A CA 1
ATOM 5541 C C . ALA A 1 719 ? 2.892 17.550 11.356 1.00 66.31 719 ALA A C 1
ATOM 5543 O O . ALA A 1 719 ? 1.737 17.518 11.771 1.00 66.31 719 ALA A O 1
ATOM 5544 N N . TYR A 1 720 ? 3.411 16.496 10.718 1.00 75.50 720 TYR A N 1
ATOM 5545 C CA . TYR A 1 720 ? 2.720 15.200 10.645 1.00 75.50 720 TYR A CA 1
ATOM 5546 C C . TYR A 1 720 ? 3.099 14.377 11.871 1.00 75.50 720 TYR A C 1
ATOM 5548 O O . TYR A 1 720 ? 4.278 14.106 12.086 1.00 75.50 720 TYR A O 1
ATOM 5556 N N . GLN A 1 721 ? 2.103 14.001 12.673 1.00 75.00 721 GLN A N 1
ATOM 5557 C CA . GLN A 1 721 ? 2.334 13.360 13.969 1.00 75.00 721 GLN A CA 1
ATOM 5558 C C . GLN A 1 721 ? 2.797 11.899 13.852 1.00 75.00 721 GLN A C 1
ATOM 5560 O O . GLN A 1 721 ? 3.385 11.375 14.792 1.00 75.00 721 GLN A O 1
ATOM 5565 N N . VAL A 1 722 ? 2.569 11.247 12.704 1.00 83.88 722 VAL A N 1
ATOM 5566 C CA . VAL A 1 722 ? 2.873 9.824 12.502 1.00 83.88 722 VAL A CA 1
ATOM 5567 C C . VAL A 1 722 ? 4.003 9.655 11.479 1.00 83.88 722 VAL A C 1
ATOM 5569 O O . VAL A 1 722 ? 3.773 9.648 10.269 1.00 83.88 722 VAL A O 1
ATOM 5572 N N . GLN A 1 723 ? 5.234 9.507 11.979 1.00 86.06 723 GLN A N 1
ATOM 5573 C CA . GLN A 1 723 ? 6.432 9.153 11.200 1.00 86.06 723 GLN A CA 1
ATOM 5574 C C . GLN A 1 723 ? 6.786 7.684 11.445 1.00 86.06 723 GLN A C 1
ATOM 5576 O O . GLN A 1 723 ? 7.592 7.349 12.313 1.00 86.06 723 GLN A O 1
ATOM 5581 N N . THR A 1 724 ? 6.088 6.786 10.756 1.00 90.31 724 THR A N 1
ATOM 5582 C CA . THR A 1 724 ? 6.301 5.345 10.893 1.00 90.31 724 THR A CA 1
ATOM 5583 C C . THR A 1 724 ? 5.827 4.604 9.650 1.00 90.31 724 THR A C 1
ATOM 5585 O O . THR A 1 724 ? 5.087 5.167 8.842 1.00 90.31 724 THR A O 1
ATOM 5588 N N . SER A 1 725 ? 6.269 3.357 9.475 1.00 94.25 725 SER A N 1
ATOM 5589 C CA . SER A 1 725 ? 5.763 2.516 8.388 1.00 94.25 725 SER A CA 1
ATOM 5590 C C . SER A 1 725 ? 4.465 1.852 8.825 1.00 94.25 725 SER A C 1
ATOM 5592 O O . SER A 1 725 ? 4.323 1.481 9.992 1.00 94.25 725 SER A O 1
ATOM 5594 N N . LEU A 1 726 ? 3.542 1.681 7.884 1.00 95.75 726 LEU A N 1
ATOM 5595 C CA . LEU A 1 726 ? 2.256 1.032 8.115 1.00 95.75 726 LEU A CA 1
ATOM 5596 C C . LEU A 1 726 ? 2.059 -0.112 7.116 1.00 95.75 726 LEU A C 1
ATOM 5598 O O . LEU A 1 726 ? 2.381 0.023 5.931 1.00 95.75 726 LEU A O 1
ATOM 5602 N N . GLY A 1 727 ? 1.482 -1.210 7.593 1.00 97.12 727 GLY A N 1
ATOM 5603 C CA . GLY A 1 727 ? 0.801 -2.195 6.761 1.00 97.12 727 GLY A CA 1
ATOM 5604 C C . GLY A 1 727 ? -0.695 -2.092 7.016 1.00 97.12 727 GLY A C 1
ATOM 5605 O O . GLY A 1 727 ? -1.116 -2.178 8.171 1.00 97.12 727 GLY A O 1
ATOM 5606 N N . LEU A 1 728 ? -1.493 -1.894 5.966 1.00 97.12 728 LEU A N 1
ATOM 5607 C CA . LEU A 1 728 ? -2.951 -1.802 6.082 1.00 97.12 728 LEU A CA 1
ATOM 5608 C C . LEU A 1 728 ? -3.642 -2.911 5.282 1.00 97.12 728 LEU A C 1
ATOM 5610 O O . LEU A 1 728 ? -3.205 -3.241 4.180 1.00 97.12 728 LEU A O 1
ATOM 5614 N N . ILE A 1 729 ? -4.730 -3.460 5.817 1.00 96.81 729 ILE A N 1
ATOM 5615 C CA . ILE A 1 729 ? -5.551 -4.495 5.168 1.00 96.81 729 ILE A CA 1
ATOM 5616 C C . ILE A 1 729 ? -7.019 -4.084 5.145 1.00 96.81 729 ILE A C 1
ATOM 5618 O O . ILE A 1 729 ? -7.433 -3.219 5.913 1.00 96.81 729 ILE A O 1
ATOM 5622 N N . HIS A 1 730 ? -7.809 -4.707 4.274 1.00 95.44 730 HIS A N 1
ATOM 5623 C CA . HIS A 1 730 ? -9.249 -4.478 4.246 1.00 95.44 730 HIS A CA 1
ATOM 5624 C C . HIS A 1 730 ? -9.899 -4.913 5.569 1.00 95.44 730 HIS A C 1
ATOM 5626 O O . HIS A 1 730 ? -9.770 -6.069 5.969 1.00 95.44 730 HIS A O 1
ATOM 5632 N N . MET A 1 731 ? -10.594 -3.980 6.220 1.00 92.75 731 MET A N 1
ATOM 5633 C CA . MET A 1 731 ? -11.342 -4.182 7.466 1.00 92.75 731 MET A CA 1
ATOM 5634 C C . MET A 1 731 ? -12.727 -3.540 7.290 1.00 92.75 731 MET A C 1
ATOM 5636 O O . MET A 1 731 ? -12.868 -2.332 7.504 1.00 92.75 731 MET A O 1
ATOM 5640 N N . PRO A 1 732 ? -13.731 -4.285 6.789 1.00 88.94 732 PRO A N 1
ATOM 5641 C CA . PRO A 1 732 ? -15.026 -3.734 6.373 1.00 88.94 732 PRO A CA 1
ATOM 5642 C C . PRO A 1 732 ? -15.820 -3.056 7.498 1.00 88.94 732 PRO A C 1
ATOM 5644 O O . PRO A 1 732 ? -16.686 -2.228 7.222 1.00 88.94 732 PRO A O 1
ATOM 5647 N N . GLU A 1 733 ? -15.527 -3.387 8.752 1.00 85.06 733 GLU A N 1
ATOM 5648 C CA . GLU A 1 733 ? -16.108 -2.787 9.949 1.00 85.06 733 GLU A CA 1
ATOM 5649 C C . GLU A 1 733 ? -15.630 -1.353 10.222 1.00 85.06 733 GLU A C 1
ATOM 5651 O O . GLU A 1 733 ? -16.256 -0.645 11.012 1.00 85.06 733 GLU A O 1
ATOM 5656 N N . LEU A 1 734 ? -14.533 -0.916 9.594 1.00 89.38 734 LEU A N 1
ATOM 5657 C CA . LEU A 1 734 ? -14.004 0.433 9.769 1.00 89.38 734 LEU A CA 1
ATOM 5658 C C . LEU A 1 734 ? -14.718 1.452 8.879 1.00 89.38 734 LEU A C 1
ATOM 5660 O O . LEU A 1 734 ? -15.269 1.150 7.817 1.00 89.38 734 LEU A O 1
ATOM 5664 N N . GLU A 1 735 ? -14.665 2.711 9.298 1.00 88.62 735 GLU A N 1
ATOM 5665 C CA . GLU A 1 735 ? -15.115 3.831 8.483 1.00 88.62 735 GLU A CA 1
ATOM 5666 C C . GLU A 1 735 ? -13.974 4.502 7.729 1.00 88.62 735 GLU A C 1
ATOM 5668 O O . GLU A 1 735 ? -12.817 4.519 8.144 1.00 88.62 735 GLU A O 1
ATOM 5673 N N . TYR A 1 736 ? -14.342 5.088 6.600 1.00 92.69 736 TYR A N 1
ATOM 5674 C CA . TYR A 1 736 ? -13.551 6.059 5.869 1.00 92.69 736 TYR A CA 1
ATOM 5675 C C . TYR A 1 736 ? -14.517 7.070 5.260 1.00 92.69 736 TYR A C 1
ATOM 5677 O O . TYR A 1 736 ? -15.718 6.805 5.151 1.00 92.69 736 TYR A O 1
ATOM 5685 N N . TRP A 1 737 ? -13.974 8.210 4.855 1.00 94.06 737 TRP A N 1
ATOM 5686 C CA . TRP A 1 737 ? -14.739 9.318 4.310 1.00 94.06 737 TRP A CA 1
ATOM 5687 C C . TRP A 1 737 ? -14.006 9.907 3.118 1.00 94.06 737 TRP A C 1
ATOM 5689 O O . TRP A 1 737 ? -12.772 9.861 3.046 1.00 94.06 737 TRP A O 1
ATOM 5699 N N . THR A 1 738 ? -14.783 10.404 2.170 1.00 95.56 738 THR A N 1
ATOM 5700 C CA . THR A 1 738 ? -14.326 10.816 0.846 1.00 95.56 738 THR A CA 1
ATOM 5701 C C . THR A 1 738 ? -14.834 12.206 0.489 1.00 95.56 738 THR A C 1
ATOM 5703 O O . THR A 1 738 ? -15.661 12.776 1.192 1.00 95.56 738 THR A O 1
ATOM 5706 N N . PHE A 1 739 ? -14.308 12.769 -0.593 1.00 94.25 739 PHE A N 1
ATOM 5707 C CA . PHE A 1 739 ? -14.778 14.011 -1.198 1.00 94.25 739 PHE A CA 1
ATOM 5708 C C . PHE A 1 739 ? -14.505 13.989 -2.708 1.00 94.25 739 PHE A C 1
ATOM 5710 O O . PHE A 1 739 ? -13.765 13.140 -3.216 1.00 94.25 739 PHE A O 1
ATOM 5717 N N . GLY A 1 740 ? -15.038 14.975 -3.426 1.00 89.75 740 GLY A N 1
ATOM 5718 C CA . GLY A 1 740 ? -14.612 15.298 -4.788 1.00 89.75 740 GLY A CA 1
ATOM 5719 C C . GLY A 1 740 ? -15.213 14.432 -5.893 1.00 89.75 740 GLY A C 1
ATOM 5720 O O . GLY A 1 740 ? -14.714 14.498 -7.018 1.00 89.75 740 GLY A O 1
ATOM 5721 N N . THR A 1 741 ? -16.252 13.649 -5.590 1.00 90.50 741 THR A N 1
ATOM 5722 C CA . THR A 1 741 ? -17.052 12.933 -6.594 1.00 90.50 741 THR A CA 1
ATOM 5723 C C . THR A 1 741 ? -18.256 13.764 -7.013 1.00 90.50 741 THR A C 1
ATOM 5725 O O . THR A 1 741 ? -19.000 14.280 -6.175 1.00 90.50 741 THR A O 1
ATOM 5728 N N . GLU A 1 742 ? -18.458 13.864 -8.322 1.00 87.62 742 GLU A N 1
ATOM 5729 C CA . GLU A 1 742 ? -19.630 14.497 -8.920 1.00 87.62 742 GLU A CA 1
ATOM 5730 C C . GLU A 1 742 ? -20.758 13.471 -9.049 1.00 87.62 742 GLU A C 1
ATOM 5732 O O . GLU A 1 742 ? -20.542 12.357 -9.526 1.00 87.62 742 GLU A O 1
ATOM 5737 N N . VAL A 1 743 ? -21.958 13.840 -8.606 1.00 90.62 743 VAL A N 1
ATOM 5738 C CA . VAL A 1 743 ? -23.154 12.990 -8.675 1.00 90.62 743 VAL A CA 1
ATOM 5739 C C . VAL A 1 743 ? -24.370 13.805 -9.079 1.00 90.62 743 VAL A C 1
ATOM 5741 O O . VAL A 1 743 ? -24.440 15.010 -8.832 1.00 90.62 743 VAL A O 1
ATOM 5744 N N . THR A 1 744 ? -25.345 13.154 -9.704 1.00 89.75 744 THR A N 1
ATOM 5745 C CA . THR A 1 744 ? -26.608 13.808 -10.060 1.00 89.75 744 THR A CA 1
ATOM 5746 C C . THR A 1 744 ? -27.531 13.921 -8.846 1.00 89.75 744 THR A C 1
ATOM 5748 O O . THR A 1 744 ? -27.421 13.150 -7.895 1.00 89.75 744 THR A O 1
ATOM 5751 N N . GLN A 1 745 ? -28.470 14.874 -8.863 1.00 86.69 745 GLN A N 1
ATOM 5752 C CA . GLN A 1 745 ? -29.366 15.140 -7.727 1.00 86.69 745 GLN A CA 1
ATOM 5753 C C . GLN A 1 745 ? -30.186 13.908 -7.301 1.00 86.69 745 GLN A C 1
ATOM 5755 O O . GLN A 1 745 ? -30.521 13.751 -6.129 1.00 86.69 745 GLN A O 1
ATOM 5760 N N . GLU A 1 746 ? -30.508 13.016 -8.237 1.00 87.38 746 GLU A N 1
ATOM 5761 C CA . GLU A 1 746 ? -31.250 11.783 -7.967 1.00 87.3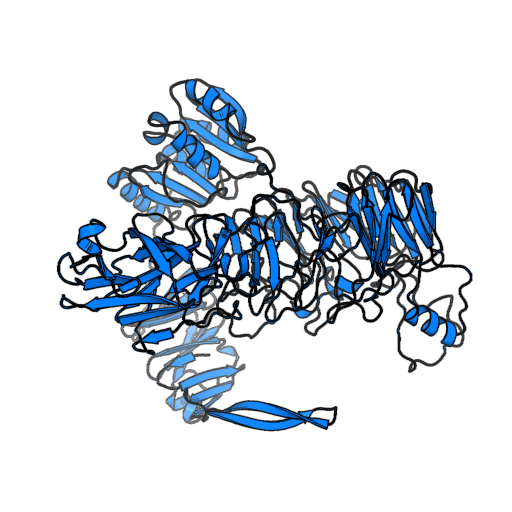8 746 GLU A CA 1
ATOM 5762 C C . GLU A 1 746 ? -30.440 10.727 -7.202 1.00 87.38 746 GLU A C 1
ATOM 5764 O O . GLU A 1 746 ? -31.011 9.919 -6.463 1.00 87.38 746 GLU A O 1
ATOM 5769 N N . GLU A 1 747 ? -29.115 10.764 -7.326 1.00 91.56 747 GLU A N 1
ATOM 5770 C CA . GLU A 1 747 ? -28.180 9.815 -6.714 1.00 91.56 747 GLU A CA 1
ATOM 5771 C C . GLU A 1 747 ? -27.749 10.238 -5.304 1.00 91.56 747 GLU A C 1
ATOM 5773 O O . GLU A 1 747 ? -26.959 9.547 -4.665 1.00 91.56 747 GLU A O 1
ATOM 5778 N N . ILE A 1 748 ? -28.262 11.359 -4.797 1.00 94.00 748 ILE A N 1
ATOM 5779 C CA . ILE A 1 748 ? -27.858 11.932 -3.512 1.00 94.00 748 ILE A CA 1
ATOM 5780 C C . ILE A 1 748 ? -28.723 11.393 -2.364 1.00 94.00 748 ILE A C 1
ATOM 5782 O O . ILE A 1 748 ? -29.926 11.157 -2.510 1.00 94.00 748 ILE A O 1
ATOM 5786 N N . ALA A 1 749 ? -28.090 11.217 -1.210 1.00 95.56 749 ALA A N 1
ATOM 5787 C CA . ALA A 1 749 ? -28.698 11.170 0.117 1.00 95.56 749 ALA A CA 1
ATOM 5788 C C . ALA A 1 749 ? -27.891 12.087 1.051 1.00 95.56 749 ALA A C 1
ATOM 5790 O O . ALA A 1 749 ? -26.761 12.451 0.726 1.00 95.56 749 ALA A O 1
ATOM 5791 N N . ILE A 1 750 ? -28.445 12.473 2.198 1.00 96.38 750 ILE A N 1
ATOM 5792 C CA . ILE A 1 750 ? -27.791 13.399 3.134 1.00 96.38 750 ILE A CA 1
ATOM 5793 C C . ILE A 1 750 ? -27.435 12.673 4.424 1.00 96.38 750 ILE A C 1
ATOM 5795 O O . ILE A 1 750 ? -28.309 12.097 5.072 1.00 96.38 750 ILE A O 1
ATOM 5799 N N . ASN A 1 751 ? -26.161 12.736 4.812 1.00 96.56 751 ASN A N 1
ATOM 5800 C CA . ASN A 1 751 ? -25.673 12.299 6.113 1.00 96.56 751 ASN A CA 1
ATOM 5801 C C . ASN A 1 751 ? -25.329 13.523 6.972 1.00 96.56 751 ASN A C 1
ATOM 5803 O O . ASN A 1 751 ? -24.366 14.256 6.725 1.00 96.56 751 ASN A O 1
ATOM 5807 N N . LEU A 1 752 ? -26.154 13.756 7.982 1.00 97.00 752 LEU A N 1
ATOM 5808 C CA . LEU A 1 752 ? -26.065 14.915 8.847 1.00 97.00 752 LEU A CA 1
ATOM 5809 C C . LEU A 1 752 ? -24.921 14.732 9.853 1.00 97.00 752 LEU A C 1
ATOM 5811 O O . LEU A 1 752 ? -24.767 13.683 10.468 1.00 97.00 752 LEU A O 1
ATOM 5815 N N . GLY A 1 753 ? -24.082 15.752 10.022 1.00 95.06 753 GLY A N 1
ATOM 5816 C CA . GLY A 1 753 ? -22.933 15.721 10.933 1.00 95.06 753 GLY A CA 1
ATOM 5817 C C . GLY A 1 753 ? -21.758 14.837 10.482 1.00 95.06 753 GLY A C 1
ATOM 5818 O O . GLY A 1 753 ? -20.763 14.731 11.215 1.00 95.06 753 GLY A O 1
ATOM 5819 N N . ALA A 1 754 ? -21.822 14.219 9.299 1.00 95.44 754 ALA A N 1
ATOM 5820 C CA . ALA A 1 754 ? -20.748 13.388 8.756 1.00 95.44 754 ALA A CA 1
ATOM 5821 C C . ALA A 1 754 ? -19.453 14.187 8.487 1.00 95.44 754 ALA A C 1
ATOM 5823 O O . ALA A 1 754 ? -19.503 15.404 8.329 1.00 95.44 754 ALA A O 1
ATOM 5824 N N . PRO A 1 755 ? -18.267 13.549 8.526 1.00 93.31 755 PRO A N 1
ATOM 5825 C CA . PRO A 1 755 ? -16.966 14.188 8.253 1.00 93.31 755 PRO A CA 1
ATOM 5826 C C . PRO A 1 755 ? -16.577 14.252 6.774 1.00 93.31 755 PRO A C 1
ATOM 5828 O O . PRO A 1 755 ? -15.445 14.631 6.483 1.00 93.31 755 PRO A O 1
ATOM 5831 N N . GLY A 1 756 ? -17.439 13.794 5.877 1.00 94.81 756 GLY A N 1
ATOM 5832 C CA . GLY A 1 756 ? -17.187 13.728 4.448 1.00 94.81 756 GLY A CA 1
ATOM 5833 C C . GLY A 1 756 ? -18.273 12.924 3.751 1.00 94.81 756 GLY A C 1
ATOM 5834 O O . GLY A 1 756 ? -19.168 12.366 4.391 1.00 94.81 756 GLY A O 1
ATOM 5835 N N . ASP A 1 757 ? -18.152 12.832 2.437 1.00 95.44 757 ASP A N 1
ATOM 5836 C CA . ASP A 1 757 ? -19.054 12.054 1.605 1.00 95.44 757 ASP A CA 1
ATOM 5837 C C . ASP A 1 757 ? -18.714 10.567 1.701 1.00 95.44 757 ASP A C 1
ATOM 5839 O O . ASP A 1 757 ? -17.563 10.183 1.953 1.00 95.44 757 ASP A O 1
ATOM 5843 N N . ARG A 1 758 ? -19.698 9.702 1.462 1.00 94.00 758 ARG A N 1
ATOM 5844 C CA . ARG A 1 758 ? -19.459 8.266 1.295 1.00 94.00 758 ARG A CA 1
ATOM 5845 C C . ARG A 1 758 ? -20.531 7.641 0.418 1.00 94.00 758 ARG A C 1
ATOM 5847 O O . ARG A 1 758 ? -21.728 7.803 0.655 1.00 94.00 758 ARG A O 1
ATOM 5854 N N . ARG A 1 759 ? -20.109 6.851 -0.567 1.00 93.25 759 ARG A N 1
ATOM 5855 C CA . ARG A 1 759 ? -21.041 6.029 -1.339 1.00 93.25 759 ARG A CA 1
ATOM 5856 C C . ARG A 1 759 ? -21.609 4.935 -0.435 1.00 93.25 759 ARG A C 1
ATOM 5858 O O . ARG A 1 759 ? -20.859 4.150 0.148 1.00 93.25 759 ARG A O 1
ATOM 5865 N N . GLY A 1 760 ? -22.928 4.922 -0.282 1.00 86.00 760 GLY A N 1
ATOM 5866 C CA . GLY A 1 760 ? -23.629 3.961 0.557 1.00 86.00 760 GLY A CA 1
ATOM 5867 C C . GLY A 1 760 ? -24.140 2.743 -0.212 1.00 86.00 760 GLY A C 1
ATOM 5868 O O . GLY A 1 760 ? -24.034 2.680 -1.442 1.00 86.00 760 GLY A O 1
ATOM 5869 N N . PRO A 1 761 ? -24.734 1.774 0.506 1.00 69.69 761 PRO A N 1
ATOM 5870 C CA . PRO A 1 761 ? -25.509 0.701 -0.111 1.00 69.69 761 PRO A CA 1
ATOM 5871 C C . PRO A 1 761 ? -26.566 1.288 -1.065 1.00 69.69 761 PRO A C 1
ATOM 5873 O O . PRO A 1 761 ? -27.111 2.355 -0.791 1.00 69.69 761 PRO A O 1
ATOM 5876 N N . ASN A 1 762 ? -26.856 0.608 -2.179 1.00 80.38 762 ASN A N 1
ATOM 5877 C CA . ASN A 1 762 ? -27.753 1.059 -3.266 1.00 80.38 762 ASN A CA 1
ATOM 5878 C C . ASN A 1 762 ? -27.187 2.143 -4.206 1.00 80.38 762 ASN A C 1
ATOM 5880 O O . ASN A 1 762 ? -27.932 2.697 -5.011 1.00 80.38 762 ASN A O 1
ATOM 5884 N N . GLY A 1 763 ? -25.890 2.460 -4.129 1.00 87.81 763 GLY A N 1
ATOM 5885 C CA . GLY A 1 763 ? -25.223 3.354 -5.088 1.00 87.81 763 GLY A CA 1
ATOM 5886 C C . GLY A 1 763 ? -25.487 4.849 -4.877 1.00 87.81 763 GLY A C 1
ATOM 5887 O O . GLY A 1 763 ? -24.945 5.678 -5.612 1.00 87.81 763 GLY A O 1
ATOM 5888 N N . LYS A 1 764 ? -26.255 5.227 -3.847 1.00 92.31 764 LYS A N 1
ATOM 5889 C CA . LYS A 1 764 ? -26.423 6.636 -3.478 1.00 92.31 764 LYS A CA 1
ATOM 5890 C C . LYS A 1 764 ? -25.160 7.207 -2.850 1.00 92.31 764 LYS A C 1
ATOM 5892 O O . LYS A 1 764 ? -24.509 6.557 -2.028 1.00 92.31 764 LYS A O 1
ATOM 5897 N N . MET A 1 765 ? -24.822 8.435 -3.222 1.00 95.44 765 MET A N 1
ATOM 5898 C CA . MET A 1 765 ? -23.788 9.207 -2.548 1.00 95.44 765 MET A CA 1
ATOM 5899 C C . MET A 1 765 ? -24.395 9.919 -1.351 1.00 95.44 765 MET A C 1
ATOM 5901 O O . MET A 1 765 ? -25.243 10.795 -1.510 1.00 95.44 765 MET A O 1
ATOM 5905 N N . TRP A 1 766 ? -23.954 9.534 -0.158 1.00 95.75 766 TRP A N 1
ATOM 5906 C CA . TRP A 1 766 ? -24.320 10.222 1.067 1.00 95.75 766 TRP A CA 1
ATOM 5907 C C . TRP A 1 766 ? -23.399 11.415 1.235 1.00 95.75 766 TRP A C 1
ATOM 5909 O O . TRP A 1 766 ? -22.221 11.241 1.543 1.00 95.75 766 TRP A O 1
ATOM 5919 N N . LEU A 1 767 ? -23.941 12.600 0.987 1.00 95.56 767 LEU A N 1
ATOM 5920 C CA . LEU A 1 767 ? -23.225 13.854 1.141 1.00 95.56 767 LEU A CA 1
ATOM 5921 C C . LEU A 1 767 ? -23.242 14.294 2.597 1.00 95.56 767 LEU A C 1
ATOM 5923 O O . LEU A 1 767 ? -24.266 14.174 3.277 1.00 95.56 767 LEU A O 1
ATOM 5927 N N . GLU A 1 768 ? -22.119 14.819 3.071 1.00 94.25 768 GLU A N 1
ATOM 5928 C CA . GLU A 1 768 ? -22.067 15.441 4.391 1.00 94.25 768 GLU A CA 1
ATOM 5929 C C . GLU A 1 768 ? -22.887 16.736 4.446 1.00 94.25 768 GLU A C 1
ATOM 5931 O O . GLU A 1 768 ? -22.918 17.529 3.501 1.00 94.25 768 GLU A O 1
ATOM 5936 N N . TYR A 1 769 ? -23.517 16.999 5.591 1.00 93.19 769 TYR A N 1
ATOM 5937 C CA . TYR A 1 769 ? -24.046 18.326 5.886 1.00 93.19 769 TYR A CA 1
ATOM 5938 C C . TYR A 1 769 ? -23.982 18.657 7.389 1.00 93.19 769 TYR A C 1
ATOM 5940 O O . TYR A 1 769 ? -24.432 17.849 8.205 1.00 93.19 769 TYR A O 1
ATOM 5948 N N . PRO A 1 770 ? -23.488 19.845 7.791 1.00 90.75 770 PRO A N 1
ATOM 5949 C CA . PRO A 1 770 ? -22.840 20.847 6.942 1.00 90.75 770 PRO A CA 1
ATOM 5950 C C . PRO A 1 770 ? -21.492 20.342 6.403 1.00 90.75 770 PRO A C 1
ATOM 5952 O O . PRO A 1 770 ? -20.858 19.484 7.012 1.00 90.75 770 PRO A O 1
ATOM 5955 N N . GLN A 1 771 ? -21.052 20.898 5.275 1.00 90.25 771 GLN A N 1
ATOM 5956 C CA . GLN A 1 771 ? -19.820 20.497 4.592 1.00 90.25 771 GLN A CA 1
ATOM 5957 C C . GLN A 1 771 ? -18.566 20.822 5.425 1.00 90.25 771 GLN A C 1
ATOM 5959 O O . GLN A 1 771 ? -18.314 21.990 5.734 1.00 90.25 771 GLN A O 1
ATOM 5964 N N . VAL A 1 772 ? -17.762 19.808 5.773 1.00 88.38 772 VAL A N 1
ATOM 5965 C CA . VAL A 1 772 ? -16.510 19.950 6.544 1.00 88.38 772 VAL A CA 1
ATOM 5966 C C . VAL A 1 772 ? -15.339 19.092 6.028 1.00 88.38 772 VAL A C 1
ATOM 5968 O O . VAL A 1 772 ? -14.189 19.384 6.361 1.00 88.38 772 VAL A O 1
ATOM 5971 N N . GLY A 1 773 ? -15.600 18.050 5.242 1.00 80.44 773 GLY A N 1
ATOM 5972 C CA . GLY A 1 773 ? -14.673 17.018 4.767 1.00 80.44 773 GLY A CA 1
ATOM 5973 C C . GLY A 1 773 ? -13.947 17.319 3.458 1.00 80.44 773 GLY A C 1
ATOM 5974 O O . GLY A 1 773 ? -12.954 16.660 3.138 1.00 80.44 773 GLY A O 1
ATOM 5975 N N . GLY A 1 774 ? -14.382 18.336 2.716 1.00 85.19 774 GLY A N 1
ATOM 5976 C CA . GLY A 1 774 ? -13.733 18.797 1.490 1.00 85.19 774 GLY A CA 1
ATOM 5977 C C . GLY A 1 774 ? -14.744 19.239 0.434 1.00 85.19 774 GLY A C 1
ATOM 5978 O O . GLY A 1 774 ? -15.922 19.383 0.738 1.00 85.19 774 GLY A O 1
ATOM 5979 N N . PRO A 1 775 ? -14.307 19.498 -0.811 1.00 87.75 775 PRO A N 1
ATOM 5980 C CA . PRO A 1 775 ? -15.219 19.798 -1.910 1.00 87.75 775 PRO A CA 1
ATOM 5981 C C . PRO A 1 775 ? -16.177 18.631 -2.187 1.00 87.75 775 PRO A C 1
ATOM 5983 O O . PRO A 1 775 ? -15.734 17.535 -2.518 1.00 87.75 775 PRO A O 1
ATOM 5986 N N . SER A 1 776 ? -17.474 18.904 -2.124 1.00 87.00 776 SER A N 1
ATOM 5987 C CA . SER A 1 776 ? -18.575 17.960 -2.331 1.00 87.00 776 SER A CA 1
ATOM 5988 C C . SER A 1 776 ? -19.532 18.510 -3.381 1.00 87.00 776 SER A C 1
ATOM 5990 O O . SER A 1 776 ? -19.523 19.712 -3.680 1.00 87.00 776 SER A O 1
ATOM 5992 N N . THR A 1 777 ? -20.378 17.640 -3.933 1.00 88.81 777 THR A N 1
ATOM 5993 C CA . THR A 1 777 ? -21.486 18.077 -4.790 1.00 88.81 777 THR A CA 1
ATOM 5994 C C . THR A 1 777 ? -22.379 19.039 -3.999 1.00 88.81 777 THR A C 1
ATOM 5996 O O . THR A 1 777 ? -22.784 18.743 -2.878 1.00 88.81 777 THR A O 1
ATOM 5999 N N . LYS A 1 778 ? -22.653 20.226 -4.551 1.00 86.38 778 LYS A N 1
ATOM 6000 C CA . LYS A 1 778 ? -23.429 21.255 -3.848 1.00 86.38 778 LYS A CA 1
ATOM 6001 C C . LYS A 1 778 ? -24.912 20.895 -3.834 1.00 86.38 778 LYS A C 1
ATOM 6003 O O . LYS A 1 778 ? -25.488 20.636 -4.887 1.00 86.38 778 LYS A O 1
ATOM 6008 N N . VAL A 1 779 ? -25.525 20.955 -2.654 1.00 85.12 779 VAL A N 1
ATOM 6009 C CA . VAL A 1 779 ? -26.972 20.794 -2.454 1.00 85.12 779 VAL A CA 1
ATOM 6010 C C . VAL A 1 779 ? -27.467 21.914 -1.545 1.00 85.12 779 VAL A C 1
ATOM 6012 O O . VAL A 1 779 ? -26.885 22.165 -0.491 1.00 85.12 779 VAL A O 1
ATOM 6015 N N . GLU A 1 780 ? -28.534 22.598 -1.954 1.00 89.25 780 GLU A N 1
ATOM 6016 C CA . GLU A 1 780 ? -29.128 23.720 -1.215 1.00 89.25 780 GLU A CA 1
ATOM 6017 C C . GLU A 1 780 ? -30.040 23.226 -0.082 1.00 89.25 780 GLU A C 1
ATOM 6019 O O . GLU A 1 780 ? -31.259 23.332 -0.146 1.00 89.25 780 GLU A O 1
ATOM 6024 N N . ILE A 1 781 ? -29.453 22.645 0.962 1.00 92.94 781 ILE A N 1
ATOM 6025 C CA . ILE A 1 781 ? -30.194 22.218 2.156 1.00 92.94 781 ILE A CA 1
ATOM 6026 C C . ILE A 1 781 ? -30.349 23.405 3.104 1.00 92.94 781 ILE A C 1
ATOM 6028 O O . ILE A 1 781 ? -29.365 24.095 3.396 1.00 92.94 781 ILE A O 1
ATOM 6032 N N . SER A 1 782 ? -31.556 23.600 3.635 1.00 95.25 782 SER A N 1
ATOM 6033 C CA . SER A 1 782 ? -31.808 24.539 4.735 1.00 95.25 782 SER A CA 1
ATOM 6034 C C . SER A 1 782 ? -32.149 23.787 6.017 1.00 95.25 782 SER A C 1
ATOM 6036 O O . SER A 1 782 ? -32.941 22.843 5.982 1.00 95.25 782 SER A O 1
ATOM 6038 N N . ILE A 1 783 ? -31.561 24.221 7.135 1.00 96.38 783 ILE A N 1
ATOM 6039 C CA . ILE A 1 783 ? -31.816 23.699 8.480 1.00 96.38 783 ILE A CA 1
ATOM 6040 C C . ILE A 1 783 ? -32.134 24.861 9.415 1.00 96.38 783 ILE A C 1
ATOM 6042 O O . ILE A 1 783 ? -31.413 25.861 9.445 1.00 96.38 783 ILE A O 1
ATOM 6046 N N . GLU A 1 784 ? -33.190 24.706 10.207 1.00 96.31 784 GLU A N 1
ATOM 6047 C CA . GLU A 1 784 ? -33.575 25.658 11.243 1.00 96.31 784 GLU A CA 1
ATOM 6048 C C . GLU A 1 784 ? -33.640 24.966 12.608 1.00 96.31 784 GLU A C 1
ATOM 6050 O O . GLU A 1 784 ? -34.350 23.966 12.728 1.00 96.31 784 GLU A O 1
ATOM 6055 N N . PRO A 1 785 ? -32.954 25.481 13.648 1.00 96.12 785 PRO A N 1
ATOM 6056 C CA . PRO A 1 785 ? -32.014 26.611 13.627 1.00 96.12 785 PRO A CA 1
ATOM 6057 C C . PRO A 1 785 ? -30.737 26.323 12.814 1.00 96.12 785 PRO A C 1
ATOM 6059 O O . PRO A 1 785 ? -30.277 25.185 12.761 1.00 96.12 785 PRO A O 1
ATOM 6062 N N . LYS A 1 786 ? -30.122 27.354 12.217 1.00 90.38 786 LYS A N 1
ATOM 6063 C CA . LYS A 1 786 ? -28.916 27.186 11.376 1.00 90.38 786 LYS A CA 1
ATOM 6064 C C . LYS A 1 786 ? -27.731 26.584 12.138 1.00 90.38 786 LYS A C 1
ATOM 6066 O O . LYS A 1 786 ? -27.055 25.702 11.619 1.00 90.38 786 LYS A O 1
ATOM 6071 N N . ASP A 1 787 ? -27.530 27.003 13.385 1.00 89.88 787 ASP A N 1
ATOM 6072 C CA . ASP A 1 787 ? -26.422 26.558 14.241 1.00 89.88 787 ASP A CA 1
ATOM 6073 C C . ASP A 1 787 ? -26.778 25.310 15.065 1.00 89.88 787 ASP A C 1
ATOM 6075 O O . ASP A 1 787 ? -26.401 25.182 16.231 1.00 89.88 787 ASP A O 1
ATOM 6079 N N . THR A 1 788 ? -27.548 24.390 14.477 1.00 95.06 788 THR A N 1
ATOM 6080 C CA . THR A 1 788 ? -27.959 23.162 15.164 1.00 95.06 788 THR A CA 1
ATOM 6081 C C . THR A 1 788 ? -26.727 22.335 15.581 1.00 95.06 788 THR A C 1
ATOM 6083 O O . THR A 1 788 ? -25.892 22.009 14.729 1.00 95.06 788 THR A O 1
ATOM 6086 N N . PRO A 1 789 ? -26.607 21.948 16.868 1.00 95.69 789 PRO A N 1
ATOM 6087 C CA . PRO A 1 789 ? -25.539 21.079 17.349 1.00 95.69 789 PRO A CA 1
ATOM 6088 C C . PRO A 1 789 ? -25.434 19.760 16.579 1.00 95.69 789 PRO A C 1
ATOM 6090 O O . PRO A 1 789 ? -26.434 19.129 16.238 1.00 95.69 789 PRO A O 1
ATOM 6093 N N . ARG A 1 790 ? -24.197 19.307 16.365 1.00 95.31 790 ARG A N 1
ATOM 6094 C CA . ARG A 1 790 ? -23.881 18.021 15.731 1.00 95.31 790 ARG A CA 1
ATOM 6095 C C . ARG A 1 790 ? -23.342 17.031 16.750 1.00 95.31 790 ARG A C 1
ATOM 6097 O O . ARG A 1 790 ? -22.543 17.409 17.606 1.00 95.31 790 ARG A O 1
ATOM 6104 N N . PHE A 1 791 ? -23.690 15.762 16.590 1.00 95.62 791 PHE A N 1
ATOM 6105 C CA . PHE A 1 791 ? -23.000 14.663 17.256 1.00 95.62 791 PHE A CA 1
ATOM 6106 C C . PHE A 1 791 ? -22.250 13.820 16.226 1.00 95.62 791 PHE A C 1
ATOM 6108 O O . PHE A 1 791 ? -22.646 13.713 15.063 1.00 95.62 791 PHE A O 1
ATOM 6115 N N . ARG A 1 792 ? -21.135 13.232 16.660 1.00 94.50 792 ARG A N 1
ATOM 6116 C CA . ARG A 1 792 ? -20.354 12.292 15.863 1.00 94.50 792 ARG A CA 1
ATOM 6117 C C . ARG A 1 792 ? -19.705 11.266 16.773 1.00 94.50 792 ARG A C 1
ATOM 6119 O O . ARG A 1 792 ? -18.969 11.618 17.691 1.00 94.50 792 ARG A O 1
ATOM 6126 N N . LEU A 1 793 ? -19.940 10.008 16.457 1.00 94.94 793 LEU A N 1
ATOM 6127 C CA . LEU A 1 793 ? -19.295 8.843 17.026 1.00 94.94 793 LEU A CA 1
ATOM 6128 C C . LEU A 1 793 ? -18.563 8.098 15.908 1.00 94.94 793 LEU A C 1
ATOM 6130 O O . LEU A 1 793 ? -18.902 8.231 14.735 1.00 94.94 793 LEU A O 1
ATOM 6134 N N . HIS A 1 794 ? -17.564 7.295 16.265 1.00 93.25 794 HIS A N 1
ATOM 6135 C CA . HIS A 1 794 ? -17.019 6.323 15.321 1.00 93.25 794 HIS A CA 1
ATOM 6136 C C . HIS A 1 794 ? -18.040 5.190 15.133 1.00 93.25 794 HIS A C 1
ATOM 6138 O O . HIS A 1 794 ? -18.623 4.706 16.108 1.00 93.25 794 HIS A O 1
ATOM 6144 N N . SER A 1 795 ? -18.243 4.735 13.901 1.00 91.75 795 SER A N 1
ATOM 6145 C CA . SER A 1 795 ? -19.217 3.697 13.519 1.00 91.75 795 SER A CA 1
ATOM 6146 C C . SER A 1 795 ? -19.070 2.377 14.276 1.00 91.75 795 SER A C 1
ATOM 6148 O O . SER A 1 795 ? -20.068 1.705 14.528 1.00 91.75 795 SER A O 1
ATOM 6150 N N . THR A 1 796 ? -17.862 2.025 14.723 1.00 90.81 796 THR A N 1
ATOM 6151 C CA . THR A 1 796 ? -17.636 0.836 15.569 1.00 90.81 796 THR A CA 1
ATOM 6152 C C . THR A 1 796 ? -18.242 0.954 16.968 1.00 90.81 796 THR A C 1
ATOM 6154 O O . THR A 1 796 ? -18.364 -0.050 17.663 1.00 90.81 796 THR A O 1
ATOM 6157 N N . THR A 1 797 ? -18.650 2.152 17.397 1.00 92.50 797 THR A N 1
ATOM 6158 C CA . THR A 1 797 ? -19.376 2.334 18.663 1.00 92.50 797 THR A CA 1
ATOM 6159 C C . THR A 1 797 ? -20.878 2.055 18.528 1.00 92.50 797 THR A C 1
ATOM 6161 O O . THR A 1 797 ? -21.551 1.906 19.549 1.00 92.50 797 THR A O 1
ATOM 6164 N N . VAL A 1 798 ? -21.394 1.945 17.295 1.00 93.19 798 VAL A N 1
ATOM 6165 C CA . VAL A 1 798 ? -22.783 1.574 16.998 1.00 93.19 798 VAL A CA 1
ATOM 6166 C C . VAL A 1 798 ? -22.925 0.053 17.102 1.00 93.19 798 VAL A C 1
ATOM 6168 O O . VAL A 1 798 ? -22.334 -0.717 16.335 1.00 93.19 798 VAL A O 1
ATOM 6171 N N . LYS A 1 799 ? -23.706 -0.393 18.083 1.00 92.12 799 LYS A N 1
ATOM 6172 C CA . LYS A 1 799 ? -23.835 -1.793 18.501 1.00 92.12 799 LYS A CA 1
ATOM 6173 C C . LYS A 1 799 ? -24.585 -2.616 17.450 1.00 92.12 799 LYS A C 1
ATOM 6175 O O . LYS A 1 799 ? -24.088 -3.653 17.013 1.00 92.12 799 LYS A O 1
ATOM 6180 N N . GLU A 1 800 ? -25.710 -2.109 16.953 1.00 91.88 800 GLU A N 1
ATOM 6181 C CA . GLU A 1 800 ? -26.644 -2.839 16.080 1.00 91.88 800 GLU A CA 1
ATOM 6182 C C . GLU A 1 800 ? -27.199 -1.958 14.947 1.00 91.88 800 GLU A C 1
ATOM 6184 O O . GLU A 1 800 ? -27.101 -0.731 15.004 1.00 91.88 800 GLU A O 1
ATOM 6189 N N . GLY A 1 801 ? -27.785 -2.604 13.934 1.00 84.75 801 GLY A N 1
ATOM 6190 C CA . GLY A 1 801 ? -28.460 -1.975 12.795 1.00 84.75 801 GLY A CA 1
ATOM 6191 C C . GLY A 1 801 ? -27.596 -1.817 11.538 1.00 84.75 801 GLY A C 1
ATOM 6192 O O . GLY A 1 801 ? -26.362 -1.883 11.583 1.00 84.75 801 GLY A O 1
ATOM 6193 N N . ASP A 1 802 ? -28.273 -1.626 10.405 1.00 79.75 802 ASP A N 1
ATOM 6194 C CA . ASP A 1 802 ? -27.651 -1.416 9.097 1.00 79.75 802 ASP A CA 1
ATOM 6195 C C . ASP A 1 802 ? -27.088 0.001 8.953 1.00 79.75 802 ASP A C 1
ATOM 6197 O O . ASP A 1 802 ? -27.519 0.944 9.614 1.00 79.75 802 ASP A O 1
ATOM 6201 N N . ALA A 1 803 ? -26.107 0.152 8.058 1.00 82.06 803 ALA A N 1
ATOM 6202 C CA . ALA A 1 803 ? -25.484 1.434 7.732 1.00 82.06 803 ALA A CA 1
ATOM 6203 C C . ALA A 1 803 ? -25.029 2.242 8.967 1.00 82.06 803 ALA A C 1
ATOM 6205 O O . ALA A 1 803 ? -25.220 3.453 9.049 1.00 82.06 803 ALA A O 1
ATOM 6206 N N . LYS A 1 804 ? -24.370 1.562 9.916 1.00 92.31 804 LYS A N 1
ATOM 6207 C CA . LYS A 1 804 ? -23.847 2.118 11.179 1.00 92.31 804 LYS A CA 1
ATOM 6208 C C . LYS A 1 804 ? -23.142 3.470 11.040 1.00 92.31 804 LYS A C 1
ATOM 6210 O O . LYS A 1 804 ? -23.304 4.337 11.886 1.00 92.31 804 LYS A O 1
ATOM 6215 N N . TRP A 1 805 ? -22.375 3.663 9.970 1.00 92.50 805 TRP A N 1
ATOM 6216 C CA . TRP A 1 805 ? -21.649 4.907 9.698 1.00 92.50 805 TRP A CA 1
ATOM 6217 C C . TRP A 1 805 ? -22.555 6.094 9.329 1.00 92.50 805 TRP A C 1
ATOM 6219 O O . TRP A 1 805 ? -22.136 7.232 9.500 1.00 92.50 805 TRP A O 1
ATOM 6229 N N . ILE A 1 806 ? -23.780 5.851 8.850 1.00 94.31 806 ILE A N 1
ATOM 6230 C CA . ILE A 1 806 ? -24.798 6.895 8.661 1.00 94.31 806 ILE A CA 1
ATOM 6231 C C . ILE A 1 806 ? -25.332 7.320 10.022 1.00 94.31 806 ILE A C 1
ATOM 6233 O O . ILE A 1 806 ? -25.346 8.496 10.350 1.00 94.31 806 ILE A O 1
ATOM 6237 N N . ALA A 1 807 ? -25.724 6.344 10.840 1.00 95.00 807 ALA A N 1
ATOM 6238 C CA . ALA A 1 807 ? -26.311 6.592 12.151 1.00 95.00 807 ALA A CA 1
ATOM 6239 C C . ALA A 1 807 ? -25.323 7.203 13.162 1.00 95.00 807 ALA A C 1
ATOM 6241 O O . ALA A 1 807 ? -25.733 7.908 14.077 1.00 95.00 807 ALA A O 1
ATOM 6242 N N . ALA A 1 808 ? -24.020 6.954 13.000 1.00 95.62 808 ALA A N 1
ATOM 6243 C CA . ALA A 1 808 ? -22.980 7.416 13.918 1.00 95.62 808 ALA A CA 1
ATOM 6244 C C . ALA A 1 808 ? -22.787 8.945 13.940 1.00 95.62 808 ALA A C 1
ATOM 6246 O O . ALA A 1 808 ? -22.113 9.462 14.832 1.00 95.62 808 ALA A O 1
ATOM 6247 N N . SER A 1 809 ? -23.377 9.680 13.000 1.00 97.06 809 SER A N 1
ATOM 6248 C CA . SER A 1 809 ? -23.431 11.141 13.006 1.00 97.06 809 SER A CA 1
ATOM 6249 C C . SER A 1 809 ? -24.864 11.645 12.906 1.00 97.06 809 SER A C 1
ATOM 6251 O O . SER A 1 809 ? -25.760 10.915 12.490 1.00 97.06 809 SER A O 1
ATOM 6253 N N . GLY A 1 810 ? -25.092 12.886 13.331 1.00 97.38 810 GLY A N 1
ATOM 6254 C CA . GLY A 1 810 ? -26.386 13.532 13.172 1.00 97.38 810 GLY A CA 1
ATOM 6255 C C . GLY A 1 810 ? -26.434 14.936 13.749 1.00 97.38 810 GLY A C 1
ATOM 6256 O O . GLY A 1 810 ? -25.438 15.478 14.239 1.00 97.38 810 GLY A O 1
ATOM 6257 N N . LEU A 1 811 ? -27.628 15.514 13.696 1.00 97.62 811 LEU A N 1
ATOM 6258 C CA . LEU A 1 811 ? -27.965 16.787 14.321 1.00 97.62 811 LEU A CA 1
ATOM 6259 C C . LEU A 1 811 ? -28.868 16.567 15.529 1.00 97.62 811 LEU A C 1
ATOM 6261 O O . LEU A 1 811 ? -29.706 15.667 15.519 1.00 97.62 811 LEU A O 1
ATOM 6265 N N . ALA A 1 812 ? -28.712 17.416 16.541 1.00 96.62 812 ALA A N 1
ATOM 6266 C CA . ALA A 1 812 ? -29.548 17.459 17.733 1.00 96.62 812 ALA A CA 1
ATOM 6267 C C . ALA A 1 812 ? -30.171 18.854 17.874 1.00 96.62 812 ALA A C 1
ATOM 6269 O O . ALA A 1 812 ? -29.469 19.826 18.139 1.00 96.62 812 ALA A O 1
ATOM 6270 N N . GLY A 1 813 ? -31.491 18.951 17.707 1.00 96.50 813 GLY A N 1
ATOM 6271 C CA . GLY A 1 813 ? -32.260 20.194 17.827 1.00 96.50 813 GLY A CA 1
ATOM 6272 C C . GLY A 1 813 ? -32.668 20.858 16.512 1.00 96.50 813 GLY A C 1
ATOM 6273 O O . GLY A 1 813 ? -33.223 21.956 16.556 1.00 96.50 813 GLY A O 1
ATOM 6274 N N . ALA A 1 814 ? -32.449 20.202 15.366 1.00 97.25 814 ALA A N 1
ATOM 6275 C CA . ALA A 1 814 ? -33.036 20.640 14.100 1.00 97.25 814 ALA A CA 1
ATOM 6276 C C . ALA A 1 814 ? -34.564 20.564 14.215 1.00 97.25 814 ALA A C 1
ATOM 6278 O O . ALA A 1 814 ? -35.092 19.563 14.693 1.00 97.25 814 ALA A O 1
ATOM 6279 N N . ARG A 1 815 ? -35.261 21.617 13.791 1.00 97.75 815 ARG A N 1
ATOM 6280 C CA . ARG A 1 815 ? -36.727 21.725 13.798 1.00 97.75 815 ARG A CA 1
ATOM 6281 C C . ARG A 1 815 ? -37.305 21.617 12.403 1.00 97.75 815 ARG A C 1
ATOM 6283 O O . ARG A 1 815 ? -38.308 20.945 12.229 1.00 97.75 815 ARG A O 1
ATOM 6290 N N . VAL A 1 816 ? -36.669 22.255 11.425 1.00 98.00 816 VAL A N 1
ATOM 6291 C CA . VAL A 1 816 ? -37.072 22.192 10.018 1.00 98.00 816 VAL A CA 1
ATOM 6292 C C . VAL A 1 816 ? -35.853 21.839 9.184 1.00 98.00 816 VAL A C 1
ATOM 6294 O O . VAL A 1 816 ? -34.794 22.443 9.349 1.00 98.00 816 VAL A O 1
ATOM 6297 N N . ILE A 1 817 ? -36.003 20.863 8.294 1.00 98.06 817 ILE A N 1
ATOM 6298 C CA . ILE A 1 817 ? -35.006 20.494 7.292 1.00 98.06 817 ILE A CA 1
ATOM 6299 C C . ILE A 1 817 ? -35.698 20.490 5.935 1.00 98.06 817 ILE A C 1
ATOM 6301 O O . ILE A 1 817 ? -36.726 19.834 5.755 1.00 98.06 817 ILE A O 1
ATOM 6305 N N . THR A 1 818 ? -35.133 21.216 4.974 1.00 97.38 818 THR A N 1
ATOM 6306 C CA . THR A 1 818 ? -35.645 21.244 3.601 1.00 97.38 818 THR A CA 1
ATOM 6307 C C . THR A 1 818 ? -34.569 20.830 2.613 1.00 97.38 818 THR A C 1
ATOM 6309 O O . THR A 1 818 ? -33.421 21.265 2.713 1.00 97.38 818 THR A O 1
ATOM 6312 N N . VAL A 1 819 ? -34.946 19.963 1.674 1.00 95.44 819 VAL A N 1
ATOM 6313 C CA . VAL A 1 819 ? -34.057 19.432 0.640 1.00 95.44 819 VAL A CA 1
ATOM 6314 C C . VAL A 1 819 ? -34.727 19.605 -0.725 1.00 95.44 819 VAL A C 1
ATOM 6316 O O . VAL A 1 819 ? -35.802 19.040 -0.948 1.00 95.44 819 VAL A O 1
ATOM 6319 N N . PRO A 1 820 ? -34.125 20.360 -1.658 1.00 93.38 820 PRO A N 1
ATOM 6320 C CA . PRO A 1 820 ? -34.625 20.452 -3.019 1.00 93.38 820 PRO A CA 1
ATOM 6321 C C . PRO A 1 820 ? -34.556 19.099 -3.726 1.00 93.38 820 PRO A C 1
ATOM 6323 O O . PRO A 1 820 ? -33.531 18.411 -3.696 1.00 93.38 820 PRO A O 1
ATOM 6326 N N . VAL A 1 821 ? -35.630 18.743 -4.422 1.00 93.19 821 VAL A N 1
ATOM 6327 C CA . VAL A 1 821 ? -35.720 17.557 -5.278 1.00 93.19 821 VAL A CA 1
ATOM 6328 C C . VAL A 1 821 ? -35.934 17.979 -6.728 1.00 93.19 821 VAL A C 1
ATOM 6330 O O . VAL A 1 821 ? -36.555 18.994 -7.012 1.00 93.19 821 VAL A O 1
ATOM 6333 N N . LYS A 1 822 ? -35.440 17.185 -7.681 1.00 91.12 822 LYS A N 1
ATOM 6334 C CA . LYS A 1 822 ? -35.424 17.584 -9.098 1.00 91.12 822 LYS A CA 1
ATOM 6335 C C . LYS A 1 822 ? -36.807 17.714 -9.746 1.00 91.12 822 LYS A C 1
ATOM 6337 O O . LYS A 1 822 ? -36.965 18.431 -10.729 1.00 91.12 822 LYS A O 1
ATOM 6342 N N . LYS A 1 823 ? -37.794 16.941 -9.285 1.00 93.19 823 LYS A N 1
ATOM 6343 C CA . LYS A 1 823 ? -39.125 16.844 -9.903 1.00 93.19 823 LYS A CA 1
ATOM 6344 C C . LYS A 1 823 ? -40.203 16.771 -8.829 1.00 93.19 823 LYS A C 1
ATOM 6346 O O . LYS A 1 823 ? -39.967 16.281 -7.735 1.00 93.19 823 LYS A O 1
ATOM 6351 N N . ASN A 1 824 ? -41.411 17.195 -9.174 1.00 95.75 824 ASN A N 1
ATOM 6352 C CA . ASN A 1 824 ? -42.591 16.859 -8.384 1.00 95.75 824 ASN A CA 1
ATOM 6353 C C . ASN A 1 824 ? -42.964 15.382 -8.577 1.00 95.75 824 ASN A C 1
ATOM 6355 O O . ASN A 1 824 ? -42.620 14.756 -9.593 1.00 95.75 824 ASN A O 1
ATOM 6359 N N . GLY A 1 825 ? -43.697 14.833 -7.617 1.00 96.50 825 GLY A N 1
ATOM 6360 C CA . GLY A 1 825 ? -44.232 13.477 -7.679 1.00 96.50 825 GLY A CA 1
ATOM 6361 C C . GLY A 1 825 ? -44.196 12.778 -6.333 1.00 96.50 825 GLY A C 1
ATOM 6362 O O . GLY A 1 825 ? -43.957 13.406 -5.299 1.00 96.50 825 GLY A O 1
ATOM 6363 N N . ASP A 1 826 ? -44.424 11.474 -6.373 1.00 97.38 826 ASP A N 1
ATOM 6364 C CA . ASP A 1 826 ? -44.402 10.638 -5.187 1.00 97.38 826 ASP A CA 1
ATOM 6365 C C . ASP A 1 826 ? -42.983 10.158 -4.891 1.00 97.38 826 ASP A C 1
ATOM 6367 O O . ASP A 1 826 ? -42.197 9.843 -5.788 1.00 97.38 826 ASP A O 1
ATOM 6371 N N . TYR A 1 827 ? -42.640 10.146 -3.610 1.00 96.88 827 TYR A N 1
ATOM 6372 C CA . TYR A 1 827 ? -41.324 9.811 -3.104 1.00 96.88 827 TYR A CA 1
ATOM 6373 C C . TYR A 1 827 ? -41.429 8.835 -1.946 1.00 96.88 827 TYR A C 1
ATOM 6375 O O . TYR A 1 827 ? -42.276 8.958 -1.065 1.00 96.88 827 TYR A O 1
ATOM 6383 N N . LYS A 1 828 ? -40.485 7.907 -1.919 1.00 97.00 828 LYS A N 1
ATOM 6384 C CA . LYS A 1 828 ? -40.176 7.052 -0.788 1.00 97.00 828 LYS A CA 1
ATOM 6385 C C . LYS A 1 828 ? -39.025 7.673 -0.005 1.00 97.00 828 LYS A C 1
ATOM 6387 O O . LYS A 1 828 ? -37.937 7.824 -0.555 1.00 97.00 828 LYS A O 1
ATOM 6392 N N . VAL A 1 829 ? -39.257 8.033 1.251 1.00 97.31 829 VAL A N 1
ATOM 6393 C CA . VAL A 1 829 ? -38.301 8.724 2.127 1.00 97.31 829 VAL A CA 1
ATOM 6394 C C . VAL A 1 829 ? -37.911 7.819 3.283 1.00 97.31 829 VAL A C 1
ATOM 6396 O O . VAL A 1 829 ? -38.777 7.259 3.950 1.00 97.31 829 VAL A O 1
ATOM 6399 N N . LYS A 1 830 ? -36.611 7.698 3.534 1.00 96.69 830 LYS A N 1
ATOM 6400 C CA . LYS A 1 830 ? -36.030 7.000 4.677 1.00 96.69 830 LYS A CA 1
ATOM 6401 C C . LYS A 1 830 ? -35.342 8.001 5.592 1.00 96.69 830 LYS A C 1
ATOM 6403 O O . LYS A 1 830 ? -34.524 8.806 5.146 1.00 96.69 830 LYS A O 1
ATOM 6408 N N . LEU A 1 831 ? -35.677 7.924 6.872 1.00 97.81 831 LEU A N 1
ATOM 6409 C CA . LEU A 1 831 ? -35.093 8.727 7.936 1.00 97.81 831 LEU A CA 1
ATOM 6410 C C . LEU A 1 831 ? -34.271 7.816 8.846 1.00 97.81 831 LEU A C 1
ATOM 6412 O O . LEU A 1 831 ? -34.771 6.793 9.318 1.00 97.81 831 LEU A O 1
ATOM 6416 N N . HIS A 1 832 ? -33.013 8.187 9.064 1.00 97.31 832 HIS A N 1
ATOM 6417 C CA . HIS A 1 832 ? -32.061 7.438 9.879 1.00 97.31 832 HIS A CA 1
ATOM 6418 C C . HIS A 1 832 ? -31.904 8.096 11.248 1.00 97.31 832 HIS A C 1
ATOM 6420 O O . HIS A 1 832 ? -31.714 9.311 11.336 1.00 97.31 832 HIS A O 1
ATOM 6426 N N . PHE A 1 833 ? -31.926 7.285 12.302 1.00 96.88 833 PHE A N 1
ATOM 6427 C CA . PHE A 1 833 ? -31.823 7.709 13.695 1.00 96.88 833 PHE A CA 1
ATOM 6428 C C . PHE A 1 833 ? -30.883 6.789 14.478 1.00 96.88 833 PHE A C 1
ATOM 6430 O O . PHE A 1 833 ? -30.740 5.607 14.161 1.00 96.88 833 PHE A O 1
ATOM 6437 N N . MET A 1 834 ? -30.290 7.318 15.543 1.00 96.38 834 MET A N 1
ATOM 6438 C CA . MET A 1 834 ? -29.658 6.546 16.613 1.00 96.38 834 MET A CA 1
ATOM 6439 C C . MET A 1 834 ? -29.532 7.447 17.836 1.00 96.38 834 MET A C 1
ATOM 6441 O O . MET A 1 834 ? -29.069 8.572 17.697 1.00 96.38 834 MET A O 1
ATOM 6445 N N . GLU A 1 835 ? -29.894 6.950 19.020 1.00 96.38 835 GLU A N 1
ATOM 6446 C CA . GLU A 1 835 ? -29.626 7.651 20.279 1.00 96.38 835 GLU A CA 1
ATOM 6447 C C . GLU A 1 835 ? -28.118 7.576 20.610 1.00 96.38 835 GLU A C 1
ATOM 6449 O O . GLU A 1 835 ? -27.614 6.471 20.854 1.00 96.38 835 GLU A O 1
ATOM 6454 N N . PRO A 1 836 ? -27.373 8.702 20.600 1.00 95.19 836 PRO A N 1
ATOM 6455 C CA . PRO A 1 836 ? -25.927 8.686 20.832 1.00 95.19 836 PRO A CA 1
ATOM 6456 C C . PRO A 1 836 ? -25.536 8.483 22.303 1.00 95.19 836 PRO A C 1
ATOM 6458 O O . PRO A 1 836 ? -24.418 8.030 22.574 1.00 95.19 836 PRO A O 1
ATOM 6461 N N . GLU A 1 837 ? -26.424 8.809 23.245 1.00 94.06 837 GLU A N 1
ATOM 6462 C CA . GLU A 1 837 ? -26.123 8.877 24.676 1.00 94.06 837 GLU A CA 1
ATOM 6463 C C . GLU A 1 837 ? -26.810 7.752 25.471 1.00 94.06 837 GLU A C 1
ATOM 6465 O O . GLU A 1 837 ? -27.887 7.271 25.128 1.00 94.06 837 GLU A O 1
ATOM 6470 N N . ASP A 1 838 ? -26.200 7.322 26.578 1.00 92.81 838 ASP A N 1
ATOM 6471 C CA . ASP A 1 838 ? -26.780 6.323 27.490 1.00 92.81 838 ASP A CA 1
ATOM 6472 C C . ASP A 1 838 ? -27.778 6.983 28.469 1.00 92.81 838 ASP A C 1
ATOM 6474 O O . ASP A 1 838 ? -27.608 6.934 29.684 1.00 92.81 838 ASP A O 1
ATOM 6478 N N . ILE A 1 839 ? -28.807 7.646 27.929 1.00 90.06 839 ILE A N 1
ATOM 6479 C CA . ILE A 1 839 ? -29.789 8.455 28.686 1.00 90.06 839 ILE A CA 1
ATOM 6480 C C . ILE A 1 839 ? -31.063 7.697 29.094 1.00 90.06 839 ILE A C 1
ATOM 6482 O O . ILE A 1 839 ? -31.835 8.195 29.912 1.00 90.06 839 ILE A O 1
ATOM 6486 N N . GLY A 1 840 ? -31.276 6.496 28.548 1.00 87.19 840 GLY A N 1
ATOM 6487 C CA . GLY A 1 840 ? -32.489 5.700 28.758 1.00 87.19 840 GLY A CA 1
ATOM 6488 C C . GLY A 1 840 ? -33.710 6.190 27.963 1.00 87.19 840 GLY A C 1
ATOM 6489 O O . GLY A 1 840 ? -33.713 7.280 27.392 1.00 87.19 840 GLY A O 1
ATOM 6490 N N . ALA A 1 841 ? -34.751 5.354 27.918 1.00 92.00 841 ALA A N 1
ATOM 6491 C CA . ALA A 1 841 ? -36.029 5.676 27.279 1.00 92.00 841 ALA A CA 1
ATOM 6492 C C . ALA A 1 841 ? -36.763 6.826 28.003 1.00 92.00 841 ALA A C 1
ATOM 6494 O O . ALA A 1 841 ? -36.616 7.024 29.209 1.00 92.00 841 ALA A O 1
ATOM 6495 N N . GLY A 1 842 ? -37.562 7.586 27.261 1.00 92.75 842 GLY A N 1
ATOM 6496 C CA . GLY A 1 842 ? -38.424 8.679 27.712 1.00 92.75 842 GLY A CA 1
ATOM 6497 C C . GLY A 1 842 ? -37.732 10.040 27.810 1.00 92.75 842 GLY A C 1
ATOM 6498 O O . GLY A 1 842 ? -38.395 11.069 27.946 1.00 92.75 842 GLY A O 1
ATOM 6499 N N . ALA A 1 843 ? -36.400 10.091 27.730 1.00 92.81 843 ALA A N 1
ATOM 6500 C CA . ALA A 1 843 ? -35.650 11.341 27.843 1.00 92.81 843 ALA A CA 1
ATOM 6501 C C . ALA A 1 843 ? -35.717 12.195 26.562 1.00 92.81 843 ALA A C 1
ATOM 6503 O O . ALA A 1 843 ? -35.835 13.426 26.639 1.00 92.81 843 ALA A O 1
ATOM 6504 N N . ARG A 1 844 ? -35.686 11.550 25.389 1.00 95.69 844 ARG A N 1
ATOM 6505 C CA . ARG A 1 844 ? -35.728 12.195 24.072 1.00 95.69 844 ARG A CA 1
ATOM 6506 C C . ARG A 1 844 ? -36.929 11.700 23.272 1.00 95.69 844 ARG A C 1
ATOM 6508 O O . ARG A 1 844 ? -36.847 10.700 22.572 1.00 95.69 844 ARG A O 1
ATOM 6515 N N . VAL A 1 845 ? -38.026 12.442 23.381 1.00 97.62 845 VAL A N 1
ATOM 6516 C CA . VAL A 1 845 ? -39.302 12.145 22.716 1.00 97.62 845 VAL A CA 1
ATOM 6517 C C . VAL A 1 845 ? -39.664 13.301 21.786 1.00 97.62 845 VAL A C 1
ATOM 6519 O O . VAL A 1 845 ? -39.555 14.461 22.196 1.00 97.62 845 VAL A O 1
ATOM 6522 N N . PHE A 1 846 ? -40.057 13.033 20.541 1.00 98.56 846 PHE A N 1
ATOM 6523 C CA . PHE A 1 846 ? -40.413 14.079 19.572 1.00 98.56 846 PHE A CA 1
ATOM 6524 C C . PHE A 1 846 ? -41.312 13.571 18.438 1.00 98.56 846 PHE A C 1
ATOM 6526 O O . PHE A 1 846 ? -41.271 12.400 18.082 1.00 98.56 846 PHE A O 1
ATOM 6533 N N . ASP A 1 847 ? -42.088 14.465 17.826 1.00 98.44 847 ASP A N 1
ATOM 6534 C CA . ASP A 1 847 ? -42.875 14.143 16.630 1.00 98.44 847 ASP A CA 1
ATOM 6535 C C . ASP A 1 847 ? -42.039 14.350 15.365 1.00 98.44 847 ASP A C 1
ATOM 6537 O O . ASP A 1 847 ? -41.160 15.218 15.317 1.00 98.44 847 ASP A O 1
ATOM 6541 N N . VAL A 1 848 ? -42.367 13.595 14.316 1.00 98.62 848 VAL A N 1
ATOM 6542 C CA . VAL A 1 848 ? -41.800 13.739 12.973 1.00 98.62 848 VAL A CA 1
ATOM 6543 C C . VAL A 1 848 ? -42.928 13.994 11.984 1.00 98.62 848 VAL A C 1
ATOM 6545 O O . VAL A 1 848 ? -43.841 13.174 11.865 1.00 98.62 848 VAL A O 1
ATOM 6548 N N . ALA A 1 849 ? -42.852 15.091 11.234 1.00 98.56 849 ALA A N 1
ATOM 6549 C CA . ALA A 1 849 ? -43.775 15.402 10.149 1.00 98.56 849 ALA A CA 1
ATOM 6550 C C . ALA A 1 849 ? -43.049 15.534 8.806 1.00 98.56 849 ALA A C 1
ATOM 6552 O O . ALA A 1 849 ? -41.947 16.071 8.720 1.00 98.56 849 ALA A O 1
ATOM 6553 N N . LEU A 1 850 ? -43.682 15.033 7.745 1.00 98.44 850 LEU A N 1
ATOM 6554 C CA . LEU A 1 850 ? -43.219 15.153 6.365 1.00 98.44 850 LEU A CA 1
ATOM 6555 C C . LEU A 1 850 ? -44.293 15.854 5.537 1.00 98.44 850 LEU A C 1
ATOM 6557 O O . LEU A 1 850 ? -45.463 15.478 5.596 1.00 98.44 850 LEU A O 1
ATOM 6561 N N . GLN A 1 851 ? -43.899 16.860 4.751 1.00 97.75 851 GLN A N 1
ATOM 6562 C CA . GLN A 1 851 ? -44.825 17.659 3.931 1.00 97.75 851 GLN A CA 1
ATOM 6563 C C . GLN A 1 851 ? -46.030 18.204 4.735 1.00 97.75 851 GLN A C 1
ATOM 6565 O O . GLN A 1 851 ? -47.162 18.183 4.254 1.00 97.75 851 GLN A O 1
ATOM 6570 N N . GLY A 1 852 ? -45.796 18.647 5.977 1.00 96.19 852 GLY A N 1
ATOM 6571 C CA . GLY A 1 852 ? -46.827 19.182 6.876 1.00 96.19 852 GLY A CA 1
ATOM 6572 C C . GLY A 1 852 ? -47.738 18.137 7.538 1.00 96.19 852 GLY A C 1
ATOM 6573 O O . GLY A 1 852 ? -48.657 18.508 8.265 1.00 96.19 852 GLY A O 1
ATOM 6574 N N . LYS A 1 853 ? -47.513 16.834 7.316 1.00 97.25 853 LYS A N 1
ATOM 6575 C CA . LYS A 1 853 ? -48.272 15.747 7.952 1.00 97.25 853 LYS A CA 1
ATOM 6576 C C . LYS A 1 853 ? -47.404 14.996 8.956 1.00 97.25 853 LYS A C 1
ATOM 6578 O O . LYS A 1 853 ? -46.369 14.453 8.576 1.00 97.25 853 LYS A O 1
ATOM 6583 N N . THR A 1 854 ? -47.854 14.885 10.205 1.00 97.88 854 THR A N 1
ATOM 6584 C CA . THR A 1 854 ? -47.212 14.030 11.217 1.00 97.88 854 THR A CA 1
ATOM 6585 C C . THR A 1 854 ? -47.231 12.569 10.768 1.00 97.88 854 THR A C 1
ATOM 6587 O O . THR A 1 854 ? -48.292 12.000 10.507 1.00 97.88 854 THR A O 1
ATOM 6590 N N . VAL A 1 855 ? -46.044 11.972 10.656 1.00 98.06 855 VAL A N 1
ATOM 6591 C CA . VAL A 1 855 ? -45.823 10.576 10.250 1.00 98.06 855 VAL A CA 1
ATOM 6592 C C . VAL A 1 855 ? -45.333 9.694 11.400 1.00 98.06 855 VAL A C 1
ATOM 6594 O O . VAL A 1 855 ? -45.535 8.485 11.354 1.00 98.06 855 VAL A O 1
ATOM 6597 N N . LEU A 1 856 ? -44.734 10.284 12.441 1.00 97.69 856 LEU A N 1
ATOM 6598 C CA . LEU A 1 856 ? -44.449 9.636 13.723 1.00 97.69 856 LEU A CA 1
ATOM 6599 C C . LEU A 1 856 ? -44.867 10.582 14.848 1.00 97.69 856 LEU A C 1
ATOM 6601 O O . LEU A 1 856 ? -44.492 11.753 14.829 1.00 97.69 856 LEU A O 1
ATOM 6605 N N . ASN A 1 857 ? -45.627 10.073 15.811 1.00 96.94 857 ASN A N 1
ATOM 6606 C CA . ASN A 1 857 ? -46.028 10.801 17.012 1.00 96.94 857 ASN A CA 1
ATOM 6607 C C . ASN A 1 857 ? -45.228 10.258 18.199 1.00 96.94 857 ASN A C 1
ATOM 6609 O O . ASN A 1 857 ? -45.118 9.039 18.318 1.00 96.94 857 ASN A O 1
ATOM 6613 N N . GLU A 1 858 ? -44.685 11.141 19.039 1.00 96.88 858 GLU A N 1
ATOM 6614 C CA . GLU A 1 858 ? -43.947 10.780 20.260 1.00 96.88 858 GLU A CA 1
ATOM 6615 C C . GLU A 1 858 ? -42.835 9.727 20.051 1.00 96.88 858 GLU A C 1
ATOM 6617 O O . GLU A 1 858 ? -42.674 8.807 20.850 1.00 96.88 858 GLU A O 1
ATOM 6622 N N . LEU A 1 859 ? -42.040 9.856 18.980 1.00 98.00 859 LEU A N 1
ATOM 6623 C CA . LEU A 1 859 ? -40.915 8.956 18.710 1.00 98.00 859 LEU A CA 1
ATOM 6624 C C . LEU A 1 859 ? -39.883 9.021 19.842 1.00 98.00 859 LEU A C 1
ATOM 6626 O O . LEU A 1 859 ? -39.364 10.099 20.138 1.00 98.00 859 LEU A O 1
ATOM 6630 N N . ASP A 1 860 ? -39.511 7.858 20.377 1.00 97.38 860 ASP A N 1
ATOM 6631 C CA . ASP A 1 860 ? -38.413 7.680 21.325 1.00 97.38 860 ASP A CA 1
ATOM 6632 C C . ASP A 1 860 ? -37.383 6.725 20.725 1.00 97.38 860 ASP A C 1
ATOM 6634 O O . ASP A 1 860 ? -37.519 5.504 20.765 1.00 97.38 860 ASP A O 1
ATOM 6638 N N . VAL A 1 861 ? -36.304 7.289 20.183 1.00 94.69 861 VAL A N 1
ATOM 6639 C CA . VAL A 1 861 ? -35.280 6.516 19.470 1.00 94.69 861 VAL A CA 1
ATOM 6640 C C . VAL A 1 861 ? -34.648 5.436 20.356 1.00 94.69 861 VAL A C 1
ATOM 6642 O O . VAL A 1 861 ? -34.343 4.355 19.856 1.00 94.69 861 VAL A O 1
ATOM 6645 N N . ALA A 1 862 ? -34.456 5.694 21.654 1.00 94.62 862 ALA A N 1
ATOM 6646 C CA . ALA A 1 862 ? -33.857 4.722 22.563 1.00 94.62 862 ALA A CA 1
ATOM 6647 C C . ALA A 1 862 ? -34.822 3.571 22.867 1.00 94.62 862 ALA A C 1
ATOM 6649 O O . ALA A 1 862 ? -34.397 2.416 22.918 1.00 94.62 862 ALA A O 1
ATOM 6650 N N . PHE A 1 863 ? -36.109 3.868 23.049 1.00 95.88 863 PHE A N 1
ATOM 6651 C CA . PHE A 1 863 ? -37.140 2.852 23.250 1.00 95.88 863 PHE A CA 1
ATOM 6652 C C . PHE A 1 863 ? -37.371 2.024 21.981 1.00 95.88 863 PHE A C 1
ATOM 6654 O O . PHE A 1 863 ? -37.236 0.801 22.015 1.00 95.88 863 PHE A O 1
ATOM 6661 N N . ASP A 1 864 ? -37.638 2.685 20.851 1.00 94.56 864 ASP A N 1
ATOM 6662 C CA . ASP A 1 864 ? -37.934 2.051 19.564 1.00 94.56 864 ASP A CA 1
ATOM 6663 C C . ASP A 1 864 ? -36.776 1.179 19.052 1.00 94.56 864 ASP A C 1
ATOM 6665 O O . ASP A 1 864 ? -37.008 0.126 18.456 1.00 94.56 864 ASP A O 1
ATOM 6669 N N . ALA A 1 865 ? -35.524 1.599 19.271 1.00 92.94 865 ALA A N 1
ATOM 6670 C CA . ALA A 1 865 ? -34.347 0.834 18.859 1.00 92.94 865 ALA A CA 1
ATOM 6671 C C . ALA A 1 865 ? -33.911 -0.222 19.894 1.00 92.94 865 ALA A C 1
ATOM 6673 O O . ALA A 1 865 ? -33.019 -1.024 19.612 1.00 92.94 865 ALA A O 1
ATOM 6674 N N . GLY A 1 866 ? -34.504 -0.239 21.094 1.00 93.19 866 GLY A N 1
ATOM 6675 C CA . GLY A 1 866 ? -34.123 -1.147 22.180 1.00 93.19 866 GLY A CA 1
ATOM 6676 C C . GLY A 1 866 ? -32.768 -0.815 22.821 1.00 93.19 866 GLY A C 1
ATOM 6677 O O . GLY A 1 866 ? -32.022 -1.724 23.201 1.00 93.19 866 GLY A O 1
ATOM 6678 N N . GLY A 1 867 ? -32.416 0.470 22.892 1.00 93.25 867 GLY A N 1
ATOM 6679 C CA . GLY A 1 867 ? -31.246 1.001 23.592 1.00 93.25 867 GLY A CA 1
ATOM 6680 C C . GLY A 1 867 ? -30.477 2.084 22.828 1.00 93.25 867 GLY A C 1
ATOM 6681 O O . GLY A 1 867 ? -30.728 2.374 21.660 1.00 93.25 867 GLY A O 1
ATOM 6682 N N . SER A 1 868 ? -29.481 2.660 23.502 1.00 94.50 868 SER A N 1
ATOM 6683 C CA . SER A 1 868 ? -28.519 3.597 22.915 1.00 94.50 868 SER A CA 1
ATOM 6684 C C . SER A 1 868 ? -27.595 2.917 21.898 1.00 94.50 868 SER A C 1
ATOM 6686 O O . SER A 1 868 ? -27.290 1.719 21.982 1.00 94.50 868 SER A O 1
ATOM 6688 N N . ARG A 1 869 ? -27.064 3.714 20.965 1.00 95.00 869 ARG A N 1
ATOM 6689 C CA . ARG A 1 869 ? -26.098 3.289 19.938 1.00 95.00 869 ARG A CA 1
ATOM 6690 C C . ARG A 1 869 ? -26.597 2.137 19.067 1.00 95.00 869 ARG A C 1
ATOM 6692 O O . ARG A 1 869 ? -25.807 1.296 18.635 1.00 95.00 869 ARG A O 1
ATOM 6699 N N . LYS A 1 870 ? -27.900 2.092 18.805 1.00 95.62 870 LYS A N 1
ATOM 6700 C CA . LYS A 1 870 ? -28.533 1.170 17.862 1.00 95.62 870 LYS A CA 1
ATOM 6701 C C . LYS A 1 870 ? -29.113 1.979 16.708 1.00 95.62 870 LYS A C 1
ATOM 6703 O O . LYS A 1 870 ? -29.849 2.936 16.937 1.00 95.62 870 LYS A O 1
ATOM 6708 N N . ALA A 1 871 ? -28.714 1.650 15.482 1.00 95.06 871 ALA A N 1
ATOM 6709 C CA . ALA A 1 871 ? -29.200 2.340 14.296 1.00 95.06 871 ALA A CA 1
ATOM 6710 C C . ALA A 1 871 ? -30.640 1.914 13.986 1.00 95.06 871 ALA A C 1
ATOM 6712 O O . ALA A 1 871 ? -30.955 0.724 13.978 1.00 95.06 871 ALA A O 1
ATOM 6713 N N . MET A 1 872 ? -31.494 2.891 13.695 1.00 94.94 872 MET A N 1
ATOM 6714 C CA . MET A 1 872 ? -32.897 2.700 13.348 1.00 94.94 872 MET A CA 1
ATOM 6715 C C . MET A 1 872 ? -33.231 3.472 12.070 1.00 94.94 872 MET A C 1
ATOM 6717 O O . MET A 1 872 ? -32.798 4.610 11.888 1.00 94.94 872 MET A O 1
ATOM 6721 N N . VAL A 1 873 ? -34.033 2.866 11.194 1.00 96.00 873 VAL A N 1
ATOM 6722 C CA . VAL A 1 873 ? -34.512 3.488 9.952 1.00 96.00 873 VAL A CA 1
ATOM 6723 C C . VAL A 1 873 ? -36.036 3.435 9.920 1.00 96.00 873 VAL A C 1
ATOM 6725 O O . VAL A 1 873 ? -36.623 2.388 10.190 1.00 96.00 873 VAL A O 1
ATOM 6728 N N . LYS A 1 874 ? -36.682 4.557 9.590 1.00 96.81 874 LYS A N 1
ATOM 6729 C CA . LYS A 1 874 ? -38.135 4.643 9.373 1.00 96.81 874 LYS A CA 1
ATOM 6730 C C . LYS A 1 874 ? -38.404 5.116 7.947 1.00 96.81 874 LYS A C 1
ATOM 6732 O O . LYS A 1 874 ? -37.685 5.969 7.430 1.00 96.81 874 LYS A O 1
ATOM 6737 N N . GLU A 1 875 ? -39.415 4.542 7.309 1.00 97.06 875 GLU A N 1
ATOM 6738 C CA . GLU A 1 875 ? -39.668 4.681 5.876 1.00 97.06 875 GLU A CA 1
ATOM 6739 C C . GLU A 1 875 ? -41.099 5.157 5.608 1.00 97.06 875 GLU A C 1
ATOM 6741 O O . GLU A 1 875 ? -42.041 4.664 6.224 1.00 97.06 875 GLU A O 1
ATOM 6746 N N . PHE A 1 876 ? -41.260 6.105 4.681 1.00 97.94 876 PHE A N 1
ATOM 6747 C CA . PHE A 1 876 ? -42.529 6.778 4.403 1.00 97.94 876 PHE A CA 1
ATOM 6748 C C . PHE A 1 876 ? -42.728 7.013 2.905 1.00 97.94 876 PHE A C 1
ATOM 6750 O O . PHE A 1 876 ? -41.768 7.276 2.183 1.00 97.94 876 PHE A O 1
ATOM 6757 N N . ALA A 1 877 ? -43.979 6.980 2.445 1.00 97.44 877 ALA A N 1
ATOM 6758 C CA . ALA A 1 877 ? -44.369 7.457 1.119 1.00 97.44 877 ALA A CA 1
ATOM 6759 C C . ALA A 1 877 ? -45.002 8.852 1.240 1.00 97.44 877 ALA A C 1
ATOM 6761 O O . ALA A 1 877 ? -45.887 9.057 2.072 1.00 97.44 877 ALA A O 1
ATOM 6762 N N . ILE A 1 878 ? -44.543 9.806 0.431 1.00 97.38 878 ILE A N 1
ATOM 6763 C CA . ILE A 1 878 ? -44.994 11.204 0.443 1.00 97.38 878 ILE A CA 1
ATOM 6764 C C . ILE A 1 878 ? -45.159 11.742 -0.980 1.00 97.38 878 ILE A C 1
ATOM 6766 O O . ILE A 1 878 ? -44.542 11.229 -1.907 1.00 97.38 878 ILE A O 1
ATOM 6770 N N . THR A 1 879 ? -45.904 12.835 -1.137 1.00 97.44 879 THR A N 1
ATOM 6771 C CA . THR A 1 879 ? -46.014 13.567 -2.408 1.00 97.44 879 THR A CA 1
ATOM 6772 C C . THR A 1 879 ? -45.356 14.940 -2.281 1.00 97.44 879 THR A C 1
ATOM 6774 O O . THR A 1 879 ? -45.742 15.746 -1.431 1.00 97.44 879 THR A O 1
ATOM 6777 N N . VAL A 1 880 ? -44.393 15.240 -3.154 1.00 97.38 880 VAL A N 1
ATOM 6778 C CA . VAL A 1 880 ? -43.741 16.556 -3.246 1.00 97.38 880 VAL A CA 1
ATOM 6779 C C . VAL A 1 880 ? -44.343 17.343 -4.412 1.00 97.38 880 VAL A C 1
ATOM 6781 O O . VAL A 1 880 ? -44.378 16.858 -5.545 1.00 97.38 880 VAL A O 1
ATOM 6784 N N . ARG A 1 881 ? -44.838 18.558 -4.133 1.00 96.75 881 ARG A N 1
ATOM 6785 C CA . ARG A 1 881 ? -45.605 19.386 -5.090 1.00 96.75 881 ARG A CA 1
ATOM 6786 C C . ARG A 1 881 ? -44.896 20.662 -5.540 1.00 96.75 881 ARG A C 1
ATOM 6788 O O . ARG A 1 881 ? -45.291 21.252 -6.541 1.00 96.75 881 ARG A O 1
ATOM 6795 N N . ASP A 1 882 ? -43.866 21.079 -4.826 1.00 96.06 882 ASP A N 1
ATOM 6796 C CA . ASP A 1 882 ? -43.145 22.332 -5.046 1.00 96.06 882 ASP A CA 1
ATOM 6797 C C . ASP A 1 882 ? -41.627 22.125 -5.050 1.00 96.06 882 ASP A C 1
ATOM 6799 O O . ASP A 1 882 ? -40.868 23.022 -4.701 1.00 96.06 882 ASP A O 1
ATOM 6803 N N . GLN A 1 883 ? -41.191 20.923 -5.442 1.00 95.75 883 GLN A N 1
ATOM 6804 C CA . GLN A 1 883 ? -39.784 20.529 -5.547 1.00 95.75 883 GLN A CA 1
ATOM 6805 C C . GLN A 1 883 ? -38.985 20.644 -4.240 1.00 95.75 883 GLN A C 1
ATOM 6807 O O . GLN A 1 883 ? -37.758 20.582 -4.264 1.00 95.75 883 GLN A O 1
ATOM 6812 N N . ILE A 1 884 ? -39.651 20.747 -3.088 1.00 96.75 884 ILE A N 1
ATOM 6813 C CA . ILE A 1 884 ? -39.003 20.820 -1.779 1.00 96.75 884 ILE A CA 1
ATOM 6814 C C . ILE A 1 884 ? -39.541 19.700 -0.891 1.00 96.75 884 ILE A C 1
ATOM 6816 O O . ILE A 1 884 ? -40.722 19.671 -0.539 1.00 96.75 884 ILE A O 1
ATOM 6820 N N . LEU A 1 885 ? -38.648 18.793 -0.496 1.00 97.19 885 LEU A N 1
ATOM 6821 C CA . LEU A 1 885 ? -38.895 17.819 0.559 1.00 97.19 885 LEU A CA 1
ATOM 6822 C C . LEU A 1 885 ? -38.724 18.512 1.914 1.00 97.19 885 LEU A C 1
ATOM 6824 O O . LEU A 1 885 ? -37.636 18.999 2.220 1.00 97.19 885 LEU A O 1
ATOM 6828 N N . ARG A 1 886 ? -39.796 18.574 2.707 1.00 98.12 886 ARG A N 1
ATOM 6829 C CA . ARG A 1 886 ? -39.839 19.209 4.031 1.00 98.12 886 ARG A CA 1
ATOM 6830 C C . ARG A 1 886 ? -39.990 18.172 5.129 1.00 98.12 886 ARG A C 1
ATOM 6832 O O . ARG A 1 886 ? -40.908 17.350 5.085 1.00 98.12 886 ARG A O 1
ATOM 6839 N N . LEU A 1 887 ? -39.110 18.270 6.115 1.00 98.38 887 LEU A N 1
ATOM 6840 C CA . LEU A 1 887 ? -39.110 17.491 7.340 1.00 98.38 887 LEU A CA 1
ATOM 6841 C C . LEU A 1 887 ? -39.191 18.438 8.535 1.00 98.38 887 LEU A C 1
ATOM 6843 O O . LEU A 1 887 ? -38.401 19.376 8.635 1.00 98.38 887 LEU A O 1
ATOM 6847 N N . GLU A 1 888 ? -40.109 18.154 9.450 1.00 98.56 888 GLU A N 1
ATOM 6848 C CA . GLU A 1 888 ? -40.300 18.907 10.686 1.00 98.56 888 GLU A CA 1
ATOM 6849 C C . GLU A 1 888 ? -40.152 17.976 11.893 1.00 98.56 888 GLU A C 1
ATOM 6851 O O . GLU A 1 888 ? -40.716 16.880 11.917 1.00 98.56 888 GLU A O 1
ATOM 6856 N N . LEU A 1 889 ? -39.380 18.409 12.890 1.00 98.44 889 LEU A N 1
ATOM 6857 C CA . LEU A 1 889 ? -39.127 17.686 14.134 1.00 98.44 889 LEU A CA 1
ATOM 6858 C C . LEU A 1 889 ? -39.595 18.540 15.315 1.00 98.44 889 LEU A C 1
ATOM 6860 O O . LEU A 1 889 ? -39.079 19.637 15.546 1.00 98.44 889 LEU A O 1
ATOM 6864 N N . SER A 1 890 ? -40.562 18.034 16.080 1.00 97.75 890 SER A N 1
ATOM 6865 C CA . SER A 1 890 ? -41.176 18.771 17.192 1.00 97.75 890 SER A CA 1
ATOM 6866 C C . SER A 1 890 ? -40.885 18.095 18.527 1.00 97.75 890 SER A C 1
ATOM 6868 O O . SER A 1 890 ? -41.456 17.055 18.844 1.00 97.75 890 SER A O 1
ATOM 6870 N N . GLN A 1 891 ? -39.997 18.689 19.324 1.00 97.12 891 GLN A N 1
ATOM 6871 C CA . GLN A 1 891 ? -39.616 18.172 20.642 1.00 97.12 891 GLN A CA 1
ATOM 6872 C C . GLN A 1 891 ? -40.821 18.075 21.598 1.00 97.12 891 GLN A C 1
ATOM 6874 O O . GLN A 1 891 ? -41.572 19.038 21.750 1.00 97.12 891 GLN A O 1
ATOM 6879 N N . LYS A 1 892 ? -40.957 16.933 22.284 1.00 96.12 892 LYS A N 1
ATOM 6880 C CA . LYS A 1 892 ? -41.932 16.685 23.367 1.00 96.12 892 LYS A CA 1
ATOM 6881 C C . LYS A 1 892 ? -41.265 16.363 24.705 1.00 96.12 892 LYS A C 1
ATOM 6883 O O . LYS A 1 892 ? -41.782 16.722 25.756 1.00 96.12 892 LYS A O 1
ATOM 6888 N N . GLY A 1 893 ? -40.118 15.686 24.661 1.00 91.25 893 GLY A N 1
ATOM 6889 C CA . GLY A 1 893 ? -39.333 15.281 25.825 1.00 91.25 893 GLY A CA 1
ATOM 6890 C C . GLY A 1 893 ? -38.345 16.347 26.310 1.00 91.25 893 GLY A C 1
ATOM 6891 O O . GLY A 1 893 ? -38.315 17.482 25.831 1.00 91.25 893 GLY A O 1
ATOM 6892 N N . LYS A 1 894 ? -37.490 15.961 27.265 1.00 92.50 894 LYS A N 1
ATOM 6893 C CA . LYS A 1 894 ? -36.513 16.861 27.908 1.00 92.50 894 LYS A CA 1
ATOM 6894 C C . LYS A 1 894 ? -35.342 17.225 26.999 1.00 92.50 894 LYS A C 1
ATOM 6896 O O . LYS A 1 894 ? -34.765 18.298 27.158 1.00 92.50 894 LYS A O 1
ATOM 6901 N N . LEU A 1 895 ? -34.985 16.339 26.072 1.00 95.88 895 LEU A N 1
ATOM 6902 C CA . LEU A 1 895 ? -33.837 16.517 25.191 1.00 95.88 895 LEU A CA 1
ATOM 6903 C C . LEU A 1 895 ? -34.252 16.812 23.737 1.00 95.88 895 LEU A C 1
ATOM 6905 O O . LEU A 1 895 ? -35.316 16.360 23.308 1.00 95.88 895 LEU A O 1
ATOM 6909 N N . PRO A 1 896 ? -33.418 17.539 22.964 1.00 96.31 896 PRO A N 1
ATOM 6910 C CA . PRO A 1 896 ? -33.742 17.932 21.590 1.00 96.31 896 PRO A CA 1
ATOM 6911 C C . PRO A 1 896 ? -33.962 16.744 20.644 1.00 96.31 896 PRO A C 1
ATOM 6913 O O . PRO A 1 896 ? -33.318 15.708 20.798 1.00 96.31 896 PRO A O 1
ATOM 6916 N N . ALA A 1 897 ? -34.805 16.906 19.621 1.00 97.38 897 ALA A N 1
ATOM 6917 C CA . ALA A 1 897 ? -34.974 15.904 18.564 1.00 97.38 897 ALA A CA 1
ATOM 6918 C C . ALA A 1 897 ? -33.649 15.610 17.840 1.00 97.38 897 ALA A C 1
ATOM 6920 O O . ALA A 1 897 ? -32.809 16.502 17.705 1.00 97.38 897 ALA A O 1
ATOM 6921 N N . ILE A 1 898 ? -33.464 14.378 17.362 1.00 97.38 898 ILE A N 1
ATOM 6922 C CA . ILE A 1 898 ? -32.247 13.960 16.652 1.00 97.38 898 ILE A CA 1
ATOM 6923 C C . ILE A 1 898 ? -32.565 13.368 15.285 1.00 97.38 898 ILE A C 1
ATOM 6925 O O . ILE A 1 898 ? -33.606 12.742 15.103 1.00 97.38 898 ILE A O 1
ATOM 6929 N N . LEU A 1 899 ? -31.643 13.534 14.338 1.00 98.12 899 LEU A N 1
ATOM 6930 C CA . LEU A 1 899 ? -31.706 12.904 13.022 1.00 98.12 899 LEU A CA 1
ATOM 6931 C C . LEU A 1 899 ? -30.297 12.705 12.461 1.00 98.12 899 LEU A C 1
ATOM 6933 O O . LEU A 1 899 ? -29.485 13.631 12.474 1.00 98.12 899 LEU A O 1
ATOM 6937 N N . SER A 1 900 ? -30.032 11.510 11.942 1.00 97.62 900 SER A N 1
ATOM 6938 C CA . SER A 1 900 ? -28.734 11.133 11.378 1.00 97.62 900 SER A CA 1
ATOM 6939 C C . SER A 1 900 ? -28.663 11.311 9.868 1.00 97.62 900 SER A C 1
ATOM 6941 O O . SER A 1 900 ? -27.662 11.784 9.342 1.00 97.62 900 SER A O 1
ATOM 6943 N N . GLY A 1 901 ? -29.720 10.963 9.137 1.00 96.75 901 GLY A N 1
ATOM 6944 C CA . GLY A 1 901 ? -29.666 11.011 7.680 1.00 96.75 901 GLY A CA 1
ATOM 6945 C C . GLY A 1 901 ? -31.022 10.950 7.003 1.00 96.75 901 GLY A C 1
ATOM 6946 O O . GLY A 1 901 ? -32.003 10.480 7.582 1.00 96.75 901 GLY A O 1
ATOM 6947 N N . VAL A 1 902 ? -31.051 11.436 5.764 1.00 96.75 902 VAL A N 1
ATOM 6948 C CA . VAL A 1 902 ? -32.245 11.519 4.918 1.00 96.75 902 VAL A CA 1
ATOM 6949 C C . VAL A 1 902 ? -31.922 10.950 3.542 1.00 96.75 902 VAL A C 1
ATOM 6951 O O . VAL A 1 902 ? -31.046 11.447 2.835 1.00 96.75 902 VAL A O 1
ATOM 6954 N N . GLU A 1 903 ? -32.664 9.924 3.142 1.00 95.50 903 GLU A N 1
ATOM 6955 C CA . GLU A 1 903 ? -32.609 9.309 1.816 1.00 95.50 903 GLU A CA 1
ATOM 6956 C C . GLU A 1 903 ? -33.995 9.399 1.170 1.00 95.50 903 GLU A C 1
ATOM 6958 O O . GLU A 1 903 ? -35.008 9.188 1.830 1.00 95.50 903 GLU A O 1
ATOM 6963 N N . TRP A 1 904 ? -34.064 9.704 -0.126 1.00 94.31 904 TRP A N 1
ATOM 6964 C CA . TRP A 1 904 ? -35.327 9.752 -0.869 1.00 94.31 904 TRP A CA 1
ATOM 6965 C C . TRP A 1 904 ? -35.195 9.107 -2.246 1.00 94.31 904 TRP A C 1
ATOM 6967 O O . TRP A 1 904 ? -34.155 9.214 -2.891 1.00 94.31 904 TRP A O 1
ATOM 6977 N N . HIS A 1 905 ? -36.261 8.479 -2.730 1.00 93.62 905 HIS A N 1
ATOM 6978 C CA . HIS A 1 905 ? -36.354 7.890 -4.068 1.00 93.62 905 HIS A CA 1
ATOM 6979 C C . HIS A 1 905 ? -37.678 8.276 -4.696 1.00 93.62 905 HIS A C 1
ATOM 6981 O O . HIS A 1 905 ? -38.708 8.173 -4.038 1.00 93.62 905 HIS A O 1
ATOM 6987 N N . ARG A 1 906 ? -37.668 8.712 -5.955 1.00 93.25 906 ARG A N 1
ATOM 6988 C CA . ARG A 1 906 ? -38.916 8.978 -6.676 1.00 93.25 906 ARG A CA 1
ATOM 6989 C C . ARG A 1 906 ? -39.594 7.647 -6.995 1.00 93.25 906 ARG A C 1
ATOM 6991 O O . ARG A 1 906 ? -38.924 6.722 -7.452 1.00 93.25 906 ARG A O 1
ATOM 6998 N N . LEU A 1 907 ? -40.890 7.555 -6.734 1.00 90.81 907 LEU A N 1
ATOM 6999 C CA . LEU A 1 907 ? -41.701 6.405 -7.113 1.00 90.81 907 LEU A CA 1
ATOM 7000 C C . LEU A 1 907 ? -42.049 6.479 -8.617 1.00 90.81 907 LEU A C 1
ATOM 7002 O O . LEU A 1 907 ? -42.069 7.591 -9.159 1.00 90.81 907 LEU A O 1
ATOM 7006 N N . PRO A 1 908 ? -42.220 5.321 -9.289 1.00 83.12 908 PRO A N 1
ATOM 7007 C CA . PRO A 1 908 ? -42.493 5.239 -10.727 1.00 83.12 908 PRO A CA 1
ATOM 7008 C C . PRO A 1 908 ? -43.692 6.060 -11.196 1.00 83.12 908 PRO A C 1
ATOM 7010 O O . PRO A 1 908 ? -44.704 6.092 -10.461 1.00 83.12 908 PRO A O 1
#

Secondary structure (DSSP, 8-state):
-EEETTEEEEEETTEEEEEEEEEEEEEEEEE-TTS-EEEEEEEEEEEEEEEE--GGG-EEEEEETTEEEEEETTEEEEEEHHHHHTT--S-SEEEE-SS-EEEEEEETTEEEEEETTS-EEEE-SS--PPPP------PPPPPPHHHHHHHHHHHTTSS-SEEEEEEES--HHHHHHHHHH-EEEEEEEES-HHHHHHHHHHHHHTT-BTTTEEEEE-SSGGG----TT-BSEEEE-HHHHHT--HHHHHHHHHHBPTTTEEEEE--S-STHHHHHHTSTTEEEEEE-SS-EEEEE-SSPTT---B-BTTBSTT---B---SS--SSEEEEEEE-S-STTBPPGGGTPPPPEEETTEEEEEBSSEEEEEETTT--EEEEEE-TTTTGGG--SS---THHHH--SEEE-SSEEEEEETTEEEEEETTT--EEEEE--SSS--EEEEEEETTEEEEEEEEB-----S-SPPPS---SSS-BT-SS-SEEEEEEEEETTT--EEEEEEEEEEEEEEEEEEETTEEEEEE---HHHHHHHHHTT----S--EEEEEETTT--EEEEE-SS---SEEEEETTTTEEEEE---STTS-TT---EEEEEEETTT--EEEEEEEEE-EEEEEEETTEEEEESSEEEEEETTT--EEEEEEE-SS--SPPEE-SSEEEEEESEEEEEETTTT-EEEEETTB---SS---EEETTEEEE----TT--SS-SB-SEEEEEE-TTS---EE-----GGGEEEEET-SSBEE-GGG-EEEEES--SS-------EEESTT--EEE--GGG--BSS-HHHHTEEEES--EEEEE-SS-EEEEEEEEE---S---TTSSEEEEEETTEEEEEEEEHHHHTTSTTB-EEEEEEEEESSSEEEEEEEE-SSS--EE-EEEEEE--

pLDDT: mean 92.12, std 8.41, range [42.06, 98.81]

Solvent-accessible surface area (backbone atoms only — not comparable to full-atom values): 47065 Å² total; per-residue (Å²): 110,48,79,57,94,67,29,33,40,39,70,59,79,32,40,37,42,30,24,39,62,66,62,47,75,49,71,43,83,42,67,48,100,82,75,46,80,41,80,50,72,43,81,47,51,55,74,74,48,62,34,54,44,63,53,81,41,46,50,76,68,50,71,56,90,63,33,36,38,25,26,25,77,32,32,42,32,29,34,42,50,69,45,23,69,73,70,44,46,68,65,72,45,72,47,80,48,87,50,32,65,67,48,63,48,75,55,94,76,26,43,37,38,33,23,76,83,74,46,78,46,78,46,60,88,66,95,69,83,88,80,83,81,78,83,77,64,49,76,78,74,85,75,55,66,69,37,39,53,55,51,49,66,55,57,73,69,41,95,58,59,56,58,28,31,36,30,27,33,64,47,66,53,53,54,56,32,47,62,73,77,34,68,37,34,35,42,27,22,26,59,51,64,68,60,42,52,52,51,48,51,52,30,46,37,41,68,37,46,84,75,39,33,44,73,42,78,30,89,52,36,59,71,54,96,65,57,61,28,46,18,45,31,33,40,31,22,70,66,53,32,74,71,62,45,75,70,45,48,50,52,49,55,47,26,33,10,61,60,48,8,31,42,37,38,45,34,83,65,71,70,59,59,63,60,47,65,71,40,84,53,48,40,81,78,44,85,55,69,57,37,36,35,33,32,27,47,48,75,56,88,55,34,23,54,20,28,29,64,31,23,39,46,13,33,23,27,34,24,69,14,64,50,39,35,83,29,68,37,83,57,37,74,46,54,75,77,39,86,59,42,34,31,26,34,5,16,36,58,36,63,23,29,25,74,62,29,37,38,43,65,12,31,35,31,42,33,35,28,33,56,52,60,40,44,74,68,37,76,38,84,38,81,61,63,25,50,88,17,55,32,83,55,87,40,27,31,26,63,34,25,38,27,53,48,33,38,43,61,70,32,31,40,32,55,55,68,56,33,34,40,33,19,33,51,82,66,59,48,78,76,47,75,41,72,63,95,71,94,46,23,51,39,32,56,42,58,57,92,62,37,34,38,35,28,25,31,6,43,39,82,78,88,74,88,84,70,78,88,68,98,79,73,72,91,62,76,36,74,43,29,82,68,28,43,21,15,41,32,41,39,32,25,34,59,85,81,58,46,74,63,44,74,48,76,44,90,67,18,37,36,40,46,20,50,20,36,54,89,69,27,36,35,37,37,32,39,70,50,69,72,57,50,53,50,38,44,77,72,72,47,82,82,86,84,74,36,32,39,36,35,21,35,58,78,72,62,47,73,76,41,72,46,61,72,93,60,73,56,48,27,32,33,36,39,69,92,72,41,33,30,36,40,22,22,32,17,45,97,60,26,39,94,75,40,30,43,53,23,38,38,36,23,32,58,90,70,62,47,73,66,38,72,43,68,78,49,74,58,25,28,57,57,27,59,49,91,68,26,33,35,43,23,55,73,30,33,44,31,22,33,60,78,67,67,44,76,67,82,50,67,50,54,46,76,47,44,71,20,61,62,36,38,36,68,25,30,37,29,35,32,34,79,23,24,23,33,32,37,55,74,66,68,32,21,31,27,64,46,78,52,32,66,56,34,41,28,51,39,65,44,48,26,64,44,22,34,38,28,66,46,35,61,35,96,64,86,68,96,54,83,48,88,49,20,38,24,30,30,58,33,82,75,51,83,75,47,14,24,52,45,87,72,57,84,81,42,43,26,41,22,25,38,30,71,23,22,37,52,45,86,92,74,27,36,27,37,33,35,71,79,74,45,56,63,59,67,86,73,83,65,48,53,35,55,78,86,46,46,65,44,72,54,64,34,77,67,38,77,42,60,75,64,31,67,45,29,27,11,12,35,44,45,46,34,38,40,37,39,72,45,98,60,63,47,44,30,41,38,38,43,30,28,41,27,87,56,95,71,60,63,75,38,42,19,19,30,36,24,49,75,90,39,77,79,38,76,68,43,30,54,25,54,77,47,74,33,53,28,17,32,40,78,50,76,46,81,49,71,32,83,77,31,49,49,41,39,38,39,47,62,73,35,87,35,61,31,71,43,4,29,45,38,58,41,77,56,133